Protein AF-0000000075750114 (afdb_homodimer)

InterPro domains:
  IPR001375 Peptidase S9, prolyl oligopeptidase, catalytic domain [PF00326] (479-690)
  IPR011659 WD40-like beta-propeller [PF07676] (279-295)
  IPR029058 Alpha/Beta hydrolase fold [G3DSA:3.40.50.1820] (432-691)
  IPR029058 Alpha/Beta hydrolase fold [SSF53474] (438-688)

Secondary structure (DSSP, 8-state):
-PPPHHHHHHS-EEPPPEE-TTSSEEEEEEEEEETTTTEEEEEEEEEETTT--EEEEE--TTEEEEEE-SSSSSEEEEEES--SSSTT-EEEEEEETTSHHHH-EEEEEESS--EEEEEEE-TTS-EEEEEEEEE-TTSPBP-GGGSPPPSS--EEESSS--EETTEE--S-EEEEEEEEEEEE---TTSPPEEEE-S--EESSTTSTT--SSPTTT--GGGEEE-TTSSEEEEEEE-TTS-TTT---EEEEEEETT--S--EESSSTT-TTPPTT--S-EEEEEE-TTSSEEEEEEES-TT-TTPPEEEEEEETT--SPPEEESTT-S--EEEEEE-TTSSEEEEEEEETTEEEEEEEETT--TT---EE---SSEEEEEEE-TTS-EEEEEEETTEEEEEEEEETTTEEEEEEEEHHHH-GGGTT--GGGEEEEEEE-SSSEEEEEEE--TT--TTS-EEEEEEE--SSSB---S---SSS-HHHHHTTT-EEEEEE-TTBSSS-HHHHHTTTT-TTSHHHHHHHHHHHHHHHH-TTEEEEEEEEEEETHHHHHHHHHHTSGGGGG-SEEEEES----GGGGGG-S-HHHHHHHTTS-TTTSHHHHHTT-TTSHHHHTT--S-EEEE--TT--SS-THHHHHHHHHHHHTT--EEEEE-TT--SS--SHHHHHHHHHHHHHHHHHHHT---TTPPPTT--SSPEE------/-PPPHHHHHHSPEEPPPEE-TTSSEEEEEEEEEETTTTEEEEEEEEEETTT--EEEEE--TTEEEEEE-SSSSSEEEEEES--SSSTT-EEEEEEETTSHHHH-EEEEEESS--EEEEEEE-TTS-EEEEEEEEE-TTSPBP-GGGSPPPSS--EEESSS--EETTEE--S-EEEEEEEEEEEE---TTPPPEEEE-S--EESSTTSTT--SSPTTT--GGGEEE-TTS-EEEEEEE-TTS-TTT---EEEEEEETT--S--EESSSTT-TTPPTT--S-EEEEEE-TTSSEEEEEEES-TT-TTPPEEEEEEETT--SPPEEESTT-S--EEEEEE-TTSSEEEEEEEETTEEEEEEEETT--TT---EE---SSEEEEEEE-TTS-EEEEEEETTEEEEEEEEETTTEEEEEEEEHHHH-GGGTT--GGGEEEEEEE-SSSEEEEEEE--TT--TTS-EEEEEEE--SSSB---S---SSS-HHHHHTTT-EEEEEE-TTBSSS-HHHHHTTTT-TTSHHHHHHHHHHHHHHHH-TTEEEEEEEEEEETHHHHHHHHHHTSGGGGG-SEEEEES----GGGGGG-S-HHHHHHHTTS-TTTSHHHHHTT-TTSHHHHTT--S-EEEE--TT--SS-THHHHHHHHHHHHTT--EEEEE-TT--SS--SHHHHHHHHHHHHHHHHHHHT---TTPPPTT--SSPEE--S---

Sequence (1426 aa):
MPTSSLQLIAAPRRSDAIPNPSGEVALFSTSEYSFETHATSSWWSLLDLETGKVTQLTNDSNVSELTWLGSTDSGLLYINGTNAEIPGGTEIWVSDTSDFANSAYKAASLPAPLSGLKTAITKSGDINFLVYGESWPNGTAYNKELVAAPLSSARIHDSIYVRHWDTWLTTRFNAIFSGTLKKKRAGPGATSAYTSSGSLKNLVAGVKNLESPYPPFGDASDYDISSNGKLVAFKSKAPELPRANHTASYIYVVPHDGSKKAVAINGPDSPGTPKDIKGDSSSPVFSPDGRRIAYLQMEDISYESDRRTVYVYTIDSKDTIRTLAKDWDRSPGAIKWTADGKSLVLNTEDSARSRLFLLPADAGDDFKPKNFTDGGSVAAYYGLPNGEYLVSSSAIHTSRTVYTAKPDEGVTGVIFSANEVDPALKNLDPSGVDEFYYKGNWTDIHSWIIYPSDFDKSKSYPLLFYIHGGPQGSWGDSWSTRWNYKVFADQGYVVIAPNPTGSTGFGDKLTDEIANNWGSYPYDDLVKCWEHVRDNFDFIDTSRGVAAGASYGGFMINWIQGNPLGREFKALASHDGTFVADAKVSTEELWFMQHEFNGTFWDNRENYRRFDPSAPEHIKQFATPQLIIHSDLDYRLPISEGLALFNILQERGVPSRLLSFPDENHWVINKENSLVWHQQVLGWLNKYSGIDTPGSVNLDDTTIPVVDYNPQLMPTSSLQLIAAPRRSDAIPNPSGEVALFSTSEYSFETHATSSWWSLLDLETGKVTQLTNDSNVSELTWLGSTDSGLLYINGTNAEIPGGTEIWVSDTSDFANSAYKAASLPAPLSGLKTAITKSGDINFLVYGESWPNGTAYNKELVAAPLSSARIHDSIYVRHWDTWLTTRFNAIFSGTLKKKRAGPGATSAYTSSGSLKNLVAGVKNLESPYPPFGDASDYDISSNGKLVAFKSKAPELPRANHTASYIYVVPHDGSKKAVAINGPDSPGTPKDIKGDSSSPVFSPDGRRIAYLQMEDISYESDRRTVYVYTIDSKDTIRTLAKDWDRSPGAIKWTADGKSLVLNTEDSARSRLFLLPADAGDDFKPKNFTDGGSVAAYYGLPNGEYLVSSSAIHTSRTVYTAKPDEGVTGVIFSANEVDPALKNLDPSGVDEFYYKGNWTDIHSWIIYPSDFDKSKSYPLLFYIHGGPQGSWGDSWSTRWNYKVFADQGYVVIAPNPTGSTGFGDKLTDEIANNWGSYPYDDLVKCWEHVRDNFDFIDTSRGVAAGASYGGFMINWIQGNPLGREFKALASHDGTFVADAKVSTEELWFMQHEFNGTFWDNRENYRRFDPSAPEHIKQFATPQLIIHSDLDYRLPISEGLALFNILQERGVPSRLLSFPDENHWVINKENSLVWHQQVLGWLNKYSGIDTPGSVNLDDTTIPVVDYNPQL

pLDDT: mean 95.3, std 6.14, range [42.84, 98.94]

Nearest PDB structures (foldseek):
  5yzn-assembly1_A  TM=8.051E-01  e=4.057E-35  Deinococcus radiodurans R1 = ATCC 13939 = DSM 20539
  6ikg-assembly1_C  TM=8.241E-01  e=2.594E-34  Deinococcus radiodurans R1 = ATCC 13939 = DSM 20539
  6ikg-assembly1_A  TM=8.038E-01  e=2.202E-34  Deinococcus radiodurans R1 = ATCC 13939 = DSM 20539
  6ikg-assembly1_B  TM=8.092E-01  e=4.476E-34  Deinococcus radiodurans R1 = ATCC 13939 = DSM 20539
  6ikg-assembly1_D  TM=8.127E-01  e=1.408E-33  Deinococcus radiodurans R1 = ATCC 13939 = DSM 20539

Radius of gyration: 35.62 Å; Cα contacts (8 Å, |Δi|>4): 3815; chains: 2; bounding box: 82×112×93 Å

Structure (mmCIF, N/CA/C/O backbone):
data_AF-0000000075750114-model_v1
#
loop_
_entity.id
_entity.type
_entity.pdbx_description
1 polymer 'Dipeptidyl-peptidase V'
#
loop_
_atom_site.group_PDB
_atom_site.id
_atom_site.type_symbol
_atom_site.label_atom_id
_atom_site.label_alt_id
_atom_site.label_comp_id
_atom_site.label_asym_id
_atom_site.label_entity_id
_atom_site.label_seq_id
_atom_site.pdbx_PDB_ins_code
_atom_site.Cartn_x
_atom_site.Cartn_y
_atom_site.Cartn_z
_atom_site.occupancy
_atom_site.B_iso_or_equiv
_atom_site.auth_seq_id
_atom_site.auth_comp_id
_atom_site.auth_asym_id
_atom_site.auth_atom_id
_atom_site.pdbx_PDB_model_num
ATOM 1 N N . MET A 1 1 ? 31.984 -15.141 -22.25 1 63.19 1 MET A N 1
ATOM 2 C CA . MET A 1 1 ? 31.766 -13.961 -21.406 1 63.19 1 MET A CA 1
ATOM 3 C C . MET A 1 1 ? 30.75 -14.258 -20.312 1 63.19 1 MET A C 1
ATOM 5 O O . MET A 1 1 ? 29.828 -15.047 -20.516 1 63.19 1 MET A O 1
ATOM 9 N N . PRO A 1 2 ? 31 -13.727 -19.125 1 79.69 2 PRO A N 1
ATOM 10 C CA . PRO A 1 2 ? 30.062 -13.938 -18.016 1 79.69 2 PRO A CA 1
ATOM 11 C C . PRO A 1 2 ? 28.656 -13.438 -18.328 1 79.69 2 PRO A C 1
ATOM 13 O O . PRO A 1 2 ? 28.484 -12.445 -19.047 1 79.69 2 PRO A O 1
ATOM 16 N N . THR A 1 3 ? 27.703 -14.281 -17.984 1 83.44 3 THR A N 1
ATOM 17 C CA . THR A 1 3 ? 26.312 -13.891 -18.172 1 83.44 3 THR A CA 1
ATOM 18 C C . THR A 1 3 ? 25.969 -12.664 -17.328 1 83.44 3 THR A C 1
ATOM 20 O O . THR A 1 3 ? 26.25 -12.625 -16.125 1 83.44 3 THR A O 1
ATOM 23 N N . SER A 1 4 ? 25.484 -11.609 -18 1 89.06 4 SER A N 1
ATOM 24 C CA . SER A 1 4 ? 25.078 -10.406 -17.297 1 89.06 4 SER A CA 1
ATOM 25 C C . SER A 1 4 ? 23.562 -10.344 -17.125 1 89.06 4 SER A C 1
ATOM 27 O O . SER A 1 4 ? 22.828 -11.055 -17.812 1 89.06 4 SER A O 1
ATOM 29 N N . SER A 1 5 ? 23.156 -9.5 -16.141 1 91.69 5 SER A N 1
ATOM 30 C CA . SER A 1 5 ? 21.734 -9.312 -15.914 1 91.69 5 SER A CA 1
ATOM 31 C C . SER A 1 5 ? 21.047 -8.734 -17.141 1 91.69 5 SER A C 1
ATOM 33 O O . SER A 1 5 ? 19.906 -9.094 -17.438 1 91.69 5 SER A O 1
ATOM 35 N N . LEU A 1 6 ? 21.688 -7.855 -17.859 1 92.25 6 LEU A N 1
ATOM 36 C CA . LEU A 1 6 ? 21.141 -7.281 -19.078 1 92.25 6 LEU A CA 1
ATOM 37 C C . LEU A 1 6 ? 20.875 -8.367 -20.125 1 92.25 6 LEU A C 1
ATOM 39 O O . LEU A 1 6 ? 19.797 -8.391 -20.734 1 92.25 6 LEU A O 1
ATOM 43 N N . GLN A 1 7 ? 21.844 -9.258 -20.281 1 91.5 7 GLN A N 1
ATOM 44 C CA . GLN A 1 7 ? 21.703 -10.344 -21.25 1 91.5 7 GLN A CA 1
ATOM 45 C C . GLN A 1 7 ? 20.625 -11.328 -20.812 1 91.5 7 GLN A C 1
ATOM 47 O O . GLN A 1 7 ? 19.859 -11.82 -21.656 1 91.5 7 GLN A O 1
ATOM 52 N N . LEU A 1 8 ? 20.594 -11.633 -19.531 1 93 8 LEU A N 1
ATOM 53 C CA . LEU A 1 8 ? 19.578 -12.523 -18.984 1 93 8 LEU A CA 1
ATOM 54 C C . LEU A 1 8 ? 18.188 -12.008 -19.281 1 93 8 LEU A C 1
ATOM 56 O O . LEU A 1 8 ? 17.328 -12.75 -19.766 1 93 8 LEU A O 1
ATOM 60 N N . ILE A 1 9 ? 17.938 -10.703 -19 1 95.12 9 ILE A N 1
ATOM 61 C CA . ILE A 1 9 ? 16.609 -10.094 -19.125 1 95.12 9 ILE A CA 1
ATOM 62 C C . ILE A 1 9 ? 16.234 -9.961 -20.594 1 95.12 9 ILE A C 1
ATOM 64 O O . ILE A 1 9 ? 15.062 -10.133 -20.969 1 95.12 9 ILE A O 1
ATOM 68 N N . ALA A 1 10 ? 17.188 -9.711 -21.453 1 94.5 10 ALA A N 1
ATOM 69 C CA . ALA A 1 10 ? 16.953 -9.445 -22.859 1 94.5 10 ALA A CA 1
ATOM 70 C C . ALA A 1 10 ? 16.859 -10.742 -23.656 1 94.5 10 ALA A C 1
ATOM 72 O O . ALA A 1 10 ? 16.422 -10.742 -24.812 1 94.5 10 ALA A O 1
ATOM 73 N N . ALA A 1 11 ? 17.297 -11.891 -23.031 1 94.06 11 ALA A N 1
ATOM 74 C CA . ALA A 1 11 ? 17.266 -13.156 -23.75 1 94.06 11 ALA A CA 1
ATOM 75 C C . ALA A 1 11 ? 15.844 -13.531 -24.156 1 94.06 11 ALA A C 1
ATOM 77 O O . ALA A 1 11 ? 14.898 -13.266 -23.406 1 94.06 11 ALA A O 1
ATOM 78 N N . PRO A 1 12 ? 15.688 -14.195 -25.359 1 95.62 12 PRO A N 1
ATOM 79 C CA . PRO A 1 12 ? 14.352 -14.633 -25.781 1 95.62 12 PRO A CA 1
ATOM 80 C C . PRO A 1 12 ? 13.695 -15.578 -24.781 1 95.62 12 PRO A C 1
ATOM 82 O O . PRO A 1 12 ? 14.359 -16.438 -24.203 1 95.62 12 PRO A O 1
ATOM 85 N N . ARG A 1 13 ? 12.484 -15.352 -24.531 1 96.12 13 ARG A N 1
ATOM 86 C CA . ARG A 1 13 ? 11.656 -16.266 -23.75 1 96.12 13 ARG A CA 1
ATOM 87 C C . ARG A 1 13 ? 10.711 -17.047 -24.656 1 96.12 13 ARG A C 1
ATOM 89 O O . ARG A 1 13 ? 9.969 -16.469 -25.453 1 96.12 13 ARG A O 1
ATOM 96 N N . ARG A 1 14 ? 10.727 -18.344 -24.5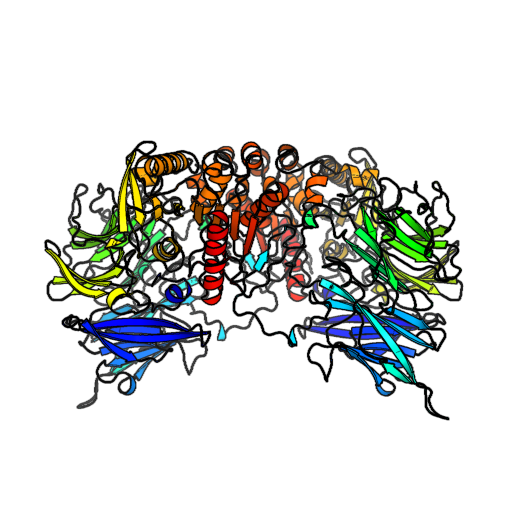62 1 97.62 14 ARG A N 1
ATOM 97 C CA . ARG A 1 14 ? 9.961 -19.203 -25.469 1 97.62 14 ARG A CA 1
ATOM 98 C C . ARG A 1 14 ? 8.914 -20.016 -24.703 1 97.62 14 ARG A C 1
ATOM 100 O O . ARG A 1 14 ? 9.188 -20.5 -23.609 1 97.62 14 ARG A O 1
ATOM 107 N N . SER A 1 15 ? 7.742 -20.094 -25.281 1 97.38 15 SER A N 1
ATOM 108 C CA . SER A 1 15 ? 6.691 -20.938 -24.719 1 97.38 15 SER A CA 1
ATOM 109 C C . SER A 1 15 ? 6.961 -22.406 -25 1 97.38 15 SER A C 1
ATOM 111 O O . SER A 1 15 ? 7.98 -22.75 -25.609 1 97.38 15 SER A O 1
ATOM 113 N N . ASP A 1 16 ? 6.172 -23.328 -24.422 1 97.06 16 ASP A N 1
ATOM 114 C CA . ASP A 1 16 ? 6.297 -24.75 -24.734 1 97.06 16 ASP A CA 1
ATOM 115 C C . ASP A 1 16 ? 6.008 -25.016 -26.203 1 97.06 16 ASP A C 1
ATOM 117 O O . ASP A 1 16 ? 5.297 -24.25 -26.859 1 97.06 16 ASP A O 1
ATOM 121 N N . ALA A 1 17 ? 6.555 -26.094 -26.703 1 98.44 17 ALA A N 1
ATOM 122 C CA . ALA A 1 17 ? 6.34 -26.516 -28.078 1 98.44 17 ALA A CA 1
ATOM 123 C C . ALA A 1 17 ? 5.129 -27.438 -28.188 1 98.44 17 ALA A C 1
ATOM 125 O O . ALA A 1 17 ? 5.082 -28.484 -27.547 1 98.44 17 ALA A O 1
ATOM 126 N N . ILE A 1 18 ? 4.223 -27.109 -29.031 1 97.88 18 ILE A N 1
ATOM 127 C CA . ILE A 1 18 ? 2.998 -27.875 -29.203 1 97.88 18 ILE A CA 1
ATOM 128 C C . ILE A 1 18 ? 3.029 -28.594 -30.547 1 97.88 18 ILE A C 1
ATOM 130 O O . ILE A 1 18 ? 2.938 -27.953 -31.609 1 97.88 18 ILE A O 1
ATOM 134 N N . PRO A 1 19 ? 3.084 -29.875 -30.562 1 97.94 19 PRO A N 1
ATOM 135 C CA . PRO A 1 19 ? 3.205 -30.594 -31.828 1 97.94 19 PRO A CA 1
ATOM 136 C C . PRO A 1 19 ? 1.89 -30.656 -32.594 1 97.94 19 PRO A C 1
ATOM 138 O O . PRO A 1 19 ? 0.813 -30.656 -31.984 1 97.94 19 PRO A O 1
ATOM 141 N N . ASN A 1 20 ? 2.064 -30.703 -33.969 1 97.25 20 ASN A N 1
ATOM 142 C CA . ASN A 1 20 ? 0.887 -31 -34.781 1 97.25 20 ASN A CA 1
ATOM 143 C C . ASN A 1 20 ? 0.5 -32.469 -34.688 1 97.25 20 ASN A C 1
ATOM 145 O O . ASN A 1 20 ? 1.246 -33.281 -34.125 1 97.25 20 ASN A O 1
ATOM 149 N N . PRO A 1 21 ? -0.639 -32.844 -35.219 1 93.94 21 PRO A N 1
ATOM 150 C CA . PRO A 1 21 ? -1.134 -34.219 -35.062 1 93.94 21 PRO A CA 1
ATOM 151 C C . PRO A 1 21 ? -0.162 -35.25 -35.594 1 93.94 21 PRO A C 1
ATOM 153 O O . PRO A 1 21 ? -0.03 -36.344 -35.031 1 93.94 21 PRO A O 1
ATOM 156 N N . SER A 1 22 ? 0.576 -34.938 -36.625 1 95.62 22 SER A N 1
ATOM 157 C CA . SER A 1 22 ? 1.486 -35.906 -37.219 1 95.62 22 SER A CA 1
ATOM 158 C C . SER A 1 22 ? 2.805 -35.969 -36.469 1 95.62 22 SER A C 1
ATOM 160 O O . SER A 1 22 ? 3.594 -36.906 -36.656 1 95.62 22 SER A O 1
ATOM 162 N N . GLY A 1 23 ? 3.08 -35 -35.625 1 96.81 23 GLY A N 1
ATOM 163 C CA . GLY A 1 23 ? 4.328 -34.969 -34.875 1 96.81 23 GLY A CA 1
ATOM 164 C C . GLY A 1 23 ? 5.512 -34.531 -35.719 1 96.81 23 GLY A C 1
ATOM 165 O O . GLY A 1 23 ? 6.66 -34.844 -35.406 1 96.81 23 GLY A O 1
ATOM 166 N N . GLU A 1 24 ? 5.246 -33.781 -36.812 1 96.75 24 GLU A N 1
ATOM 167 C CA . GLU A 1 24 ? 6.32 -33.344 -37.688 1 96.75 24 GLU A CA 1
ATOM 168 C C . GLU A 1 24 ? 6.848 -31.984 -37.312 1 96.75 24 GLU A C 1
ATOM 170 O O . GLU A 1 24 ? 8.039 -31.703 -37.438 1 96.75 24 GLU A O 1
ATOM 175 N N . VAL A 1 25 ? 5.949 -31.125 -36.938 1 97.56 25 VAL A N 1
ATOM 176 C CA . VAL A 1 25 ? 6.32 -29.781 -36.531 1 97.56 25 VAL A CA 1
ATOM 177 C C . VAL A 1 25 ? 5.617 -29.406 -35.219 1 97.56 25 VAL A C 1
ATOM 179 O O . VAL A 1 25 ? 4.625 -30.047 -34.844 1 97.56 25 VAL A O 1
ATOM 182 N N . ALA A 1 26 ? 6.195 -28.453 -34.531 1 98.38 26 ALA A N 1
ATOM 183 C CA . ALA A 1 26 ? 5.594 -27.938 -33.281 1 98.38 26 ALA A CA 1
ATOM 184 C C . ALA A 1 26 ? 5.512 -26.406 -33.312 1 98.38 26 ALA A C 1
ATOM 186 O O . ALA A 1 26 ? 6.387 -25.75 -33.875 1 98.38 26 ALA A O 1
ATOM 187 N N . LEU A 1 27 ? 4.457 -25.906 -32.781 1 97.56 27 LEU A N 1
ATOM 188 C CA . LEU A 1 27 ? 4.227 -24.469 -32.625 1 97.56 27 LEU A CA 1
ATOM 189 C C . LEU A 1 27 ? 4.758 -23.969 -31.281 1 97.56 27 LEU A C 1
ATOM 191 O O . LEU A 1 27 ? 4.59 -24.625 -30.25 1 97.56 27 LEU A O 1
ATOM 195 N N . PHE A 1 28 ? 5.426 -22.781 -31.219 1 98.06 28 PHE A N 1
ATOM 196 C CA . PHE A 1 28 ? 5.77 -22.109 -29.969 1 98.06 28 PHE A CA 1
ATOM 197 C C . PHE A 1 28 ? 5.895 -20.594 -30.188 1 98.06 28 PHE A C 1
ATOM 199 O O . PHE A 1 28 ? 6.094 -20.141 -31.312 1 98.06 28 PHE A O 1
ATOM 206 N N . SER A 1 29 ? 5.68 -19.812 -29.156 1 97.94 29 SER A N 1
ATOM 207 C CA . SER A 1 29 ? 5.848 -18.359 -29.203 1 97.94 29 SER A CA 1
ATOM 208 C C . SER A 1 29 ? 7.18 -17.938 -28.609 1 97.94 29 SER A C 1
ATOM 210 O O . SER A 1 29 ? 7.777 -18.672 -27.812 1 97.94 29 SER A O 1
ATOM 212 N N . THR A 1 30 ? 7.684 -16.812 -29 1 97.31 30 THR A N 1
ATOM 213 C CA . THR A 1 30 ? 8.883 -16.188 -28.469 1 97.31 30 THR A CA 1
ATOM 214 C C . THR A 1 30 ? 8.617 -14.719 -28.125 1 97.31 30 THR A C 1
ATOM 216 O O . THR A 1 30 ? 7.891 -14.031 -28.859 1 97.31 30 THR A O 1
ATOM 219 N N . SER A 1 31 ? 9.062 -14.273 -27.031 1 96.81 31 SER A N 1
ATOM 220 C CA . SER A 1 31 ? 9.07 -12.859 -26.672 1 96.81 31 SER A CA 1
ATOM 221 C C . SER A 1 31 ? 10.484 -12.391 -26.312 1 96.81 31 SER A C 1
ATOM 223 O O . SER A 1 31 ? 11.266 -13.141 -25.75 1 96.81 31 SER A O 1
ATOM 225 N N . GLU A 1 32 ? 10.781 -11.141 -26.688 1 96.19 32 GLU A N 1
ATOM 226 C CA . GLU A 1 32 ? 12.102 -10.562 -26.453 1 96.19 32 GLU A CA 1
ATOM 227 C C . GLU A 1 32 ? 12.008 -9.078 -26.125 1 96.19 32 GLU A C 1
ATOM 229 O O . GLU A 1 32 ? 11.312 -8.328 -26.812 1 96.19 32 GLU A O 1
ATOM 234 N N . TYR A 1 33 ? 12.695 -8.664 -25.078 1 96.94 33 TYR A N 1
ATOM 235 C CA . TYR A 1 33 ? 12.734 -7.262 -24.688 1 96.94 33 TYR A CA 1
ATOM 236 C C . TYR A 1 33 ? 14.008 -6.586 -25.188 1 96.94 33 TYR A C 1
ATOM 238 O O . TYR A 1 33 ? 15.086 -7.18 -25.141 1 96.94 33 TYR A O 1
ATOM 246 N N . SER A 1 34 ? 13.906 -5.348 -25.719 1 97.38 34 SER A N 1
ATOM 247 C CA . SER A 1 34 ? 15.039 -4.547 -26.156 1 97.38 34 SER A CA 1
ATOM 248 C C . SER A 1 34 ? 15.273 -3.359 -25.234 1 97.38 34 SER A C 1
ATOM 250 O O . SER A 1 34 ? 14.414 -2.484 -25.094 1 97.38 34 SER A O 1
ATOM 252 N N . PHE A 1 35 ? 16.453 -3.291 -24.641 1 95.81 35 PHE A N 1
ATOM 253 C CA . PHE A 1 35 ? 16.797 -2.15 -23.797 1 95.81 35 PHE A CA 1
ATOM 254 C C . PHE A 1 35 ? 17.125 -0.932 -24.641 1 95.81 35 PHE A C 1
ATOM 256 O O . PHE A 1 35 ? 17.219 0.186 -24.141 1 95.81 35 PHE A O 1
ATOM 263 N N . GLU A 1 36 ? 17.344 -1.136 -25.875 1 96.56 36 GLU A N 1
ATOM 264 C CA . GLU A 1 36 ? 17.578 -0.025 -26.797 1 96.56 36 GLU A CA 1
ATOM 265 C C . GLU A 1 36 ? 16.266 0.688 -27.125 1 96.56 36 GLU A C 1
ATOM 267 O O . GLU A 1 36 ? 16.188 1.916 -27.047 1 96.56 36 GLU A O 1
ATOM 272 N N . THR A 1 37 ? 15.258 -0.082 -27.422 1 97.25 37 THR A N 1
ATOM 273 C CA . THR A 1 37 ? 13.984 0.503 -27.812 1 97.25 37 THR A CA 1
ATOM 274 C C . THR A 1 37 ? 13.023 0.553 -26.625 1 97.25 37 THR A C 1
ATOM 276 O O . THR A 1 37 ? 11.984 1.218 -26.688 1 97.25 37 THR A O 1
ATOM 279 N N . HIS A 1 38 ? 13.344 -0.154 -25.578 1 97.25 38 HIS A N 1
ATOM 280 C CA . HIS A 1 38 ? 12.539 -0.25 -24.359 1 97.25 38 HIS A CA 1
ATOM 281 C C . HIS A 1 38 ? 11.156 -0.807 -24.656 1 97.25 38 HIS A C 1
ATOM 283 O O . HIS A 1 38 ? 10.148 -0.293 -24.156 1 97.25 38 HIS A O 1
ATOM 289 N N . ALA A 1 39 ? 11.125 -1.839 -25.469 1 97.06 39 ALA A N 1
ATOM 290 C CA . ALA A 1 39 ? 9.867 -2.467 -25.875 1 97.06 39 ALA A CA 1
ATOM 291 C C . ALA A 1 39 ? 10.039 -3.975 -26.047 1 97.06 39 ALA A C 1
ATOM 293 O O . ALA A 1 39 ? 11.141 -4.453 -26.297 1 97.06 39 ALA A O 1
ATOM 294 N N . THR A 1 40 ? 8.977 -4.742 -25.844 1 96.88 40 THR A N 1
ATOM 295 C CA . THR A 1 40 ? 8.953 -6.184 -26.047 1 96.88 40 THR A CA 1
ATOM 296 C C . THR A 1 40 ? 8.383 -6.527 -27.422 1 96.88 40 THR A C 1
ATOM 298 O O . THR A 1 40 ? 7.355 -5.973 -27.828 1 96.88 40 THR A O 1
ATOM 301 N N . SER A 1 41 ? 9.062 -7.371 -28.172 1 96.5 41 SER A N 1
ATOM 302 C CA . SER A 1 41 ? 8.547 -7.973 -29.391 1 96.5 41 SER A CA 1
ATOM 303 C C . SER A 1 41 ? 8.156 -9.43 -29.172 1 96.5 41 SER A C 1
ATOM 305 O O . SER A 1 41 ? 8.758 -10.117 -28.359 1 96.5 41 SER A O 1
ATOM 307 N N . SER A 1 42 ? 7.129 -9.859 -29.844 1 96.81 42 SER A N 1
ATOM 308 C CA . SER A 1 42 ? 6.691 -11.242 -29.734 1 96.81 42 SER A CA 1
ATOM 309 C C . SER A 1 42 ? 6.328 -11.812 -31.109 1 96.81 42 SER A C 1
ATOM 311 O O . SER A 1 42 ? 5.867 -11.078 -31.984 1 96.81 42 SER A O 1
ATOM 313 N N . TRP A 1 43 ? 6.578 -13.047 -31.375 1 97.75 43 TRP A N 1
ATOM 314 C CA . TRP A 1 43 ? 6.207 -13.727 -32.594 1 97.75 43 TRP A CA 1
ATOM 315 C C . TRP A 1 43 ? 5.988 -15.211 -32.375 1 97.75 43 TRP A C 1
ATOM 317 O O . TRP A 1 43 ? 6.305 -15.734 -31.297 1 97.75 43 TRP A O 1
ATOM 327 N N . TRP A 1 44 ? 5.352 -15.906 -33.312 1 98.25 44 TRP A N 1
ATOM 328 C CA . TRP A 1 44 ? 5.133 -17.359 -33.312 1 98.25 44 TRP A CA 1
ATOM 329 C C . TRP A 1 44 ? 5.992 -18.047 -34.344 1 98.25 44 TRP A C 1
ATOM 331 O O . TRP A 1 44 ? 6.219 -17.484 -35.438 1 98.25 44 TRP A O 1
ATOM 341 N N . SER A 1 45 ? 6.453 -19.266 -34.031 1 98.25 45 SER A N 1
ATOM 342 C CA . SER A 1 45 ? 7.316 -20.016 -34.938 1 98.25 45 SER A CA 1
ATOM 343 C C . SER A 1 45 ? 6.914 -21.484 -35 1 98.25 45 SER A C 1
ATOM 345 O O . SER A 1 45 ? 6.145 -21.953 -34.156 1 98.25 45 SER A O 1
ATOM 347 N N . LEU A 1 46 ? 7.418 -22.141 -36.062 1 98.12 46 LEU A N 1
ATOM 348 C CA . LEU A 1 46 ? 7.34 -23.594 -36.219 1 98.12 46 LEU A CA 1
ATOM 349 C C . LEU A 1 46 ? 8.703 -24.234 -35.969 1 98.12 46 LEU A C 1
ATOM 351 O O . LEU A 1 46 ? 9.727 -23.719 -36.438 1 98.12 46 LEU A O 1
ATOM 355 N N . LEU A 1 47 ? 8.734 -25.281 -35.25 1 98.38 47 LEU A N 1
ATOM 356 C CA . LEU A 1 47 ? 9.914 -26.109 -35 1 98.38 47 LEU A CA 1
ATOM 357 C C . LEU A 1 47 ? 9.789 -27.438 -35.719 1 98.38 47 LEU A C 1
ATOM 359 O O . LEU A 1 47 ? 8.883 -28.219 -35.438 1 98.38 47 LEU A O 1
ATOM 363 N N . ASP A 1 48 ? 10.68 -27.672 -36.688 1 98.12 48 ASP A N 1
ATOM 364 C CA . ASP A 1 48 ? 10.734 -28.984 -37.312 1 98.12 48 ASP A CA 1
ATOM 365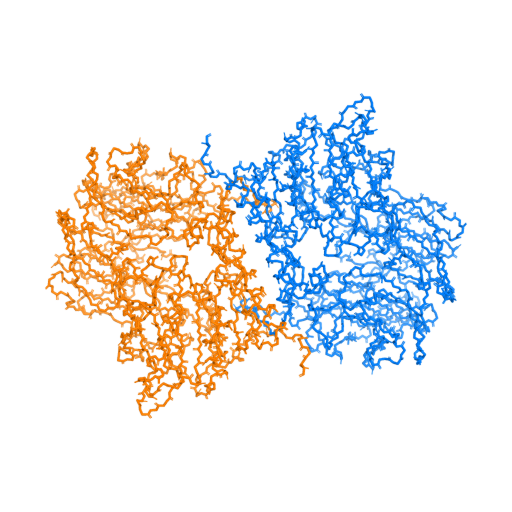 C C . ASP A 1 48 ? 11.281 -30.031 -36.344 1 98.12 48 ASP A C 1
ATOM 367 O O . ASP A 1 48 ? 12.398 -29.891 -35.844 1 98.12 48 ASP A O 1
ATOM 371 N N . LEU A 1 49 ? 10.57 -31.109 -36.094 1 97.88 49 LEU A N 1
ATOM 372 C CA . LEU A 1 49 ? 10.914 -32.031 -35.031 1 97.88 49 LEU A CA 1
ATOM 373 C C . LEU A 1 49 ? 11.945 -33.031 -35.5 1 97.88 49 LEU A C 1
ATOM 375 O O . LEU A 1 49 ? 12.516 -33.781 -34.688 1 97.88 49 LEU A O 1
ATOM 379 N N . GLU A 1 50 ? 12.195 -33.094 -36.688 1 96 50 GLU A N 1
ATOM 380 C CA . GLU A 1 50 ? 13.234 -34 -37.219 1 96 50 GLU A CA 1
ATOM 381 C C . GLU A 1 50 ? 14.578 -33.25 -37.312 1 96 50 GLU A C 1
ATOM 383 O O . GLU A 1 50 ? 15.609 -33.781 -36.906 1 96 50 GLU A O 1
ATOM 388 N N . THR A 1 51 ? 14.586 -31.953 -37.75 1 95.69 51 THR A N 1
ATOM 389 C CA . THR A 1 51 ? 15.828 -31.266 -38.062 1 95.69 51 THR A CA 1
ATOM 390 C C . THR A 1 51 ? 16.172 -30.25 -37 1 95.69 51 THR A C 1
ATOM 392 O O . THR A 1 51 ? 17.312 -29.781 -36.906 1 95.69 51 THR A O 1
ATOM 395 N N . GLY A 1 52 ? 15.18 -29.859 -36.312 1 96.19 52 GLY A N 1
ATOM 396 C CA . GLY A 1 52 ? 15.398 -28.797 -35.344 1 96.19 52 GLY A CA 1
ATOM 397 C C . GLY A 1 52 ? 15.336 -27.406 -35.938 1 96.19 52 GLY A C 1
ATOM 398 O O . GLY A 1 52 ? 15.516 -26.422 -35.219 1 96.19 52 GLY A O 1
ATOM 399 N N . LYS A 1 53 ? 15 -27.266 -37.188 1 96.81 53 LYS A N 1
ATOM 400 C CA . LYS A 1 53 ? 14.93 -25.969 -37.844 1 96.81 53 LYS A CA 1
ATOM 401 C C . LYS A 1 53 ? 13.727 -25.172 -37.375 1 96.81 53 LYS A C 1
ATOM 403 O O . LYS A 1 53 ? 12.633 -25.703 -37.219 1 96.81 53 LYS A O 1
ATOM 408 N N . VAL A 1 54 ? 13.961 -23.922 -37.062 1 97.31 54 VAL A N 1
ATOM 409 C CA . VAL A 1 54 ? 12.914 -23.016 -36.594 1 97.31 54 VAL A CA 1
ATOM 410 C C . VAL A 1 54 ? 12.547 -22.031 -37.719 1 97.31 54 VAL A C 1
ATOM 412 O O . VAL A 1 54 ? 13.43 -21.406 -38.312 1 97.31 54 VAL A O 1
ATOM 415 N N . THR A 1 55 ? 11.312 -21.875 -38.062 1 97.06 55 THR A N 1
ATOM 416 C CA . THR A 1 55 ? 10.812 -20.938 -39.062 1 97.06 55 THR A CA 1
ATOM 417 C C . THR A 1 55 ? 9.734 -20.031 -38.438 1 97.06 55 THR A C 1
ATOM 419 O O . THR A 1 55 ? 8.797 -20.516 -37.812 1 97.06 55 THR A O 1
ATOM 422 N N . GLN A 1 56 ? 9.883 -18.75 -38.625 1 96.81 56 GLN A N 1
ATOM 423 C CA . GLN A 1 56 ? 8.883 -17.812 -38.125 1 96.81 56 GLN A CA 1
ATOM 424 C C . GLN A 1 56 ? 7.562 -17.953 -38.844 1 96.81 56 GLN A C 1
ATOM 426 O O . GLN A 1 56 ? 7.543 -18.016 -40.094 1 96.81 56 GLN A O 1
ATOM 431 N N . LEU A 1 57 ? 6.543 -18.047 -38.125 1 97.81 57 LEU A N 1
ATOM 432 C CA . LEU A 1 57 ? 5.211 -18.188 -38.688 1 97.81 57 LEU A CA 1
ATOM 433 C C . LEU A 1 57 ? 4.527 -16.828 -38.812 1 97.81 57 LEU A C 1
ATOM 435 O O . LEU A 1 57 ? 3.994 -16.484 -39.875 1 97.81 57 LEU A O 1
ATOM 439 N N . THR A 1 58 ? 4.508 -16.016 -37.781 1 97.69 58 THR A N 1
ATOM 440 C CA . THR A 1 58 ? 3.93 -14.672 -37.75 1 97.69 58 THR A CA 1
ATOM 441 C C . THR A 1 58 ? 4.562 -13.82 -36.656 1 97.69 58 THR A C 1
ATOM 443 O O . THR A 1 58 ? 4.996 -14.352 -35.625 1 97.69 58 THR A O 1
ATOM 446 N N . ASN A 1 59 ? 4.641 -12.508 -36.875 1 96.25 59 ASN A N 1
ATOM 447 C CA . ASN A 1 59 ? 5.086 -11.555 -35.875 1 96.25 59 ASN A CA 1
ATOM 448 C C . ASN A 1 59 ? 3.975 -10.578 -35.469 1 96.25 59 ASN A C 1
ATOM 450 O O . ASN A 1 59 ? 4.246 -9.492 -34.969 1 96.25 59 ASN A O 1
ATOM 454 N N . ASP A 1 60 ? 2.738 -10.969 -35.844 1 95.69 60 ASP A N 1
ATOM 455 C CA . ASP A 1 60 ? 1.588 -10.18 -35.438 1 95.69 60 ASP A CA 1
ATOM 456 C C . ASP A 1 60 ? 1.358 -10.289 -33.938 1 95.69 60 ASP A C 1
ATOM 458 O O . ASP A 1 60 ? 0.941 -11.344 -33.438 1 95.69 60 ASP A O 1
ATOM 462 N N . SER A 1 61 ? 1.518 -9.18 -33.219 1 92.94 61 SER A N 1
ATOM 463 C CA . SER A 1 61 ? 1.448 -9.18 -31.766 1 92.94 61 SER A CA 1
ATOM 464 C C . SER A 1 61 ? 0.016 -9.367 -31.281 1 92.94 61 SER A C 1
ATOM 466 O O . SER A 1 61 ? -0.214 -9.633 -30.094 1 92.94 61 SER A O 1
ATOM 468 N N . ASN A 1 62 ? -0.961 -9.297 -32.125 1 95.12 62 ASN A N 1
ATOM 469 C CA . ASN A 1 62 ? -2.354 -9.492 -31.75 1 95.12 62 ASN A CA 1
ATOM 470 C C . ASN A 1 62 ? -2.684 -10.977 -31.578 1 95.12 62 ASN A C 1
ATOM 472 O O . ASN A 1 62 ? -3.715 -11.32 -31 1 95.12 62 ASN A O 1
ATOM 476 N N . VAL A 1 63 ? -1.832 -11.875 -32.156 1 97.56 63 VAL A N 1
ATOM 477 C CA . VAL A 1 63 ? -2.033 -13.305 -31.969 1 97.56 63 VAL A CA 1
ATOM 478 C C . VAL A 1 63 ? -1.634 -13.695 -30.547 1 97.56 63 VAL A C 1
ATOM 480 O O . VAL A 1 63 ? -0.467 -14 -30.281 1 97.56 63 VAL A O 1
ATOM 483 N N . SER A 1 64 ? -2.609 -13.742 -29.75 1 95.62 64 SER A N 1
ATOM 484 C CA . SER A 1 64 ? -2.334 -13.93 -28.328 1 95.62 64 SER A CA 1
ATOM 485 C C . SER A 1 64 ? -2.252 -15.414 -27.969 1 95.62 64 SER A C 1
ATOM 487 O O . SER A 1 64 ? -1.582 -15.789 -27 1 95.62 64 SER A O 1
ATOM 489 N N . GLU A 1 65 ? -2.998 -16.25 -28.578 1 96.44 65 GLU A N 1
ATOM 490 C CA . GLU A 1 65 ? -2.988 -17.703 -28.438 1 96.44 65 GLU A CA 1
ATOM 491 C C . GLU A 1 65 ? -3.084 -18.391 -29.797 1 96.44 65 GLU A C 1
ATOM 493 O O . GLU A 1 65 ? -3.77 -17.891 -30.688 1 96.44 65 GLU A O 1
ATOM 498 N N . LEU A 1 66 ? -2.395 -19.406 -29.938 1 96.75 66 LEU A N 1
ATOM 499 C CA . LEU A 1 66 ? -2.379 -20.156 -31.188 1 96.75 66 LEU A CA 1
ATOM 500 C C . LEU A 1 66 ? -2.273 -21.656 -30.922 1 96.75 66 LEU A C 1
ATOM 502 O O . LEU A 1 66 ? -1.46 -22.078 -30.109 1 96.75 66 LEU A O 1
ATOM 506 N N . THR A 1 67 ? -3.166 -22.453 -31.531 1 95.25 67 THR A N 1
ATOM 507 C CA . THR A 1 67 ? -3.154 -23.891 -31.375 1 95.25 67 THR A CA 1
ATOM 508 C C . THR A 1 67 ? -3.51 -24.578 -32.688 1 95.25 67 THR A C 1
ATOM 510 O O . THR A 1 67 ? -3.834 -23.922 -33.688 1 95.25 67 THR A O 1
ATOM 513 N N . TRP A 1 68 ? -3.398 -25.906 -32.75 1 96 68 TRP A N 1
ATOM 514 C CA . TRP A 1 68 ? -3.732 -26.688 -33.938 1 96 68 TRP A CA 1
ATOM 515 C C . TRP A 1 68 ? -5.23 -26.984 -34 1 96 68 TRP A C 1
ATOM 517 O O . TRP A 1 68 ? -5.844 -27.297 -32.969 1 96 68 TRP A O 1
ATOM 527 N N . LEU A 1 69 ? -5.879 -26.891 -35.094 1 91.19 69 LEU A N 1
ATOM 528 C CA . LEU A 1 69 ? -7.289 -27.188 -35.312 1 91.19 69 LEU A CA 1
ATOM 529 C C . LEU A 1 69 ? -7.535 -28.703 -35.25 1 91.19 69 LEU A C 1
ATOM 531 O O . LEU A 1 69 ? -8.625 -29.141 -34.875 1 91.19 69 LEU A O 1
ATOM 535 N N . GLY A 1 70 ? -6.574 -29.594 -35.438 1 78 70 GLY A N 1
ATOM 536 C CA . GLY A 1 70 ? -6.602 -31.047 -35.219 1 78 70 GLY A CA 1
ATOM 537 C C . GLY A 1 70 ? -7.227 -31.797 -36.375 1 78 70 GLY A C 1
ATOM 538 O O . GLY A 1 70 ? -7.125 -33.031 -36.438 1 78 70 GLY A O 1
ATOM 539 N N . SER A 1 71 ? -7.945 -31.156 -37.312 1 76.88 71 SER A N 1
ATOM 540 C CA . SER A 1 71 ? -8.539 -31.844 -38.469 1 76.88 71 SER A CA 1
ATOM 541 C C . SER A 1 71 ? -7.492 -32.125 -39.531 1 76.88 71 SER A C 1
ATOM 543 O O . SER A 1 71 ? -7.625 -33.062 -40.312 1 76.88 71 SER A O 1
ATOM 545 N N . THR A 1 72 ? -6.562 -31.266 -39.5 1 83.62 72 THR A N 1
ATOM 546 C CA . THR A 1 72 ? -5.445 -31.438 -40.438 1 83.62 72 THR A CA 1
ATOM 547 C C . THR A 1 72 ? -4.117 -31.188 -39.719 1 83.62 72 THR A C 1
ATOM 549 O O . THR A 1 72 ? -4.094 -30.75 -38.562 1 83.62 72 THR A O 1
ATOM 552 N N . ASP A 1 73 ? -3.049 -31.406 -40.469 1 91.88 73 ASP A N 1
ATOM 553 C CA . ASP A 1 73 ? -1.717 -31.203 -39.906 1 91.88 73 ASP A CA 1
ATOM 554 C C . ASP A 1 73 ? -1.266 -29.75 -40.062 1 91.88 73 ASP A C 1
ATOM 556 O O . ASP A 1 73 ? -0.26 -29.344 -39.469 1 91.88 73 ASP A O 1
ATOM 560 N N . SER A 1 74 ? -2.045 -28.953 -40.75 1 94.25 74 SER A N 1
ATOM 561 C CA . SER A 1 74 ? -1.581 -27.594 -41 1 94.25 74 SER A CA 1
ATOM 562 C C . SER A 1 74 ? -2.582 -26.562 -40.5 1 94.25 74 SER A C 1
ATOM 564 O O . SER A 1 74 ? -2.266 -25.375 -40.438 1 94.25 74 SER A O 1
ATOM 566 N N . GLY A 1 75 ? -3.771 -27 -40.219 1 94.56 75 GLY A N 1
ATOM 567 C CA . GLY A 1 75 ? -4.809 -26.078 -39.781 1 94.56 75 GLY A CA 1
ATOM 568 C C . GLY A 1 75 ? -4.539 -25.469 -38.438 1 94.56 75 GLY A C 1
ATOM 569 O O . GLY A 1 75 ? -4.066 -26.172 -37.531 1 94.56 75 GLY A O 1
ATOM 570 N N . LEU A 1 76 ? -4.863 -24.156 -38.312 1 96.38 76 LEU A N 1
ATOM 571 C CA . LEU A 1 76 ? -4.594 -23.422 -37.094 1 96.38 76 LEU A CA 1
ATOM 572 C C . LEU A 1 76 ? -5.852 -22.719 -36.594 1 96.38 76 LEU A C 1
ATOM 574 O O . LEU A 1 76 ? -6.719 -22.344 -37.375 1 96.38 76 LEU A O 1
ATOM 578 N N . LEU A 1 77 ? -5.961 -22.594 -35.312 1 96 77 LEU A N 1
ATOM 579 C CA . LEU A 1 77 ? -6.922 -21.766 -34.594 1 96 77 LEU A CA 1
ATOM 580 C C . LEU A 1 77 ? -6.211 -20.812 -33.656 1 96 77 LEU A C 1
ATOM 582 O O . LEU A 1 77 ? -5.285 -21.203 -32.938 1 96 77 LEU A O 1
ATOM 586 N N . TYR A 1 78 ? -6.586 -19.516 -33.688 1 97.12 78 TYR A N 1
ATOM 587 C CA . TYR A 1 78 ? -5.902 -18.625 -32.781 1 97.12 78 TYR A CA 1
ATOM 588 C C . TYR A 1 78 ? -6.84 -17.531 -32.281 1 97.12 78 TYR A C 1
ATOM 590 O O . TYR A 1 78 ? -7.852 -17.234 -32.906 1 97.12 78 TYR A O 1
ATOM 598 N N . ILE A 1 79 ? -6.531 -17 -31.125 1 97.56 79 ILE A N 1
ATOM 599 C CA . ILE A 1 79 ? -7.207 -15.836 -30.562 1 97.56 79 ILE A CA 1
ATOM 600 C C . ILE A 1 79 ? -6.449 -14.57 -30.953 1 97.56 79 ILE A C 1
ATOM 602 O O . ILE A 1 79 ? -5.246 -14.461 -30.703 1 97.56 79 ILE A O 1
ATOM 606 N N . ASN A 1 80 ? -7.16 -13.68 -31.578 1 97.12 80 ASN A N 1
ATOM 607 C CA . ASN A 1 80 ? -6.711 -12.305 -31.75 1 97.12 80 ASN A CA 1
ATOM 608 C C . ASN A 1 80 ? -7.09 -11.43 -30.562 1 97.12 80 ASN A C 1
ATOM 610 O O . ASN A 1 80 ? -8.273 -11.266 -30.25 1 97.12 80 ASN A O 1
ATOM 614 N N . GLY A 1 81 ? -6.148 -10.82 -29.953 1 96.25 81 GLY A N 1
ATOM 615 C CA . GLY A 1 81 ? -6.34 -10.117 -28.688 1 96.25 81 GLY A CA 1
ATOM 616 C C . GLY A 1 81 ? -7.129 -8.836 -28.844 1 96.25 81 GLY A C 1
ATOM 617 O O . GLY A 1 81 ? -7.383 -8.141 -27.859 1 96.25 81 GLY A O 1
ATOM 618 N N . THR A 1 82 ? -7.539 -8.461 -30.016 1 95 82 THR A N 1
ATOM 619 C CA . THR A 1 82 ? -8.359 -7.281 -30.281 1 95 82 THR A CA 1
ATOM 620 C C . THR A 1 82 ? -9.633 -7.656 -31.016 1 95 82 THR A C 1
ATOM 622 O O . THR A 1 82 ? -9.734 -8.758 -31.578 1 95 82 THR A O 1
ATOM 625 N N . ASN A 1 83 ? -10.531 -6.812 -30.906 1 95.44 83 ASN A N 1
ATOM 626 C CA . ASN A 1 83 ? -11.805 -6.945 -31.609 1 95.44 83 ASN A CA 1
ATOM 627 C C . ASN A 1 83 ? -12.211 -5.637 -32.281 1 95.44 83 ASN A C 1
ATOM 629 O O . ASN A 1 83 ? -12.43 -4.629 -31.609 1 95.44 83 ASN A O 1
ATOM 633 N N . ALA A 1 84 ? -12.297 -5.59 -33.562 1 93.25 84 ALA A N 1
ATOM 634 C CA . ALA A 1 84 ? -12.586 -4.383 -34.344 1 93.25 84 ALA A CA 1
ATOM 635 C C . ALA A 1 84 ? -14.008 -3.895 -34.094 1 93.25 84 ALA A C 1
ATOM 637 O O . ALA A 1 84 ? -14.289 -2.695 -34.156 1 93.25 84 ALA A O 1
ATOM 638 N N . GLU A 1 85 ? -14.859 -4.789 -33.719 1 94.62 85 GLU A N 1
ATOM 639 C CA . GLU A 1 85 ? -16.281 -4.465 -33.594 1 94.62 85 GLU A CA 1
ATOM 640 C C . GLU A 1 85 ? -16.641 -4.18 -32.156 1 94.62 85 GLU A C 1
ATOM 642 O O . GLU A 1 85 ? -17.578 -3.424 -31.875 1 94.62 85 GLU A O 1
ATOM 647 N N . ILE A 1 86 ? -16.031 -4.832 -31.281 1 96.19 86 ILE A N 1
ATOM 648 C CA . ILE A 1 86 ? -16.344 -4.691 -29.859 1 96.19 86 ILE A CA 1
ATOM 649 C C . ILE A 1 86 ? -15.078 -4.285 -29.094 1 96.19 86 ILE A C 1
ATOM 651 O O . ILE A 1 86 ? -14.281 -5.137 -28.703 1 96.19 86 ILE A O 1
ATOM 655 N N . PRO A 1 87 ? -14.977 -3.031 -28.766 1 96.5 87 PRO A N 1
ATOM 656 C CA . PRO A 1 87 ? -13.805 -2.621 -28 1 96.5 87 PRO A CA 1
ATOM 657 C C . PRO A 1 87 ? -13.609 -3.445 -26.734 1 96.5 87 PRO A C 1
ATOM 659 O O . PRO A 1 87 ? -14.562 -3.652 -25.969 1 96.5 87 PRO A O 1
ATOM 662 N N . GLY A 1 88 ? -12.391 -3.893 -26.578 1 97.19 88 GLY A N 1
ATOM 663 C CA . GLY A 1 88 ? -12.078 -4.684 -25.406 1 97.19 88 GLY A CA 1
ATOM 664 C C . GLY A 1 88 ? -12.344 -6.164 -25.594 1 97.19 88 GLY A C 1
ATOM 665 O O . GLY A 1 88 ? -11.953 -6.98 -24.75 1 97.19 88 GLY A O 1
ATOM 666 N N . GLY A 1 89 ? -12.977 -6.535 -26.656 1 97.44 89 GLY A N 1
ATOM 667 C CA . GLY A 1 89 ? -13.227 -7.938 -26.969 1 97.44 89 GLY A CA 1
ATOM 668 C C . GLY A 1 89 ? -12.062 -8.602 -27.672 1 97.44 89 GLY A C 1
ATOM 669 O O . GLY A 1 89 ? -11.031 -7.973 -27.922 1 97.44 89 GLY A O 1
ATOM 670 N N . THR A 1 90 ? -12.227 -9.961 -27.953 1 97.94 90 THR A N 1
ATOM 671 C CA . THR A 1 90 ? -11.266 -10.758 -28.703 1 97.94 90 THR A CA 1
ATOM 672 C C . THR A 1 90 ? -11.961 -11.508 -29.844 1 97.94 90 THR A C 1
ATOM 674 O O . THR A 1 90 ? -13.188 -11.461 -29.969 1 97.94 90 THR A O 1
ATOM 677 N N . GLU A 1 91 ? -11.148 -12.039 -30.766 1 97.81 91 GLU A N 1
ATOM 678 C CA . GLU A 1 91 ? -11.695 -12.781 -31.906 1 97.81 91 GLU A CA 1
ATOM 679 C C . GLU A 1 91 ? -11.016 -14.141 -32.062 1 97.81 91 GLU A C 1
ATOM 681 O O . GLU A 1 91 ? -9.844 -14.297 -31.688 1 97.81 91 GLU A O 1
ATOM 686 N N . ILE A 1 92 ? -11.789 -15.125 -32.5 1 97.69 92 ILE A N 1
ATOM 687 C CA . ILE A 1 92 ? -11.211 -16.406 -32.906 1 97.69 92 ILE A CA 1
ATOM 688 C C . ILE A 1 92 ? -11.039 -16.438 -34.438 1 97.69 92 ILE A C 1
ATOM 690 O O . ILE A 1 92 ? -11.977 -16.156 -35.188 1 97.69 92 ILE A O 1
ATOM 694 N N . TRP A 1 93 ? -9.852 -16.797 -34.844 1 97.31 93 TRP A N 1
ATOM 695 C CA . TRP A 1 93 ? -9.508 -16.859 -36.25 1 97.31 93 TRP A CA 1
ATOM 696 C C . TRP A 1 93 ? -9.031 -18.266 -36.625 1 97.31 93 TRP A C 1
ATOM 698 O O . TRP A 1 93 ? -8.578 -19.016 -35.781 1 97.31 93 TRP A O 1
ATOM 708 N N . VAL A 1 94 ? -9.211 -18.656 -37.906 1 96.31 94 VAL A N 1
ATOM 709 C CA . VAL A 1 94 ? -8.68 -19.875 -38.469 1 96.31 94 VAL A CA 1
ATOM 710 C C . VAL A 1 94 ? -7.648 -19.531 -39.562 1 96.31 94 VAL A C 1
ATOM 712 O O . VAL A 1 94 ? -7.809 -18.547 -40.281 1 96.31 94 VAL A O 1
ATOM 715 N N . SER A 1 95 ? -6.598 -20.25 -39.531 1 96.06 95 SER A N 1
ATOM 716 C CA . SER A 1 95 ? -5.547 -20.047 -40.531 1 96.06 95 SER A CA 1
ATOM 717 C C . SER A 1 95 ? -4.828 -21.359 -40.844 1 96.06 95 SER A C 1
ATOM 719 O O . SER A 1 95 ? -5.309 -22.438 -40.5 1 96.06 95 SER A O 1
ATOM 721 N N . ASP A 1 96 ? -3.764 -21.219 -41.656 1 95.06 96 ASP A N 1
ATOM 722 C CA . ASP A 1 96 ? -2.971 -22.359 -42.094 1 95.06 96 ASP A CA 1
ATOM 723 C C . ASP A 1 96 ? -1.477 -22.047 -42.031 1 95.06 96 ASP A C 1
ATOM 725 O O . ASP A 1 96 ? -1.062 -20.922 -42.312 1 95.06 96 ASP A O 1
ATOM 729 N N . THR A 1 97 ? -0.659 -23.141 -41.812 1 95.75 97 THR A N 1
ATOM 730 C CA . THR A 1 97 ? 0.776 -22.922 -41.656 1 95.75 97 THR A CA 1
ATOM 731 C C . THR A 1 97 ? 1.404 -22.547 -43 1 95.75 97 THR A C 1
ATOM 733 O O . THR A 1 97 ? 2.449 -21.906 -43.062 1 95.75 97 THR A O 1
ATOM 736 N N . SER A 1 98 ? 0.839 -22.938 -44.094 1 91.44 98 SER A N 1
ATOM 737 C CA . SER A 1 98 ? 1.418 -22.719 -45.406 1 91.44 98 SER A CA 1
ATOM 738 C C . SER A 1 98 ? 1.337 -21.25 -45.812 1 91.44 98 SER A C 1
ATOM 740 O O . SER A 1 98 ? 2.211 -20.75 -46.5 1 91.44 98 SER A O 1
ATOM 742 N N . ASP A 1 99 ? 0.317 -20.609 -45.406 1 93.19 99 ASP A N 1
ATOM 743 C CA . ASP A 1 99 ? 0.102 -19.188 -45.688 1 93.19 99 ASP A CA 1
ATOM 744 C C . ASP A 1 99 ? -0.707 -18.531 -44.562 1 93.19 99 ASP A C 1
ATOM 746 O O . ASP A 1 99 ? -1.869 -18.172 -44.781 1 93.19 99 ASP A O 1
ATOM 750 N N . PHE A 1 100 ? -0.042 -18.266 -43.5 1 95.69 100 PHE A N 1
ATOM 751 C CA . PHE A 1 100 ? -0.702 -17.875 -42.25 1 95.69 100 PHE A CA 1
ATOM 752 C C . PHE A 1 100 ? -1.531 -16.625 -42.469 1 95.69 100 PHE A C 1
ATOM 754 O O . PHE A 1 100 ? -2.721 -16.594 -42.125 1 95.69 100 PHE A O 1
ATOM 761 N N . ALA A 1 101 ? -0.91 -15.555 -43.062 1 93.38 101 ALA A N 1
ATOM 762 C CA . ALA A 1 101 ? -1.537 -14.242 -43.156 1 93.38 101 ALA A CA 1
ATOM 763 C C . ALA A 1 101 ? -2.689 -14.25 -44.156 1 93.38 101 ALA A C 1
ATOM 765 O O . ALA A 1 101 ? -3.766 -13.719 -43.875 1 93.38 101 ALA A O 1
ATOM 766 N N . ASN A 1 102 ? -2.523 -14.922 -45.312 1 93.44 102 ASN A N 1
ATOM 767 C CA . ASN A 1 102 ? -3.492 -14.797 -46.406 1 93.44 102 ASN A CA 1
ATOM 768 C C . ASN A 1 102 ? -4.625 -15.812 -46.281 1 93.44 102 ASN A C 1
ATOM 770 O O . ASN A 1 102 ? -5.699 -15.633 -46.844 1 93.44 102 ASN A O 1
ATOM 774 N N . SER A 1 103 ? -4.379 -16.828 -45.531 1 94.19 103 SER A N 1
ATOM 775 C CA . SER A 1 103 ? -5.414 -17.844 -45.375 1 94.19 103 SER A CA 1
ATOM 776 C C . SER A 1 103 ? -6.305 -17.547 -44.156 1 94.19 103 SER A C 1
ATOM 778 O O . SER A 1 103 ? -7.328 -18.219 -43.969 1 94.19 103 SER A O 1
ATOM 780 N N . ALA A 1 104 ? -5.98 -16.594 -43.375 1 95.62 104 ALA A N 1
ATOM 781 C CA . ALA A 1 104 ? -6.66 -16.328 -42.125 1 95.62 104 ALA A CA 1
ATOM 782 C C . ALA A 1 104 ? -8.055 -15.758 -42.344 1 95.62 104 ALA A C 1
ATOM 784 O O . ALA A 1 104 ? -8.242 -14.914 -43.219 1 95.62 104 ALA A O 1
ATOM 785 N N . TYR A 1 105 ? -9.039 -16.188 -41.625 1 95.31 105 TYR A N 1
ATOM 786 C CA . TYR A 1 105 ? -10.367 -15.594 -41.594 1 95.31 105 TYR A CA 1
ATOM 787 C C . TYR A 1 105 ? -10.977 -15.672 -40.188 1 95.31 105 TYR A C 1
ATOM 789 O O . TYR A 1 105 ? -10.656 -16.562 -39.406 1 95.31 105 TYR A O 1
ATOM 797 N N . LYS A 1 106 ? -11.852 -14.727 -39.875 1 95.81 106 LYS A N 1
ATOM 798 C CA . LYS A 1 106 ? -12.508 -14.625 -38.594 1 95.81 106 LYS A CA 1
ATOM 799 C C . LYS A 1 106 ? -13.617 -15.656 -38.438 1 95.81 106 LYS A C 1
ATOM 801 O O . LYS A 1 106 ? -14.523 -15.719 -39.281 1 95.81 106 LYS A O 1
ATOM 806 N N . ALA A 1 107 ? -13.539 -16.484 -37.438 1 96.44 107 ALA A N 1
ATOM 807 C CA . ALA A 1 107 ? -14.539 -17.5 -37.188 1 96.44 107 ALA A CA 1
ATOM 808 C C . ALA A 1 107 ? -15.539 -17.062 -36.125 1 96.44 107 ALA A C 1
ATOM 810 O O . ALA A 1 107 ? -16.703 -17.5 -36.125 1 96.44 107 ALA A O 1
ATOM 811 N N . ALA A 1 108 ? -15.086 -16.203 -35.188 1 96.81 108 ALA A N 1
ATOM 812 C CA . ALA A 1 108 ? -15.984 -15.773 -34.125 1 96.81 108 ALA A CA 1
ATOM 813 C C . ALA A 1 108 ? -15.555 -14.414 -33.594 1 96.81 108 ALA A C 1
ATOM 815 O O . ALA A 1 108 ? -14.367 -14.086 -33.594 1 96.81 108 ALA A O 1
ATOM 816 N N . SER A 1 109 ? -16.516 -13.656 -33.125 1 97 109 SER A N 1
ATOM 817 C CA . SER A 1 109 ? -16.344 -12.406 -32.375 1 97 109 SER A CA 1
ATOM 818 C C . SER A 1 109 ? -16.75 -12.562 -30.922 1 97 109 SER A C 1
ATOM 820 O O . SER A 1 109 ? -17.891 -12.93 -30.625 1 97 109 SER A O 1
ATOM 822 N N . LEU A 1 110 ? -15.836 -12.32 -30.016 1 97.31 110 LEU A N 1
ATOM 823 C CA . LEU A 1 110 ? -16.094 -12.516 -28.594 1 97.31 110 LEU A CA 1
ATOM 824 C C . LEU A 1 110 ? -16.234 -11.172 -27.875 1 97.31 110 LEU A C 1
ATOM 826 O O . LEU A 1 110 ? -15.516 -10.227 -28.188 1 97.31 110 LEU A O 1
ATOM 830 N N . PRO A 1 111 ? -17.109 -11.055 -26.906 1 96.31 111 PRO A N 1
ATOM 831 C CA . PRO A 1 111 ? -17.547 -9.773 -26.344 1 96.31 111 PRO A CA 1
ATOM 832 C C . PRO A 1 111 ? -16.594 -9.234 -25.281 1 96.31 111 PRO A C 1
ATOM 834 O O . PRO A 1 111 ? -16.797 -8.133 -24.766 1 96.31 111 PRO A O 1
ATOM 837 N N . ALA A 1 112 ? -15.586 -9.953 -24.812 1 97.88 112 ALA A N 1
ATOM 838 C CA . ALA A 1 112 ? -14.695 -9.617 -23.719 1 97.88 112 ALA A CA 1
ATOM 839 C C . ALA A 1 112 ? -13.289 -10.141 -23.969 1 97.88 112 ALA A C 1
ATOM 841 O O . ALA A 1 112 ? -13.039 -10.82 -24.969 1 97.88 112 ALA A O 1
ATOM 842 N N . PRO A 1 113 ? -12.32 -9.672 -23.156 1 97.94 113 PRO A N 1
ATOM 843 C CA . PRO A 1 113 ? -10.961 -10.195 -23.312 1 97.94 113 PRO A CA 1
ATOM 844 C C . PRO A 1 113 ? -10.82 -11.625 -22.797 1 97.94 113 PRO A C 1
ATOM 846 O O . PRO A 1 113 ? -10.148 -11.867 -21.797 1 97.94 113 PRO A O 1
ATOM 849 N N . LEU A 1 114 ? -11.32 -12.523 -23.547 1 97.94 114 LEU A N 1
ATOM 850 C CA . LEU A 1 114 ? -11.336 -13.938 -23.188 1 97.94 114 LEU A CA 1
ATOM 851 C C . LEU A 1 114 ? -10.109 -14.648 -23.734 1 97.94 114 LEU A C 1
ATOM 853 O O . LEU A 1 114 ? -9.586 -14.281 -24.797 1 97.94 114 LEU A O 1
ATOM 857 N N . SER A 1 115 ? -9.602 -15.656 -23 1 97.38 115 SER A N 1
ATOM 858 C CA . SER A 1 115 ? -8.422 -16.438 -23.359 1 97.38 115 SER A CA 1
ATOM 859 C C . SER A 1 115 ? -8.523 -17.875 -22.844 1 97.38 115 SER A C 1
ATOM 861 O O . SER A 1 115 ? -9.578 -18.281 -22.359 1 97.38 115 SER A O 1
ATOM 863 N N . GLY A 1 116 ? -7.492 -18.625 -23.016 1 97.62 116 GLY A N 1
ATOM 864 C CA . GLY A 1 116 ? -7.457 -20 -22.531 1 97.62 116 GLY A CA 1
ATOM 865 C C . GLY A 1 116 ? -8.195 -20.969 -23.438 1 97.62 116 GLY A C 1
ATOM 866 O O . GLY A 1 116 ? -9.016 -21.766 -22.969 1 97.62 116 GLY A O 1
ATOM 867 N N . LEU A 1 117 ? -7.93 -20.938 -24.688 1 97.31 117 LEU A N 1
ATOM 868 C CA . LEU A 1 117 ? -8.641 -21.688 -25.703 1 97.31 117 LEU A CA 1
ATOM 869 C C . LEU A 1 117 ? -8.391 -23.188 -25.562 1 97.31 117 LEU A C 1
ATOM 871 O O . LEU A 1 117 ? -7.238 -23.625 -25.547 1 97.31 117 LEU A O 1
ATOM 875 N N . LYS A 1 118 ? -9.438 -24.047 -25.391 1 97.31 118 LYS A N 1
ATOM 876 C CA . LYS A 1 118 ? -9.469 -25.484 -25.531 1 97.31 118 LYS A CA 1
ATOM 877 C C . LYS A 1 118 ? -10.547 -25.922 -26.531 1 97.31 118 LYS A C 1
ATOM 879 O O . LYS A 1 118 ? -11.609 -25.297 -26.594 1 97.31 118 LYS A O 1
ATOM 884 N N . THR A 1 119 ? -10.289 -26.984 -27.266 1 96.56 119 THR A N 1
ATOM 885 C CA . THR A 1 119 ? -11.219 -27.344 -28.328 1 96.56 119 THR A CA 1
ATOM 886 C C . THR A 1 119 ? -11.406 -28.859 -28.375 1 96.56 119 THR A C 1
ATOM 888 O O . THR A 1 119 ? -10.562 -29.609 -27.891 1 96.56 119 THR A O 1
ATOM 891 N N . ALA A 1 120 ? -12.547 -29.266 -28.859 1 96.56 120 ALA A N 1
ATOM 892 C CA . ALA A 1 120 ? -12.867 -30.641 -29.219 1 96.56 120 ALA A CA 1
ATOM 893 C C . ALA A 1 120 ? -13.68 -30.703 -30.5 1 96.56 120 ALA A C 1
ATOM 895 O O . ALA A 1 120 ? -14.641 -29.953 -30.672 1 96.56 120 ALA A O 1
ATOM 896 N N . ILE A 1 121 ? -13.289 -31.531 -31.406 1 94.69 121 ILE A N 1
ATOM 897 C CA . ILE A 1 121 ? -14.047 -31.719 -32.656 1 94.69 121 ILE A CA 1
ATOM 898 C C . ILE A 1 121 ? -15.188 -32.719 -32.406 1 94.69 121 ILE A C 1
ATOM 900 O O . ILE A 1 121 ? -14.945 -33.844 -31.984 1 94.69 121 ILE A O 1
ATOM 904 N N . THR A 1 122 ? -16.312 -32.312 -32.75 1 94.62 122 THR A N 1
ATOM 905 C CA . THR A 1 122 ? -17.484 -33.156 -32.531 1 94.62 122 THR A CA 1
ATOM 906 C C . THR A 1 122 ? -17.641 -34.156 -33.656 1 94.62 122 THR A C 1
ATOM 908 O O . THR A 1 122 ? -16.953 -34.062 -34.688 1 94.62 122 THR A O 1
ATOM 911 N N . LYS A 1 123 ? -18.609 -35.031 -33.5 1 92.81 123 LYS A N 1
ATOM 912 C CA . LYS A 1 123 ? -18.875 -36.062 -34.5 1 92.81 123 LYS A CA 1
ATOM 913 C C . LYS A 1 123 ? -19.344 -35.406 -35.812 1 92.81 123 LYS A C 1
ATOM 915 O O . LYS A 1 123 ? -19.047 -35.906 -36.906 1 92.81 123 LYS A O 1
ATOM 920 N N . SER A 1 124 ? -20.016 -34.312 -35.75 1 91 124 SER A N 1
ATOM 921 C CA . SER A 1 124 ? -20.531 -33.625 -36.938 1 91 124 SER A CA 1
ATOM 922 C C . SER A 1 124 ? -19.422 -32.812 -37.625 1 91 124 SER A C 1
ATOM 924 O O . SER A 1 124 ? -19.625 -32.281 -38.719 1 91 124 SER A O 1
ATOM 926 N N . GLY A 1 125 ? -18.344 -32.688 -36.938 1 91.19 125 GLY A N 1
ATOM 927 C CA . GLY A 1 125 ? -17.234 -31.906 -37.5 1 91.19 125 GLY A CA 1
ATOM 928 C C . GLY A 1 125 ? -17.172 -30.484 -36.969 1 91.19 125 GLY A C 1
ATOM 929 O O . GLY A 1 125 ? -16.234 -29.75 -37.281 1 91.19 125 GLY A O 1
ATOM 930 N N . ASP A 1 126 ? -18.156 -30.141 -36.156 1 94.62 126 ASP A N 1
ATOM 931 C CA . ASP A 1 126 ? -18.109 -28.844 -35.5 1 94.62 126 ASP A CA 1
ATOM 932 C C . ASP A 1 126 ? -17 -28.797 -34.469 1 94.62 126 ASP A C 1
ATOM 934 O O . ASP A 1 126 ? -16.453 -29.828 -34.094 1 94.62 126 ASP A O 1
ATOM 938 N N . ILE A 1 127 ? -16.625 -27.609 -34.125 1 96 127 ILE A N 1
ATOM 939 C CA . ILE A 1 127 ? -15.633 -27.438 -33.062 1 96 127 ILE A CA 1
ATOM 940 C C . ILE A 1 127 ? -16.297 -26.828 -31.828 1 96 127 ILE A C 1
ATOM 942 O O . ILE A 1 127 ? -16.75 -25.688 -31.859 1 96 127 ILE A O 1
ATOM 946 N N . ASN A 1 128 ? -16.406 -27.609 -30.766 1 97.62 128 ASN A N 1
ATOM 947 C CA . ASN A 1 128 ? -16.734 -27.047 -29.453 1 97.62 128 ASN A CA 1
ATOM 948 C C . ASN A 1 128 ? -15.5 -26.484 -28.766 1 97.62 128 ASN A C 1
ATOM 950 O O . ASN A 1 128 ? -14.469 -27.141 -28.672 1 97.62 128 ASN A O 1
ATOM 954 N N . PHE A 1 129 ? -15.602 -25.219 -28.344 1 97.69 129 PHE A N 1
ATOM 955 C CA . PHE A 1 129 ? -14.43 -24.609 -27.734 1 97.69 129 PHE A CA 1
ATOM 956 C C . PHE A 1 129 ? -14.781 -24.031 -26.359 1 97.69 129 PHE A C 1
ATOM 958 O O . PHE A 1 129 ? -15.953 -23.844 -26.047 1 97.69 129 PHE A O 1
ATOM 965 N N . LEU A 1 130 ? -13.75 -23.859 -25.5 1 98.38 130 LEU A N 1
ATOM 966 C CA . LEU A 1 130 ? -13.805 -23.172 -24.219 1 98.38 130 LEU A CA 1
ATOM 967 C C . LEU A 1 130 ? -12.859 -21.984 -24.188 1 98.38 130 LEU A C 1
ATOM 969 O O . LEU A 1 130 ? -11.773 -22.031 -24.781 1 98.38 130 LEU A O 1
ATOM 973 N N . VAL A 1 131 ? -13.25 -20.906 -23.578 1 98.12 131 VAL A N 1
ATOM 974 C CA . VAL A 1 131 ? -12.43 -19.766 -23.188 1 98.12 131 VAL A CA 1
ATOM 975 C C . VAL A 1 131 ? -12.812 -19.312 -21.781 1 98.12 131 VAL A C 1
ATOM 977 O O . VAL A 1 131 ? -13.859 -19.688 -21.266 1 98.12 131 VAL A O 1
ATOM 980 N N . TYR A 1 132 ? -11.945 -18.547 -21.125 1 98.12 132 TYR A N 1
ATOM 981 C CA . TYR A 1 132 ? -12.305 -18.031 -19.797 1 98.12 132 TYR A CA 1
ATOM 982 C C . TYR A 1 132 ? -12.031 -16.547 -19.703 1 98.12 132 TYR A C 1
ATOM 984 O O . TYR A 1 132 ? -11.281 -15.984 -20.516 1 98.12 132 TYR A O 1
ATOM 992 N N . GLY A 1 133 ? -12.641 -15.898 -18.859 1 97.56 133 GLY A N 1
ATOM 993 C CA . GLY A 1 133 ? -12.516 -14.5 -18.484 1 97.56 133 GLY A CA 1
ATOM 994 C C . GLY A 1 133 ? -13.414 -14.102 -17.328 1 97.56 133 GLY A C 1
ATOM 995 O O . GLY A 1 133 ? -14.125 -14.945 -16.781 1 97.56 133 GLY A O 1
ATOM 996 N N . GLU A 1 134 ? -13.398 -12.883 -16.984 1 96.75 134 GLU A N 1
ATOM 997 C CA . GLU A 1 134 ? -14.219 -12.406 -15.875 1 96.75 134 GLU A CA 1
ATOM 998 C C . GLU A 1 134 ? -15.688 -12.273 -16.297 1 96.75 134 GLU A C 1
ATOM 1000 O O . GLU A 1 134 ? -15.977 -11.93 -17.438 1 96.75 134 GLU A O 1
ATOM 1005 N N . SER A 1 135 ? -16.516 -12.508 -15.344 1 96.5 135 SER A N 1
ATOM 1006 C CA . SER A 1 135 ? -17.953 -12.359 -15.555 1 96.5 135 SER A CA 1
ATOM 1007 C C . SER A 1 135 ? -18.594 -11.547 -14.43 1 96.5 135 SER A C 1
ATOM 1009 O O . SER A 1 135 ? -18.094 -11.531 -13.305 1 96.5 135 SER A O 1
ATOM 1011 N N . TRP A 1 136 ? -19.672 -10.914 -14.75 1 92.75 136 TRP A N 1
ATOM 1012 C CA . TRP A 1 136 ? -20.547 -10.328 -13.742 1 92.75 136 TRP A CA 1
ATOM 1013 C C . TRP A 1 136 ? -21.266 -11.414 -12.945 1 92.75 136 TRP A C 1
ATOM 1015 O O . TRP A 1 136 ? -21.312 -12.57 -13.375 1 92.75 136 TRP A O 1
ATOM 1025 N N . PRO A 1 137 ? -21.891 -11 -11.859 1 86.69 137 PRO A N 1
ATOM 1026 C CA . PRO A 1 137 ? -22.641 -11.977 -11.062 1 86.69 137 PRO A CA 1
ATOM 1027 C C . PRO A 1 137 ? -23.781 -12.617 -11.852 1 86.69 137 PRO A C 1
ATOM 1029 O O . PRO A 1 137 ? -24.156 -13.758 -11.586 1 86.69 137 PRO A O 1
ATOM 1032 N N . ASN A 1 138 ? -24.266 -11.922 -12.859 1 88.75 138 ASN A N 1
ATOM 1033 C CA . ASN A 1 138 ? -25.375 -12.453 -13.633 1 88.75 138 ASN A CA 1
ATOM 1034 C C . ASN A 1 138 ? -24.906 -13.414 -14.719 1 88.75 138 ASN A C 1
ATOM 1036 O O . ASN A 1 138 ? -25.703 -13.945 -15.484 1 88.75 138 ASN A O 1
ATOM 1040 N N . GLY A 1 139 ? -23.594 -13.547 -14.844 1 92.88 139 GLY A N 1
ATOM 1041 C CA . GLY A 1 139 ? -23.062 -14.547 -15.75 1 92.88 139 GLY A CA 1
ATOM 1042 C C . GLY A 1 139 ? -22.531 -13.953 -17.047 1 92.88 139 GLY A C 1
ATOM 1043 O O . GLY A 1 139 ? -21.844 -14.625 -17.797 1 92.88 139 GLY A O 1
ATOM 1044 N N . THR A 1 140 ? -22.844 -12.703 -17.234 1 94.69 140 THR A N 1
ATOM 1045 C CA . THR A 1 140 ? -22.375 -12.07 -18.469 1 94.69 140 THR A CA 1
ATOM 1046 C C . THR A 1 140 ? -20.891 -11.766 -18.375 1 94.69 140 THR A C 1
ATOM 1048 O O . THR A 1 140 ? -20.391 -11.367 -17.328 1 94.69 140 THR A O 1
ATOM 1051 N N . ALA A 1 141 ? -20.25 -11.922 -19.547 1 97.19 141 ALA A N 1
ATOM 1052 C CA . ALA A 1 141 ? -18.812 -11.664 -19.609 1 97.19 141 ALA A CA 1
ATOM 1053 C C . ALA A 1 141 ? -18.516 -10.203 -19.297 1 97.19 141 ALA A C 1
ATOM 1055 O O . ALA A 1 141 ? -19.219 -9.297 -19.75 1 97.19 141 ALA A O 1
ATOM 1056 N N . TYR A 1 142 ? -17.562 -9.945 -18.531 1 97.12 142 TYR A N 1
ATOM 1057 C CA . TYR A 1 142 ? -17.141 -8.602 -18.156 1 97.12 142 TYR A CA 1
ATOM 1058 C C . TYR A 1 142 ? -16.156 -8.031 -19.156 1 97.12 142 TYR A C 1
ATOM 1060 O O . TYR A 1 142 ? -15.219 -8.727 -19.578 1 97.12 142 TYR A O 1
ATOM 1068 N N . ASN A 1 143 ? -16.375 -6.828 -19.594 1 97.81 143 ASN A N 1
ATOM 1069 C CA . ASN A 1 143 ? -15.516 -6.043 -20.469 1 97.81 143 ASN A CA 1
ATOM 1070 C C . ASN A 1 143 ? -15.289 -4.633 -19.938 1 97.81 143 ASN A C 1
ATOM 1072 O O . ASN A 1 143 ? -16.172 -3.781 -20.031 1 97.81 143 ASN A O 1
ATOM 1076 N N . LYS A 1 144 ? -14.133 -4.379 -19.422 1 95.88 144 LYS A N 1
ATOM 1077 C CA . LYS A 1 144 ? -13.797 -3.131 -18.734 1 95.88 144 LYS A CA 1
ATOM 1078 C C . LYS A 1 144 ? -14.047 -1.929 -19.641 1 95.88 144 LYS A C 1
ATOM 1080 O O . LYS A 1 144 ? -14.438 -0.859 -19.172 1 95.88 144 LYS A O 1
ATOM 1085 N N . GLU A 1 145 ? -13.828 -2.057 -20.938 1 96.25 145 GLU A N 1
ATOM 1086 C CA . GLU A 1 145 ? -13.938 -0.945 -21.875 1 96.25 145 GLU A CA 1
ATOM 1087 C C . GLU A 1 145 ? -15.391 -0.527 -22.062 1 96.25 145 GLU A C 1
ATOM 1089 O O . GLU A 1 145 ? -15.672 0.553 -22.594 1 96.25 145 GLU A O 1
ATOM 1094 N N . LEU A 1 146 ? -16.266 -1.377 -21.625 1 94.94 146 LEU A N 1
ATOM 1095 C CA . LEU A 1 146 ? -17.672 -1.091 -21.844 1 94.94 146 LEU A CA 1
ATOM 1096 C C . LEU A 1 146 ? -18.359 -0.657 -20.547 1 94.94 146 LEU A C 1
ATOM 1098 O O . LEU A 1 146 ? -19.578 -0.447 -20.516 1 94.94 146 LEU A O 1
ATOM 1102 N N . VAL A 1 147 ? -17.656 -0.562 -19.531 1 93.06 147 VAL A N 1
ATOM 1103 C CA . VAL A 1 147 ? -18.234 -0.224 -18.219 1 93.06 147 VAL A CA 1
ATOM 1104 C C . VAL A 1 147 ? -17.828 1.191 -17.828 1 93.06 147 VAL A C 1
ATOM 1106 O O . VAL A 1 147 ? -16.656 1.578 -18.016 1 93.06 147 VAL A O 1
ATOM 1109 N N . ALA A 1 148 ? -18.797 1.982 -17.328 1 91.44 148 ALA A N 1
ATOM 1110 C CA . ALA A 1 148 ? -18.484 3.309 -16.812 1 91.44 148 ALA A CA 1
ATOM 1111 C C . ALA A 1 148 ? -17.719 3.213 -15.492 1 91.44 148 ALA A C 1
ATOM 1113 O O . ALA A 1 148 ? -18.078 2.412 -14.617 1 91.44 148 ALA A O 1
ATOM 1114 N N . ALA A 1 149 ? -16.703 3.965 -15.336 1 90.62 149 ALA A N 1
ATOM 1115 C CA . ALA A 1 149 ? -15.938 3.996 -14.102 1 90.62 149 ALA A CA 1
ATOM 1116 C C . ALA A 1 149 ? -16.734 4.621 -12.961 1 90.62 149 ALA A C 1
ATOM 1118 O O . ALA A 1 149 ? -17.391 5.656 -13.148 1 90.62 149 ALA A O 1
ATOM 1119 N N . PRO A 1 150 ? -16.766 3.988 -11.742 1 94.25 150 PRO A N 1
ATOM 1120 C CA . PRO A 1 150 ? -17.438 4.629 -10.609 1 94.25 150 PRO A CA 1
ATOM 1121 C C . PRO A 1 150 ? -16.797 5.965 -10.227 1 94.25 150 PRO A C 1
ATOM 1123 O O . PRO A 1 150 ? -15.609 6.176 -10.461 1 94.25 150 PRO A O 1
ATOM 1126 N N . LEU A 1 151 ? -17.609 6.824 -9.633 1 96.44 151 LEU A N 1
ATOM 1127 C CA . LEU A 1 151 ? -17.109 8.133 -9.219 1 96.44 151 LEU A CA 1
ATOM 1128 C C . LEU A 1 151 ? -16.281 8.016 -7.949 1 96.44 151 LEU A C 1
ATOM 1130 O O . LEU A 1 151 ? -15.336 8.789 -7.746 1 96.44 151 LEU A O 1
ATOM 1134 N N . SER A 1 152 ? -16.641 7.078 -7.047 1 97.75 152 SER A N 1
ATOM 1135 C CA . SER A 1 152 ? -15.844 6.781 -5.855 1 97.75 152 SER A CA 1
ATOM 1136 C C . SER A 1 152 ? -14.914 5.594 -6.09 1 97.75 152 SER A C 1
ATOM 1138 O O . SER A 1 152 ? -15.281 4.633 -6.77 1 97.75 152 SER A O 1
ATOM 1140 N N . SER A 1 153 ? -13.734 5.633 -5.523 1 97.75 153 SER A N 1
ATOM 1141 C CA . SER A 1 153 ? -12.781 4.535 -5.609 1 97.75 153 SER A CA 1
ATOM 1142 C C . SER A 1 153 ? -12.984 3.535 -4.473 1 97.75 153 SER A C 1
ATOM 1144 O O . SER A 1 153 ? -12.18 2.621 -4.293 1 97.75 153 SER A O 1
ATOM 1146 N N . ALA A 1 154 ? -14.039 3.633 -3.697 1 98.19 154 ALA A N 1
ATOM 1147 C CA . ALA A 1 154 ? -14.273 2.838 -2.496 1 98.19 154 ALA A CA 1
ATOM 1148 C C . ALA A 1 154 ? -14.25 1.345 -2.812 1 98.19 154 ALA A C 1
ATOM 1150 O O . ALA A 1 154 ? -14.711 0.922 -3.877 1 98.19 154 ALA A O 1
ATOM 1151 N N . ARG A 1 155 ? -13.695 0.582 -1.933 1 97.94 155 ARG A N 1
ATOM 1152 C CA . ARG A 1 155 ? -13.805 -0.872 -1.868 1 97.94 155 ARG A CA 1
ATOM 1153 C C . ARG A 1 155 ? -14.516 -1.312 -0.595 1 97.94 155 ARG A C 1
ATOM 1155 O O . ARG A 1 155 ? -14.102 -0.961 0.511 1 97.94 155 ARG A O 1
ATOM 1162 N N . ILE A 1 156 ? -15.594 -2.057 -0.714 1 97.94 156 ILE A N 1
ATOM 1163 C CA . ILE A 1 156 ? -16.375 -2.49 0.435 1 97.94 156 ILE A CA 1
ATOM 1164 C C . ILE A 1 156 ? -16.422 -4.016 0.489 1 97.94 156 ILE A C 1
ATOM 1166 O O . ILE A 1 156 ? -16.797 -4.668 -0.486 1 97.94 156 ILE A O 1
ATOM 1170 N N . HIS A 1 157 ? -16.016 -4.633 1.633 1 97.19 157 HIS A N 1
ATOM 1171 C CA . HIS A 1 157 ? -15.969 -6.082 1.796 1 97.19 157 HIS A CA 1
ATOM 1172 C C . HIS A 1 157 ? -16.688 -6.52 3.068 1 97.19 157 HIS A C 1
ATOM 1174 O O . HIS A 1 157 ? -16.422 -5.98 4.148 1 97.19 157 HIS A O 1
ATOM 1180 N N . ASP A 1 158 ? -17.547 -7.543 3.004 1 96.25 158 ASP A N 1
ATOM 1181 C CA . ASP A 1 158 ? -18.234 -8.109 4.16 1 96.25 158 ASP A CA 1
ATOM 1182 C C . ASP A 1 158 ? -17.609 -9.445 4.562 1 96.25 158 ASP A C 1
ATOM 1184 O O . ASP A 1 158 ? -17.906 -9.977 5.637 1 96.25 158 ASP A O 1
ATOM 1188 N N . SER A 1 159 ? -16.719 -9.953 3.652 1 93.06 159 SER A N 1
ATOM 1189 C CA . SER A 1 159 ? -16.094 -11.242 3.922 1 93.06 159 SER A CA 1
ATOM 1190 C C . SER A 1 159 ? -14.578 -11.141 3.814 1 93.06 159 SER A C 1
ATOM 1192 O O . SER A 1 159 ? -14.055 -10.359 3.023 1 93.06 159 SER A O 1
ATOM 1194 N N . ILE A 1 160 ? -13.883 -11.969 4.566 1 90.88 160 ILE A N 1
ATOM 1195 C CA . ILE A 1 160 ? -12.43 -12.039 4.523 1 90.88 160 ILE A CA 1
ATOM 1196 C C . ILE A 1 160 ? -11.977 -12.484 3.139 1 90.88 160 ILE A C 1
ATOM 1198 O O . ILE A 1 160 ? -12.797 -12.758 2.266 1 90.88 160 ILE A O 1
ATOM 1202 N N . TYR A 1 161 ? -10.664 -12.555 3 1 92.81 161 TYR A N 1
ATOM 1203 C CA . TYR A 1 161 ? -10.094 -12.781 1.68 1 92.81 161 TYR A CA 1
ATOM 1204 C C . TYR A 1 161 ? -10.328 -11.586 0.765 1 92.81 161 TYR A C 1
ATOM 1206 O O . TYR A 1 161 ? -10.758 -11.75 -0.38 1 92.81 161 TYR A O 1
ATOM 1214 N N . VAL A 1 162 ? -10.133 -10.383 1.357 1 95.44 162 VAL A N 1
ATOM 1215 C CA . VAL A 1 162 ? -10.383 -9.125 0.664 1 95.44 162 VAL A CA 1
ATOM 1216 C C . VAL A 1 162 ? -9.414 -8.984 -0.509 1 95.44 162 VAL A C 1
ATOM 1218 O O . VAL A 1 162 ? -9.734 -8.336 -1.51 1 95.44 162 VAL A O 1
ATOM 1221 N N . ARG A 1 163 ? -8.219 -9.539 -0.324 1 95.19 163 ARG A N 1
ATOM 1222 C CA . ARG A 1 163 ? -7.141 -9.57 -1.312 1 95.19 163 ARG A CA 1
ATOM 1223 C C . ARG A 1 163 ? -6.582 -10.977 -1.477 1 95.19 163 ARG A C 1
ATOM 1225 O O . ARG A 1 163 ? -6.688 -11.805 -0.566 1 95.19 163 ARG A O 1
ATOM 1232 N N . HIS A 1 164 ? -6.016 -11.172 -2.646 1 94.25 164 HIS A N 1
ATOM 1233 C CA . HIS A 1 164 ? -5.293 -12.422 -2.863 1 94.25 164 HIS A CA 1
ATOM 1234 C C . HIS A 1 164 ? -4.035 -12.195 -3.693 1 94.25 164 HIS A C 1
ATOM 1236 O O . HIS A 1 164 ? -4.117 -11.844 -4.875 1 94.25 164 HIS A O 1
ATOM 1242 N N . TRP A 1 165 ? -2.834 -12.344 -3.033 1 94.38 165 TRP A N 1
ATOM 1243 C CA . TRP A 1 165 ? -1.48 -12.172 -3.549 1 94.38 165 TRP A CA 1
ATOM 1244 C C . TRP A 1 165 ? -1.261 -10.742 -4.031 1 94.38 165 TRP A C 1
ATOM 1246 O O . TRP A 1 165 ? -0.572 -9.961 -3.371 1 94.38 165 TRP A O 1
ATOM 1256 N N . ASP A 1 166 ? -1.847 -10.227 -5.129 1 95.12 166 ASP A N 1
ATOM 1257 C CA . ASP A 1 166 ? -1.586 -8.875 -5.625 1 95.12 166 ASP A CA 1
ATOM 1258 C C . ASP A 1 166 ? -2.859 -8.234 -6.172 1 95.12 166 ASP A C 1
ATOM 1260 O O . ASP A 1 166 ? -2.799 -7.273 -6.938 1 95.12 166 ASP A O 1
ATOM 1264 N N . THR A 1 167 ? -3.971 -8.875 -5.801 1 94.44 167 THR A N 1
ATOM 1265 C CA . THR A 1 167 ? -5.223 -8.375 -6.359 1 94.44 167 THR A CA 1
ATOM 1266 C C . THR A 1 167 ? -6.277 -8.211 -5.266 1 94.44 167 THR A C 1
ATOM 1268 O O . THR A 1 167 ? -6.379 -9.047 -4.363 1 94.44 167 THR A O 1
ATOM 1271 N N . TRP A 1 168 ? -7.062 -7.148 -5.336 1 95.44 168 TRP A N 1
ATOM 1272 C CA . TRP A 1 168 ? -8.25 -6.988 -4.504 1 95.44 168 TRP A CA 1
ATOM 1273 C C . TRP A 1 168 ? -9.438 -7.75 -5.09 1 95.44 168 TRP A C 1
ATOM 1275 O O . TRP A 1 168 ? -9.633 -7.758 -6.309 1 95.44 168 TRP A O 1
ATOM 1285 N N . LEU A 1 169 ? -10.188 -8.406 -4.262 1 94.56 169 LEU A N 1
ATOM 1286 C CA . LEU A 1 169 ? -11.359 -9.125 -4.746 1 94.56 169 LEU A CA 1
ATOM 1287 C C . LEU A 1 169 ? -12.492 -8.156 -5.066 1 94.56 169 LEU A C 1
ATOM 1289 O O . LEU A 1 169 ? -12.648 -7.129 -4.402 1 94.56 169 LEU A O 1
ATOM 1293 N N . THR A 1 170 ? -13.273 -8.453 -6.086 1 94.12 170 THR A N 1
ATOM 1294 C CA . THR A 1 170 ? -14.438 -7.719 -6.555 1 94.12 170 THR A CA 1
ATOM 1295 C C . THR A 1 170 ? -15.664 -8.633 -6.621 1 94.12 170 THR A C 1
ATOM 1297 O O . THR A 1 170 ? -15.609 -9.781 -6.176 1 94.12 170 THR A O 1
ATOM 1300 N N . THR A 1 171 ? -16.734 -8.078 -7.113 1 93.44 171 THR A N 1
ATOM 1301 C CA . THR A 1 171 ? -17.938 -8.898 -7.25 1 93.44 171 THR A CA 1
ATOM 1302 C C . THR A 1 171 ? -17.891 -9.719 -8.531 1 93.44 171 THR A C 1
ATOM 1304 O O . THR A 1 171 ? -18.812 -10.477 -8.828 1 93.44 171 THR A O 1
ATOM 1307 N N . ARG A 1 172 ? -16.844 -9.594 -9.281 1 94 172 ARG A N 1
ATOM 1308 C CA . ARG A 1 172 ? -16.672 -10.344 -10.523 1 94 172 ARG A CA 1
ATOM 1309 C C . ARG A 1 172 ? -15.977 -11.672 -10.273 1 94 172 ARG A C 1
ATOM 1311 O O . ARG A 1 172 ? -15.172 -11.797 -9.352 1 94 172 ARG A O 1
ATOM 1318 N N . PHE A 1 173 ? -16.312 -12.656 -11.07 1 93.44 173 PHE A N 1
ATOM 1319 C CA . PHE A 1 173 ? -15.719 -13.977 -10.977 1 93.44 173 PHE A CA 1
ATOM 1320 C C . PHE A 1 173 ? -15.156 -14.414 -12.328 1 93.44 173 PHE A C 1
ATOM 1322 O O . PHE A 1 173 ? -15.742 -14.125 -13.375 1 93.44 173 PHE A O 1
ATOM 1329 N N . ASN A 1 174 ? -14.023 -15.172 -12.281 1 96.12 174 ASN A N 1
ATOM 1330 C CA . ASN A 1 174 ? -13.609 -15.875 -13.492 1 96.12 174 ASN A CA 1
ATOM 1331 C C . ASN A 1 174 ? -14.609 -16.969 -13.875 1 96.12 174 ASN A C 1
ATOM 1333 O O . ASN A 1 174 ? -15.141 -17.656 -13.008 1 96.12 174 ASN A O 1
ATOM 1337 N N . ALA A 1 175 ? -14.844 -17.047 -15.141 1 97.69 175 ALA A N 1
ATOM 1338 C CA . ALA A 1 175 ? -15.766 -18.078 -15.617 1 97.69 175 ALA A CA 1
ATOM 1339 C C . ALA A 1 175 ? -15.25 -18.719 -16.906 1 97.69 175 ALA A C 1
ATOM 1341 O O . ALA A 1 175 ? -14.523 -18.078 -17.672 1 97.69 175 ALA A O 1
ATOM 1342 N N . ILE A 1 176 ? -15.648 -19.953 -17.047 1 98.5 176 ILE A N 1
ATOM 1343 C CA . ILE A 1 176 ? -15.43 -20.656 -18.297 1 98.5 176 ILE A CA 1
ATOM 1344 C C . ILE A 1 176 ? -16.625 -20.469 -19.234 1 98.5 176 ILE A C 1
ATOM 1346 O O . ILE A 1 176 ? -17.766 -20.734 -18.844 1 98.5 176 ILE A O 1
ATOM 1350 N N . PHE A 1 177 ? -16.359 -20 -20.453 1 98.44 177 PHE A N 1
ATOM 1351 C CA . PHE A 1 177 ? -17.375 -19.828 -21.469 1 98.44 177 PHE A CA 1
ATOM 1352 C C . PHE A 1 177 ? -17.234 -20.875 -22.578 1 98.44 177 PHE A C 1
ATOM 1354 O O . PHE A 1 177 ? -16.125 -21.156 -23.031 1 98.44 177 PHE A O 1
ATOM 1361 N N . SER A 1 178 ? -18.391 -21.422 -22.953 1 98.38 178 SER A N 1
ATOM 1362 C CA . SER A 1 178 ? -18.391 -22.406 -24.031 1 98.38 178 SER A CA 1
ATOM 1363 C C . SER A 1 178 ? -19.047 -21.844 -25.281 1 98.38 178 SER A C 1
ATOM 1365 O O . SER A 1 178 ? -19.953 -21.016 -25.188 1 98.38 178 SER A O 1
ATOM 1367 N N . GLY A 1 179 ? -18.516 -22.203 -26.406 1 98 179 GLY A N 1
ATOM 1368 C CA . GLY A 1 179 ? -19.062 -21.875 -27.719 1 98 179 GLY A CA 1
ATOM 1369 C C . GLY A 1 179 ? -18.812 -22.953 -28.75 1 98 179 GLY A C 1
ATOM 1370 O O . GLY A 1 179 ? -18.156 -23.953 -28.469 1 98 179 GLY A O 1
ATOM 1371 N N . THR A 1 180 ? -19.453 -22.766 -29.922 1 97.5 180 THR A N 1
ATOM 1372 C CA . THR A 1 180 ? -19.297 -23.719 -31.016 1 97.5 180 THR A CA 1
ATOM 1373 C C . THR A 1 180 ? -19 -23 -32.344 1 97.5 180 THR A C 1
ATOM 1375 O O . THR A 1 180 ? -19.594 -21.969 -32.625 1 97.5 180 THR A O 1
ATOM 1378 N N . LEU A 1 181 ? -18.031 -23.453 -33.031 1 96.75 181 LEU A N 1
ATOM 1379 C CA . LEU A 1 181 ? -17.797 -23.109 -34.438 1 96.75 181 LEU A CA 1
ATOM 1380 C C . LEU A 1 181 ? -18.406 -24.141 -35.375 1 96.75 181 LEU A C 1
ATOM 1382 O O . LEU A 1 181 ? -17.953 -25.281 -35.406 1 96.75 181 LEU A O 1
ATOM 1386 N N . LYS A 1 182 ? -19.312 -23.734 -36.125 1 95.56 182 LYS A N 1
ATOM 1387 C CA . LYS A 1 182 ? -19.984 -24.641 -37.031 1 95.56 182 LYS A CA 1
ATOM 1388 C C . LYS A 1 182 ? -19.219 -24.734 -38.344 1 95.56 182 LYS A C 1
ATOM 1390 O O . LYS A 1 182 ? -18.781 -23.734 -38.906 1 95.56 182 LYS A O 1
ATOM 1395 N N . LYS A 1 183 ? -19.125 -25.938 -38.781 1 92.12 183 LYS A N 1
ATOM 1396 C CA . LYS A 1 183 ? -18.484 -26.172 -40.062 1 92.12 183 LYS A CA 1
ATOM 1397 C C . LYS A 1 183 ? -19.438 -25.828 -41.219 1 92.12 183 LYS A C 1
ATOM 1399 O O . LYS A 1 183 ? -20.547 -26.359 -41.281 1 92.12 183 LYS A O 1
ATOM 1404 N N . LYS A 1 184 ? -19.047 -24.859 -41.938 1 85.06 184 LYS A N 1
ATOM 1405 C CA . LYS A 1 184 ? -19.844 -24.531 -43.094 1 85.06 184 LYS A CA 1
ATOM 1406 C C . LYS A 1 184 ? -19.453 -25.391 -44.312 1 85.06 184 LYS A C 1
ATOM 1408 O O . LYS A 1 184 ? -18.266 -25.531 -44.625 1 85.06 184 LYS A O 1
ATOM 1413 N N . ARG A 1 185 ? -20.391 -26.188 -44.781 1 69.94 185 ARG A N 1
ATOM 1414 C CA . ARG A 1 185 ? -20.188 -27.047 -45.969 1 69.94 185 ARG A CA 1
ATOM 1415 C C . ARG A 1 185 ? -20.016 -26.203 -47.219 1 69.94 185 ARG A C 1
ATOM 1417 O O . ARG A 1 185 ? -20.797 -25.297 -47.469 1 69.94 185 ARG A O 1
ATOM 1424 N N . ALA A 1 186 ? -18.641 -26.125 -47.688 1 61.88 186 ALA A N 1
ATOM 1425 C CA . ALA A 1 186 ? -18.391 -25.406 -48.938 1 61.88 186 ALA A CA 1
ATOM 1426 C C . ALA A 1 186 ? -19.109 -26.062 -50.094 1 61.88 186 ALA A C 1
ATOM 1428 O O . ALA A 1 186 ? -19.312 -27.281 -50.094 1 61.88 186 ALA A O 1
ATOM 1429 N N . GLY A 1 187 ? -19.969 -25.312 -50.625 1 51.12 187 GLY A N 1
ATOM 1430 C CA . GLY A 1 187 ? -20.359 -25.875 -51.906 1 51.12 187 GLY A CA 1
ATOM 1431 C C . GLY A 1 187 ? -19.203 -26.484 -52.656 1 51.12 187 GLY A C 1
ATOM 1432 O O . GLY A 1 187 ? -18.047 -26.406 -52.219 1 51.12 187 GLY A O 1
ATOM 1433 N N . PRO A 1 188 ? -19.422 -27.125 -53.906 1 53.28 188 PRO A N 1
ATOM 1434 C CA . PRO A 1 188 ? -18.359 -27.688 -54.75 1 53.28 188 PRO A CA 1
ATOM 1435 C C . PRO A 1 188 ? -17.234 -26.688 -55 1 53.28 188 PRO A C 1
ATOM 1437 O O . PRO A 1 188 ? -17.5 -25.562 -55.469 1 53.28 188 PRO A O 1
ATOM 1440 N N . GLY A 1 189 ? -15.852 -26.766 -54.531 1 49.56 189 GLY A N 1
ATOM 1441 C CA . GLY A 1 189 ? -14.648 -26 -54.781 1 49.56 189 GLY A CA 1
ATOM 1442 C C . GLY A 1 189 ? -14.242 -25.109 -53.625 1 49.56 189 GLY A C 1
ATOM 1443 O O . GLY A 1 189 ? -13.188 -24.469 -53.688 1 49.56 189 GLY A O 1
ATOM 1444 N N . ALA A 1 190 ? -15.227 -24.828 -52.812 1 54.47 190 ALA A N 1
ATOM 1445 C CA . ALA A 1 190 ? -14.852 -23.875 -51.75 1 54.47 190 ALA A CA 1
ATOM 1446 C C . ALA A 1 190 ? -14.32 -24.594 -50.531 1 54.47 190 ALA A C 1
ATOM 1448 O O . ALA A 1 190 ? -14.789 -25.672 -50.188 1 54.47 190 ALA A O 1
ATOM 1449 N N . THR A 1 191 ? -13.188 -24.234 -49.969 1 61.69 191 THR A N 1
ATOM 1450 C CA . THR A 1 191 ? -12.594 -24.734 -48.719 1 61.69 191 THR A CA 1
ATOM 1451 C C . THR A 1 191 ? -13.555 -24.562 -47.562 1 61.69 191 THR A C 1
ATOM 1453 O O . THR A 1 191 ? -14.25 -23.547 -47.469 1 61.69 191 THR A O 1
ATOM 1456 N N . SER A 1 192 ? -13.758 -25.609 -46.75 1 70.88 192 SER A N 1
ATOM 1457 C CA . SER A 1 192 ? -14.609 -25.562 -45.562 1 70.88 192 SER A CA 1
ATOM 1458 C C . SER A 1 192 ? -14.164 -24.453 -44.594 1 70.88 192 SER A C 1
ATOM 1460 O O . SER A 1 192 ? -12.969 -24.141 -44.531 1 70.88 192 SER A O 1
ATOM 1462 N N . ALA A 1 193 ? -15.195 -23.703 -44.219 1 88.88 193 ALA A N 1
ATOM 1463 C CA . ALA A 1 193 ? -14.938 -22.625 -43.281 1 88.88 193 ALA A CA 1
ATOM 1464 C C . ALA A 1 193 ? -15.734 -22.812 -42 1 88.88 193 ALA A C 1
ATOM 1466 O O . ALA A 1 193 ? -16.75 -23.516 -42 1 88.88 193 ALA A O 1
ATOM 1467 N N . TYR A 1 194 ? -15.18 -22.422 -40.875 1 94.19 194 TYR A N 1
ATOM 1468 C CA . TYR A 1 194 ? -15.867 -22.422 -39.594 1 94.19 194 TYR A CA 1
ATOM 1469 C C . TYR A 1 194 ? -16.438 -21.047 -39.25 1 94.19 194 TYR A C 1
ATOM 1471 O O . TYR A 1 194 ? -15.828 -20.031 -39.562 1 94.19 194 TYR A O 1
ATOM 1479 N N . THR A 1 195 ? -17.641 -21.031 -38.656 1 94.69 195 THR A N 1
ATOM 1480 C CA . THR A 1 195 ? -18.266 -19.812 -38.188 1 94.69 195 THR A CA 1
ATOM 1481 C C . THR A 1 195 ? -18.922 -20.047 -36.812 1 94.69 195 THR A C 1
ATOM 1483 O O . THR A 1 195 ? -19.266 -21.172 -36.469 1 94.69 195 THR A O 1
ATOM 1486 N N . SER A 1 196 ? -19.062 -19 -36.125 1 93.56 196 SER A N 1
ATOM 1487 C CA . SER A 1 196 ? -19.672 -19.125 -34.812 1 93.56 196 SER A CA 1
ATOM 1488 C C . SER A 1 196 ? -21.141 -19.5 -34.906 1 93.56 196 SER A C 1
ATOM 1490 O O . SER A 1 196 ? -21.875 -18.969 -35.75 1 93.56 196 SER A O 1
ATOM 1492 N N . SER A 1 197 ? -21.547 -20.359 -34.062 1 83 197 SER A N 1
ATOM 1493 C CA . SER A 1 197 ? -22.938 -20.844 -34.031 1 83 197 SER A CA 1
ATOM 1494 C C . SER A 1 197 ? -23.797 -19.984 -33.125 1 83 197 SER A C 1
ATOM 1496 O O . SER A 1 197 ? -25 -20.25 -32.969 1 83 197 SER A O 1
ATOM 1498 N N . GLY A 1 198 ? -23.219 -19.031 -32.469 1 82.69 198 GLY A N 1
ATOM 1499 C CA . GLY A 1 198 ? -24.047 -18.234 -31.594 1 82.69 198 GLY A CA 1
ATOM 1500 C C . GLY A 1 198 ? -23.312 -17.703 -30.375 1 82.69 198 GLY A C 1
ATOM 1501 O O . GLY A 1 198 ? -22.094 -17.547 -30.422 1 82.69 198 GLY A O 1
ATOM 1502 N N . SER A 1 199 ? -24.125 -17.391 -29.344 1 90.44 199 SER A N 1
ATOM 1503 C CA . SER A 1 199 ? -23.609 -16.734 -28.156 1 90.44 199 SER A CA 1
ATOM 1504 C C . SER A 1 199 ? -22.875 -17.719 -27.25 1 90.44 199 SER A C 1
ATOM 1506 O O . SER A 1 199 ? -23.031 -18.938 -27.391 1 90.44 199 SER A O 1
ATOM 1508 N N . LEU A 1 200 ? -22 -17.297 -26.422 1 96.38 200 LEU A N 1
ATOM 1509 C CA . LEU A 1 200 ? -21.25 -18.062 -25.438 1 96.38 200 LEU A CA 1
ATOM 1510 C C . LEU A 1 200 ? -22.125 -18.438 -24.25 1 96.38 200 LEU A C 1
ATOM 1512 O O . LEU A 1 200 ? -23.078 -17.719 -23.922 1 96.38 200 LEU A O 1
ATOM 1516 N N . LYS A 1 201 ? -21.875 -19.547 -23.703 1 96.62 201 LYS A N 1
ATOM 1517 C CA . LYS A 1 201 ? -22.531 -19.984 -22.469 1 96.62 201 LYS A CA 1
ATOM 1518 C C . LYS A 1 201 ? -21.562 -19.953 -21.297 1 96.62 201 LYS A C 1
ATOM 1520 O O . LYS A 1 201 ? -20.453 -20.484 -21.391 1 96.62 201 LYS A O 1
ATOM 1525 N N . ASN A 1 202 ? -21.953 -19.312 -20.203 1 97.94 202 ASN A N 1
ATOM 1526 C CA . ASN A 1 202 ? -21.203 -19.359 -18.953 1 97.94 202 ASN A CA 1
ATOM 1527 C C . ASN A 1 202 ? -21.453 -20.656 -18.188 1 97.94 202 ASN A C 1
ATOM 1529 O O . ASN A 1 202 ? -22.562 -20.875 -17.688 1 97.94 202 ASN A O 1
ATOM 1533 N N . LEU A 1 203 ? -20.438 -21.453 -18.031 1 98 203 LEU A N 1
ATOM 1534 C CA . LEU A 1 203 ? -20.609 -22.797 -17.516 1 98 203 LEU A CA 1
ATOM 1535 C C . LEU A 1 203 ? -20.5 -22.828 -16 1 98 203 LEU A C 1
ATOM 1537 O O . LEU A 1 203 ? -20.797 -23.844 -15.367 1 98 203 LEU A O 1
ATOM 1541 N N . VAL A 1 204 ? -20.109 -21.766 -15.414 1 95.44 204 VAL A N 1
ATOM 1542 C CA . VAL A 1 204 ? -19.766 -21.719 -13.992 1 95.44 204 VAL A CA 1
ATOM 1543 C C . VAL A 1 204 ? -20.844 -20.969 -13.227 1 95.44 204 VAL A C 1
ATOM 1545 O O . VAL A 1 204 ? -21.078 -21.234 -12.039 1 95.44 204 VAL A O 1
ATOM 1548 N N . ALA A 1 205 ? -21.516 -19.984 -13.758 1 89.38 205 ALA A N 1
ATOM 1549 C CA . ALA A 1 205 ? -22.391 -19 -13.102 1 89.38 205 ALA A CA 1
ATOM 1550 C C . ALA A 1 205 ? -23.656 -19.672 -12.562 1 89.38 205 ALA A C 1
ATOM 1552 O O . ALA A 1 205 ? -24.375 -19.078 -11.758 1 89.38 205 ALA A O 1
ATOM 1553 N N . GLY A 1 206 ? -23.938 -20.922 -12.891 1 87.06 206 GLY A N 1
ATOM 1554 C CA . GLY A 1 206 ? -25.172 -21.547 -12.453 1 87.06 206 GLY A CA 1
ATOM 1555 C C . GLY A 1 206 ? -25.141 -21.969 -10.992 1 87.06 206 GLY A C 1
ATOM 1556 O O . GLY A 1 206 ? -26.172 -22.234 -10.391 1 87.06 206 GLY A O 1
ATOM 1557 N N . VAL A 1 207 ? -24.016 -22 -10.438 1 89.38 207 VAL A N 1
ATOM 1558 C CA . VAL A 1 207 ? -23.844 -22.344 -9.023 1 89.38 207 VAL A CA 1
ATOM 1559 C C . VAL A 1 207 ? -23.156 -21.172 -8.297 1 89.38 207 VAL A C 1
ATOM 1561 O O . VAL A 1 207 ? -22.078 -20.734 -8.688 1 89.38 207 VAL A O 1
ATOM 1564 N N . LYS A 1 208 ? -23.781 -20.781 -7.168 1 88.81 208 LYS A N 1
ATOM 1565 C CA . LYS A 1 208 ? -23.328 -19.594 -6.441 1 88.81 208 LYS A CA 1
ATOM 1566 C C . LYS A 1 208 ? -21.891 -19.766 -5.949 1 88.81 208 LYS A C 1
ATOM 1568 O O . LYS A 1 208 ? -21.547 -20.828 -5.422 1 88.81 208 LYS A O 1
ATOM 1573 N N . ASN A 1 209 ? -21 -18.797 -6.172 1 89.75 209 ASN A N 1
ATOM 1574 C CA . ASN A 1 209 ? -19.641 -18.625 -5.648 1 89.75 209 ASN A CA 1
ATOM 1575 C C . ASN A 1 209 ? -18.641 -19.516 -6.371 1 89.75 209 ASN A C 1
ATOM 1577 O O . ASN A 1 209 ? -17.469 -19.578 -5.992 1 89.75 209 ASN A O 1
ATOM 1581 N N . LEU A 1 210 ? -19.125 -20.203 -7.438 1 94.31 210 LEU A N 1
ATOM 1582 C CA . LEU A 1 210 ? -18.156 -20.938 -8.242 1 94.31 210 LEU A CA 1
ATOM 1583 C C . LEU A 1 210 ? -17.328 -19.969 -9.086 1 94.31 210 LEU A C 1
ATOM 1585 O O . LEU A 1 210 ? -17.828 -18.953 -9.555 1 94.31 210 LEU A O 1
ATOM 1589 N N . GLU A 1 211 ? -16.156 -20.344 -9.188 1 94.62 211 GLU A N 1
ATOM 1590 C CA . GLU A 1 211 ? -15.203 -19.547 -9.969 1 94.62 211 GLU A CA 1
ATOM 1591 C C . GLU A 1 211 ? -14.141 -20.438 -10.602 1 94.62 211 GLU A C 1
ATOM 1593 O O . GLU A 1 211 ? -13.555 -21.297 -9.938 1 94.62 211 GLU A O 1
ATOM 1598 N N . SER A 1 212 ? -13.828 -20.266 -11.867 1 97.44 212 SER A N 1
ATOM 1599 C CA . SER A 1 212 ? -12.812 -21.031 -12.578 1 97.44 212 SER A CA 1
ATOM 1600 C C . SER A 1 212 ? -12.391 -20.328 -13.867 1 97.44 212 SER A C 1
ATOM 1602 O O . SER A 1 212 ? -13.242 -19.844 -14.617 1 97.44 212 SER A O 1
ATOM 1604 N N . PRO A 1 213 ? -11.133 -20.297 -14.211 1 97.31 213 PRO A N 1
ATOM 1605 C CA . PRO A 1 213 ? -10.016 -20.672 -13.328 1 97.31 213 PRO A CA 1
ATOM 1606 C C . PRO A 1 213 ? -9.938 -19.797 -12.086 1 97.31 213 PRO A C 1
ATOM 1608 O O . PRO A 1 213 ? -10.375 -18.641 -12.102 1 97.31 213 PRO A O 1
ATOM 1611 N N . TYR A 1 214 ? -9.461 -20.375 -11.07 1 91.81 214 TYR A N 1
ATOM 1612 C CA . TYR A 1 214 ? -9.422 -19.656 -9.805 1 91.81 214 TYR A CA 1
ATOM 1613 C C . TYR A 1 214 ? -8.289 -18.641 -9.789 1 91.81 214 TYR A C 1
ATOM 1615 O O . TYR A 1 214 ? -7.117 -19 -9.891 1 91.81 214 TYR A O 1
ATOM 1623 N N . PRO A 1 215 ? -8.672 -17.359 -9.656 1 90.25 215 PRO A N 1
ATOM 1624 C CA . PRO A 1 215 ? -7.641 -16.328 -9.664 1 90.25 215 PRO A CA 1
ATOM 1625 C C . PRO A 1 215 ? -6.82 -16.297 -8.375 1 90.25 215 PRO A C 1
ATOM 1627 O O . PRO A 1 215 ? -7.266 -16.812 -7.348 1 90.25 215 PRO A O 1
ATOM 1630 N N . PRO A 1 216 ? -5.613 -15.547 -8.414 1 89.44 216 PRO A N 1
ATOM 1631 C CA . PRO A 1 216 ? -5.066 -14.891 -9.602 1 89.44 216 PRO A CA 1
ATOM 1632 C C . PRO A 1 216 ? -4.176 -15.805 -10.438 1 89.44 216 PRO A C 1
ATOM 1634 O O . PRO A 1 216 ? -3.713 -15.422 -11.508 1 89.44 216 PRO A O 1
ATOM 1637 N N . PHE A 1 217 ? -3.953 -17.062 -10 1 88.19 217 PHE A N 1
ATOM 1638 C CA . PHE A 1 217 ? -2.969 -17.891 -10.68 1 88.19 217 PHE A CA 1
ATOM 1639 C C . PHE A 1 217 ? -3.652 -18.953 -11.539 1 88.19 217 PHE A C 1
ATOM 1641 O O . PHE A 1 217 ? -2.99 -19.672 -12.297 1 88.19 217 PHE A O 1
ATOM 1648 N N . GLY A 1 218 ? -4.961 -19.062 -11.43 1 93.06 218 GLY A N 1
ATOM 1649 C CA . GLY A 1 218 ? -5.668 -20.031 -12.242 1 93.06 218 GLY A CA 1
ATOM 1650 C C . GLY A 1 218 ? -5.543 -19.766 -13.734 1 93.06 218 GLY A C 1
ATOM 1651 O O . GLY A 1 218 ? -5.547 -18.625 -14.164 1 93.06 218 GLY A O 1
ATOM 1652 N N . ASP A 1 219 ? -5.43 -20.875 -14.484 1 94.75 219 ASP A N 1
ATOM 1653 C CA . ASP A 1 219 ? -5.367 -20.812 -15.938 1 94.75 219 ASP A CA 1
ATOM 1654 C C . ASP A 1 219 ? -6.082 -22 -16.578 1 94.75 219 ASP A C 1
ATOM 1656 O O . ASP A 1 219 ? -6.941 -22.625 -15.953 1 94.75 219 ASP A O 1
ATOM 1660 N N . ALA A 1 220 ? -5.75 -22.266 -17.797 1 95.75 220 ALA A N 1
ATOM 1661 C CA . ALA A 1 220 ? -6.469 -23.281 -18.578 1 95.75 220 ALA A CA 1
ATOM 1662 C C . ALA A 1 220 ? -6.227 -24.688 -18 1 95.75 220 ALA A C 1
ATOM 1664 O O . ALA A 1 220 ? -6.926 -25.625 -18.359 1 95.75 220 ALA A O 1
ATOM 1665 N N . SER A 1 221 ? -5.289 -24.844 -17.094 1 96.25 221 SER A N 1
ATOM 1666 C CA . SER A 1 221 ? -5.062 -26.141 -16.453 1 96.25 221 SER A CA 1
ATOM 1667 C C . SER A 1 221 ? -6.176 -26.469 -15.469 1 96.25 221 SER A C 1
ATOM 1669 O O . SER A 1 221 ? -6.301 -27.609 -15.016 1 96.25 221 SER A O 1
ATOM 1671 N N . ASP A 1 222 ? -7.055 -25.531 -15.156 1 98 222 ASP A N 1
ATOM 1672 C CA . ASP A 1 222 ? -8.125 -25.703 -14.188 1 98 222 ASP A CA 1
ATOM 1673 C C . ASP A 1 222 ? -9.352 -26.344 -14.836 1 98 222 ASP A C 1
ATOM 1675 O O . ASP A 1 222 ? -10.328 -26.672 -14.156 1 98 222 ASP A O 1
ATOM 1679 N N . TYR A 1 223 ? -9.336 -26.516 -16.156 1 98.5 223 TYR A N 1
ATOM 1680 C CA . TYR A 1 223 ? -10.484 -27.141 -16.812 1 98.5 223 TYR A CA 1
ATOM 1681 C C . TYR A 1 223 ? -10.047 -27.969 -18.016 1 98.5 223 TYR A C 1
ATOM 1683 O O . TYR A 1 223 ? -8.906 -27.859 -18.469 1 98.5 223 TYR A O 1
ATOM 1691 N N . ASP A 1 224 ? -10.938 -28.875 -18.438 1 98.69 224 ASP A N 1
ATOM 1692 C CA . ASP A 1 224 ? -10.727 -29.734 -19.594 1 98.69 224 ASP A CA 1
ATOM 1693 C C . ASP A 1 224 ? -12.047 -30.047 -20.297 1 98.69 224 ASP A C 1
ATOM 1695 O O . ASP A 1 224 ? -13.117 -29.891 -19.703 1 98.69 224 ASP A O 1
ATOM 1699 N N . ILE A 1 225 ? -11.961 -30.375 -21.547 1 98.69 225 ILE A N 1
ATOM 1700 C CA . ILE A 1 225 ? -13.125 -30.734 -22.359 1 98.69 225 ILE A CA 1
ATOM 1701 C C . ILE A 1 225 ? -12.953 -32.156 -22.875 1 98.69 225 ILE A C 1
ATOM 1703 O O . ILE A 1 225 ? -11.859 -32.562 -23.266 1 98.69 225 ILE A O 1
ATOM 1707 N N . SER A 1 226 ? -14.078 -32.938 -22.844 1 98.38 226 SER A N 1
ATOM 1708 C CA . SER A 1 226 ? -14.023 -34.312 -23.312 1 98.38 226 SER A CA 1
ATOM 1709 C C . SER A 1 226 ? -13.734 -34.375 -24.812 1 98.38 226 SER A C 1
ATOM 1711 O O . SER A 1 226 ? -14.031 -33.438 -25.547 1 98.38 226 SER A O 1
ATOM 1713 N N . SER A 1 227 ? -13.25 -35.531 -25.25 1 95.81 227 SER A N 1
ATOM 1714 C CA . SER A 1 227 ? -12.789 -35.688 -26.625 1 95.81 227 SER A CA 1
ATOM 1715 C C . SER A 1 227 ? -13.938 -35.5 -27.609 1 95.81 227 SER A C 1
ATOM 1717 O O . SER A 1 227 ? -13.727 -35.031 -28.734 1 95.81 227 SER A O 1
ATOM 1719 N N . ASN A 1 228 ? -15.125 -35.812 -27.219 1 96.19 228 ASN A N 1
ATOM 1720 C CA . ASN A 1 228 ? -16.266 -35.688 -28.094 1 96.19 228 ASN A CA 1
ATOM 1721 C C . ASN A 1 228 ? -16.906 -34.312 -27.953 1 96.19 228 ASN A C 1
ATOM 1723 O O . ASN A 1 228 ? -17.922 -34 -28.594 1 96.19 228 ASN A O 1
ATOM 1727 N N . GLY A 1 229 ? -16.422 -33.469 -27.047 1 97.69 229 GLY A N 1
ATOM 1728 C CA . GLY A 1 229 ? -16.844 -32.094 -26.906 1 97.69 229 GLY A CA 1
ATOM 1729 C C . GLY A 1 229 ? -18.125 -31.938 -26.109 1 97.69 229 GLY A C 1
ATOM 1730 O O . GLY A 1 229 ? -18.688 -30.859 -26.047 1 97.69 229 GLY A O 1
ATOM 1731 N N . LYS A 1 230 ? -18.531 -32.938 -25.391 1 97.75 230 LYS A N 1
ATOM 1732 C CA . LYS A 1 230 ? -19.859 -32.906 -24.781 1 97.75 230 LYS A CA 1
ATOM 1733 C C . LYS A 1 230 ? -19.797 -32.5 -23.312 1 97.75 230 LYS A C 1
ATOM 1735 O O . LYS A 1 230 ? -20.75 -31.938 -22.781 1 97.75 230 LYS A O 1
ATOM 1740 N N . LEU A 1 231 ? -18.703 -32.844 -22.688 1 98.44 231 LEU A N 1
ATOM 1741 C CA . LEU A 1 231 ? -18.578 -32.594 -21.25 1 98.44 231 LEU A CA 1
ATOM 1742 C C . LEU A 1 231 ? -17.359 -31.703 -20.969 1 98.44 231 LEU A C 1
ATOM 1744 O O . LEU A 1 231 ? -16.359 -31.766 -21.672 1 98.44 231 LEU A O 1
ATOM 1748 N N . VAL A 1 232 ? -17.5 -30.891 -19.953 1 98.69 232 VAL A N 1
ATOM 1749 C CA . VAL A 1 232 ? -16.422 -30.031 -19.438 1 98.69 232 VAL A CA 1
ATOM 1750 C C . VAL A 1 232 ? -16.203 -30.312 -17.953 1 98.69 232 VAL A C 1
ATOM 1752 O O . VAL A 1 232 ? -17.156 -30.469 -17.188 1 98.69 232 VAL A O 1
ATOM 1755 N N . ALA A 1 233 ? -14.977 -30.531 -17.547 1 98.75 233 ALA A N 1
ATOM 1756 C CA . ALA A 1 233 ? -14.578 -30.625 -16.141 1 98.75 233 ALA A CA 1
ATOM 1757 C C . ALA A 1 233 ? -13.797 -29.391 -15.711 1 98.75 233 ALA A C 1
ATOM 1759 O O . ALA A 1 233 ? -13 -28.844 -16.484 1 98.75 233 ALA A O 1
ATOM 1760 N N . PHE A 1 234 ? -14.039 -28.875 -14.516 1 98.5 234 PHE A N 1
ATOM 1761 C CA . PHE A 1 234 ? -13.273 -27.719 -14.055 1 98.5 234 PHE A CA 1
ATOM 1762 C C . PHE A 1 234 ? -13.156 -27.734 -12.531 1 98.5 234 PHE A C 1
ATOM 1764 O O . PHE A 1 234 ? -13.938 -28.391 -11.844 1 98.5 234 PHE A O 1
ATOM 1771 N N . LYS A 1 235 ? -12.156 -27.109 -12.055 1 97.94 235 LYS A N 1
ATOM 1772 C CA . LYS A 1 235 ? -11.898 -26.953 -10.625 1 97.94 235 LYS A CA 1
ATOM 1773 C C . LYS A 1 235 ? -12.461 -25.625 -10.109 1 97.94 235 LYS A C 1
ATOM 1775 O O . LYS A 1 235 ? -12.352 -24.594 -10.781 1 97.94 235 LYS A O 1
ATOM 1780 N N . SER A 1 236 ? -13.008 -25.625 -8.961 1 97.12 236 SER A N 1
ATOM 1781 C CA . SER A 1 236 ? -13.367 -24.422 -8.203 1 97.12 236 SER A CA 1
ATOM 1782 C C . SER A 1 236 ? -13.18 -24.641 -6.707 1 97.12 236 SER A C 1
ATOM 1784 O O . SER A 1 236 ? -13.312 -25.75 -6.211 1 97.12 236 SER A O 1
ATOM 1786 N N . LYS A 1 237 ? -12.852 -23.609 -6.031 1 95.12 237 LYS A N 1
ATOM 1787 C CA . LYS A 1 237 ? -12.852 -23.688 -4.574 1 95.12 237 LYS A CA 1
ATOM 1788 C C . LYS A 1 237 ? -14.227 -24.109 -4.051 1 95.12 237 LYS A C 1
ATOM 1790 O O . LYS A 1 237 ? -15.242 -23.875 -4.703 1 95.12 237 LYS A O 1
ATOM 1795 N N . ALA A 1 238 ? -14.18 -24.688 -2.854 1 95.38 238 ALA A N 1
ATOM 1796 C CA . ALA A 1 238 ? -15.438 -25.047 -2.201 1 95.38 238 ALA A CA 1
ATOM 1797 C C . ALA A 1 238 ? -16.312 -23.812 -1.979 1 95.38 238 ALA A C 1
ATOM 1799 O O . ALA A 1 238 ? -15.914 -22.891 -1.272 1 95.38 238 ALA A O 1
ATOM 1800 N N . PRO A 1 239 ? -17.469 -23.766 -2.547 1 92.19 239 PRO A N 1
ATOM 1801 C CA . PRO A 1 239 ? -18.281 -22.547 -2.5 1 92.19 239 PRO A CA 1
ATOM 1802 C C . PRO A 1 239 ? -18.906 -22.312 -1.128 1 92.19 239 PRO A C 1
ATOM 1804 O O . PRO A 1 239 ? -19.344 -21.188 -0.833 1 92.19 239 PRO A O 1
ATOM 1807 N N . GLU A 1 240 ? -18.969 -23.359 -0.267 1 91.75 240 GLU A N 1
ATOM 1808 C CA . GLU A 1 240 ? -19.672 -23.25 1.007 1 91.75 240 GLU A CA 1
ATOM 1809 C C . GLU A 1 240 ? -18.719 -22.922 2.146 1 91.75 240 GLU A C 1
ATOM 1811 O O . GLU A 1 240 ? -19.125 -22.797 3.299 1 91.75 240 GLU A O 1
ATOM 1816 N N . LEU A 1 241 ? -17.438 -22.828 1.888 1 92.62 241 LEU A N 1
ATOM 1817 C CA . LEU A 1 241 ? -16.438 -22.594 2.924 1 92.62 241 LEU A CA 1
ATOM 1818 C C . LEU A 1 241 ? -15.805 -21.219 2.764 1 92.62 241 LEU A C 1
ATOM 1820 O O . LEU A 1 241 ? -15.703 -20.703 1.647 1 92.62 241 LEU A O 1
ATOM 1824 N N . PRO A 1 242 ? -15.312 -20.625 3.947 1 90.44 242 PRO A N 1
ATOM 1825 C CA . PRO A 1 242 ? -14.547 -19.391 3.822 1 90.44 242 PRO A CA 1
ATOM 1826 C C . PRO A 1 242 ? -13.273 -19.562 3.006 1 90.44 242 PRO A C 1
ATOM 1828 O O . PRO A 1 242 ? -12.453 -20.422 3.312 1 90.44 242 PRO A O 1
ATOM 1831 N N . ARG A 1 243 ? -13.047 -18.719 2.039 1 91.69 243 ARG A N 1
ATOM 1832 C CA . ARG A 1 243 ? -11.961 -18.859 1.069 1 91.69 243 ARG A CA 1
ATOM 1833 C C . ARG A 1 243 ? -10.602 -18.656 1.728 1 91.69 243 ARG A C 1
ATOM 1835 O O . ARG A 1 243 ? -9.617 -19.266 1.336 1 91.69 243 ARG A O 1
ATOM 1842 N N . ALA A 1 244 ? -10.547 -17.828 2.76 1 92.75 244 ALA A N 1
ATOM 1843 C CA . ALA A 1 244 ? -9.266 -17.469 3.369 1 92.75 244 ALA A CA 1
ATOM 1844 C C . ALA A 1 244 ? -8.781 -18.562 4.312 1 92.75 244 ALA A C 1
ATOM 1846 O O . ALA A 1 244 ? -7.59 -18.625 4.629 1 92.75 244 ALA A O 1
ATOM 1847 N N . ASN A 1 245 ? -9.656 -19.422 4.797 1 93.69 245 ASN A N 1
ATOM 1848 C CA . ASN A 1 245 ? -9.344 -20.328 5.895 1 93.69 245 ASN A CA 1
ATOM 1849 C C . ASN A 1 245 ? -9.133 -21.75 5.398 1 93.69 245 ASN A C 1
ATOM 1851 O O . ASN A 1 245 ? -8.633 -22.609 6.137 1 93.69 245 ASN A O 1
ATOM 1855 N N . HIS A 1 246 ? -9.516 -21.984 4.117 1 94.88 246 HIS A N 1
ATOM 1856 C CA . HIS A 1 246 ? -9.461 -23.359 3.629 1 94.88 246 HIS A CA 1
ATOM 1857 C C . HIS A 1 246 ? -8.922 -23.422 2.203 1 94.88 246 HIS A C 1
ATOM 1859 O O . HIS A 1 246 ? -9.195 -22.516 1.397 1 94.88 246 HIS A O 1
ATOM 1865 N N . THR A 1 247 ? -8.219 -24.516 1.897 1 96.5 247 THR A N 1
ATOM 1866 C CA . THR A 1 247 ? -7.727 -24.766 0.549 1 96.5 247 THR A CA 1
ATOM 1867 C C . THR A 1 247 ? -8.734 -25.578 -0.254 1 96.5 247 THR A C 1
ATOM 1869 O O . THR A 1 247 ? -8.602 -25.719 -1.473 1 96.5 247 THR A O 1
ATOM 1872 N N . ALA A 1 248 ? -9.766 -26.047 0.354 1 96.75 248 ALA A N 1
ATOM 1873 C CA . ALA A 1 248 ? -10.719 -27 -0.212 1 96.75 248 ALA A CA 1
ATOM 1874 C C . ALA A 1 248 ? -11.203 -26.547 -1.586 1 96.75 248 ALA A C 1
ATOM 1876 O O . ALA A 1 248 ? -11.562 -25.375 -1.769 1 96.75 248 ALA A O 1
ATOM 1877 N N . SER A 1 249 ? -11.172 -27.469 -2.508 1 97.31 249 SER A N 1
ATOM 1878 C CA . SER A 1 249 ? -11.711 -27.25 -3.848 1 97.31 249 SER A CA 1
ATOM 1879 C C . SER A 1 249 ? -12.242 -28.547 -4.449 1 97.31 249 SER A C 1
ATOM 1881 O O . SER A 1 249 ? -11.898 -29.641 -3.988 1 97.31 249 SER A O 1
ATOM 1883 N N . TYR A 1 250 ? -13.094 -28.422 -5.434 1 97.94 250 TYR A N 1
ATOM 1884 C CA . TYR A 1 250 ? -13.742 -29.562 -6.055 1 97.94 250 TYR A CA 1
ATOM 1885 C C . TYR A 1 250 ? -13.555 -29.547 -7.566 1 97.94 250 TYR A C 1
ATOM 1887 O O . TYR A 1 250 ? -13.234 -28.5 -8.148 1 97.94 250 TYR A O 1
ATOM 1895 N N . ILE A 1 251 ? -13.656 -30.75 -8.109 1 98.31 251 ILE A N 1
ATOM 1896 C CA . ILE A 1 251 ? -13.781 -30.891 -9.555 1 98.31 251 ILE A CA 1
ATOM 1897 C C . ILE A 1 251 ? -15.258 -31.016 -9.938 1 98.31 251 ILE A C 1
ATOM 1899 O O . ILE A 1 251 ? -15.984 -31.844 -9.398 1 98.31 251 ILE A O 1
ATOM 1903 N N . TYR A 1 252 ? -15.656 -30.172 -10.852 1 98.06 252 TYR A N 1
ATOM 1904 C CA . TYR A 1 252 ? -17.031 -30.156 -11.352 1 98.06 252 TYR A CA 1
ATOM 1905 C C . TYR A 1 252 ? -17.109 -30.719 -12.766 1 98.06 252 TYR A C 1
ATOM 1907 O O . TYR A 1 252 ? -16.125 -30.672 -13.516 1 98.06 252 TYR A O 1
ATOM 1915 N N . VAL A 1 253 ? -18.25 -31.266 -13.07 1 98 253 VAL A N 1
ATOM 1916 C CA . VAL A 1 253 ? -18.578 -31.672 -14.438 1 98 253 VAL A CA 1
ATOM 1917 C C . VAL A 1 253 ? -19.844 -30.953 -14.906 1 98 253 VAL A C 1
ATOM 1919 O O . VAL A 1 253 ? -20.797 -30.797 -14.141 1 98 253 VAL A O 1
ATOM 1922 N N . VAL A 1 254 ? -19.844 -30.531 -16.125 1 98.25 254 VAL A N 1
ATOM 1923 C CA . VAL A 1 254 ? -20.953 -29.781 -16.719 1 98.25 254 VAL A CA 1
ATOM 1924 C C . VAL A 1 254 ? -21.031 -30.062 -18.219 1 98.25 254 VAL A C 1
ATOM 1926 O O . VAL A 1 254 ? -20 -30.25 -18.875 1 98.25 254 VAL A O 1
ATOM 1929 N N . PRO A 1 255 ? -22.297 -30.141 -18.766 1 98.19 255 PRO A N 1
ATOM 1930 C CA . PRO A 1 255 ? -22.391 -30.234 -20.219 1 98.19 255 PRO A CA 1
ATOM 1931 C C . PRO A 1 255 ? -21.859 -29 -20.938 1 98.19 255 PRO A C 1
ATOM 1933 O O . PRO A 1 255 ? -22.062 -27.875 -20.469 1 98.19 255 PRO A O 1
ATOM 1936 N N . HIS A 1 256 ? -21.234 -29.219 -22.047 1 98.19 256 HIS A N 1
ATOM 1937 C CA . HIS A 1 256 ? -20.672 -28.141 -22.844 1 98.19 256 HIS A CA 1
ATOM 1938 C C . HIS A 1 256 ? -21.75 -27.141 -23.25 1 98.19 256 HIS A C 1
ATOM 1940 O O . HIS A 1 256 ? -21.5 -25.938 -23.328 1 98.19 256 HIS A O 1
ATOM 1946 N N . ASP A 1 257 ? -22.938 -27.578 -23.453 1 96.44 257 ASP A N 1
ATOM 1947 C CA . ASP A 1 257 ? -24 -26.703 -23.969 1 96.44 257 ASP A CA 1
ATOM 1948 C C . ASP A 1 257 ? -24.719 -25.984 -22.828 1 96.44 257 ASP A C 1
ATOM 1950 O O . ASP A 1 257 ? -25.656 -25.234 -23.062 1 96.44 257 ASP A O 1
ATOM 1954 N N . GLY A 1 258 ? -24.297 -26.281 -21.625 1 95.69 258 GLY A N 1
ATOM 1955 C CA . GLY A 1 258 ? -24.875 -25.594 -20.469 1 95.69 258 GLY A CA 1
ATOM 1956 C C . GLY A 1 258 ? -26.297 -26.031 -20.172 1 95.69 258 GLY A C 1
ATOM 1957 O O . GLY A 1 258 ? -27.047 -25.312 -19.516 1 95.69 258 GLY A O 1
ATOM 1958 N N . SER A 1 259 ? -26.656 -27.109 -20.594 1 96.31 259 SER A N 1
ATOM 1959 C CA . SER A 1 259 ? -28.031 -27.578 -20.469 1 96.31 259 SER A CA 1
ATOM 1960 C C . SER A 1 259 ? -28.359 -27.953 -19.016 1 96.31 259 SER A C 1
ATOM 1962 O O . SER A 1 259 ? -29.516 -28.016 -18.625 1 96.31 259 SER A O 1
ATOM 1964 N N . LYS A 1 260 ? -27.344 -28.297 -18.281 1 96.31 260 LYS A N 1
ATOM 1965 C CA . LYS A 1 260 ? -27.453 -28.594 -16.859 1 96.31 260 LYS A CA 1
ATOM 1966 C C . LYS A 1 260 ? -26.422 -27.812 -16.047 1 96.31 260 LYS A C 1
ATOM 1968 O O . LYS A 1 260 ? -25.422 -27.344 -16.609 1 96.31 260 LYS A O 1
ATOM 1973 N N . LYS A 1 261 ? -26.734 -27.688 -14.766 1 96.06 261 LYS A N 1
ATOM 1974 C CA . LYS A 1 261 ? -25.797 -27.031 -13.875 1 96.06 261 LYS A CA 1
ATOM 1975 C C . LYS A 1 261 ? -24.609 -27.953 -13.57 1 96.06 261 LYS A C 1
ATOM 1977 O O . LYS A 1 261 ? -24.719 -29.172 -13.641 1 96.06 261 LYS A O 1
ATOM 1982 N N . ALA A 1 262 ? -23.484 -27.312 -13.273 1 97.38 262 ALA A N 1
ATOM 1983 C CA . ALA A 1 262 ? -22.281 -28.062 -12.914 1 97.38 262 ALA A CA 1
ATOM 1984 C C . ALA A 1 262 ? -22.5 -28.859 -11.625 1 97.38 262 ALA A C 1
ATOM 1986 O O . ALA A 1 262 ? -23.156 -28.375 -10.695 1 97.38 262 ALA A O 1
ATOM 1987 N N . VAL A 1 263 ? -21.953 -30 -11.578 1 96.62 263 VAL A N 1
ATOM 1988 C CA . VAL A 1 263 ? -22.062 -30.859 -10.398 1 96.62 263 VAL A CA 1
ATOM 1989 C C . VAL A 1 263 ? -20.672 -31.281 -9.938 1 96.62 263 VAL A C 1
ATOM 1991 O O . VAL A 1 263 ? -19.844 -31.688 -10.75 1 96.62 263 VAL A O 1
ATOM 1994 N N . ALA A 1 264 ? -20.438 -31.25 -8.633 1 97.25 264 ALA A N 1
ATOM 1995 C CA . ALA A 1 264 ? -19.156 -31.656 -8.078 1 97.25 264 ALA A CA 1
ATOM 1996 C C . ALA A 1 264 ? -19.031 -33.188 -8.047 1 97.25 264 ALA A C 1
ATOM 1998 O O . ALA A 1 264 ? -19.969 -33.875 -7.652 1 97.25 264 ALA A O 1
ATOM 1999 N N . ILE A 1 265 ? -17.859 -33.656 -8.383 1 97.75 265 ILE A N 1
ATOM 2000 C CA . ILE A 1 265 ? -17.703 -35.125 -8.375 1 97.75 265 ILE A CA 1
ATOM 2001 C C . ILE A 1 265 ? -17.016 -35.562 -7.074 1 97.75 265 ILE A C 1
ATOM 2003 O O . ILE A 1 265 ? -17.094 -36.719 -6.684 1 97.75 265 ILE A O 1
ATOM 2007 N N . ASN A 1 266 ? -16.328 -34.656 -6.441 1 97.69 266 ASN A N 1
ATOM 2008 C CA . ASN A 1 266 ? -15.602 -34.969 -5.219 1 97.69 266 ASN A CA 1
ATOM 2009 C C . ASN A 1 266 ? -15.945 -34 -4.09 1 97.69 266 ASN A C 1
ATOM 2011 O O . ASN A 1 266 ? -15.094 -33.656 -3.264 1 97.69 266 ASN A O 1
ATOM 2015 N N . GLY A 1 267 ? -17.125 -33.406 -4.137 1 96 267 GLY A N 1
ATOM 2016 C CA . GLY A 1 267 ? -17.609 -32.562 -3.064 1 96 267 GLY A CA 1
ATOM 2017 C C . GLY A 1 267 ? -18.125 -33.344 -1.875 1 96 267 GLY A C 1
ATOM 2018 O O . GLY A 1 267 ? -18.203 -34.594 -1.919 1 96 267 GLY A O 1
ATOM 2019 N N . PRO A 1 268 ? -18.484 -32.688 -0.848 1 93.5 268 PRO A N 1
ATOM 2020 C CA . PRO A 1 268 ? -18.922 -33.375 0.376 1 93.5 268 PRO A CA 1
ATOM 2021 C C . PRO A 1 268 ? -20.188 -34.188 0.173 1 93.5 268 PRO A C 1
ATOM 2023 O O . PRO A 1 268 ? -20.391 -35.188 0.868 1 93.5 268 PRO A O 1
ATOM 2026 N N . ASP A 1 269 ? -21.016 -33.781 -0.756 1 91.12 269 ASP A N 1
ATOM 2027 C CA . ASP A 1 269 ? -22.297 -34.469 -0.973 1 91.12 269 ASP A CA 1
ATOM 2028 C C . ASP A 1 269 ? -22.203 -35.438 -2.15 1 91.12 269 ASP A C 1
ATOM 2030 O O . ASP A 1 269 ? -23.188 -36.062 -2.516 1 91.12 269 ASP A O 1
ATOM 2034 N N . SER A 1 270 ? -21.047 -35.5 -2.738 1 94.56 270 SER A N 1
ATOM 2035 C CA . SER A 1 270 ? -20.875 -36.438 -3.859 1 94.56 270 SER A CA 1
ATOM 2036 C C . SER A 1 270 ? -20.703 -37.875 -3.375 1 94.56 270 SER A C 1
ATOM 2038 O O . SER A 1 270 ? -19.891 -38.125 -2.486 1 94.56 270 SER A O 1
ATOM 2040 N N . PRO A 1 271 ? -21.406 -38.75 -3.926 1 91.06 271 PRO A N 1
ATOM 2041 C CA . PRO A 1 271 ? -21.391 -40.125 -3.418 1 91.06 271 PRO A CA 1
ATOM 2042 C C . PRO A 1 271 ? -20.016 -40.781 -3.535 1 91.06 271 PRO A C 1
ATOM 2044 O O . PRO A 1 271 ? -19.656 -41.625 -2.717 1 91.06 271 PRO A O 1
ATOM 2047 N N . GLY A 1 272 ? -19.234 -40.438 -4.395 1 91.75 272 GLY A N 1
ATOM 2048 C CA . GLY A 1 272 ? -17.969 -41.125 -4.637 1 91.75 272 GLY A CA 1
ATOM 2049 C C . GLY A 1 272 ? -16.797 -40.469 -3.947 1 91.75 272 GLY A C 1
ATOM 2050 O O . GLY A 1 272 ? -15.656 -40.938 -4.062 1 91.75 272 GLY A O 1
ATOM 2051 N N . THR A 1 273 ? -17.031 -39.469 -3.152 1 94.88 273 THR A N 1
ATOM 2052 C CA . THR A 1 273 ? -15.938 -38.75 -2.512 1 94.88 273 THR A CA 1
ATOM 2053 C C . THR A 1 273 ? -15.219 -39.625 -1.492 1 94.88 273 THR A C 1
ATOM 2055 O O . THR A 1 273 ? -15.859 -40.188 -0.593 1 94.88 273 THR A O 1
ATOM 2058 N N . PRO A 1 274 ? -13.906 -39.719 -1.662 1 94.62 274 PRO A N 1
ATOM 2059 C CA . PRO A 1 274 ? -13.188 -40.531 -0.668 1 94.62 274 PRO A CA 1
ATOM 2060 C C . PRO A 1 274 ? -13.242 -39.906 0.731 1 94.62 274 PRO A C 1
ATOM 2062 O O . PRO A 1 274 ? -13.188 -38.688 0.879 1 94.62 274 PRO A O 1
ATOM 2065 N N . LYS A 1 275 ? -13.211 -40.781 1.729 1 93.38 275 LYS A N 1
ATOM 2066 C CA . LYS A 1 275 ? -13.297 -40.344 3.119 1 93.38 275 LYS A CA 1
ATOM 2067 C C . LYS A 1 275 ? -12.07 -39.531 3.518 1 93.38 275 LYS A C 1
ATOM 2069 O O . LYS A 1 275 ? -10.938 -39.906 3.172 1 93.38 275 LYS A O 1
ATOM 2074 N N . ASP A 1 276 ? -12.266 -38.438 4.172 1 93.81 276 ASP A N 1
ATOM 2075 C CA . ASP A 1 276 ? -11.273 -37.625 4.852 1 93.81 276 ASP A CA 1
ATOM 2076 C C . ASP A 1 276 ? -10.359 -36.938 3.846 1 93.81 276 ASP A C 1
ATOM 2078 O O . ASP A 1 276 ? -9.273 -36.469 4.195 1 93.81 276 ASP A O 1
ATOM 2082 N N . ILE A 1 277 ? -10.695 -36.969 2.553 1 96.94 277 ILE A N 1
ATOM 2083 C CA . ILE A 1 277 ? -9.977 -36.219 1.534 1 96.94 277 ILE A CA 1
ATOM 2084 C C . ILE A 1 277 ? -10.688 -34.875 1.291 1 96.94 277 ILE A C 1
ATOM 2086 O O . ILE A 1 277 ? -11.766 -34.844 0.686 1 96.94 277 ILE A O 1
ATOM 2090 N N . LYS A 1 278 ? -10.023 -33.75 1.709 1 97.44 278 LYS A N 1
ATOM 2091 C CA . LYS A 1 278 ? -10.781 -32.5 1.774 1 97.44 278 LYS A CA 1
ATOM 2092 C C . LYS A 1 278 ? -9.969 -31.328 1.223 1 97.44 278 LYS A C 1
ATOM 2094 O O . LYS A 1 278 ? -10.422 -30.188 1.241 1 97.44 278 LYS A O 1
ATOM 2099 N N . GLY A 1 279 ? -8.766 -31.578 0.804 1 98 279 GLY A N 1
ATOM 2100 C CA . GLY A 1 279 ? -7.875 -30.484 0.431 1 98 279 GLY A CA 1
ATOM 2101 C C . GLY A 1 279 ? -8.094 -30 -0.986 1 98 279 GLY A C 1
ATOM 2102 O O . GLY A 1 279 ? -9.156 -30.219 -1.568 1 98 279 GLY A O 1
ATOM 2103 N N . ASP A 1 280 ? -7.199 -29.219 -1.475 1 97.81 280 ASP A N 1
ATOM 2104 C CA . ASP A 1 280 ? -7.25 -28.609 -2.803 1 97.81 280 ASP A CA 1
ATOM 2105 C C . ASP A 1 280 ? -7.172 -29.672 -3.895 1 97.81 280 ASP A C 1
ATOM 2107 O O . ASP A 1 280 ? -6.43 -30.656 -3.764 1 97.81 280 ASP A O 1
ATOM 2111 N N . SER A 1 281 ? -7.93 -29.484 -4.973 1 97.88 281 SER A N 1
ATOM 2112 C CA . SER A 1 281 ? -7.883 -30.312 -6.18 1 97.88 281 SER A CA 1
ATOM 2113 C C . SER A 1 281 ? -7.215 -29.562 -7.332 1 97.88 281 SER A C 1
ATOM 2115 O O . SER A 1 281 ? -7.125 -28.344 -7.312 1 97.88 281 SER A O 1
ATOM 2117 N N . SER A 1 282 ? -6.707 -30.375 -8.289 1 97.75 282 SER A N 1
ATOM 2118 C CA . SER A 1 282 ? -6.098 -29.734 -9.453 1 97.75 282 SER A CA 1
ATOM 2119 C C . SER A 1 282 ? -6.004 -30.703 -10.633 1 97.75 282 SER A C 1
ATOM 2121 O O . SER A 1 282 ? -6.23 -31.906 -10.477 1 97.75 282 SER A O 1
ATOM 2123 N N . SER A 1 283 ? -5.766 -30.156 -11.805 1 97.44 283 SER A N 1
ATOM 2124 C CA . SER A 1 283 ? -5.379 -30.844 -13.031 1 97.44 283 SER A CA 1
ATOM 2125 C C . SER A 1 283 ? -6.434 -31.859 -13.453 1 97.44 283 SER A C 1
ATOM 2127 O O . SER A 1 283 ? -6.121 -33.031 -13.672 1 97.44 283 SER A O 1
ATOM 2129 N N . PRO A 1 284 ? -7.691 -31.469 -13.547 1 98.62 284 PRO A N 1
ATOM 2130 C CA . PRO A 1 284 ? -8.672 -32.406 -14.117 1 98.62 284 PRO A CA 1
ATOM 2131 C C . PRO A 1 284 ? -8.43 -32.688 -15.594 1 98.62 284 PRO A C 1
ATOM 2133 O O . PRO A 1 284 ? -8.219 -31.75 -16.375 1 98.62 284 PRO A O 1
ATOM 2136 N N . VAL A 1 285 ? -8.5 -34 -15.984 1 98.69 285 VAL A N 1
ATOM 2137 C CA . VAL A 1 285 ? -8.281 -34.344 -17.391 1 98.69 285 VAL A CA 1
ATOM 2138 C C . VAL A 1 285 ? -9.156 -35.531 -17.75 1 98.69 285 VAL A C 1
ATOM 2140 O O . VAL A 1 285 ? -9.242 -36.5 -17 1 98.69 285 VAL A O 1
ATOM 2143 N N . PHE A 1 286 ? -9.828 -35.469 -18.906 1 98.62 286 PHE A N 1
ATOM 2144 C CA . PHE A 1 286 ? -10.641 -36.562 -19.422 1 98.62 286 PHE A CA 1
ATOM 2145 C C . PHE A 1 286 ? -9.773 -37.656 -20.031 1 98.62 286 PHE A C 1
ATOM 2147 O O . PHE A 1 286 ? -8.773 -37.375 -20.688 1 98.62 286 PHE A O 1
ATOM 2154 N N . SER A 1 287 ? -10.219 -38.906 -19.781 1 98.44 287 SER A N 1
ATOM 2155 C CA . SER A 1 287 ? -9.625 -40 -20.562 1 98.44 287 SER A CA 1
ATOM 2156 C C . SER A 1 287 ? -9.977 -39.844 -22.047 1 98.44 287 SER A C 1
ATOM 2158 O O . SER A 1 287 ? -10.938 -39.188 -22.406 1 98.44 287 SER A O 1
ATOM 2160 N N . PRO A 1 288 ? -9.18 -40.5 -22.891 1 96.94 288 PRO A N 1
ATOM 2161 C CA . PRO A 1 288 ? -9.422 -40.344 -24.328 1 96.94 288 PRO A CA 1
ATOM 2162 C C . PRO A 1 288 ? -10.82 -40.75 -24.734 1 96.94 288 PRO A C 1
ATOM 2164 O O . PRO A 1 288 ? -11.383 -40.219 -25.688 1 96.94 288 PRO A O 1
ATOM 2167 N N . ASP A 1 289 ? -11.43 -41.719 -24.078 1 96.56 289 ASP A N 1
ATOM 2168 C CA . ASP A 1 289 ? -12.766 -42.188 -24.438 1 96.56 289 ASP A CA 1
ATOM 2169 C C . ASP A 1 289 ? -13.844 -41.344 -23.781 1 96.56 289 ASP A C 1
ATOM 2171 O O . ASP A 1 289 ? -15.039 -41.594 -23.984 1 96.56 289 ASP A O 1
ATOM 2175 N N . GLY A 1 290 ? -13.461 -40.406 -22.953 1 96.94 290 GLY A N 1
ATOM 2176 C CA . GLY A 1 290 ? -14.398 -39.5 -22.328 1 96.94 290 GLY A CA 1
ATOM 2177 C C . GLY A 1 290 ? -15.172 -40.094 -21.188 1 96.94 290 GLY A C 1
ATOM 2178 O O . GLY A 1 290 ? -16.094 -39.469 -20.656 1 96.94 290 GLY A O 1
ATOM 2179 N N . ARG A 1 291 ? -14.766 -41.219 -20.703 1 96.5 291 ARG A N 1
ATOM 2180 C CA . ARG A 1 291 ? -15.562 -41.969 -19.719 1 96.5 291 ARG A CA 1
ATOM 2181 C C . ARG A 1 291 ? -15 -41.75 -18.312 1 96.5 291 ARG A C 1
ATOM 2183 O O . ARG A 1 291 ? -15.68 -42.031 -17.328 1 96.5 291 ARG A O 1
ATOM 2190 N N . ARG A 1 292 ? -13.789 -41.375 -18.188 1 98.12 292 ARG A N 1
ATOM 2191 C CA . ARG A 1 292 ? -13.148 -41.188 -16.891 1 98.12 292 ARG A CA 1
ATOM 2192 C C . ARG A 1 292 ? -12.516 -39.781 -16.797 1 98.12 292 ARG A C 1
ATOM 2194 O O . ARG A 1 292 ? -12.18 -39.188 -17.812 1 98.12 292 ARG A O 1
ATOM 2201 N N . ILE A 1 293 ? -12.414 -39.25 -15.57 1 98.44 293 ILE A N 1
ATOM 2202 C CA . ILE A 1 293 ? -11.695 -38.031 -15.242 1 98.44 293 ILE A CA 1
ATOM 2203 C C . ILE A 1 293 ? -10.617 -38.312 -14.203 1 98.44 293 ILE A C 1
ATOM 2205 O O . ILE A 1 293 ? -10.906 -38.844 -13.133 1 98.44 293 ILE A O 1
ATOM 2209 N N . ALA A 1 294 ? -9.352 -38.094 -14.539 1 98.81 294 ALA A N 1
ATOM 2210 C CA . ALA A 1 294 ? -8.273 -38.094 -13.547 1 98.81 294 ALA A CA 1
ATOM 2211 C C . ALA A 1 294 ? -8.031 -36.688 -12.992 1 98.81 294 ALA A C 1
ATOM 2213 O O . ALA A 1 294 ? -8.219 -35.688 -13.695 1 98.81 294 ALA A O 1
ATOM 2214 N N . TYR A 1 295 ? -7.676 -36.562 -11.766 1 98.62 295 TYR A N 1
ATOM 2215 C CA . TYR A 1 295 ? -7.32 -35.312 -11.117 1 98.62 295 TYR A CA 1
ATOM 2216 C C . TYR A 1 295 ? -6.418 -35.562 -9.914 1 98.62 295 TYR A C 1
ATOM 2218 O O . TYR A 1 295 ? -6.18 -36.719 -9.523 1 98.62 295 TYR A O 1
ATOM 2226 N N . LEU A 1 296 ? -5.801 -34.531 -9.422 1 98.62 296 LEU A N 1
ATOM 2227 C CA . LEU A 1 296 ? -4.973 -34.531 -8.219 1 98.62 296 LEU A CA 1
ATOM 2228 C C . LEU A 1 296 ? -5.711 -33.906 -7.047 1 98.62 296 LEU A C 1
ATOM 2230 O O . LEU A 1 296 ? -6.484 -32.969 -7.23 1 98.62 296 LEU A O 1
ATOM 2234 N N . GLN A 1 297 ? -5.414 -34.406 -5.855 1 98.44 297 GLN A N 1
ATOM 2235 C CA . GLN A 1 297 ? -6.074 -33.781 -4.703 1 98.44 297 GLN A CA 1
ATOM 2236 C C . GLN A 1 297 ? -5.262 -34 -3.43 1 98.44 297 GLN A C 1
ATOM 2238 O O . GLN A 1 297 ? -4.684 -35.062 -3.225 1 98.44 297 GLN A O 1
ATOM 2243 N N . MET A 1 298 ? -5.223 -33 -2.631 1 98.19 298 MET A N 1
ATOM 2244 C CA . MET A 1 298 ? -4.617 -33.031 -1.302 1 98.19 298 MET A CA 1
ATOM 2245 C C . MET A 1 298 ? -5.578 -33.656 -0.283 1 98.19 298 MET A C 1
ATOM 2247 O O . MET A 1 298 ? -6.793 -33.656 -0.496 1 98.19 298 MET A O 1
ATOM 2251 N N . GLU A 1 299 ? -5.027 -34.125 0.78 1 97.75 299 GLU A N 1
ATOM 2252 C CA . GLU A 1 299 ? -5.828 -34.688 1.873 1 97.75 299 GLU A CA 1
ATOM 2253 C C . GLU A 1 299 ? -6.285 -33.562 2.822 1 97.75 299 GLU A C 1
ATOM 2255 O O . GLU A 1 299 ? -7.473 -33.469 3.125 1 97.75 299 GLU A O 1
ATOM 2260 N N . ASP A 1 300 ? -5.363 -32.75 3.246 1 97.38 300 ASP A N 1
ATOM 2261 C CA . ASP A 1 300 ? -5.594 -31.781 4.309 1 97.38 300 ASP A CA 1
ATOM 2262 C C . ASP A 1 300 ? -6.367 -30.578 3.785 1 97.38 300 ASP A C 1
ATOM 2264 O O . ASP A 1 300 ? -6.027 -30.016 2.74 1 97.38 300 ASP A O 1
ATOM 2268 N N . ILE A 1 301 ? -7.352 -30.109 4.527 1 97.19 301 ILE A N 1
ATOM 2269 C CA . ILE A 1 301 ? -8.289 -29.062 4.125 1 97.19 301 ILE A CA 1
ATOM 2270 C C . ILE A 1 301 ? -7.617 -27.703 4.25 1 97.19 301 ILE A C 1
ATOM 2272 O O . ILE A 1 301 ? -8.086 -26.719 3.672 1 97.19 301 ILE A O 1
ATOM 2276 N N . SER A 1 302 ? -6.504 -27.594 4.973 1 96.69 302 SER A N 1
ATOM 2277 C CA . SER A 1 302 ? -5.945 -26.281 5.301 1 96.69 302 SER A CA 1
ATOM 2278 C C . SER A 1 302 ? -4.426 -26.281 5.18 1 96.69 302 SER A C 1
ATOM 2280 O O . SER A 1 302 ? -3.732 -25.641 5.961 1 96.69 302 SER A O 1
ATOM 2282 N N . TYR A 1 303 ? -3.883 -27.062 4.25 1 96.69 303 TYR A N 1
ATOM 2283 C CA . TYR A 1 303 ? -2.443 -27.109 4.02 1 96.69 303 TYR A CA 1
ATOM 2284 C C . TYR A 1 303 ? -2.113 -26.797 2.564 1 96.69 303 TYR A C 1
ATOM 2286 O O . TYR A 1 303 ? -2.523 -27.531 1.66 1 96.69 303 TYR A O 1
ATOM 2294 N N . GLU A 1 304 ? -1.361 -25.797 2.346 1 94.38 304 GLU A N 1
ATOM 2295 C CA . GLU A 1 304 ? -1.07 -25.297 1.007 1 94.38 304 GLU A CA 1
ATOM 2296 C C . GLU A 1 304 ? -0.201 -26.281 0.225 1 94.38 304 GLU A C 1
ATOM 2298 O O . GLU A 1 304 ? -0.329 -26.391 -0.996 1 94.38 304 GLU A O 1
ATOM 2303 N N . SER A 1 305 ? 0.721 -26.984 0.944 1 96.88 305 SER A N 1
ATOM 2304 C CA . SER A 1 305 ? 1.733 -27.781 0.274 1 96.88 305 SER A CA 1
ATOM 2305 C C . SER A 1 305 ? 1.565 -29.266 0.602 1 96.88 305 SER A C 1
ATOM 2307 O O . SER A 1 305 ? 2.535 -30.031 0.581 1 96.88 305 SER A O 1
ATOM 2309 N N . ASP A 1 306 ? 0.345 -29.625 0.939 1 97.56 306 ASP A N 1
ATOM 2310 C CA . ASP A 1 306 ? 0.051 -31.031 1.18 1 97.56 306 ASP A CA 1
ATOM 2311 C C . ASP A 1 306 ? 0.333 -31.875 -0.064 1 97.56 306 ASP A C 1
ATOM 2313 O O . ASP A 1 306 ? 0.224 -31.375 -1.188 1 97.56 306 ASP A O 1
ATOM 2317 N N . ARG A 1 307 ? 0.751 -33.125 0.205 1 97.94 307 ARG A N 1
ATOM 2318 C CA . ARG A 1 307 ? 1.019 -34.031 -0.904 1 97.94 307 ARG A CA 1
ATOM 2319 C C . ARG A 1 307 ? -0.241 -34.281 -1.729 1 97.94 307 ARG A C 1
ATOM 2321 O O . ARG A 1 307 ? -1.309 -34.531 -1.175 1 97.94 307 ARG A O 1
ATOM 2328 N N . ARG A 1 308 ? -0.109 -34.188 -3.027 1 98.25 308 ARG A N 1
ATOM 2329 C CA . ARG A 1 308 ? -1.206 -34.5 -3.936 1 98.25 308 ARG A CA 1
ATOM 2330 C C . ARG A 1 308 ? -1.173 -35.969 -4.336 1 98.25 308 ARG A C 1
ATOM 2332 O O . ARG A 1 308 ? -0.101 -36.531 -4.57 1 98.25 308 ARG A O 1
ATOM 2339 N N . THR A 1 309 ? -2.355 -36.531 -4.387 1 98.06 309 THR A N 1
ATOM 2340 C CA . THR A 1 309 ? -2.547 -37.906 -4.812 1 98.06 309 THR A CA 1
ATOM 2341 C C . THR A 1 309 ? -3.408 -37.969 -6.07 1 98.06 309 THR A C 1
ATOM 2343 O O . THR A 1 309 ? -4.219 -37.062 -6.32 1 98.06 309 THR A O 1
ATOM 2346 N N . VAL A 1 310 ? -3.207 -39.062 -6.879 1 98.56 310 VAL A N 1
ATOM 2347 C CA . VAL A 1 310 ? -3.953 -39.219 -8.125 1 98.56 310 VAL A CA 1
ATOM 2348 C C . VAL A 1 310 ? -5.285 -39.906 -7.84 1 98.56 310 VAL A C 1
ATOM 2350 O O . VAL A 1 310 ? -5.324 -40.938 -7.172 1 98.56 310 VAL A O 1
ATOM 2353 N N . TYR A 1 311 ? -6.324 -39.344 -8.344 1 98.38 311 TYR A N 1
ATOM 2354 C CA . TYR A 1 311 ? -7.676 -39.875 -8.266 1 98.38 311 TYR A CA 1
ATOM 2355 C C . TYR A 1 311 ? -8.266 -40.062 -9.656 1 98.38 311 TYR A C 1
ATOM 2357 O O . TYR A 1 311 ? -8.023 -39.281 -10.555 1 98.38 311 TYR A O 1
ATOM 2365 N N . VAL A 1 312 ? -9.078 -41.156 -9.844 1 98.31 312 VAL A N 1
ATOM 2366 C CA . VAL A 1 312 ? -9.742 -41.406 -11.125 1 98.31 312 VAL A CA 1
ATOM 2367 C C . VAL A 1 312 ? -11.234 -41.625 -10.891 1 98.31 312 VAL A C 1
ATOM 2369 O O . VAL A 1 312 ? -11.617 -42.594 -10.203 1 98.31 312 VAL A O 1
ATOM 2372 N N . TYR A 1 313 ? -11.992 -40.812 -11.453 1 98.06 313 TYR A N 1
ATOM 2373 C CA . TYR A 1 313 ? -13.453 -40.875 -11.375 1 98.06 313 TYR A CA 1
ATOM 2374 C C . TYR A 1 313 ? -14.047 -41.406 -12.672 1 98.06 313 TYR A C 1
ATOM 2376 O O . TYR A 1 313 ? -13.656 -41 -13.766 1 98.06 313 TYR A O 1
ATOM 2384 N N . THR A 1 314 ? -14.953 -42.406 -12.562 1 97.31 314 THR A N 1
ATOM 2385 C CA . THR A 1 314 ? -15.75 -42.844 -13.703 1 97.31 314 THR A CA 1
ATOM 2386 C C . THR A 1 314 ? -17.047 -42.062 -13.805 1 97.31 314 THR A C 1
ATOM 2388 O O . THR A 1 314 ? -17.844 -42.031 -12.859 1 97.31 314 THR A O 1
ATOM 2391 N N . ILE A 1 315 ? -17.297 -41.5 -14.922 1 96.31 315 ILE A N 1
ATOM 2392 C CA . ILE A 1 315 ? -18.438 -40.594 -15.133 1 96.31 315 ILE A CA 1
ATOM 2393 C C . ILE A 1 315 ? -19.734 -41.344 -14.797 1 96.31 315 ILE A C 1
ATOM 2395 O O . ILE A 1 315 ? -19.953 -42.469 -15.25 1 96.31 315 ILE A O 1
ATOM 2399 N N . ASP A 1 316 ? -20.547 -40.719 -14 1 91.12 316 ASP A N 1
ATOM 2400 C CA . ASP A 1 316 ? -21.891 -41.156 -13.586 1 91.12 316 ASP A CA 1
ATOM 2401 C C . ASP A 1 316 ? -21.812 -42.344 -12.641 1 91.12 316 ASP A C 1
ATOM 2403 O O . ASP A 1 316 ? -22.812 -43 -12.383 1 91.12 316 ASP A O 1
ATOM 2407 N N . SER A 1 317 ? -20.641 -42.656 -12.242 1 93.81 317 SER A N 1
ATOM 2408 C CA . SER A 1 317 ? -20.484 -43.719 -11.273 1 93.81 317 SER A CA 1
ATOM 2409 C C . SER A 1 317 ? -20.766 -43.219 -9.852 1 93.81 317 SER A C 1
ATOM 2411 O O . SER A 1 317 ? -20.469 -42.094 -9.523 1 93.81 317 SER A O 1
ATOM 2413 N N . LYS A 1 318 ? -21.25 -44.094 -9 1 93.62 318 LYS A N 1
ATOM 2414 C CA . LYS A 1 318 ? -21.469 -43.812 -7.59 1 93.62 318 LYS A CA 1
ATOM 2415 C C . LYS A 1 318 ? -20.438 -44.5 -6.711 1 93.62 318 LYS A C 1
ATOM 2417 O O . LYS A 1 318 ? -20.469 -44.375 -5.484 1 93.62 318 LYS A O 1
ATOM 2422 N N . ASP A 1 319 ? -19.562 -45.188 -7.34 1 93.94 319 ASP A N 1
ATOM 2423 C CA . ASP A 1 319 ? -18.5 -45.844 -6.594 1 93.94 319 ASP A CA 1
ATOM 2424 C C . ASP A 1 319 ? -17.531 -44.844 -5.98 1 93.94 319 ASP A C 1
ATOM 2426 O O . ASP A 1 319 ? -17.391 -43.719 -6.488 1 93.94 319 ASP A O 1
ATOM 2430 N N . THR A 1 320 ? -17 -45.312 -4.875 1 94.5 320 THR A N 1
ATOM 2431 C CA . THR A 1 320 ? -15.938 -44.5 -4.312 1 94.5 320 THR A CA 1
ATOM 2432 C C . THR A 1 320 ? -14.836 -44.25 -5.34 1 94.5 320 THR A C 1
ATOM 2434 O O . THR A 1 320 ? -14.391 -45.188 -6.012 1 94.5 320 THR A O 1
ATOM 2437 N N . ILE A 1 321 ? -14.484 -43 -5.418 1 96.75 321 ILE A N 1
ATOM 2438 C CA . ILE A 1 321 ? -13.445 -42.656 -6.383 1 96.75 321 ILE A CA 1
ATOM 2439 C C . ILE A 1 321 ? -12.125 -43.344 -5.996 1 96.75 321 ILE A C 1
ATOM 2441 O O . ILE A 1 321 ? -11.68 -43.219 -4.855 1 96.75 321 ILE A O 1
ATOM 2445 N N . ARG A 1 322 ? -11.492 -43.875 -6.93 1 95.12 322 ARG A N 1
ATOM 2446 C CA . ARG A 1 322 ? -10.297 -44.688 -6.664 1 95.12 322 ARG A CA 1
ATOM 2447 C C . ARG A 1 322 ? -9.047 -43.812 -6.641 1 95.12 322 ARG A C 1
ATOM 2449 O O . ARG A 1 322 ? -8.93 -42.844 -7.43 1 95.12 322 ARG A O 1
ATOM 2456 N N . THR A 1 323 ? -8.086 -44.219 -5.746 1 96.56 323 THR A N 1
ATOM 2457 C CA . THR A 1 323 ? -6.754 -43.625 -5.703 1 96.56 323 THR A CA 1
ATOM 2458 C C . THR A 1 323 ? -5.754 -44.5 -6.453 1 96.56 323 THR A C 1
ATOM 2460 O O . THR A 1 323 ? -5.875 -45.75 -6.461 1 96.56 323 THR A O 1
ATOM 2463 N N . LEU A 1 324 ? -4.855 -43.812 -7.082 1 97.94 324 LEU A N 1
ATOM 2464 C CA . LEU A 1 324 ? -3.736 -44.5 -7.695 1 97.94 324 LEU A CA 1
ATOM 2465 C C . LEU A 1 324 ? -2.43 -44.188 -6.98 1 97.94 324 LEU A C 1
ATOM 2467 O O . LEU A 1 324 ? -2.166 -43.031 -6.66 1 97.94 324 LEU A O 1
ATOM 2471 N N . ALA A 1 325 ? -1.623 -45.219 -6.711 1 98.06 325 ALA A N 1
ATOM 2472 C CA . ALA A 1 325 ? -0.299 -45.094 -6.109 1 98.06 325 ALA A CA 1
ATOM 2473 C C . ALA A 1 325 ? -0.362 -44.281 -4.824 1 98.06 325 ALA A C 1
ATOM 2475 O O . ALA A 1 325 ? 0.421 -43.344 -4.637 1 98.06 325 ALA A O 1
ATOM 2476 N N . LYS A 1 326 ? -1.286 -44.562 -4.012 1 96.94 326 LYS A N 1
ATOM 2477 C CA . LYS A 1 326 ? -1.56 -43.812 -2.793 1 96.94 326 LYS A CA 1
ATOM 2478 C C . LYS A 1 326 ? -0.323 -43.719 -1.901 1 96.94 326 LYS A C 1
ATOM 2480 O O . LYS A 1 326 ? -0.092 -42.719 -1.231 1 96.94 326 LYS A O 1
ATOM 2485 N N . ASP A 1 327 ? 0.477 -44.719 -1.898 1 97.38 327 ASP A N 1
ATOM 2486 C CA . ASP A 1 327 ? 1.598 -44.812 -0.969 1 97.38 327 ASP A CA 1
ATOM 2487 C C . ASP A 1 327 ? 2.855 -44.188 -1.553 1 97.38 327 ASP A C 1
ATOM 2489 O O . ASP A 1 327 ? 3.887 -44.125 -0.883 1 97.38 327 ASP A O 1
ATOM 2493 N N . TRP A 1 328 ? 2.816 -43.75 -2.826 1 97.94 328 TRP A N 1
ATOM 2494 C CA . TRP A 1 328 ? 3.977 -43.156 -3.471 1 97.94 328 TRP A CA 1
ATOM 2495 C C . TRP A 1 328 ? 4.328 -41.812 -2.82 1 97.94 328 TRP A C 1
ATOM 2497 O O . TRP A 1 328 ? 3.48 -40.906 -2.73 1 97.94 328 TRP A O 1
ATOM 2507 N N . ASP A 1 329 ? 5.562 -41.656 -2.371 1 97.62 329 ASP A N 1
ATOM 2508 C CA . ASP A 1 329 ? 6.004 -40.531 -1.57 1 97.62 329 ASP A CA 1
ATOM 2509 C C . ASP A 1 329 ? 6.496 -39.375 -2.459 1 97.62 329 ASP A C 1
ATOM 2511 O O . ASP A 1 329 ? 7.605 -38.875 -2.281 1 97.62 329 ASP A O 1
ATOM 2515 N N . ARG A 1 330 ? 5.762 -39.031 -3.49 1 97.81 330 ARG A N 1
ATOM 2516 C CA . ARG A 1 330 ? 5.949 -37.875 -4.352 1 97.81 330 ARG A CA 1
ATOM 2517 C C . ARG A 1 330 ? 4.621 -37.188 -4.625 1 97.81 330 ARG A C 1
ATOM 2519 O O . ARG A 1 330 ? 3.559 -37.812 -4.547 1 97.81 330 ARG A O 1
ATOM 2526 N N . SER A 1 331 ? 4.676 -35.938 -4.816 1 98.12 331 SER A N 1
ATOM 2527 C CA . SER A 1 331 ? 3.498 -35.094 -5.07 1 98.12 331 SER A CA 1
ATOM 2528 C C . SER A 1 331 ? 3.447 -34.656 -6.523 1 98.12 331 SER A C 1
ATOM 2530 O O . SER A 1 331 ? 4.082 -33.656 -6.887 1 98.12 331 SER A O 1
ATOM 2532 N N . PRO A 1 332 ? 2.686 -35.344 -7.395 1 98.06 332 PRO A N 1
ATOM 2533 C CA . PRO A 1 332 ? 2.592 -34.875 -8.781 1 98.06 332 PRO A CA 1
ATOM 2534 C C . PRO A 1 332 ? 1.977 -33.5 -8.906 1 98.06 332 PRO A C 1
ATOM 2536 O O . PRO A 1 332 ? 1.058 -33.156 -8.156 1 98.06 332 PRO A O 1
ATOM 2539 N N . GLY A 1 333 ? 2.516 -32.75 -9.867 1 96.94 333 GLY A N 1
ATOM 2540 C CA . GLY A 1 333 ? 2.008 -31.406 -10.109 1 96.94 333 GLY A CA 1
ATOM 2541 C C . GLY A 1 333 ? 1.011 -31.344 -11.25 1 96.94 333 GLY A C 1
ATOM 2542 O O . GLY A 1 333 ? 0.159 -30.453 -11.281 1 96.94 333 GLY A O 1
ATOM 2543 N N . ALA A 1 334 ? 1.102 -32.219 -12.211 1 97.56 334 ALA A N 1
ATOM 2544 C CA . ALA A 1 334 ? 0.213 -32.281 -13.367 1 97.56 334 ALA A CA 1
ATOM 2545 C C . ALA A 1 334 ? 0.111 -33.688 -13.898 1 97.56 334 ALA A C 1
ATOM 2547 O O . ALA A 1 334 ? 1.022 -34.5 -13.711 1 97.56 334 ALA A O 1
ATOM 2548 N N . ILE A 1 335 ? -1.067 -34 -14.547 1 98.06 335 ILE A N 1
ATOM 2549 C CA . ILE A 1 335 ? -1.264 -35.344 -15.102 1 98.06 335 ILE A CA 1
ATOM 2550 C C . ILE A 1 335 ? -1.913 -35.25 -16.484 1 98.06 335 ILE A C 1
ATOM 2552 O O . ILE A 1 335 ? -2.633 -34.281 -16.766 1 98.06 335 ILE A O 1
ATOM 2556 N N . LYS A 1 336 ? -1.629 -36.188 -17.344 1 97.81 336 LYS A N 1
ATOM 2557 C CA . LYS A 1 336 ? -2.285 -36.406 -18.641 1 97.81 336 LYS A CA 1
ATOM 2558 C C . LYS A 1 336 ? -2.465 -37.906 -18.906 1 97.81 336 LYS A C 1
ATOM 2560 O O . LYS A 1 336 ? -1.627 -38.719 -18.516 1 97.81 336 LYS A O 1
ATOM 2565 N N . TRP A 1 337 ? -3.527 -38.25 -19.641 1 98.06 337 TRP A N 1
ATOM 2566 C CA . TRP A 1 337 ? -3.734 -39.625 -20.078 1 98.06 337 TRP A CA 1
ATOM 2567 C C . TRP A 1 337 ? -2.85 -39.969 -21.266 1 98.06 337 TRP A C 1
ATOM 2569 O O . TRP A 1 337 ? -2.58 -39.094 -22.109 1 98.06 337 TRP A O 1
ATOM 2579 N N . THR A 1 338 ? -2.436 -41.219 -21.266 1 97 338 THR A N 1
ATOM 2580 C CA . THR A 1 338 ? -1.894 -41.719 -22.531 1 97 338 THR A CA 1
ATOM 2581 C C . THR A 1 338 ? -2.992 -41.844 -23.578 1 97 338 THR A C 1
ATOM 2583 O O . THR A 1 338 ? -4.18 -41.875 -23.25 1 97 338 THR A O 1
ATOM 2586 N N . ALA A 1 339 ? -2.549 -41.906 -24.828 1 94.31 339 ALA A N 1
ATOM 2587 C CA . ALA A 1 339 ? -3.5 -41.906 -25.938 1 94.31 339 ALA A CA 1
ATOM 2588 C C . ALA A 1 339 ? -4.434 -43.125 -25.859 1 94.31 339 ALA A C 1
ATOM 2590 O O . ALA A 1 339 ? -5.598 -43.031 -26.25 1 94.31 339 ALA A O 1
ATOM 2591 N N . ASP A 1 340 ? -3.936 -44.25 -25.344 1 95.25 340 ASP A N 1
ATOM 2592 C CA . ASP A 1 340 ? -4.73 -45.469 -25.297 1 95.25 340 ASP A CA 1
ATOM 2593 C C . ASP A 1 340 ? -5.586 -45.5 -24.031 1 95.25 340 ASP A C 1
ATOM 2595 O O . ASP A 1 340 ? -6.367 -46.438 -23.828 1 95.25 340 ASP A O 1
ATOM 2599 N N . GLY A 1 341 ? -5.445 -44.562 -23.141 1 96.94 341 GLY A N 1
ATOM 2600 C CA . GLY A 1 341 ? -6.258 -44.469 -21.938 1 96.94 341 GLY A CA 1
ATOM 2601 C C . GLY A 1 341 ? -5.871 -45.469 -20.875 1 96.94 341 GLY A C 1
ATOM 2602 O O . GLY A 1 341 ? -6.586 -45.656 -19.891 1 96.94 341 GLY A O 1
ATOM 2603 N N . LYS A 1 342 ? -4.738 -46.062 -21 1 97.12 342 LYS A N 1
ATOM 2604 C CA . LYS A 1 342 ? -4.375 -47.156 -20.109 1 97.12 342 LYS A CA 1
ATOM 2605 C C . LYS A 1 342 ? -3.463 -46.656 -18.984 1 97.12 342 LYS A C 1
ATOM 2607 O O . LYS A 1 342 ? -3.301 -47.344 -17.969 1 97.12 342 LYS A O 1
ATOM 2612 N N . SER A 1 343 ? -2.848 -45.594 -19.25 1 97.81 343 SER A N 1
ATOM 2613 C CA . SER A 1 343 ? -1.924 -45.031 -18.266 1 97.81 343 SER A CA 1
ATOM 2614 C C . SER A 1 343 ? -2.041 -43.531 -18.188 1 97.81 343 SER A C 1
ATOM 2616 O O . SER A 1 343 ? -2.746 -42.906 -18.984 1 97.81 343 SER A O 1
ATOM 2618 N N . LEU A 1 344 ? -1.439 -43 -17.109 1 98.31 344 LEU A N 1
ATOM 2619 C CA . LEU A 1 344 ? -1.266 -41.562 -16.906 1 98.31 344 LEU A CA 1
ATOM 2620 C C . LEU A 1 344 ? 0.213 -41.188 -16.922 1 98.31 344 LEU A C 1
ATOM 2622 O O . LEU A 1 344 ? 1.049 -41.938 -16.406 1 98.31 344 LEU A O 1
ATOM 2626 N N . VAL A 1 345 ? 0.547 -40.062 -17.516 1 98.44 345 VAL A N 1
ATOM 2627 C CA . VAL A 1 345 ? 1.864 -39.469 -17.391 1 98.44 345 VAL A CA 1
ATOM 2628 C C . VAL A 1 345 ? 1.813 -38.312 -16.359 1 98.44 345 VAL A C 1
ATOM 2630 O O . VAL A 1 345 ? 1 -37.406 -16.469 1 98.44 345 VAL A O 1
ATOM 2633 N N . LEU A 1 346 ? 2.691 -38.469 -15.336 1 98.38 346 LEU A N 1
ATOM 2634 C CA . LEU A 1 346 ? 2.732 -37.5 -14.234 1 98.38 346 LEU A CA 1
ATOM 2635 C C . LEU A 1 346 ? 3.963 -36.625 -14.336 1 98.38 346 LEU A C 1
ATOM 2637 O O . LEU A 1 346 ? 5.074 -37.094 -14.539 1 98.38 346 LEU A O 1
ATOM 2641 N N . ASN A 1 347 ? 3.793 -35.281 -14.328 1 98.25 347 ASN A N 1
ATOM 2642 C CA . ASN A 1 347 ? 4.883 -34.375 -14.062 1 98.25 347 ASN A CA 1
ATOM 2643 C C . ASN A 1 347 ? 5.102 -34.156 -12.562 1 98.25 347 ASN A C 1
ATOM 2645 O O . ASN A 1 347 ? 4.234 -33.656 -11.859 1 98.25 347 ASN A O 1
ATOM 2649 N N . THR A 1 348 ? 6.312 -34.531 -12.047 1 97.94 348 THR A N 1
ATOM 2650 C CA . THR A 1 348 ? 6.516 -34.656 -10.602 1 97.94 348 THR A CA 1
ATOM 2651 C C . THR A 1 348 ? 7.898 -34.125 -10.211 1 97.94 348 THR A C 1
ATOM 2653 O O . THR A 1 348 ? 8.891 -34.438 -10.867 1 97.94 348 THR A O 1
ATOM 2656 N N . GLU A 1 349 ? 7.891 -33.281 -9.141 1 97.5 349 GLU A N 1
ATOM 2657 C CA . GLU A 1 349 ? 9.172 -32.938 -8.539 1 97.5 349 GLU A CA 1
ATOM 2658 C C . GLU A 1 349 ? 9.828 -34.125 -7.887 1 97.5 349 GLU A C 1
ATOM 2660 O O . GLU A 1 349 ? 9.18 -34.875 -7.141 1 97.5 349 GLU A O 1
ATOM 2665 N N . ASP A 1 350 ? 11.102 -34.344 -8.227 1 97.44 350 ASP A N 1
ATOM 2666 C CA . ASP A 1 350 ? 11.875 -35.438 -7.684 1 97.44 350 ASP A CA 1
ATOM 2667 C C . ASP A 1 350 ? 13.359 -35.094 -7.617 1 97.44 350 ASP A C 1
ATOM 2669 O O . ASP A 1 350 ? 14.031 -35.031 -8.648 1 97.44 350 ASP A O 1
ATOM 2673 N N . SER A 1 351 ? 13.859 -34.938 -6.367 1 96.81 351 SER A N 1
ATOM 2674 C CA . SER A 1 351 ? 15.281 -34.719 -6.105 1 96.81 351 SER A CA 1
ATOM 2675 C C . SER A 1 351 ? 15.797 -33.469 -6.848 1 96.81 351 SER A C 1
ATOM 2677 O O . SER A 1 351 ? 16.781 -33.562 -7.578 1 96.81 351 SER A O 1
ATOM 2679 N N . ALA A 1 352 ? 15.109 -32.406 -6.727 1 97.56 352 ALA A N 1
ATOM 2680 C CA . ALA A 1 352 ? 15.469 -31.078 -7.211 1 97.56 352 ALA A CA 1
ATOM 2681 C C . ALA A 1 352 ? 15.305 -30.984 -8.727 1 97.56 352 ALA A C 1
ATOM 2683 O O . ALA A 1 352 ? 15.852 -30.078 -9.359 1 97.56 352 ALA A O 1
ATOM 2684 N N . ARG A 1 353 ? 14.641 -32 -9.32 1 97.94 353 ARG A N 1
ATOM 2685 C CA . ARG A 1 353 ? 14.227 -31.969 -10.719 1 97.94 353 ARG A CA 1
ATOM 2686 C C . ARG A 1 353 ? 12.719 -32.094 -10.852 1 97.94 353 ARG A C 1
ATOM 2688 O O . ARG A 1 353 ? 12.031 -32.469 -9.891 1 97.94 353 ARG A O 1
ATOM 2695 N N . SER A 1 354 ? 12.164 -31.688 -11.953 1 97.62 354 SER A N 1
ATOM 2696 C CA . SER A 1 354 ? 10.805 -32.031 -12.367 1 97.62 354 SER A CA 1
ATOM 2697 C C . SER A 1 354 ? 10.812 -33 -13.523 1 97.62 354 SER A C 1
ATOM 2699 O O . SER A 1 354 ? 11.32 -32.688 -14.609 1 97.62 354 SER A O 1
ATOM 2701 N N . ARG A 1 355 ? 10.172 -34.188 -13.32 1 97.5 355 ARG A N 1
ATOM 2702 C CA . ARG A 1 355 ? 10.32 -35.312 -14.227 1 97.5 355 ARG A CA 1
ATOM 2703 C C . ARG A 1 355 ? 8.969 -35.906 -14.594 1 97.5 355 ARG A C 1
ATOM 2705 O O . ARG A 1 355 ? 7.965 -35.625 -13.93 1 97.5 355 ARG A O 1
ATOM 2712 N N . LEU A 1 356 ? 9.062 -36.719 -15.703 1 98.56 356 LEU A N 1
ATOM 2713 C CA . LEU A 1 356 ? 7.863 -37.406 -16.109 1 98.56 356 LEU A CA 1
ATOM 2714 C C . LEU A 1 356 ? 7.895 -38.875 -15.641 1 98.56 356 LEU A C 1
ATOM 2716 O O . LEU A 1 356 ? 8.922 -39.531 -15.742 1 98.56 356 LEU A O 1
ATOM 2720 N N . PHE A 1 357 ? 6.785 -39.312 -15.086 1 98.25 357 PHE A N 1
ATOM 2721 C CA . PHE A 1 357 ? 6.582 -40.688 -14.617 1 98.25 357 PHE A CA 1
ATOM 2722 C C . PHE A 1 357 ? 5.383 -41.312 -15.297 1 98.25 357 PHE A C 1
ATOM 2724 O O . PHE A 1 357 ? 4.43 -40.625 -15.664 1 98.25 357 PHE A O 1
ATOM 2731 N N . LEU A 1 358 ? 5.445 -42.594 -15.492 1 97.94 358 LEU A N 1
ATOM 2732 C CA . LEU A 1 358 ? 4.324 -43.344 -16.031 1 97.94 358 LEU A CA 1
ATOM 2733 C C . LEU A 1 358 ? 3.592 -44.125 -14.938 1 97.94 358 LEU A C 1
ATOM 2735 O O . LEU A 1 358 ? 4.219 -44.781 -14.117 1 97.94 358 LEU A O 1
ATOM 2739 N N . LEU A 1 359 ? 2.252 -44 -14.914 1 98.38 359 LEU A N 1
ATOM 2740 C CA . LEU A 1 359 ? 1.401 -44.625 -13.906 1 98.38 359 LEU A CA 1
ATOM 2741 C C . LEU A 1 359 ? 0.238 -45.344 -14.562 1 98.38 359 LEU A C 1
ATOM 2743 O O . LEU A 1 359 ? -0.665 -44.719 -15.117 1 98.38 359 LEU A O 1
ATOM 2747 N N . PRO A 1 360 ? 0.194 -46.625 -14.43 1 98.12 360 PRO A N 1
ATOM 2748 C CA . PRO A 1 360 ? -0.968 -47.344 -14.961 1 98.12 360 PRO A CA 1
ATOM 2749 C C . PRO A 1 360 ? -2.277 -46.938 -14.305 1 98.12 360 PRO A C 1
ATOM 2751 O O . PRO A 1 360 ? -2.316 -46.688 -13.094 1 98.12 360 PRO A O 1
ATOM 2754 N N . ALA A 1 361 ? -3.326 -46.844 -15.148 1 97.38 361 ALA A N 1
ATOM 2755 C CA . ALA A 1 361 ? -4.613 -46.344 -14.672 1 97.38 361 ALA A CA 1
ATOM 2756 C C . ALA A 1 361 ? -5.266 -47.312 -13.711 1 97.38 361 ALA A C 1
ATOM 2758 O O . ALA A 1 361 ? -6.223 -47 -13.016 1 97.38 361 ALA A O 1
ATOM 2759 N N . ASP A 1 362 ? -4.766 -48.469 -13.625 1 95.88 362 ASP A N 1
ATOM 2760 C CA . ASP A 1 362 ? -5.277 -49.469 -12.711 1 95.88 362 ASP A CA 1
ATOM 2761 C C . ASP A 1 362 ? -4.266 -49.781 -11.602 1 95.88 362 ASP A C 1
ATOM 2763 O O . ASP A 1 362 ? -4.336 -50.844 -10.961 1 95.88 362 ASP A O 1
ATOM 2767 N N . ALA A 1 363 ? -3.33 -48.938 -11.43 1 98.12 363 ALA A N 1
ATOM 2768 C CA . ALA A 1 363 ? -2.27 -49.125 -10.445 1 98.12 363 ALA A CA 1
ATOM 2769 C C . ALA A 1 363 ? -2.844 -49.25 -9.031 1 98.12 363 ALA A C 1
ATOM 2771 O O . ALA A 1 363 ? -3.795 -48.562 -8.68 1 98.12 363 ALA A O 1
ATOM 2772 N N . GLY A 1 364 ? -2.254 -50.125 -8.18 1 97.38 364 GLY A N 1
ATOM 2773 C CA . GLY A 1 364 ? -2.617 -50.219 -6.773 1 97.38 364 GLY A CA 1
ATOM 2774 C C . GLY A 1 364 ? -1.945 -49.188 -5.902 1 97.38 364 GLY A C 1
ATOM 2775 O O . GLY A 1 364 ? -1.135 -48.406 -6.387 1 97.38 364 GLY A O 1
ATOM 2776 N N . ASP A 1 365 ? -2.26 -49.25 -4.641 1 97.06 365 ASP A N 1
ATOM 2777 C CA . ASP A 1 365 ? -1.799 -48.281 -3.676 1 97.06 365 ASP A CA 1
ATOM 2778 C C . ASP A 1 365 ? -0.277 -48.281 -3.545 1 97.06 365 ASP A C 1
ATOM 2780 O O . ASP A 1 365 ? 0.352 -47.25 -3.352 1 97.06 365 ASP A O 1
ATOM 2784 N N . ASP A 1 366 ? 0.327 -49.406 -3.717 1 97.62 366 ASP A N 1
ATOM 2785 C CA . ASP A 1 366 ? 1.75 -49.562 -3.438 1 97.62 366 ASP A CA 1
ATOM 2786 C C . ASP A 1 366 ? 2.582 -49.406 -4.707 1 97.62 366 ASP A C 1
ATOM 2788 O O . ASP A 1 366 ? 3.809 -49.5 -4.672 1 97.62 366 ASP A O 1
ATOM 2792 N N . PHE A 1 367 ? 1.854 -49.156 -5.793 1 97.88 367 PHE A N 1
ATOM 2793 C CA . PHE A 1 367 ? 2.574 -49 -7.051 1 97.88 367 PHE A CA 1
ATOM 2794 C C . PHE A 1 367 ? 3.525 -47.812 -6.992 1 97.88 367 PHE A C 1
ATOM 2796 O O . PHE A 1 367 ? 3.176 -46.75 -6.457 1 97.88 367 PHE A O 1
ATOM 2803 N N . LYS A 1 368 ? 4.758 -48 -7.562 1 97.06 368 LYS A N 1
ATOM 2804 C CA . LYS A 1 368 ? 5.723 -46.906 -7.68 1 97.06 368 LYS A CA 1
ATOM 2805 C C . LYS A 1 368 ? 5.961 -46.531 -9.141 1 97.06 368 LYS A C 1
ATOM 2807 O O . LYS A 1 368 ? 6.625 -47.281 -9.875 1 97.06 368 LYS A O 1
ATOM 2812 N N . PRO A 1 369 ? 5.422 -45.406 -9.508 1 97.25 369 PRO A N 1
ATOM 2813 C CA . PRO A 1 369 ? 5.637 -44.969 -10.891 1 97.25 369 PRO A CA 1
ATOM 2814 C C . PRO A 1 369 ? 7.113 -44.906 -11.266 1 97.25 369 PRO A C 1
ATOM 2816 O O . PRO A 1 369 ? 7.957 -44.594 -10.414 1 97.25 369 PRO A O 1
ATOM 2819 N N . LYS A 1 370 ? 7.398 -45.094 -12.539 1 95.12 370 LYS A N 1
ATOM 2820 C CA . LYS A 1 370 ? 8.781 -45.062 -13.016 1 95.12 370 LYS A CA 1
ATOM 2821 C C . LYS A 1 370 ? 9.055 -43.812 -13.844 1 95.12 370 LYS A C 1
ATOM 2823 O O . LYS A 1 370 ? 8.258 -43.438 -14.711 1 95.12 370 LYS A O 1
ATOM 2828 N N . ASN A 1 371 ? 10.133 -43.219 -13.523 1 96.69 371 ASN A N 1
ATOM 2829 C CA . ASN A 1 371 ? 10.578 -42.062 -14.258 1 96.69 371 ASN A CA 1
ATOM 2830 C C . ASN A 1 371 ? 11.109 -42.406 -15.641 1 96.69 371 ASN A C 1
ATOM 2832 O O . ASN A 1 371 ? 11.742 -43.469 -15.812 1 96.69 371 ASN A O 1
ATOM 2836 N N . PHE A 1 372 ? 10.867 -41.5 -16.688 1 97.06 372 PHE A N 1
ATOM 2837 C CA . PHE A 1 372 ? 11.43 -41.812 -18 1 97.06 372 PHE A CA 1
ATOM 2838 C C . PHE A 1 372 ? 12.023 -40.562 -18.641 1 97.06 372 PHE A C 1
ATOM 2840 O O . PHE A 1 372 ? 12.195 -40.5 -19.859 1 97.06 372 PHE A O 1
ATOM 2847 N N . THR A 1 373 ? 12.203 -39.562 -17.844 1 95.56 373 THR A N 1
ATOM 2848 C CA . THR A 1 373 ? 13 -38.438 -18.25 1 95.56 373 THR A CA 1
ATOM 2849 C C . THR A 1 373 ? 14.203 -38.25 -17.344 1 95.56 373 THR A C 1
ATOM 2851 O O . THR A 1 373 ? 14.43 -39.062 -16.438 1 95.56 373 THR A O 1
ATOM 2854 N N . ASP A 1 374 ? 15.156 -37.25 -17.5 1 82.25 374 ASP A N 1
ATOM 2855 C CA . ASP A 1 374 ? 16.375 -37.094 -16.703 1 82.25 374 ASP A CA 1
ATOM 2856 C C . ASP A 1 374 ? 16.422 -35.719 -16.031 1 82.25 374 ASP A C 1
ATOM 2858 O O . ASP A 1 374 ? 15.5 -35.344 -15.305 1 82.25 374 ASP A O 1
ATOM 2862 N N . GLY A 1 375 ? 17.391 -34.938 -16.453 1 90.12 375 GLY A N 1
ATOM 2863 C CA . GLY A 1 375 ? 17.688 -33.656 -15.836 1 90.12 375 GLY A CA 1
ATOM 2864 C C . GLY A 1 375 ? 16.719 -32.562 -16.266 1 90.12 375 GLY A C 1
ATOM 2865 O O . GLY A 1 375 ? 15.852 -32.781 -17.109 1 90.12 375 GLY A O 1
ATOM 2866 N N . GLY A 1 376 ? 16.688 -31.516 -15.453 1 96 376 GLY A N 1
ATOM 2867 C CA . GLY A 1 376 ? 15.938 -30.328 -15.797 1 96 376 GLY A CA 1
ATOM 2868 C C . GLY A 1 376 ? 14.562 -30.281 -15.148 1 96 376 GLY A C 1
ATOM 2869 O O . GLY A 1 376 ? 14.305 -31 -14.18 1 96 376 GLY A O 1
ATOM 2870 N N . SER A 1 377 ? 13.797 -29.359 -15.547 1 97.69 377 SER A N 1
ATOM 2871 C CA . SER A 1 377 ? 12.438 -29.141 -15.055 1 97.69 377 SER A CA 1
ATOM 2872 C C . SER A 1 377 ? 11.438 -29.094 -16.203 1 97.69 377 SER A C 1
ATOM 2874 O O . SER A 1 377 ? 11.398 -28.125 -16.969 1 97.69 377 SER A O 1
ATOM 2876 N N . VAL A 1 378 ? 10.602 -30.094 -16.266 1 98.06 378 VAL A N 1
ATOM 2877 C CA . VAL A 1 378 ? 9.617 -30.234 -17.328 1 98.06 378 VAL A CA 1
ATOM 2878 C C . VAL A 1 378 ? 8.539 -29.172 -17.188 1 98.06 378 VAL A C 1
ATOM 2880 O O . VAL A 1 378 ? 7.965 -29 -16.109 1 98.06 378 VAL A O 1
ATOM 2883 N N . ALA A 1 379 ? 8.359 -28.469 -18.297 1 96.44 379 ALA A N 1
ATOM 2884 C CA . ALA A 1 379 ? 7.309 -27.453 -18.312 1 96.44 379 ALA A CA 1
ATOM 2885 C C . ALA A 1 379 ? 6.047 -27.969 -19 1 96.44 379 ALA A C 1
ATOM 2887 O O . ALA A 1 379 ? 4.93 -27.609 -18.609 1 96.44 379 ALA A O 1
ATOM 2888 N N . ALA A 1 380 ? 6.211 -28.719 -20.047 1 97.69 380 ALA A N 1
ATOM 2889 C CA . ALA A 1 380 ? 5.094 -29.266 -20.812 1 97.69 380 ALA A CA 1
ATOM 2890 C C . ALA A 1 380 ? 5.496 -30.547 -21.531 1 97.69 380 ALA A C 1
ATOM 2892 O O . ALA A 1 380 ? 6.68 -30.797 -21.781 1 97.69 380 ALA A O 1
ATOM 2893 N N . TYR A 1 381 ? 4.551 -31.359 -21.859 1 98.12 381 TYR A N 1
ATOM 2894 C CA . TYR A 1 381 ? 4.766 -32.625 -22.562 1 98.12 381 TYR A CA 1
ATOM 2895 C C . TYR A 1 381 ? 3.537 -33.031 -23.375 1 98.12 381 TYR A C 1
ATOM 2897 O O . TYR A 1 381 ? 2.404 -32.781 -22.953 1 98.12 381 TYR A O 1
ATOM 2905 N N . TYR A 1 382 ? 3.764 -33.562 -24.594 1 97.44 382 TYR A N 1
ATOM 2906 C CA . TYR A 1 382 ? 2.715 -33.969 -25.531 1 97.44 382 TYR A CA 1
ATOM 2907 C C . TYR A 1 382 ? 3.035 -35.312 -26.141 1 97.44 382 TYR A C 1
ATOM 2909 O O . TYR A 1 382 ? 4.168 -35.562 -26.562 1 97.44 382 TYR A O 1
ATOM 2917 N N . GLY A 1 383 ? 2.025 -36.188 -26.172 1 96.56 383 GLY A N 1
ATOM 2918 C CA . GLY A 1 383 ? 2.211 -37.469 -26.844 1 96.56 383 GLY A CA 1
ATOM 2919 C C . GLY A 1 383 ? 2.305 -37.344 -28.359 1 96.56 383 GLY A C 1
ATOM 2920 O O . GLY A 1 383 ? 1.569 -36.562 -28.969 1 96.56 383 GLY A O 1
ATOM 2921 N N . LEU A 1 384 ? 3.26 -38.094 -28.922 1 96.44 384 LEU A N 1
ATOM 2922 C CA . LEU A 1 384 ? 3.428 -38.156 -30.375 1 96.44 384 LEU A CA 1
ATOM 2923 C C . LEU A 1 384 ? 2.881 -39.469 -30.938 1 96.44 384 LEU A C 1
ATOM 2925 O O . LEU A 1 384 ? 2.74 -40.438 -30.203 1 96.44 384 LEU A O 1
ATOM 2929 N N . PRO A 1 385 ? 2.598 -39.5 -32.281 1 93.38 385 PRO A N 1
ATOM 2930 C CA . PRO A 1 385 ? 2.025 -40.688 -32.844 1 93.38 385 PRO A CA 1
ATOM 2931 C C . PRO A 1 385 ? 2.955 -41.906 -32.75 1 93.38 385 PRO A C 1
ATOM 2933 O O . PRO A 1 385 ? 2.486 -43.031 -32.656 1 93.38 385 PRO A O 1
ATOM 2936 N N . ASN A 1 386 ? 4.188 -41.75 -32.688 1 92.25 386 ASN A N 1
ATOM 2937 C CA . ASN A 1 386 ? 5.141 -42.844 -32.656 1 92.25 386 ASN A CA 1
ATOM 2938 C C . ASN A 1 386 ? 5.344 -43.375 -31.234 1 92.25 386 ASN A C 1
ATOM 2940 O O . ASN A 1 386 ? 6.207 -44.219 -31 1 92.25 386 ASN A O 1
ATOM 2944 N N . GLY A 1 387 ? 4.652 -42.75 -30.328 1 92.44 387 GLY A N 1
ATOM 2945 C CA . GLY A 1 387 ? 4.73 -43.25 -28.969 1 92.44 387 GLY A CA 1
ATOM 2946 C C . GLY A 1 387 ? 5.664 -42.438 -28.094 1 92.44 387 GLY A C 1
ATOM 2947 O O . GLY A 1 387 ? 5.684 -42.594 -26.875 1 92.44 387 GLY A O 1
ATOM 2948 N N . GLU A 1 388 ? 6.363 -41.562 -28.703 1 96 388 GLU A N 1
ATOM 2949 C CA . GLU A 1 388 ? 7.227 -40.656 -27.938 1 96 388 GLU A CA 1
ATOM 2950 C C . GLU A 1 388 ? 6.438 -39.469 -27.375 1 96 388 GLU A C 1
ATOM 2952 O O . GLU A 1 388 ? 5.281 -39.25 -27.75 1 96 388 GLU A O 1
ATOM 2957 N N . TYR A 1 389 ? 7.066 -38.875 -26.406 1 98 389 TYR A N 1
ATOM 2958 C CA . TYR A 1 389 ? 6.562 -37.594 -25.906 1 98 389 TYR A CA 1
ATOM 2959 C C . TYR A 1 389 ? 7.477 -36.469 -26.312 1 98 389 TYR A C 1
ATOM 2961 O O . TYR A 1 389 ? 8.703 -36.562 -26.25 1 98 389 TYR A O 1
ATOM 2969 N N . LEU A 1 390 ? 6.906 -35.375 -26.891 1 98.44 390 LEU A N 1
ATOM 2970 C CA . LEU A 1 390 ? 7.613 -34.125 -27.031 1 98.44 390 LEU A CA 1
ATOM 2971 C C . LEU A 1 390 ? 7.602 -33.344 -25.719 1 98.44 390 LEU A C 1
ATOM 2973 O O . LEU A 1 390 ? 6.535 -33.031 -25.188 1 98.44 390 LEU A O 1
ATOM 2977 N N . VAL A 1 391 ? 8.789 -33.031 -25.188 1 98.5 391 VAL A N 1
ATOM 2978 C CA . VAL A 1 391 ? 8.914 -32.438 -23.859 1 98.5 391 VAL A CA 1
ATOM 2979 C C . VAL A 1 391 ? 9.578 -31.062 -23.984 1 98.5 391 VAL A C 1
ATOM 2981 O O . VAL A 1 391 ? 10.617 -30.922 -24.609 1 98.5 391 VAL A O 1
ATOM 2984 N N . SER A 1 392 ? 8.906 -30.047 -23.531 1 98.38 392 SER A N 1
ATOM 2985 C CA . SER A 1 392 ? 9.539 -28.75 -23.297 1 98.38 392 SER A CA 1
ATOM 2986 C C . SER A 1 392 ? 10.031 -28.641 -21.844 1 98.38 392 SER A C 1
ATOM 2988 O O . SER A 1 392 ? 9.273 -28.906 -20.906 1 98.38 392 SER A O 1
ATOM 2990 N N . SER A 1 393 ? 11.242 -28.281 -21.672 1 97.94 393 SER A N 1
ATOM 2991 C CA . SER A 1 393 ? 11.883 -28.266 -20.359 1 97.94 393 SER A CA 1
ATOM 2992 C C . SER A 1 393 ? 12.867 -27.094 -20.234 1 97.94 393 SER A C 1
ATOM 2994 O O . SER A 1 393 ? 13.031 -26.328 -21.172 1 97.94 393 SER A O 1
ATOM 2996 N N . SER A 1 394 ? 13.367 -26.891 -19.031 1 97.12 394 SER A N 1
ATOM 2997 C CA . SER A 1 394 ? 14.469 -25.969 -18.75 1 97.12 394 SER A CA 1
ATOM 2998 C C . SER A 1 394 ? 15.461 -26.594 -17.766 1 97.12 394 SER A C 1
ATOM 3000 O O . SER A 1 394 ? 15.242 -27.703 -17.281 1 97.12 394 SER A O 1
ATOM 3002 N N . ALA A 1 395 ? 16.5 -25.969 -17.516 1 96.25 395 ALA A N 1
ATOM 3003 C CA . ALA A 1 395 ? 17.531 -26.328 -16.547 1 96.25 395 ALA A CA 1
ATOM 3004 C C . ALA A 1 395 ? 18.281 -25.094 -16.062 1 96.25 395 ALA A C 1
ATOM 3006 O O . ALA A 1 395 ? 18.047 -23.984 -16.562 1 96.25 395 ALA A O 1
ATOM 3007 N N . ILE A 1 396 ? 19.156 -25.281 -15.102 1 94.94 396 ILE A N 1
ATOM 3008 C CA . ILE A 1 396 ? 19.969 -24.203 -14.578 1 94.94 396 ILE A CA 1
ATOM 3009 C C . ILE A 1 396 ? 20.781 -23.578 -15.703 1 94.94 396 ILE A C 1
ATOM 3011 O O . ILE A 1 396 ? 20.969 -22.359 -15.734 1 94.94 396 ILE A O 1
ATOM 3015 N N . HIS A 1 397 ? 21.188 -24.375 -16.719 1 91.88 397 HIS A N 1
ATOM 3016 C CA . HIS A 1 397 ? 22.141 -23.906 -17.734 1 91.88 397 HIS A CA 1
ATOM 3017 C C . HIS A 1 397 ? 21.422 -23.516 -19.016 1 91.88 397 HIS A C 1
ATOM 3019 O O . HIS A 1 397 ? 22.062 -23.062 -19.984 1 91.88 397 HIS A O 1
ATOM 3025 N N . THR A 1 398 ? 20.078 -23.656 -19.078 1 93.69 398 THR A N 1
ATOM 3026 C CA . THR A 1 398 ? 19.359 -23.328 -20.297 1 93.69 398 THR A CA 1
ATOM 3027 C C . THR A 1 398 ? 17.922 -22.938 -20 1 93.69 398 THR A C 1
ATOM 3029 O O . THR A 1 398 ? 17.281 -23.516 -19.109 1 93.69 398 THR A O 1
ATOM 3032 N N . SER A 1 399 ? 17.453 -21.922 -20.766 1 95.56 399 SER A N 1
ATOM 3033 C CA . SER A 1 399 ? 16.109 -21.406 -20.516 1 95.56 399 SER A CA 1
ATOM 3034 C C . SER A 1 399 ? 15.039 -22.297 -21.141 1 95.56 399 SER A C 1
ATOM 3036 O O . SER A 1 399 ? 13.891 -22.297 -20.703 1 95.56 399 SER A O 1
ATOM 3038 N N . ARG A 1 400 ? 15.375 -23.031 -22.219 1 97 400 ARG A N 1
ATOM 3039 C CA . ARG A 1 400 ? 14.43 -23.906 -22.906 1 97 400 ARG A CA 1
ATOM 3040 C C . ARG A 1 400 ? 15.148 -25.031 -23.625 1 97 400 ARG A C 1
ATOM 3042 O O . ARG A 1 400 ? 16.172 -24.812 -24.266 1 97 400 ARG A O 1
ATOM 3049 N N . THR A 1 401 ? 14.68 -26.156 -23.406 1 96.44 401 THR A N 1
ATOM 3050 C CA . THR A 1 401 ? 15.047 -27.328 -24.203 1 96.44 401 THR A CA 1
ATOM 3051 C C . THR A 1 401 ? 13.805 -28.062 -24.688 1 96.44 401 THR A C 1
ATOM 3053 O O . THR A 1 401 ? 12.805 -28.156 -23.969 1 96.44 401 THR A O 1
ATOM 3056 N N . VAL A 1 402 ? 13.828 -28.469 -25.953 1 98.25 402 VAL A N 1
ATOM 3057 C CA . VAL A 1 402 ? 12.797 -29.344 -26.5 1 98.25 402 VAL A CA 1
ATOM 3058 C C . VAL A 1 402 ? 13.414 -30.688 -26.891 1 98.25 402 VAL A C 1
ATOM 3060 O O . VAL A 1 402 ? 14.375 -30.734 -27.656 1 98.25 402 VAL A O 1
ATOM 3063 N N . TYR A 1 403 ? 12.906 -31.75 -26.328 1 97.75 403 TYR A N 1
ATOM 3064 C CA . TYR A 1 403 ? 13.453 -33.062 -26.609 1 97.75 403 TYR A CA 1
ATOM 3065 C C . TYR A 1 403 ? 12.344 -34.125 -26.641 1 97.75 403 TYR A C 1
ATOM 3067 O O . TYR A 1 403 ? 11.188 -33.812 -26.312 1 97.75 403 TYR A O 1
ATOM 3075 N N . THR A 1 404 ? 12.672 -35.281 -27.109 1 97.75 404 THR A N 1
ATOM 3076 C CA . THR A 1 404 ? 11.75 -36.406 -27.109 1 97.75 404 THR A CA 1
ATOM 3077 C C . THR A 1 404 ? 12.164 -37.469 -26.078 1 97.75 404 THR A C 1
ATOM 3079 O O . THR A 1 404 ? 13.352 -37.594 -25.766 1 97.75 404 THR A O 1
ATOM 3082 N N . ALA A 1 405 ? 11.188 -38.062 -25.531 1 98.12 405 ALA A N 1
ATOM 3083 C CA . ALA A 1 405 ? 11.391 -39.156 -24.562 1 98.12 405 ALA A CA 1
ATOM 3084 C C . ALA A 1 405 ? 10.328 -40.25 -24.703 1 98.12 405 ALA A C 1
ATOM 3086 O O . ALA A 1 405 ? 9.242 -39.969 -25.234 1 98.12 405 ALA A O 1
ATOM 3087 N N . LYS A 1 406 ? 10.633 -41.375 -24.312 1 96.12 406 LYS A N 1
ATOM 3088 C CA . LYS A 1 406 ? 9.727 -42.5 -24.391 1 96.12 406 LYS A CA 1
ATOM 3089 C C . LYS A 1 406 ? 9.797 -43.344 -23.109 1 96.12 406 LYS A C 1
ATOM 3091 O O . LYS A 1 406 ? 10.875 -43.594 -22.594 1 96.12 406 LYS A O 1
ATOM 3096 N N . PRO A 1 407 ? 8.516 -43.75 -22.734 1 93.31 407 PRO A N 1
ATOM 3097 C CA . PRO A 1 407 ? 8.539 -44.688 -21.594 1 93.31 407 PRO A CA 1
ATOM 3098 C C . PRO A 1 407 ? 9.414 -45.906 -21.844 1 93.31 407 PRO A C 1
ATOM 3100 O O . PRO A 1 407 ? 9.398 -46.469 -22.938 1 93.31 407 PRO A O 1
ATOM 3103 N N . ASP A 1 408 ? 10.242 -46.375 -20.922 1 88.81 408 ASP A N 1
ATOM 3104 C CA . ASP A 1 408 ? 11.117 -47.531 -20.922 1 88.81 408 ASP A CA 1
ATOM 3105 C C . ASP A 1 408 ? 12.438 -47.25 -21.625 1 88.81 408 ASP A C 1
ATOM 3107 O O . ASP A 1 408 ? 13.406 -48 -21.5 1 88.81 408 ASP A O 1
ATOM 3111 N N . GLU A 1 409 ? 12.477 -46.062 -22.422 1 93.94 409 GLU A N 1
ATOM 3112 C CA . GLU A 1 409 ? 13.703 -45.75 -23.156 1 93.94 409 GLU A CA 1
ATOM 3113 C C . GLU A 1 409 ? 14.367 -44.5 -22.641 1 93.94 409 GLU A C 1
ATOM 3115 O O . GLU A 1 409 ? 15.562 -44.281 -22.844 1 93.94 409 GLU A O 1
ATOM 3120 N N . GLY A 1 410 ? 13.602 -43.781 -22.062 1 96.38 410 GLY A N 1
ATOM 3121 C CA . GLY A 1 410 ? 14.156 -42.5 -21.609 1 96.38 410 GLY A CA 1
ATOM 3122 C C . GLY A 1 410 ? 14.211 -41.469 -22.703 1 96.38 410 GLY A C 1
ATOM 3123 O O . GLY A 1 410 ? 13.344 -41.406 -23.578 1 96.38 410 GLY A O 1
ATOM 3124 N N . VAL A 1 411 ? 15.102 -40.469 -22.5 1 96.19 411 VAL A N 1
ATOM 3125 C CA . VAL A 1 411 ? 15.273 -39.438 -23.5 1 96.19 411 VAL A CA 1
ATOM 3126 C C . VAL A 1 411 ? 15.812 -40.031 -24.797 1 96.19 411 VAL A C 1
ATOM 3128 O O . VAL A 1 411 ? 16.828 -40.719 -24.781 1 96.19 411 VAL A O 1
ATOM 3131 N N . THR A 1 412 ? 15.18 -39.688 -25.875 1 95.5 412 THR A N 1
ATOM 3132 C CA . THR A 1 412 ? 15.539 -40.312 -27.141 1 95.5 412 THR A CA 1
ATOM 3133 C C . THR A 1 412 ? 16.234 -39.344 -28.062 1 95.5 412 THR A C 1
ATOM 3135 O O . THR A 1 412 ? 16.875 -39.719 -29.031 1 95.5 412 THR A O 1
ATOM 3138 N N . GLY A 1 413 ? 16.031 -38.062 -27.844 1 95.12 413 GLY A N 1
ATOM 3139 C CA . GLY A 1 413 ? 16.703 -37.062 -28.672 1 95.12 413 GLY A CA 1
ATOM 3140 C C . GLY A 1 413 ? 16.438 -35.625 -28.219 1 95.12 413 GLY A C 1
ATOM 3141 O O . GLY A 1 413 ? 15.336 -35.312 -27.75 1 95.12 413 GLY A O 1
ATOM 3142 N N . VAL A 1 414 ? 17.469 -34.781 -28.422 1 95.88 414 VAL A N 1
ATOM 3143 C CA . VAL A 1 414 ? 17.328 -33.375 -28.156 1 95.88 414 VAL A CA 1
ATOM 3144 C C . VAL A 1 414 ? 17.156 -32.594 -29.469 1 95.88 414 VAL A C 1
ATOM 3146 O O . VAL A 1 414 ? 18 -32.719 -30.359 1 95.88 414 VAL A O 1
ATOM 3149 N N . ILE A 1 415 ? 16.109 -31.812 -29.547 1 97.69 415 ILE A N 1
ATOM 3150 C CA . ILE A 1 415 ? 15.75 -31.141 -30.797 1 97.69 415 ILE A CA 1
ATOM 3151 C C . ILE A 1 415 ? 16.219 -29.688 -30.75 1 97.69 415 ILE A C 1
ATOM 3153 O O . ILE A 1 415 ? 16.641 -29.125 -31.781 1 97.69 415 ILE A O 1
ATOM 3157 N N . PHE A 1 416 ? 16.062 -29.078 -29.672 1 96.12 416 PHE A N 1
ATOM 3158 C CA . PHE A 1 416 ? 16.359 -27.656 -29.5 1 96.12 416 PHE A CA 1
ATOM 3159 C C . PHE A 1 416 ? 16.891 -27.391 -28.094 1 96.12 416 PHE A C 1
ATOM 3161 O O . PHE A 1 416 ? 16.406 -27.953 -27.125 1 96.12 416 PHE A O 1
ATOM 3168 N N . SER A 1 417 ? 17.875 -26.594 -27.984 1 94.19 417 SER A N 1
ATOM 3169 C CA . SER A 1 417 ? 18.391 -26.062 -26.734 1 94.19 417 SER A CA 1
ATOM 3170 C C . SER A 1 417 ? 18.719 -24.578 -26.844 1 94.19 417 SER A C 1
ATOM 3172 O O . SER A 1 417 ? 19.547 -24.188 -27.672 1 94.19 417 SER A O 1
ATOM 3174 N N . ALA A 1 418 ? 18.125 -23.812 -26 1 94.12 418 ALA A N 1
ATOM 3175 C CA . ALA A 1 418 ? 18.25 -22.359 -26.094 1 94.12 418 ALA A CA 1
ATOM 3176 C C . ALA A 1 418 ? 19.703 -21.922 -25.984 1 94.12 418 ALA A C 1
ATOM 3178 O O . ALA A 1 418 ? 20.141 -21 -26.672 1 94.12 418 ALA A O 1
ATOM 3179 N N . ASN A 1 419 ? 20.516 -22.531 -25.062 1 90.88 419 ASN A N 1
ATOM 3180 C CA . ASN A 1 419 ? 21.891 -22.109 -24.844 1 90.88 419 ASN A CA 1
ATOM 3181 C C . ASN A 1 419 ? 22.766 -22.359 -26.078 1 90.88 419 ASN A C 1
ATOM 3183 O O . ASN A 1 419 ? 23.859 -21.812 -26.188 1 90.88 419 ASN A O 1
ATOM 3187 N N . GLU A 1 420 ? 22.266 -23.203 -26.953 1 90.62 420 GLU A N 1
ATOM 3188 C CA . GLU A 1 420 ? 23.016 -23.469 -28.188 1 90.62 420 GLU A CA 1
ATOM 3189 C C . GLU A 1 420 ? 22.625 -22.469 -29.281 1 90.62 420 GLU A C 1
ATOM 3191 O O . GLU A 1 420 ? 23.375 -22.297 -30.25 1 90.62 420 GLU A O 1
ATOM 3196 N N . VAL A 1 421 ? 21.516 -21.906 -29.125 1 90.88 421 VAL A N 1
ATOM 3197 C CA . VAL A 1 421 ? 20.984 -21.094 -30.219 1 90.88 421 VAL A CA 1
ATOM 3198 C C . VAL A 1 421 ? 21.109 -19.609 -29.859 1 90.88 421 VAL A C 1
ATOM 3200 O O . VAL A 1 421 ? 21.391 -18.781 -30.719 1 90.88 421 VAL A O 1
ATOM 3203 N N . ASP A 1 422 ? 20.922 -19.281 -28.672 1 90.5 422 ASP A N 1
ATOM 3204 C CA . ASP A 1 422 ? 20.906 -17.875 -28.234 1 90.5 422 ASP A CA 1
ATOM 3205 C C . ASP A 1 422 ? 22.297 -17.391 -27.844 1 90.5 422 ASP A C 1
ATOM 3207 O O . ASP A 1 422 ? 22.906 -17.938 -26.922 1 90.5 422 ASP A O 1
ATOM 3211 N N . PRO A 1 423 ? 22.719 -16.297 -28.391 1 86.31 423 PRO A N 1
ATOM 3212 C CA . PRO A 1 423 ? 24.062 -15.797 -28.062 1 86.31 423 PRO A CA 1
ATOM 3213 C C . PRO A 1 423 ? 24.203 -15.391 -26.609 1 86.31 423 PRO A C 1
ATOM 3215 O O . PRO A 1 423 ? 25.266 -15.594 -26 1 86.31 423 PRO A O 1
ATOM 3218 N N . ALA A 1 424 ? 23.141 -14.938 -26.062 1 82.19 424 ALA A N 1
ATOM 3219 C CA . ALA A 1 424 ? 23.188 -14.438 -24.688 1 82.19 424 ALA A CA 1
ATOM 3220 C C . ALA A 1 424 ? 23.375 -15.578 -23.703 1 82.19 424 ALA A C 1
ATOM 3222 O O . ALA A 1 424 ? 23.75 -15.352 -22.547 1 82.19 424 ALA A O 1
ATOM 3223 N N . LEU A 1 425 ? 23.156 -16.828 -24.172 1 85.62 425 LEU A N 1
ATOM 3224 C CA . LEU A 1 425 ? 23.188 -17.969 -23.266 1 85.62 425 LEU A CA 1
ATOM 3225 C C . LEU A 1 425 ? 24.328 -18.922 -23.625 1 85.62 425 LEU A C 1
ATOM 3227 O O . LEU A 1 425 ? 24.438 -20.016 -23.062 1 85.62 425 LEU A O 1
ATOM 3231 N N . LYS A 1 426 ? 25.156 -18.516 -24.469 1 80.31 426 LYS A N 1
ATOM 3232 C CA . LYS A 1 426 ? 26.156 -19.391 -25.062 1 80.31 426 LYS A CA 1
ATOM 3233 C C . LYS A 1 426 ? 27.141 -19.906 -24.016 1 80.31 426 LYS A C 1
ATOM 3235 O O . LYS A 1 426 ? 27.656 -21.016 -24.141 1 80.31 426 LYS A O 1
ATOM 3240 N N . ASN A 1 427 ? 27.344 -19.203 -22.984 1 76.31 427 ASN A N 1
ATOM 3241 C CA . ASN A 1 427 ? 28.359 -19.578 -22.016 1 76.31 427 ASN A CA 1
ATOM 3242 C C . ASN A 1 427 ? 27.781 -20.438 -20.891 1 76.31 427 ASN A C 1
ATOM 3244 O O . ASN A 1 427 ? 28.5 -20.875 -20 1 76.31 427 ASN A O 1
ATOM 3248 N N . LEU A 1 428 ? 26.531 -20.75 -21.062 1 83 428 LEU A N 1
ATOM 3249 C CA . LEU A 1 428 ? 25.891 -21.531 -20 1 83 428 LEU A CA 1
ATOM 3250 C C . LEU A 1 428 ? 25.938 -23.016 -20.328 1 83 428 LEU A C 1
ATOM 3252 O O . LEU A 1 428 ? 25.328 -23.469 -21.297 1 83 428 LEU A O 1
ATOM 3256 N N . ASP A 1 429 ? 26.984 -23.688 -19.812 1 81.88 429 ASP A N 1
ATOM 3257 C CA . ASP A 1 429 ? 27.125 -25.109 -20.062 1 81.88 429 ASP A CA 1
ATOM 3258 C C . ASP A 1 429 ? 26.844 -25.906 -18.781 1 81.88 429 ASP A C 1
ATOM 3260 O O . ASP A 1 429 ? 27.047 -25.406 -17.672 1 81.88 429 ASP A O 1
ATOM 3264 N N . PRO A 1 430 ? 26.359 -27.125 -18.953 1 86.38 430 PRO A N 1
ATOM 3265 C CA . PRO A 1 430 ? 26.016 -27.969 -17.797 1 86.38 430 PRO A CA 1
ATOM 3266 C C . PRO A 1 430 ? 27.219 -28.266 -16.906 1 86.38 430 PRO A C 1
ATOM 3268 O O . PRO A 1 430 ? 27.047 -28.641 -15.742 1 86.38 430 PRO A O 1
ATOM 3271 N N . SER A 1 431 ? 28.422 -28.078 -17.375 1 86.06 431 SER A N 1
ATOM 3272 C CA . SER A 1 431 ? 29.609 -28.438 -16.594 1 86.06 431 SER A CA 1
ATOM 3273 C C . SER A 1 431 ? 29.797 -27.5 -15.414 1 86.06 431 SER A C 1
ATOM 3275 O O . SER A 1 431 ? 30.5 -27.828 -14.461 1 86.06 431 SER A O 1
ATOM 3277 N N . GLY A 1 432 ? 29.172 -26.391 -15.445 1 89.31 432 GLY A N 1
ATOM 3278 C CA . GLY A 1 432 ? 29.281 -25.438 -14.352 1 89.31 432 GLY A CA 1
ATOM 3279 C C . GLY A 1 432 ? 28.297 -25.703 -13.227 1 89.31 432 GLY A C 1
ATOM 3280 O O . GLY A 1 432 ? 28.172 -24.891 -12.297 1 89.31 432 GLY A O 1
ATOM 3281 N N . VAL A 1 433 ? 27.594 -26.812 -13.289 1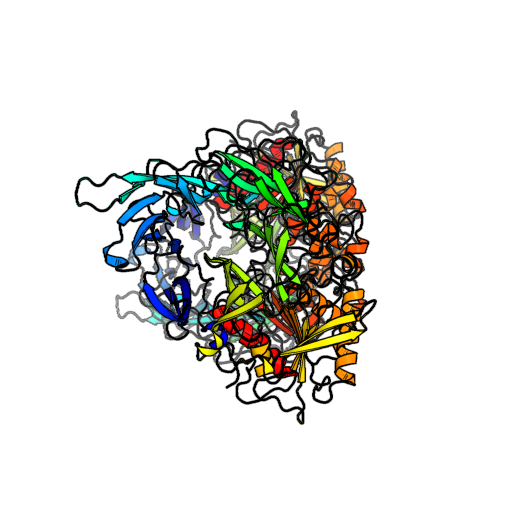 94.75 433 VAL A N 1
ATOM 3282 C CA . VAL A 1 433 ? 26.562 -27.156 -12.305 1 94.75 433 VAL A CA 1
ATOM 3283 C C . VAL A 1 433 ? 26.859 -28.516 -11.688 1 94.75 433 VAL A C 1
ATOM 3285 O O . VAL A 1 433 ? 27.109 -29.484 -12.406 1 94.75 433 VAL A O 1
ATOM 3288 N N . ASP A 1 434 ? 26.891 -28.562 -10.438 1 96.56 434 ASP A N 1
ATOM 3289 C CA . ASP A 1 434 ? 27.062 -29.812 -9.719 1 96.56 434 ASP A CA 1
ATOM 3290 C C . ASP A 1 434 ? 26.188 -29.844 -8.469 1 96.56 434 ASP A C 1
ATOM 3292 O O . ASP A 1 434 ? 25.422 -28.922 -8.219 1 96.56 434 ASP A O 1
ATOM 3296 N N . GLU A 1 435 ? 26.172 -31 -7.762 1 97.88 435 GLU A N 1
ATOM 3297 C CA . GLU A 1 435 ? 25.391 -31.156 -6.543 1 97.88 435 GLU A CA 1
ATOM 3298 C C . GLU A 1 435 ? 26.125 -32 -5.52 1 97.88 435 GLU A C 1
ATOM 3300 O O . GLU A 1 435 ? 27.047 -32.75 -5.867 1 97.88 435 GLU A O 1
ATOM 3305 N N . PHE A 1 436 ? 25.781 -31.875 -4.238 1 98.5 436 PHE A N 1
ATOM 3306 C CA . PHE A 1 436 ? 26.328 -32.688 -3.166 1 98.5 436 PHE A CA 1
ATOM 3307 C C . PHE A 1 436 ? 25.297 -32.875 -2.057 1 98.5 436 PHE A C 1
ATOM 3309 O O . PHE A 1 436 ? 24.281 -32.188 -2.029 1 98.5 436 PHE A O 1
ATOM 3316 N N . TYR A 1 437 ? 25.484 -33.875 -1.267 1 98.56 437 TYR A N 1
ATOM 3317 C CA . TYR A 1 437 ? 24.719 -34.125 -0.053 1 98.56 437 TYR A CA 1
ATOM 3318 C C . TYR A 1 437 ? 25.578 -33.938 1.188 1 98.56 437 TYR A C 1
ATOM 3320 O O . TYR A 1 437 ? 26.797 -34.156 1.138 1 98.56 437 TYR A O 1
ATOM 3328 N N . TYR A 1 438 ? 25.031 -33.531 2.258 1 98.69 438 TYR A N 1
ATOM 3329 C CA . TYR A 1 438 ? 25.672 -33.375 3.559 1 98.69 438 TYR A CA 1
ATOM 3330 C C . TYR A 1 438 ? 24.719 -33.75 4.684 1 98.69 438 TYR A C 1
ATOM 3332 O O . TYR A 1 438 ? 23.516 -33.844 4.477 1 98.69 438 TYR A O 1
ATOM 3340 N N . LYS A 1 439 ? 25.281 -34 5.883 1 98.44 439 LYS A N 1
ATOM 3341 C CA . LYS A 1 439 ? 24.453 -34.375 7.035 1 98.44 439 LYS A CA 1
ATOM 3342 C C . LYS A 1 439 ? 23.766 -33.125 7.609 1 98.44 439 LYS A C 1
ATOM 3344 O O . LYS A 1 439 ? 24.422 -32.188 8.078 1 98.44 439 LYS A O 1
ATOM 3349 N N . GLY A 1 440 ? 22.406 -33.125 7.465 1 98.25 440 GLY A N 1
ATOM 3350 C CA . GLY A 1 440 ? 21.625 -32.062 8.062 1 98.25 440 GLY A CA 1
ATOM 3351 C C . GLY A 1 440 ? 21.281 -32.312 9.516 1 98.25 440 GLY A C 1
ATOM 3352 O O . GLY A 1 440 ? 22.047 -32.969 10.234 1 98.25 440 GLY A O 1
ATOM 3353 N N . ASN A 1 441 ? 20.219 -31.625 9.992 1 98.06 441 ASN A N 1
ATOM 3354 C CA . ASN A 1 441 ? 19.781 -31.766 11.375 1 98.06 441 ASN A CA 1
ATOM 3355 C C . ASN A 1 441 ? 19.344 -33.188 11.68 1 98.06 441 ASN A C 1
ATOM 3357 O O . ASN A 1 441 ? 19.75 -33.781 12.688 1 98.06 441 ASN A O 1
ATOM 3361 N N . TRP A 1 442 ? 18.516 -33.812 10.82 1 98.25 442 TRP A N 1
ATOM 3362 C CA . TRP A 1 442 ? 17.984 -35.125 11.148 1 98.25 442 TRP A CA 1
ATOM 3363 C C . TRP A 1 442 ? 18.047 -36.062 9.945 1 98.25 442 TRP A C 1
ATOM 3365 O O . TRP A 1 442 ? 17.719 -37.25 10.055 1 98.25 442 TRP A O 1
ATOM 3375 N N . THR A 1 443 ? 18.438 -35.562 8.773 1 98.12 443 THR A N 1
ATOM 3376 C CA . THR A 1 443 ? 18.562 -36.344 7.551 1 98.12 443 THR A CA 1
ATOM 3377 C C . THR A 1 443 ? 19.609 -35.719 6.629 1 98.12 443 THR A C 1
ATOM 3379 O O . THR A 1 443 ? 20.141 -34.656 6.914 1 98.12 443 THR A O 1
ATOM 3382 N N . ASP A 1 444 ? 20.016 -36.438 5.586 1 98.31 444 ASP A N 1
ATOM 3383 C CA . ASP A 1 444 ? 20.906 -35.875 4.57 1 98.31 444 ASP A CA 1
ATOM 3384 C C . ASP A 1 444 ? 20.188 -34.812 3.75 1 98.31 444 ASP A C 1
ATOM 3386 O O . ASP A 1 444 ? 19.016 -34.969 3.398 1 98.31 444 ASP A O 1
ATOM 3390 N N . ILE A 1 445 ? 20.891 -33.75 3.506 1 98.81 445 ILE A N 1
ATOM 3391 C CA . ILE A 1 445 ? 20.312 -32.594 2.818 1 98.81 445 ILE A CA 1
ATOM 3392 C C . ILE A 1 445 ? 21.031 -32.375 1.492 1 98.81 445 ILE A C 1
ATOM 3394 O O . ILE A 1 445 ? 22.266 -32.438 1.429 1 98.81 445 ILE A O 1
ATOM 3398 N N . HIS A 1 446 ? 20.266 -32.125 0.461 1 98.75 446 HIS A N 1
ATOM 3399 C CA . HIS A 1 446 ? 20.75 -31.859 -0.888 1 98.75 446 HIS A CA 1
ATOM 3400 C C . HIS A 1 446 ? 21.172 -30.391 -1.044 1 98.75 446 HIS A C 1
ATOM 3402 O O . HIS A 1 446 ? 20.547 -29.5 -0.472 1 98.75 446 HIS A O 1
ATOM 3408 N N . SER A 1 447 ? 22.234 -30.141 -1.845 1 98.81 447 SER A N 1
ATOM 3409 C CA . SER A 1 447 ? 22.547 -28.781 -2.268 1 98.81 447 SER A CA 1
ATOM 3410 C C . SER A 1 447 ? 23.078 -28.766 -3.697 1 98.81 447 SER A C 1
ATOM 3412 O O . SER A 1 447 ? 23.797 -29.672 -4.113 1 98.81 447 SER A O 1
ATOM 3414 N N . TRP A 1 448 ? 22.703 -27.703 -4.379 1 98.5 448 TRP A N 1
ATOM 3415 C CA . TRP A 1 448 ? 23.391 -27.375 -5.625 1 98.5 448 TRP A CA 1
ATOM 3416 C C . TRP A 1 448 ? 24.688 -26.625 -5.355 1 98.5 448 TRP A C 1
ATOM 3418 O O . TRP A 1 448 ? 24.812 -25.938 -4.344 1 98.5 448 TRP A O 1
ATOM 3428 N N . ILE A 1 449 ? 25.656 -26.766 -6.215 1 98.38 449 ILE A N 1
ATOM 3429 C CA . ILE A 1 449 ? 26.875 -25.953 -6.285 1 98.38 449 ILE A CA 1
ATOM 3430 C C . ILE A 1 449 ? 27.094 -25.484 -7.719 1 98.38 449 ILE A C 1
ATOM 3432 O O . ILE A 1 449 ? 27.156 -26.297 -8.641 1 98.38 449 ILE A O 1
ATOM 3436 N N . ILE A 1 450 ? 27.094 -24.203 -7.961 1 97 450 ILE A N 1
ATOM 3437 C CA . ILE A 1 450 ? 27.234 -23.609 -9.289 1 97 450 ILE A CA 1
ATOM 3438 C C . ILE A 1 450 ? 28.531 -22.812 -9.359 1 97 450 ILE A C 1
ATOM 3440 O O . ILE A 1 450 ? 28.812 -21.969 -8.492 1 97 450 ILE A O 1
ATOM 3444 N N . TYR A 1 451 ? 29.297 -23.031 -10.398 1 95.62 451 TYR A N 1
ATOM 3445 C CA . TYR A 1 451 ? 30.609 -22.406 -10.578 1 95.62 451 TYR A CA 1
ATOM 3446 C C . TYR A 1 451 ? 30.516 -21.25 -11.57 1 95.62 451 TYR A C 1
ATOM 3448 O O . TYR A 1 451 ? 29.672 -21.25 -12.453 1 95.62 451 TYR A O 1
ATOM 3456 N N . PRO A 1 452 ? 31.375 -20.281 -11.398 1 92.31 452 PRO A N 1
ATOM 3457 C CA . PRO A 1 452 ? 31.453 -19.266 -12.438 1 92.31 452 PRO A CA 1
ATOM 3458 C C . PRO A 1 452 ? 32 -19.797 -13.758 1 92.31 452 PRO A C 1
ATOM 3460 O O . PRO A 1 452 ? 32.594 -20.875 -13.789 1 92.31 452 PRO A O 1
ATOM 3463 N N . SER A 1 453 ? 31.688 -19.266 -14.961 1 86.31 453 SER A N 1
ATOM 3464 C CA . SER A 1 453 ? 32.062 -19.734 -16.297 1 86.31 453 SER A CA 1
ATOM 3465 C C . SER A 1 453 ? 33.562 -19.953 -16.391 1 86.31 453 SER A C 1
ATOM 3467 O O . SER A 1 453 ? 34.031 -20.891 -17.062 1 86.31 453 SER A O 1
ATOM 3469 N N . ASP A 1 454 ? 34.469 -19.266 -15.727 1 84.69 454 ASP A N 1
ATOM 3470 C CA . ASP A 1 454 ? 35.938 -19.438 -15.789 1 84.69 454 ASP A CA 1
ATOM 3471 C C . ASP A 1 454 ? 36.469 -20.031 -14.5 1 84.69 454 ASP A C 1
ATOM 3473 O O . ASP A 1 454 ? 37.562 -19.703 -14.07 1 84.69 454 ASP A O 1
ATOM 3477 N N . PHE A 1 455 ? 35.719 -21.016 -14.102 1 93 455 PHE A N 1
ATOM 3478 C CA . PHE A 1 455 ? 36.094 -21.609 -12.82 1 93 455 PHE A CA 1
ATOM 3479 C C . PHE A 1 455 ? 37.406 -22.328 -12.914 1 93 455 PHE A C 1
ATOM 3481 O O . PHE A 1 455 ? 37.688 -23.047 -13.883 1 93 455 PHE A O 1
ATOM 3488 N N . ASP A 1 456 ? 38.219 -22.094 -11.969 1 94.88 456 ASP A N 1
ATOM 3489 C CA . ASP A 1 456 ? 39.5 -22.734 -11.742 1 94.88 456 ASP A CA 1
ATOM 3490 C C . ASP A 1 456 ? 39.625 -23.219 -10.297 1 94.88 456 ASP A C 1
ATOM 3492 O O . ASP A 1 456 ? 39.719 -22.406 -9.375 1 94.88 456 ASP A O 1
ATOM 3496 N N . LYS A 1 457 ? 39.719 -24.516 -10.133 1 95.12 457 LYS A N 1
ATOM 3497 C CA . LYS A 1 457 ? 39.719 -25.125 -8.805 1 95.12 457 LYS A CA 1
ATOM 3498 C C . LYS A 1 457 ? 40.906 -24.688 -7.984 1 95.12 457 LYS A C 1
ATOM 3500 O O . LYS A 1 457 ? 40.906 -24.797 -6.758 1 95.12 457 LYS A O 1
ATOM 3505 N N . SER A 1 458 ? 41.906 -24.219 -8.664 1 96.62 458 SER A N 1
ATOM 3506 C CA . SER A 1 458 ? 43.125 -23.797 -7.977 1 96.62 458 SER A CA 1
ATOM 3507 C C . SER A 1 458 ? 42.969 -22.391 -7.406 1 96.62 458 SER A C 1
ATOM 3509 O O . SER A 1 458 ? 43.812 -21.938 -6.605 1 96.62 458 SER A O 1
ATOM 3511 N N . LYS A 1 459 ? 41.906 -21.75 -7.785 1 95.75 459 LYS A N 1
ATOM 3512 C CA . LYS A 1 459 ? 41.625 -20.391 -7.285 1 95.75 459 LYS A CA 1
ATOM 3513 C C . LYS A 1 459 ? 40.625 -20.422 -6.133 1 95.75 459 LYS A C 1
ATOM 3515 O O . LYS A 1 459 ? 40.188 -21.5 -5.734 1 95.75 459 LYS A O 1
ATOM 3520 N N . SER A 1 460 ? 40.5 -19.234 -5.57 1 96.25 460 SER A N 1
ATOM 3521 C CA . SER A 1 460 ? 39.562 -19.078 -4.48 1 96.25 460 SER A CA 1
ATOM 3522 C C . SER A 1 460 ? 38.438 -18.109 -4.859 1 96.25 460 SER A C 1
ATOM 3524 O O . SER A 1 460 ? 38.688 -17.062 -5.469 1 96.25 460 SER A O 1
ATOM 3526 N N . TYR A 1 461 ? 37.219 -18.484 -4.559 1 97.19 461 TYR A N 1
ATOM 3527 C CA . TYR A 1 461 ? 36.031 -17.703 -4.879 1 97.19 461 TYR A CA 1
ATOM 3528 C C . TYR A 1 461 ? 35.188 -17.453 -3.637 1 97.19 461 TYR A C 1
ATOM 3530 O O . TYR A 1 461 ? 35 -18.359 -2.816 1 97.19 461 TYR A O 1
ATOM 3538 N N . PRO A 1 462 ? 34.688 -16.219 -3.49 1 98.06 462 PRO A N 1
ATOM 3539 C CA . PRO A 1 462 ? 33.75 -16.016 -2.377 1 98.06 462 PRO A CA 1
ATOM 3540 C C . PRO A 1 462 ? 32.469 -16.844 -2.508 1 98.06 462 PRO A C 1
ATOM 3542 O O . PRO A 1 462 ? 32.062 -17.172 -3.623 1 98.06 462 PRO A O 1
ATOM 3545 N N . LEU A 1 463 ? 31.859 -17.125 -1.348 1 98.62 463 LEU A N 1
ATOM 3546 C CA . LEU A 1 463 ? 30.625 -17.891 -1.264 1 98.62 463 LEU A CA 1
ATOM 3547 C C . LEU A 1 463 ? 29.406 -16.969 -1.441 1 98.62 463 LEU A C 1
ATOM 3549 O O . LEU A 1 463 ? 29.344 -15.906 -0.821 1 98.62 463 LEU A O 1
ATOM 3553 N N . LEU A 1 464 ? 28.531 -17.297 -2.299 1 98.56 464 LEU A N 1
ATOM 3554 C CA . LEU A 1 464 ? 27.172 -16.797 -2.248 1 98.56 464 LEU A CA 1
ATOM 3555 C C . LEU A 1 464 ? 26.203 -17.891 -1.785 1 98.56 464 LEU A C 1
ATOM 3557 O O . LEU A 1 464 ? 26.047 -18.906 -2.465 1 98.56 464 LEU A O 1
ATOM 3561 N N . PHE A 1 465 ? 25.625 -17.719 -0.638 1 98.81 465 PHE A N 1
ATOM 3562 C CA . PHE A 1 465 ? 24.719 -18.656 0.002 1 98.81 465 PHE A CA 1
ATOM 3563 C C . PHE A 1 465 ? 23.266 -18.328 -0.321 1 98.81 465 PHE A C 1
ATOM 3565 O O . PHE A 1 465 ? 22.734 -17.312 0.165 1 98.81 465 PHE A O 1
ATOM 3572 N N . TYR A 1 466 ? 22.656 -19.219 -1.134 1 97.75 466 TYR A N 1
ATOM 3573 C CA . TYR A 1 466 ? 21.328 -18.984 -1.692 1 97.75 466 TYR A CA 1
ATOM 3574 C C . TYR A 1 466 ? 20.266 -19.766 -0.904 1 97.75 466 TYR A C 1
ATOM 3576 O O . TYR A 1 466 ? 20.297 -20.984 -0.838 1 97.75 466 TYR A O 1
ATOM 3584 N N . ILE A 1 467 ? 19.297 -19.031 -0.314 1 98.56 467 ILE A N 1
ATOM 3585 C CA . ILE A 1 467 ? 18.266 -19.656 0.505 1 98.56 467 ILE A CA 1
ATOM 3586 C C . ILE A 1 467 ? 16.922 -19.547 -0.196 1 98.56 467 ILE A C 1
ATOM 3588 O O . ILE A 1 467 ? 16.469 -18.438 -0.518 1 98.56 467 ILE A O 1
ATOM 3592 N N . HIS A 1 468 ? 16.266 -20.641 -0.455 1 98 468 HIS A N 1
ATOM 3593 C CA . HIS A 1 468 ? 15.055 -20.625 -1.269 1 98 468 HIS A CA 1
ATOM 3594 C C . HIS A 1 468 ? 13.852 -20.188 -0.45 1 98 468 HIS A C 1
ATOM 3596 O O . HIS A 1 468 ? 13.898 -20.188 0.782 1 98 468 HIS A O 1
ATOM 3602 N N . GLY A 1 469 ? 12.773 -19.781 -1.206 1 97 469 GLY A N 1
ATOM 3603 C CA . GLY A 1 469 ? 11.508 -19.422 -0.586 1 97 469 GLY A CA 1
ATOM 3604 C C . GLY A 1 469 ? 10.609 -20.625 -0.341 1 97 469 GLY A C 1
ATOM 3605 O O . GLY A 1 469 ? 11.039 -21.766 -0.483 1 97 469 GLY A O 1
ATOM 3606 N N . GLY A 1 470 ? 9.375 -20.375 0.012 1 93.31 470 GLY A N 1
ATOM 3607 C CA . GLY A 1 470 ? 8.383 -21.375 0.371 1 93.31 470 GLY A CA 1
ATOM 3608 C C . GLY A 1 470 ? 7.586 -21.016 1.608 1 93.31 470 GLY A C 1
ATOM 3609 O O . GLY A 1 470 ? 6.891 -20 1.628 1 93.31 470 GLY A O 1
ATOM 3610 N N . PRO A 1 471 ? 7.609 -21.672 2.682 1 95.19 471 PRO A N 1
ATOM 3611 C CA . PRO A 1 471 ? 8.734 -22.484 3.152 1 95.19 471 PRO A CA 1
ATOM 3612 C C . PRO A 1 471 ? 8.82 -23.844 2.453 1 95.19 471 PRO A C 1
ATOM 3614 O O . PRO A 1 471 ? 9.883 -24.469 2.445 1 95.19 471 PRO A O 1
ATOM 3617 N N . GLN A 1 472 ? 7.641 -24.281 2.082 1 97.94 472 GLN A N 1
ATOM 3618 C CA . GLN A 1 472 ? 7.676 -25.5 1.299 1 97.94 472 GLN A CA 1
ATOM 3619 C C . GLN A 1 472 ? 7.957 -25.219 -0.172 1 97.94 472 GLN A C 1
ATOM 3621 O O . GLN A 1 472 ? 7.078 -24.734 -0.896 1 97.94 472 GLN A O 1
ATOM 3626 N N . GLY A 1 473 ? 9.102 -25.375 -0.636 1 96.38 473 GLY A N 1
ATOM 3627 C CA . GLY A 1 473 ? 9.648 -25.156 -1.97 1 96.38 473 GLY A CA 1
ATOM 3628 C C . GLY A 1 473 ? 11.047 -25.734 -2.141 1 96.38 473 GLY A C 1
ATOM 3629 O O . GLY A 1 473 ? 11.547 -26.438 -1.264 1 96.38 473 GLY A O 1
ATOM 3630 N N . SER A 1 474 ? 11.68 -25.547 -3.268 1 97.5 474 SER A N 1
ATOM 3631 C CA . SER A 1 474 ? 13.031 -26.062 -3.453 1 97.5 474 SER A CA 1
ATOM 3632 C C . SER A 1 474 ? 13.766 -25.297 -4.555 1 97.5 474 SER A C 1
ATOM 3634 O O . SER A 1 474 ? 13.133 -24.656 -5.395 1 97.5 474 SER A O 1
ATOM 3636 N N . TRP A 1 475 ? 15.062 -25.25 -4.398 1 97.81 475 TRP A N 1
ATOM 3637 C CA . TRP A 1 475 ? 15.906 -24.953 -5.547 1 97.81 475 TRP A CA 1
ATOM 3638 C C . TRP A 1 475 ? 15.961 -26.125 -6.508 1 97.81 475 TRP A C 1
ATOM 3640 O O . TRP A 1 475 ? 16.453 -27.203 -6.156 1 97.81 475 TRP A O 1
ATOM 3650 N N . GLY A 1 476 ? 15.375 -25.922 -7.668 1 97.44 476 GLY A N 1
ATOM 3651 C CA . GLY A 1 476 ? 15.352 -26.969 -8.664 1 97.44 476 GLY A CA 1
ATOM 3652 C C . GLY A 1 476 ? 16.328 -26.75 -9.805 1 97.44 476 GLY A C 1
ATOM 3653 O O . GLY A 1 476 ? 16.938 -25.688 -9.898 1 97.44 476 GLY A O 1
ATOM 3654 N N . ASP A 1 477 ? 16.594 -27.844 -10.578 1 97.31 477 ASP A N 1
ATOM 3655 C CA . ASP A 1 477 ? 17.281 -27.719 -11.859 1 97.31 477 ASP A CA 1
ATOM 3656 C C . ASP A 1 477 ? 16.406 -27 -12.883 1 97.31 477 ASP A C 1
ATOM 3658 O O . ASP A 1 477 ? 15.93 -27.609 -13.836 1 97.31 477 ASP A O 1
ATOM 3662 N N . SER A 1 478 ? 16.266 -25.75 -12.672 1 96.38 478 SER A N 1
ATOM 3663 C CA . SER A 1 478 ? 15.359 -24.953 -13.469 1 96.38 478 SER A CA 1
ATOM 3664 C C . SER A 1 478 ? 15.953 -23.578 -13.781 1 96.38 478 SER A C 1
ATOM 3666 O O . SER A 1 478 ? 16.938 -23.172 -13.156 1 96.38 478 SER A O 1
ATOM 3668 N N . TRP A 1 479 ? 15.352 -22.953 -14.742 1 95.06 479 TRP A N 1
ATOM 3669 C CA . TRP A 1 479 ? 15.758 -21.625 -15.18 1 95.06 479 TRP A CA 1
ATOM 3670 C C . TRP A 1 479 ? 14.953 -20.547 -14.469 1 95.06 479 TRP A C 1
ATOM 3672 O O . TRP A 1 479 ? 13.75 -20.703 -14.266 1 95.06 479 TRP A O 1
ATOM 3682 N N . SER A 1 480 ? 15.609 -19.5 -14 1 94.25 480 SER A N 1
ATOM 3683 C CA . SER A 1 480 ? 14.961 -18.328 -13.43 1 94.25 480 SER A CA 1
ATOM 3684 C C . SER A 1 480 ? 15.461 -17.047 -14.086 1 94.25 480 SER A C 1
ATOM 3686 O O . SER A 1 480 ? 16.656 -16.906 -14.359 1 94.25 480 SER A O 1
ATOM 3688 N N . THR A 1 481 ? 14.562 -16.156 -14.352 1 93.5 481 THR A N 1
ATOM 3689 C CA . THR A 1 481 ? 14.961 -14.844 -14.867 1 93.5 481 THR A CA 1
ATOM 3690 C C . THR A 1 481 ? 15.141 -13.852 -13.719 1 93.5 481 THR A C 1
ATOM 3692 O O . THR A 1 481 ? 15.438 -12.68 -13.953 1 93.5 481 THR A O 1
ATOM 3695 N N . ARG A 1 482 ? 14.922 -14.211 -12.539 1 91.81 482 ARG A N 1
ATOM 3696 C CA . ARG A 1 482 ? 15.062 -13.375 -11.352 1 91.81 482 ARG A CA 1
ATOM 3697 C C . ARG A 1 482 ? 16.219 -13.844 -10.484 1 91.81 482 ARG A C 1
ATOM 3699 O O . ARG A 1 482 ? 17.281 -13.219 -10.461 1 91.81 482 ARG A O 1
ATOM 3706 N N . TRP A 1 483 ? 16.125 -15.008 -9.938 1 91.75 483 TRP A N 1
ATOM 3707 C CA . TRP A 1 483 ? 17.125 -15.625 -9.078 1 91.75 483 TRP A CA 1
ATOM 3708 C C . TRP A 1 483 ? 17.938 -16.656 -9.852 1 91.75 483 TRP A C 1
ATOM 3710 O O . TRP A 1 483 ? 17.953 -17.828 -9.492 1 91.75 483 TRP A O 1
ATOM 3720 N N . ASN A 1 484 ? 18.594 -16.125 -10.875 1 94.25 484 ASN A N 1
ATOM 3721 C CA . ASN A 1 484 ? 19.359 -16.984 -11.766 1 94.25 484 ASN A CA 1
ATOM 3722 C C . ASN A 1 484 ? 20.719 -17.344 -11.164 1 94.25 484 ASN A C 1
ATOM 3724 O O . ASN A 1 484 ? 21.547 -16.469 -10.93 1 94.25 484 ASN A O 1
ATOM 3728 N N . TYR A 1 485 ? 21.031 -18.594 -11.008 1 93.88 485 TYR A N 1
ATOM 3729 C CA . TYR A 1 485 ? 22.266 -19.078 -10.375 1 93.88 485 TYR A CA 1
ATOM 3730 C C . TYR A 1 485 ? 23.484 -18.547 -11.102 1 93.88 485 TYR A C 1
ATOM 3732 O O . TYR A 1 485 ? 24.453 -18.109 -10.469 1 93.88 485 TYR A O 1
ATOM 3740 N N . LYS A 1 486 ? 23.391 -18.578 -12.32 1 91.69 486 LYS A N 1
ATOM 3741 C CA . LYS A 1 486 ? 24.578 -18.328 -13.133 1 91.69 486 LYS A CA 1
ATOM 3742 C C . LYS A 1 486 ? 24.938 -16.844 -13.164 1 91.69 486 LYS A C 1
ATOM 3744 O O . LYS A 1 486 ? 26.109 -16.484 -13.219 1 91.69 486 LYS A O 1
ATOM 3749 N N . VAL A 1 487 ? 23.906 -16 -13.195 1 92.12 487 VAL A N 1
ATOM 3750 C CA . VAL A 1 487 ? 24.156 -14.562 -13.164 1 92.12 487 VAL A CA 1
ATOM 3751 C C . VAL A 1 487 ? 24.875 -14.195 -11.867 1 92.12 487 VAL A C 1
ATOM 3753 O O . VAL A 1 487 ? 25.781 -13.352 -11.867 1 92.12 487 VAL A O 1
ATOM 3756 N N . PHE A 1 488 ? 24.562 -14.82 -10.828 1 93.06 488 PHE A N 1
ATOM 3757 C CA . PHE A 1 488 ? 25.203 -14.578 -9.547 1 93.06 488 PHE A CA 1
ATOM 3758 C C . PHE A 1 488 ? 26.609 -15.18 -9.516 1 93.06 488 PHE A C 1
ATOM 3760 O O . PHE A 1 488 ? 27.562 -14.531 -9.078 1 93.06 488 PHE A O 1
ATOM 3767 N N . ALA A 1 489 ? 26.703 -16.406 -9.992 1 94.5 489 ALA A N 1
ATOM 3768 C CA . ALA A 1 489 ? 28 -17.062 -10.031 1 94.5 489 ALA A CA 1
ATOM 3769 C C . ALA A 1 489 ? 28.984 -16.281 -10.883 1 94.5 489 ALA A C 1
ATOM 3771 O O . ALA A 1 489 ? 30.156 -16.156 -10.523 1 94.5 489 ALA A O 1
ATOM 3772 N N . ASP A 1 490 ? 28.531 -15.711 -11.945 1 92.94 490 ASP A N 1
ATOM 3773 C CA . ASP A 1 490 ? 29.391 -15.078 -12.93 1 92.94 490 ASP A CA 1
ATOM 3774 C C . ASP A 1 490 ? 29.844 -13.695 -12.453 1 92.94 490 ASP A C 1
ATOM 3776 O O . ASP A 1 490 ? 30.625 -13.023 -13.133 1 92.94 490 ASP A O 1
ATOM 3780 N N . GLN A 1 491 ? 29.297 -13.258 -11.32 1 94.19 491 GLN A N 1
ATOM 3781 C CA . GLN A 1 491 ? 29.922 -12.102 -10.664 1 94.19 491 GLN A CA 1
ATOM 3782 C C . GLN A 1 491 ? 31.297 -12.461 -10.102 1 94.19 491 GLN A C 1
ATOM 3784 O O . GLN A 1 491 ? 32.094 -11.578 -9.82 1 94.19 491 GLN A O 1
ATOM 3789 N N . GLY A 1 492 ? 31.547 -13.711 -9.836 1 94.75 492 GLY A N 1
ATOM 3790 C CA . GLY A 1 492 ? 32.781 -14.211 -9.234 1 94.75 492 GLY A CA 1
ATOM 3791 C C . GLY A 1 492 ? 32.531 -15.023 -7.977 1 94.75 492 GLY A C 1
ATOM 3792 O O . GLY A 1 492 ? 33.438 -15.18 -7.145 1 94.75 492 GLY A O 1
ATOM 3793 N N . TYR A 1 493 ? 31.328 -15.547 -7.836 1 96.81 493 TYR A N 1
ATOM 3794 C CA . TYR A 1 493 ? 30.984 -16.359 -6.672 1 96.81 493 TYR A CA 1
ATOM 3795 C C . TYR A 1 493 ? 30.922 -17.844 -7.039 1 96.81 493 TYR A C 1
ATOM 3797 O O . TYR A 1 493 ? 30.703 -18.188 -8.203 1 96.81 493 TYR A O 1
ATOM 3805 N N . VAL A 1 494 ? 31.172 -18.688 -6.062 1 97.81 494 VAL A N 1
ATOM 3806 C CA . VAL A 1 494 ? 30.547 -20 -6.086 1 97.81 494 VAL A CA 1
ATOM 3807 C C . VAL A 1 494 ? 29.219 -19.953 -5.352 1 97.81 494 VAL A C 1
ATOM 3809 O O . VAL A 1 494 ? 29.141 -19.531 -4.199 1 97.81 494 VAL A O 1
ATOM 3812 N N . VAL A 1 495 ? 28.188 -20.391 -6.027 1 98.25 495 VAL A N 1
ATOM 3813 C CA . VAL A 1 495 ? 26.859 -20.344 -5.461 1 98.25 495 VAL A CA 1
ATOM 3814 C C . VAL A 1 495 ? 26.516 -21.688 -4.816 1 98.25 495 VAL A C 1
ATOM 3816 O O . VAL A 1 495 ? 26.641 -22.734 -5.453 1 98.25 495 VAL A O 1
ATOM 3819 N N . ILE A 1 496 ? 26.172 -21.656 -3.561 1 98.81 496 ILE A N 1
ATOM 3820 C CA . ILE A 1 496 ? 25.656 -22.812 -2.828 1 98.81 496 ILE A CA 1
ATOM 3821 C C . ILE A 1 496 ? 24.156 -22.609 -2.547 1 98.81 496 ILE A C 1
ATOM 3823 O O . ILE A 1 496 ? 23.766 -21.625 -1.927 1 98.81 496 ILE A O 1
ATOM 3827 N N . ALA A 1 497 ? 23.328 -23.562 -3.049 1 98.75 497 ALA A N 1
ATOM 3828 C CA . ALA A 1 497 ? 21.875 -23.484 -2.914 1 98.75 497 ALA A CA 1
ATOM 3829 C C . ALA A 1 497 ? 21.297 -24.75 -2.275 1 98.75 497 ALA A C 1
ATOM 3831 O O . ALA A 1 497 ? 20.844 -25.656 -2.977 1 98.75 497 ALA A O 1
ATOM 3832 N N . PRO A 1 498 ? 21.219 -24.781 -0.922 1 98.81 498 PRO A N 1
ATOM 3833 C CA . PRO A 1 498 ? 20.75 -25.969 -0.225 1 98.81 498 PRO A CA 1
ATOM 3834 C C . PRO A 1 498 ? 19.219 -26.109 -0.269 1 98.81 498 PRO A C 1
ATOM 3836 O O . PRO A 1 498 ? 18.516 -25.125 -0.404 1 98.81 498 PRO A O 1
ATOM 3839 N N . ASN A 1 499 ? 18.75 -27.344 -0.17 1 98.88 499 ASN A N 1
ATOM 3840 C CA . ASN A 1 499 ? 17.344 -27.688 0.023 1 98.88 499 ASN A CA 1
ATOM 3841 C C . ASN A 1 499 ? 17.094 -28.25 1.417 1 98.88 499 ASN A C 1
ATOM 3843 O O . ASN A 1 499 ? 16.891 -29.453 1.572 1 98.88 499 ASN A O 1
ATOM 3847 N N . PRO A 1 500 ? 17.016 -27.359 2.396 1 98.81 500 PRO A N 1
ATOM 3848 C CA . PRO A 1 500 ? 16.906 -27.766 3.797 1 98.81 500 PRO A CA 1
ATOM 3849 C C . PRO A 1 500 ? 15.523 -28.344 4.133 1 98.81 500 PRO A C 1
ATOM 3851 O O . PRO A 1 500 ? 14.703 -28.547 3.234 1 98.81 500 PRO A O 1
ATOM 3854 N N . THR A 1 501 ? 15.328 -28.688 5.438 1 98.75 501 THR A N 1
ATOM 3855 C CA . THR A 1 501 ? 14.008 -29.094 5.91 1 98.75 501 THR A CA 1
ATOM 3856 C C . THR A 1 501 ? 12.938 -28.109 5.418 1 98.75 501 THR A C 1
ATOM 3858 O O . THR A 1 501 ? 13.102 -26.906 5.523 1 98.75 501 THR A O 1
ATOM 3861 N N . GLY A 1 502 ? 11.828 -28.672 4.91 1 98.44 502 GLY A N 1
ATOM 3862 C CA . GLY A 1 502 ? 10.789 -27.875 4.27 1 98.44 502 GLY A CA 1
ATOM 3863 C C . GLY A 1 502 ? 10.812 -27.969 2.758 1 98.44 502 GLY A C 1
ATOM 3864 O O . GLY A 1 502 ? 9.812 -27.672 2.098 1 98.44 502 GLY A O 1
ATOM 3865 N N . SER A 1 503 ? 11.945 -28.453 2.162 1 98.75 503 SER A N 1
ATOM 3866 C CA . SER A 1 503 ? 12.086 -28.5 0.71 1 98.75 503 SER A CA 1
ATOM 3867 C C . SER A 1 503 ? 11.195 -29.562 0.097 1 98.75 503 SER A C 1
ATOM 3869 O O . SER A 1 503 ? 11.023 -30.641 0.669 1 98.75 503 SER A O 1
ATOM 3871 N N . THR A 1 504 ? 10.641 -29.266 -1.014 1 98.38 504 THR A N 1
ATOM 3872 C CA . THR A 1 504 ? 9.797 -30.203 -1.751 1 98.38 504 THR A CA 1
ATOM 3873 C C . THR A 1 504 ? 10.633 -31.062 -2.695 1 98.38 504 THR A C 1
ATOM 3875 O O . THR A 1 504 ? 11.766 -30.703 -3.025 1 98.38 504 THR A O 1
ATOM 3878 N N . GLY A 1 505 ? 10.094 -32.219 -3.127 1 97.69 505 GLY A N 1
ATOM 3879 C CA . GLY A 1 505 ? 10.734 -33.062 -4.105 1 97.69 505 GLY A CA 1
ATOM 3880 C C . GLY A 1 505 ? 11.672 -34.094 -3.482 1 97.69 505 GLY A C 1
ATOM 3881 O O . GLY A 1 505 ? 12.352 -34.812 -4.195 1 97.69 505 GLY A O 1
ATOM 3882 N N . PHE A 1 506 ? 11.758 -34.156 -2.141 1 98 506 PHE A N 1
ATOM 3883 C CA . PHE A 1 506 ? 12.656 -35.062 -1.447 1 98 506 PHE A CA 1
ATOM 3884 C C . PHE A 1 506 ? 11.875 -35.969 -0.485 1 98 506 PHE A C 1
ATOM 3886 O O . PHE A 1 506 ? 12.461 -36.562 0.407 1 98 506 PHE A O 1
ATOM 3893 N N . GLY A 1 507 ? 10.539 -35.969 -0.637 1 96.94 507 GLY A N 1
ATOM 3894 C CA . GLY A 1 507 ? 9.672 -36.719 0.238 1 96.94 507 GLY A CA 1
ATOM 3895 C C . GLY A 1 507 ? 8.82 -35.875 1.151 1 96.94 507 GLY A C 1
ATOM 3896 O O . GLY A 1 507 ? 9.195 -34.75 1.471 1 96.94 507 GLY A O 1
ATOM 3897 N N . ASP A 1 508 ? 7.691 -36.531 1.618 1 96.56 508 ASP A N 1
ATOM 3898 C CA . ASP A 1 508 ? 6.688 -35.812 2.412 1 96.56 508 ASP A CA 1
ATOM 3899 C C . ASP A 1 508 ? 7.258 -35.375 3.758 1 96.56 508 ASP A C 1
ATOM 3901 O O . ASP A 1 508 ? 6.945 -34.281 4.246 1 96.56 508 ASP A O 1
ATOM 3905 N N . LYS A 1 509 ? 7.996 -36.188 4.316 1 97.75 509 LYS A N 1
ATOM 3906 C CA . LYS A 1 509 ? 8.484 -35.938 5.664 1 97.75 509 LYS A CA 1
ATOM 3907 C C . LYS A 1 509 ? 9.367 -34.688 5.68 1 97.75 509 LYS A C 1
ATOM 3909 O O . LYS A 1 509 ? 9.219 -33.812 6.551 1 97.75 509 LYS A O 1
ATOM 3914 N N . LEU A 1 510 ? 10.359 -34.594 4.754 1 98.31 510 LEU A N 1
ATOM 3915 C CA . LEU A 1 510 ? 11.219 -33.438 4.703 1 98.31 510 LEU A CA 1
ATOM 3916 C C . LEU A 1 510 ? 10.391 -32.156 4.512 1 98.31 510 LEU A C 1
ATOM 3918 O O . LEU A 1 510 ? 10.688 -31.125 5.102 1 98.31 510 LEU A O 1
ATOM 3922 N N . THR A 1 511 ? 9.352 -32.219 3.691 1 98.31 511 THR A N 1
ATOM 3923 C CA . THR A 1 511 ? 8.484 -31.094 3.398 1 98.31 511 THR A CA 1
ATOM 3924 C C . THR A 1 511 ? 7.676 -30.703 4.629 1 98.31 511 THR A C 1
ATOM 3926 O O . THR A 1 511 ? 7.625 -29.516 4.996 1 98.31 511 THR A O 1
ATOM 3929 N N . ASP A 1 512 ? 7.125 -31.609 5.375 1 97.81 512 ASP A N 1
ATOM 3930 C CA . ASP A 1 512 ? 6.125 -31.359 6.406 1 97.81 512 ASP A CA 1
ATOM 3931 C C . ASP A 1 512 ? 6.781 -30.953 7.723 1 97.81 512 ASP A C 1
ATOM 3933 O O . ASP A 1 512 ? 6.164 -30.281 8.547 1 97.81 512 ASP A O 1
ATOM 3937 N N . GLU A 1 513 ? 8.039 -31.281 7.887 1 98 513 GLU A N 1
ATOM 3938 C CA . GLU A 1 513 ? 8.688 -31.109 9.18 1 98 513 GLU A CA 1
ATOM 3939 C C . GLU A 1 513 ? 8.984 -29.625 9.445 1 98 513 GLU A C 1
ATOM 3941 O O . GLU A 1 513 ? 9.359 -29.266 10.562 1 98 513 GLU A O 1
ATOM 3946 N N . ILE A 1 514 ? 8.789 -28.828 8.508 1 98.12 514 ILE A N 1
ATOM 3947 C CA . ILE A 1 514 ? 9.094 -27.422 8.711 1 98.12 514 ILE A CA 1
ATOM 3948 C C . ILE A 1 514 ? 7.953 -26.75 9.477 1 98.12 514 ILE A C 1
ATOM 3950 O O . ILE A 1 514 ? 8.141 -25.688 10.078 1 98.12 514 ILE A O 1
ATOM 3954 N N . ALA A 1 515 ? 6.695 -27.281 9.453 1 97.12 515 ALA A N 1
ATOM 3955 C CA . ALA A 1 515 ? 5.562 -26.719 10.18 1 97.12 515 ALA A CA 1
ATOM 3956 C C . ALA A 1 515 ? 5.895 -26.516 11.648 1 97.12 515 ALA A C 1
ATOM 3958 O O . ALA A 1 515 ? 6.383 -27.438 12.312 1 97.12 515 ALA A O 1
ATOM 3959 N N . ASN A 1 516 ? 5.711 -25.266 12.102 1 96.75 516 ASN A N 1
ATOM 3960 C CA . ASN A 1 516 ? 5.984 -24.828 13.469 1 96.75 516 ASN A CA 1
ATOM 3961 C C . ASN A 1 516 ? 7.477 -24.891 13.789 1 96.75 516 ASN A C 1
ATOM 3963 O O . ASN A 1 516 ? 7.863 -24.891 14.961 1 96.75 516 ASN A O 1
ATOM 3967 N N . ASN A 1 517 ? 8.344 -24.984 12.711 1 97.75 517 ASN A N 1
ATOM 3968 C CA . ASN A 1 517 ? 9.789 -25.125 12.875 1 97.75 517 ASN A CA 1
ATOM 3969 C C . ASN A 1 517 ? 10.547 -24.203 11.922 1 97.75 517 ASN A C 1
ATOM 3971 O O . ASN A 1 517 ? 11.617 -24.562 11.438 1 97.75 517 ASN A O 1
ATOM 3975 N N . TRP A 1 518 ? 10 -23.062 11.648 1 97.88 518 TRP A N 1
ATOM 3976 C CA . TRP A 1 518 ? 10.539 -22.156 10.633 1 97.88 518 TRP A CA 1
ATOM 3977 C C . TRP A 1 518 ? 12.008 -21.844 10.914 1 97.88 518 TRP A C 1
ATOM 3979 O O . TRP A 1 518 ? 12.812 -21.734 9.984 1 97.88 518 TRP A O 1
ATOM 3989 N N . GLY A 1 519 ? 12.398 -21.688 12.211 1 98 519 GLY A N 1
ATOM 3990 C CA . GLY A 1 519 ? 13.727 -21.203 12.547 1 98 519 GLY A CA 1
ATOM 3991 C C . GLY A 1 519 ? 14.594 -22.25 13.219 1 98 519 GLY A C 1
ATOM 3992 O O . GLY A 1 519 ? 15.695 -21.938 13.695 1 98 519 GLY A O 1
ATOM 3993 N N . SER A 1 520 ? 14.18 -23.516 13.258 1 98.06 520 SER A N 1
ATOM 3994 C CA . SER A 1 520 ? 14.945 -24.547 13.93 1 98.06 520 SER A CA 1
ATOM 3995 C C . SER A 1 520 ? 15.625 -25.469 12.922 1 98.06 520 SER A C 1
ATOM 3997 O O . SER A 1 520 ? 16.719 -25.188 12.453 1 98.06 520 SER A O 1
ATOM 3999 N N . TYR A 1 521 ? 14.844 -26.484 12.383 1 98.44 521 TYR A N 1
ATOM 4000 C CA . TYR A 1 521 ? 15.438 -27.5 11.531 1 98.44 521 TYR A CA 1
ATOM 4001 C C . TYR A 1 521 ? 16.062 -26.875 10.289 1 98.44 521 TYR A C 1
ATOM 4003 O O . TYR A 1 521 ? 17.203 -27.172 9.945 1 98.44 521 TYR A O 1
ATOM 4011 N N . PRO A 1 522 ? 15.336 -26.031 9.625 1 98.69 522 PRO A N 1
ATOM 4012 C CA . PRO A 1 522 ? 15.969 -25.438 8.438 1 98.69 522 PRO A CA 1
ATOM 4013 C C . PRO A 1 522 ? 17.203 -24.625 8.773 1 98.69 522 PRO A C 1
ATOM 4015 O O . PRO A 1 522 ? 18.188 -24.656 8.023 1 98.69 522 PRO A O 1
ATOM 4018 N N . TYR A 1 523 ? 17.188 -23.828 9.867 1 98.81 523 TYR A N 1
ATOM 4019 C CA . TYR A 1 523 ? 18.359 -23.062 10.273 1 98.81 523 TYR A CA 1
ATOM 4020 C C . TYR A 1 523 ? 19.531 -23.984 10.57 1 98.81 523 TYR A C 1
ATOM 4022 O O . TYR A 1 523 ? 20.656 -23.734 10.125 1 98.81 523 TYR A O 1
ATOM 4030 N N . ASP A 1 524 ? 19.281 -25.047 11.297 1 98.81 524 ASP A N 1
ATOM 4031 C CA . ASP A 1 524 ? 20.328 -26.016 11.602 1 98.81 524 ASP A CA 1
ATOM 4032 C C . ASP A 1 524 ? 20.922 -26.609 10.32 1 98.81 524 ASP A C 1
ATOM 4034 O O . ASP A 1 524 ? 22.125 -26.781 10.203 1 98.81 524 ASP A O 1
ATOM 4038 N N . ASP A 1 525 ? 20.047 -26.953 9.43 1 98.94 525 ASP A N 1
ATOM 4039 C CA . ASP A 1 525 ? 20.484 -27.5 8.148 1 98.94 525 ASP A CA 1
ATOM 4040 C C . ASP A 1 525 ? 21.375 -26.5 7.41 1 98.94 525 ASP A C 1
ATOM 4042 O O . ASP A 1 525 ? 22.375 -26.891 6.789 1 98.94 525 ASP A O 1
ATOM 4046 N N . LEU A 1 526 ? 21.078 -25.25 7.449 1 98.94 526 LEU A N 1
ATOM 4047 C CA . LEU A 1 526 ? 21.859 -24.219 6.77 1 98.94 526 LEU A CA 1
ATOM 4048 C C . LEU A 1 526 ? 23.203 -24.031 7.445 1 98.94 526 LEU A C 1
ATOM 4050 O O . LEU A 1 526 ? 24.219 -23.859 6.766 1 98.94 526 LEU A O 1
ATOM 4054 N N . VAL A 1 527 ? 23.219 -24 8.773 1 98.88 527 VAL A N 1
ATOM 4055 C CA . VAL A 1 527 ? 24.484 -23.922 9.508 1 98.88 527 VAL A CA 1
ATOM 4056 C C . VAL A 1 527 ? 25.375 -25.094 9.117 1 98.88 527 VAL A C 1
ATOM 4058 O O . VAL A 1 527 ? 26.562 -24.906 8.812 1 98.88 527 VAL A O 1
ATOM 4061 N N . LYS A 1 528 ? 24.812 -26.266 9.07 1 98.81 528 LYS A N 1
ATOM 4062 C CA . LYS A 1 528 ? 25.562 -27.453 8.727 1 98.81 528 LYS A CA 1
ATOM 4063 C C . LYS A 1 528 ? 26.062 -27.406 7.285 1 98.81 528 LYS A C 1
ATOM 4065 O O . LYS A 1 528 ? 27.141 -27.906 6.973 1 98.81 528 LYS A O 1
ATOM 4070 N N . CYS A 1 529 ? 25.234 -26.891 6.434 1 98.88 529 CYS A N 1
ATOM 4071 C CA . CYS A 1 529 ? 25.672 -26.703 5.055 1 98.88 529 CYS A CA 1
ATOM 4072 C C . CYS A 1 529 ? 26.891 -25.781 4.992 1 98.88 529 CYS A C 1
ATOM 4074 O O . CYS A 1 529 ? 27.875 -26.094 4.324 1 98.88 529 CYS A O 1
ATOM 4076 N N . TRP A 1 530 ? 26.797 -24.641 5.637 1 98.81 530 TRP A N 1
ATOM 4077 C CA . TRP A 1 530 ? 27.891 -23.672 5.672 1 98.81 530 TRP A CA 1
ATOM 4078 C C . TRP A 1 530 ? 29.156 -24.312 6.215 1 98.81 530 TRP A C 1
ATOM 4080 O O . TRP A 1 530 ? 30.234 -24.141 5.641 1 98.81 530 TRP A O 1
ATOM 4090 N N . GLU A 1 531 ? 29.078 -25.094 7.293 1 98.75 531 GLU A N 1
ATOM 4091 C CA . GLU A 1 531 ? 30.219 -25.797 7.875 1 98.75 531 GLU A CA 1
ATOM 4092 C C . GLU A 1 531 ? 30.797 -26.797 6.895 1 98.75 531 GLU A C 1
ATOM 4094 O O . GLU A 1 531 ? 32.031 -26.906 6.754 1 98.75 531 GLU A O 1
ATOM 4099 N N . HIS A 1 532 ? 29.938 -27.547 6.273 1 98.75 532 HIS A N 1
ATOM 4100 C CA . HIS A 1 532 ? 30.391 -28.531 5.301 1 98.75 532 HIS A CA 1
ATOM 4101 C C . HIS A 1 532 ? 31.172 -27.875 4.172 1 98.75 532 HIS A C 1
ATOM 4103 O O . HIS A 1 532 ? 32.219 -28.375 3.771 1 98.75 532 HIS A O 1
ATOM 4109 N N . VAL A 1 533 ? 30.641 -26.828 3.672 1 98.69 533 VAL A N 1
ATOM 4110 C CA . VAL A 1 533 ? 31.266 -26.078 2.582 1 98.69 533 VAL A CA 1
ATOM 4111 C C . VAL A 1 533 ? 32.625 -25.547 3.033 1 98.69 533 VAL A C 1
ATOM 4113 O O . VAL A 1 533 ? 33.625 -25.703 2.332 1 98.69 533 VAL A O 1
ATOM 4116 N N . ARG A 1 534 ? 32.656 -24.891 4.16 1 98.44 534 ARG A N 1
ATOM 4117 C CA . ARG A 1 534 ? 33.875 -24.344 4.738 1 98.44 534 ARG A CA 1
ATOM 4118 C C . ARG A 1 534 ? 34.938 -25.422 4.875 1 98.44 534 ARG A C 1
ATOM 4120 O O . ARG A 1 534 ? 36.125 -25.203 4.566 1 98.44 534 ARG A O 1
ATOM 4127 N N . ASP A 1 535 ? 34.562 -26.594 5.234 1 98.38 535 ASP A N 1
ATOM 4128 C CA . ASP A 1 535 ? 35.531 -27.609 5.652 1 98.38 535 ASP A CA 1
ATOM 4129 C C . ASP A 1 535 ? 35.938 -28.5 4.477 1 98.38 535 ASP A C 1
ATOM 4131 O O . ASP A 1 535 ? 36.969 -29.172 4.527 1 98.38 535 ASP A O 1
ATOM 4135 N N . ASN A 1 536 ? 35.156 -28.531 3.379 1 98.06 536 ASN A N 1
ATOM 4136 C CA . ASN A 1 536 ? 35.406 -29.578 2.389 1 98.06 536 ASN A CA 1
ATOM 4137 C C . ASN A 1 536 ? 35.719 -28.984 1.017 1 98.06 536 ASN A C 1
ATOM 4139 O O . ASN A 1 536 ? 36.219 -29.688 0.13 1 98.06 536 ASN A O 1
ATOM 4143 N N . PHE A 1 537 ? 35.438 -27.75 0.806 1 98.25 537 PHE A N 1
ATOM 4144 C CA . PHE A 1 537 ? 35.719 -27.125 -0.487 1 98.25 537 PHE A CA 1
ATOM 4145 C C . PHE A 1 537 ? 36.781 -26.031 -0.347 1 98.25 537 PHE A C 1
ATOM 4147 O O . PHE A 1 537 ? 36.438 -24.859 -0.122 1 98.25 537 PHE A O 1
ATOM 4154 N N . ASP A 1 538 ? 38 -26.312 -0.711 1 97.31 538 ASP A N 1
ATOM 4155 C CA . ASP A 1 538 ? 39.125 -25.406 -0.488 1 97.31 538 ASP A CA 1
ATOM 4156 C C . ASP A 1 538 ? 39.031 -24.172 -1.394 1 97.31 538 ASP A C 1
ATOM 4158 O O . ASP A 1 538 ? 39.531 -23.109 -1.048 1 97.31 538 ASP A O 1
ATOM 4162 N N . PHE A 1 539 ? 38.375 -24.328 -2.48 1 97.94 539 PHE A N 1
ATOM 4163 C CA . PHE A 1 539 ? 38.312 -23.234 -3.445 1 97.94 539 PHE A CA 1
ATOM 4164 C C . PHE A 1 539 ? 37.188 -22.25 -3.066 1 97.94 539 PHE A C 1
ATOM 4166 O O . PHE A 1 539 ? 37.031 -21.234 -3.734 1 97.94 539 PHE A O 1
ATOM 4173 N N . ILE A 1 540 ? 36.438 -22.484 -1.998 1 98.56 540 ILE A N 1
ATOM 4174 C CA . ILE A 1 540 ? 35.406 -21.547 -1.55 1 98.56 540 ILE A CA 1
ATOM 4175 C C . ILE A 1 540 ? 35.906 -20.781 -0.33 1 98.56 540 ILE A C 1
ATOM 4177 O O . ILE A 1 540 ? 36.25 -21.375 0.702 1 98.56 540 ILE A O 1
ATOM 4181 N N . ASP A 1 541 ? 35.969 -19.469 -0.441 1 98.31 541 ASP A N 1
ATOM 4182 C CA . ASP A 1 541 ? 36.344 -18.562 0.646 1 98.31 541 ASP A CA 1
ATOM 4183 C C . ASP A 1 541 ? 35.125 -18.109 1.439 1 98.31 541 ASP A C 1
ATOM 4185 O O . ASP A 1 541 ? 34.5 -17.109 1.11 1 98.31 541 ASP A O 1
ATOM 4189 N N . THR A 1 542 ? 34.844 -18.719 2.527 1 98.12 542 THR A N 1
ATOM 4190 C CA . THR A 1 542 ? 33.656 -18.406 3.328 1 98.12 542 THR A CA 1
ATOM 4191 C C . THR A 1 542 ? 33.875 -17.109 4.113 1 98.12 542 THR A C 1
ATOM 4193 O O . THR A 1 542 ? 32.906 -16.5 4.578 1 98.12 542 THR A O 1
ATOM 4196 N N . SER A 1 543 ? 35.031 -16.594 4.266 1 98.06 543 SER A N 1
ATOM 4197 C CA . SER A 1 543 ? 35.281 -15.359 4.996 1 98.06 543 SER A CA 1
ATOM 4198 C C . SER A 1 543 ? 34.812 -14.148 4.207 1 98.06 543 SER A C 1
ATOM 4200 O O . SER A 1 543 ? 34.656 -13.062 4.766 1 98.06 543 SER A O 1
ATOM 4202 N N . ARG A 1 544 ? 34.656 -14.352 2.949 1 98.06 544 ARG A N 1
ATOM 4203 C CA . ARG A 1 544 ? 34.062 -13.32 2.088 1 98.06 544 ARG A CA 1
ATOM 4204 C C . ARG A 1 544 ? 32.688 -13.719 1.619 1 98.06 544 ARG A C 1
ATOM 4206 O O . ARG A 1 544 ? 32.219 -13.281 0.557 1 98.06 544 ARG A O 1
ATOM 4213 N N . GLY A 1 545 ? 31.984 -14.562 2.369 1 98.69 545 GLY A N 1
ATOM 4214 C CA . GLY A 1 545 ? 30.672 -15.078 2.006 1 98.69 545 GLY A CA 1
ATOM 4215 C C . GLY A 1 545 ? 29.562 -14.047 2.158 1 98.69 545 GLY A C 1
ATOM 4216 O O . GLY A 1 545 ? 29.641 -13.172 3.023 1 98.69 545 GLY A O 1
ATOM 4217 N N . VAL A 1 546 ? 28.562 -14.133 1.309 1 98.88 546 VAL A N 1
ATOM 4218 C CA . VAL A 1 546 ? 27.328 -13.359 1.383 1 98.88 546 VAL A CA 1
ATOM 4219 C C . VAL A 1 546 ? 26.125 -14.297 1.266 1 98.88 546 VAL A C 1
ATOM 4221 O O . VAL A 1 546 ? 26.266 -15.445 0.833 1 98.88 546 VAL A O 1
ATOM 4224 N N . ALA A 1 547 ? 24.938 -13.844 1.739 1 98.88 547 ALA A N 1
ATOM 4225 C CA . ALA A 1 547 ? 23.719 -14.664 1.684 1 98.88 547 ALA A CA 1
ATOM 4226 C C . ALA A 1 547 ? 22.531 -13.852 1.185 1 98.88 547 ALA A C 1
ATOM 4228 O O . ALA A 1 547 ? 22.453 -12.641 1.411 1 98.88 547 ALA A O 1
ATOM 4229 N N . ALA A 1 548 ? 21.672 -14.508 0.49 1 98.75 548 ALA A N 1
ATOM 4230 C CA . ALA A 1 548 ? 20.469 -13.867 -0.057 1 98.75 548 ALA A CA 1
ATOM 4231 C C . ALA A 1 548 ? 19.297 -14.844 -0.096 1 98.75 548 ALA A C 1
ATOM 4233 O O . ALA A 1 548 ? 19.5 -16.047 -0.224 1 98.75 548 ALA A O 1
ATOM 4234 N N . GLY A 1 549 ? 18.141 -14.367 0.04 1 98.31 549 GLY A N 1
ATOM 4235 C CA . GLY A 1 549 ? 16.938 -15.164 -0.048 1 98.31 549 GLY A CA 1
ATOM 4236 C C . GLY A 1 549 ? 15.672 -14.32 -0.178 1 98.31 549 GLY A C 1
ATOM 4237 O O . GLY A 1 549 ? 15.656 -13.156 0.225 1 98.31 549 GLY A O 1
ATOM 4238 N N . ALA A 1 550 ? 14.609 -14.914 -0.736 1 97.88 550 ALA A N 1
ATOM 4239 C CA . ALA A 1 550 ? 13.336 -14.242 -0.94 1 97.88 550 ALA A CA 1
ATOM 4240 C C . ALA A 1 550 ? 12.211 -14.969 -0.209 1 97.88 550 ALA A C 1
ATOM 4242 O O . ALA A 1 550 ? 12.289 -16.172 0.021 1 97.88 550 ALA A O 1
ATOM 4243 N N . SER A 1 551 ? 11.086 -14.227 0.119 1 97.81 551 SER A N 1
ATOM 4244 C CA . SER A 1 551 ? 9.922 -14.812 0.775 1 97.81 551 SER A CA 1
ATOM 4245 C C . SER A 1 551 ? 10.312 -15.516 2.068 1 97.81 551 SER A C 1
ATOM 4247 O O . SER A 1 551 ? 10.93 -14.914 2.949 1 97.81 551 SER A O 1
ATOM 4249 N N . TYR A 1 552 ? 10.117 -16.844 2.207 1 97.75 552 TYR A N 1
ATOM 4250 C CA . TYR A 1 552 ? 10.633 -17.578 3.363 1 97.75 552 TYR A CA 1
ATOM 4251 C C . TYR A 1 552 ? 12.156 -17.453 3.449 1 97.75 552 TYR A C 1
ATOM 4253 O O . TYR A 1 552 ? 12.711 -17.328 4.543 1 97.75 552 TYR A O 1
ATOM 4261 N N . GLY A 1 553 ? 12.844 -17.531 2.289 1 98.62 553 GLY A N 1
ATOM 4262 C CA . GLY A 1 553 ? 14.266 -17.25 2.291 1 98.62 553 GLY A CA 1
ATOM 4263 C C . GLY A 1 553 ? 14.609 -15.891 2.863 1 98.62 553 GLY A C 1
ATOM 4264 O O . GLY A 1 553 ? 15.648 -15.727 3.512 1 98.62 553 GLY A O 1
ATOM 4265 N N . GLY A 1 554 ? 13.711 -14.891 2.545 1 98.62 554 GLY A N 1
ATOM 4266 C CA . GLY A 1 554 ? 13.867 -13.586 3.158 1 98.62 554 GLY A CA 1
ATOM 4267 C C . GLY A 1 554 ? 13.68 -13.602 4.664 1 98.62 554 GLY A C 1
ATOM 4268 O O . GLY A 1 554 ? 14.43 -12.961 5.398 1 98.62 554 GLY A O 1
ATOM 4269 N N . PHE A 1 555 ? 12.68 -14.344 5.195 1 98.5 555 PHE A N 1
ATOM 4270 C CA . PHE A 1 555 ? 12.531 -14.578 6.625 1 98.5 555 PHE A CA 1
ATOM 4271 C C . PHE A 1 555 ? 13.812 -15.164 7.215 1 98.5 555 PHE A C 1
ATOM 4273 O O . PHE A 1 555 ? 14.289 -14.703 8.25 1 98.5 555 PHE A O 1
ATOM 4280 N N . MET A 1 556 ? 14.312 -16.141 6.551 1 98.88 556 MET A N 1
ATOM 4281 C CA . MET A 1 556 ? 15.5 -16.828 7.062 1 98.88 556 MET A CA 1
ATOM 4282 C C . MET A 1 556 ? 16.703 -15.891 7.098 1 98.88 556 MET A C 1
ATOM 4284 O O . MET A 1 556 ? 17.516 -15.961 8.016 1 98.88 556 MET A O 1
ATOM 4288 N N . ILE A 1 557 ? 16.844 -15.039 6.105 1 98.94 557 ILE A N 1
ATOM 4289 C CA . ILE A 1 557 ? 17.891 -14.031 6.129 1 98.94 557 ILE A CA 1
ATOM 4290 C C . ILE A 1 557 ? 17.75 -13.156 7.367 1 98.94 557 ILE A C 1
ATOM 4292 O O . ILE A 1 557 ? 18.719 -12.875 8.062 1 98.94 557 ILE A O 1
ATOM 4296 N N . ASN A 1 558 ? 16.469 -12.727 7.645 1 98.88 558 ASN A N 1
ATOM 4297 C CA . ASN A 1 558 ? 16.219 -11.906 8.828 1 98.88 558 ASN A CA 1
ATOM 4298 C C . ASN A 1 558 ? 16.516 -12.672 10.109 1 98.88 558 ASN A C 1
ATOM 4300 O O . ASN A 1 558 ? 17 -12.086 11.086 1 98.88 558 ASN A O 1
ATOM 4304 N N . TRP A 1 559 ? 16.219 -13.953 10.102 1 98.88 559 TRP A N 1
ATOM 4305 C CA . TRP A 1 559 ? 16.5 -14.828 11.234 1 98.88 559 TRP A CA 1
ATOM 4306 C C . TRP A 1 559 ? 18.016 -15.008 11.414 1 98.88 559 TRP A C 1
ATOM 4308 O O . TRP A 1 559 ? 18.531 -14.891 12.531 1 98.88 559 TRP A O 1
ATOM 4318 N N . ILE A 1 560 ? 18.703 -15.219 10.32 1 98.88 560 ILE A N 1
ATOM 4319 C CA . ILE A 1 560 ? 20.156 -15.359 10.312 1 98.88 560 ILE A CA 1
ATOM 4320 C C . ILE A 1 560 ? 20.797 -14.086 10.852 1 98.88 560 ILE A C 1
ATOM 4322 O O . ILE A 1 560 ? 21.75 -14.148 11.633 1 98.88 560 ILE A O 1
ATOM 4326 N N . GLN A 1 561 ? 20.328 -12.914 10.508 1 98.88 561 GLN A N 1
ATOM 4327 C CA . GLN A 1 561 ? 20.828 -11.625 10.969 1 98.88 561 GLN A CA 1
ATOM 4328 C C . GLN A 1 561 ? 20.922 -11.578 12.492 1 98.88 561 GLN A C 1
ATOM 4330 O O . GLN A 1 561 ? 21.844 -10.984 13.039 1 98.88 561 GLN A O 1
ATOM 4335 N N . GLY A 1 562 ? 19.938 -12.188 13.148 1 98.75 562 GLY A N 1
ATOM 4336 C CA . GLY A 1 562 ? 19.875 -12.125 14.594 1 98.75 562 GLY A CA 1
ATOM 4337 C C . GLY A 1 562 ? 20.5 -13.328 15.273 1 98.75 562 GLY A C 1
ATOM 4338 O O . GLY A 1 562 ? 20.406 -13.477 16.5 1 98.75 562 GLY A O 1
ATOM 4339 N N . ASN A 1 563 ? 21.125 -14.227 14.562 1 98.75 563 ASN A N 1
ATOM 4340 C CA . ASN A 1 563 ? 21.719 -15.453 15.078 1 98.75 563 ASN A CA 1
ATOM 4341 C C . ASN A 1 563 ? 23.172 -15.594 14.648 1 98.75 563 ASN A C 1
ATOM 4343 O O . ASN A 1 563 ? 23.641 -14.852 13.781 1 98.75 563 ASN A O 1
ATOM 4347 N N . PRO A 1 564 ? 23.953 -16.516 15.141 1 98.5 564 PRO A N 1
ATOM 4348 C CA . PRO A 1 564 ? 25.406 -16.594 14.945 1 98.5 564 PRO A CA 1
ATOM 4349 C C . PRO A 1 564 ? 25.797 -16.703 13.469 1 98.5 564 PRO A C 1
ATOM 4351 O O . PRO A 1 564 ? 26.797 -16.125 13.055 1 98.5 564 PRO A O 1
ATOM 4354 N N . LEU A 1 565 ? 25.031 -17.391 12.672 1 98.75 565 LEU A N 1
ATOM 4355 C CA . LEU A 1 565 ? 25.375 -17.562 11.266 1 98.75 565 LEU A CA 1
ATOM 4356 C C . LEU A 1 565 ? 25.453 -16.219 10.562 1 98.75 565 LEU A C 1
ATOM 4358 O O . LEU A 1 565 ? 26.203 -16.062 9.586 1 98.75 565 LEU A O 1
ATOM 4362 N N . GLY A 1 566 ? 24.734 -15.305 11.07 1 98.62 566 GLY A N 1
ATOM 4363 C CA . GLY A 1 566 ? 24.734 -13.984 10.477 1 98.62 566 GLY A CA 1
ATOM 4364 C C . GLY A 1 566 ? 26.094 -13.297 10.523 1 98.62 566 GLY A C 1
ATOM 4365 O O . GLY A 1 566 ? 26.391 -12.453 9.68 1 98.62 566 GLY A O 1
ATOM 4366 N N . ARG A 1 567 ? 26.875 -13.617 11.5 1 98.44 567 ARG A N 1
ATOM 4367 C CA . ARG A 1 567 ? 28.188 -12.992 11.672 1 98.44 567 ARG A CA 1
ATOM 4368 C C . ARG A 1 567 ? 29.219 -13.633 10.75 1 98.44 567 ARG A C 1
ATOM 4370 O O . ARG A 1 567 ? 30.328 -13.117 10.602 1 98.44 567 ARG A O 1
ATOM 4377 N N . GLU A 1 568 ? 28.828 -14.703 10.055 1 98.62 568 GLU A N 1
ATOM 4378 C CA . GLU A 1 568 ? 29.75 -15.391 9.148 1 98.62 568 GLU A CA 1
ATOM 4379 C C . GLU A 1 568 ? 29.703 -14.781 7.746 1 98.62 568 GLU A C 1
ATOM 4381 O O . GLU A 1 568 ? 30.547 -15.094 6.898 1 98.62 568 GLU A O 1
ATOM 4386 N N . PHE A 1 569 ? 28.781 -13.875 7.508 1 98.88 569 PHE A N 1
ATOM 4387 C CA . PHE A 1 569 ? 28.625 -13.297 6.18 1 98.88 569 PHE A CA 1
ATOM 4388 C C . PHE A 1 569 ? 29.031 -11.828 6.176 1 98.88 569 PHE A C 1
ATOM 4390 O O . PHE A 1 569 ? 28.875 -11.133 7.18 1 98.88 569 PHE A O 1
ATOM 4397 N N . LYS A 1 570 ? 29.453 -11.344 5.008 1 98.81 570 LYS A N 1
ATOM 4398 C CA . LYS A 1 570 ? 29.844 -9.953 4.832 1 98.81 570 LYS A CA 1
ATOM 4399 C C . LYS A 1 570 ? 28.641 -9.078 4.492 1 98.81 570 LYS A C 1
ATOM 4401 O O . LYS A 1 570 ? 28.656 -7.871 4.723 1 98.81 570 LYS A O 1
ATOM 4406 N N . ALA A 1 571 ? 27.609 -9.711 3.945 1 98.88 571 ALA A N 1
ATOM 4407 C CA . ALA A 1 571 ? 26.391 -8.992 3.584 1 98.88 571 ALA A CA 1
ATOM 4408 C C . ALA A 1 571 ? 25.203 -9.953 3.445 1 98.88 571 ALA A C 1
ATOM 4410 O O . ALA A 1 571 ? 25.406 -11.148 3.201 1 98.88 571 ALA A O 1
ATOM 4411 N N . LEU A 1 572 ? 24.047 -9.391 3.625 1 98.94 572 LEU A N 1
ATOM 4412 C CA . LEU A 1 572 ? 22.781 -10.102 3.496 1 98.94 572 LEU A CA 1
ATOM 4413 C C . LEU A 1 572 ? 21.828 -9.367 2.562 1 98.94 572 LEU A C 1
ATOM 4415 O O . LEU A 1 572 ? 21.859 -8.133 2.486 1 98.94 572 LEU A O 1
ATOM 4419 N N . ALA A 1 573 ? 21.016 -10.062 1.833 1 98.88 573 ALA A N 1
ATOM 4420 C CA . ALA A 1 573 ? 19.922 -9.5 1.046 1 98.88 573 ALA A CA 1
ATOM 4421 C C . ALA A 1 573 ? 18.609 -10.242 1.323 1 98.88 573 ALA A C 1
ATOM 4423 O O . ALA A 1 573 ? 18.516 -11.453 1.094 1 98.88 573 ALA A O 1
ATOM 4424 N N . SER A 1 574 ? 17.672 -9.531 1.873 1 98.75 574 SER A N 1
ATOM 4425 C CA . SER A 1 574 ? 16.344 -10.062 2.164 1 98.75 574 SER A CA 1
ATOM 4426 C C . SER A 1 574 ? 15.289 -9.477 1.22 1 98.75 574 SER A C 1
ATOM 4428 O O . SER A 1 574 ? 15.047 -8.266 1.229 1 98.75 574 SER A O 1
ATOM 4430 N N . HIS A 1 575 ? 14.68 -10.32 0.358 1 98.5 575 HIS A N 1
ATOM 4431 C CA . HIS A 1 575 ? 13.633 -9.914 -0.575 1 98.5 575 HIS A CA 1
ATOM 4432 C C . HIS A 1 575 ? 12.273 -10.445 -0.137 1 98.5 575 HIS A C 1
ATOM 4434 O O . HIS A 1 575 ? 12.016 -11.648 -0.218 1 98.5 575 HIS A O 1
ATOM 4440 N N . ASP A 1 576 ? 11.352 -9.547 0.379 1 97.81 576 ASP A N 1
ATOM 4441 C CA . ASP A 1 576 ? 9.984 -9.883 0.764 1 97.81 576 ASP A CA 1
ATOM 4442 C C . ASP A 1 576 ? 9.961 -10.883 1.915 1 97.81 576 ASP A C 1
ATOM 4444 O O . ASP A 1 576 ? 9.266 -11.898 1.849 1 97.81 576 ASP A O 1
ATOM 4448 N N . GLY A 1 577 ? 10.734 -10.68 2.939 1 97.12 577 GLY A N 1
ATOM 4449 C CA . GLY A 1 577 ? 10.75 -11.508 4.133 1 97.12 577 GLY A CA 1
ATOM 4450 C C . GLY A 1 577 ? 9.898 -10.953 5.258 1 97.12 577 GLY A C 1
ATOM 4451 O O . GLY A 1 577 ? 9.773 -9.734 5.406 1 97.12 577 GLY A O 1
ATOM 4452 N N . THR A 1 578 ? 9.352 -11.844 6.094 1 97.12 578 THR A N 1
ATOM 4453 C CA . THR A 1 578 ? 8.656 -11.391 7.297 1 97.12 578 THR A CA 1
ATOM 4454 C C . THR A 1 578 ? 9.648 -10.977 8.375 1 97.12 578 THR A C 1
ATOM 4456 O O . THR A 1 578 ? 10.789 -11.453 8.391 1 97.12 578 THR A O 1
ATOM 4459 N N . PHE A 1 579 ? 9.203 -10.078 9.273 1 98.25 579 PHE A N 1
ATOM 4460 C CA . PHE A 1 579 ? 10.078 -9.586 10.336 1 98.25 579 PHE A CA 1
ATOM 4461 C C . PHE A 1 579 ? 9.359 -9.617 11.68 1 98.25 579 PHE A C 1
ATOM 4463 O O . PHE A 1 579 ? 9.75 -10.359 12.578 1 98.25 579 PHE A O 1
ATOM 4470 N N . VAL A 1 580 ? 8.25 -8.906 11.828 1 98 580 VAL A N 1
ATOM 4471 C CA . VAL A 1 580 ? 7.488 -8.898 13.078 1 98 580 VAL A CA 1
ATOM 4472 C C . VAL A 1 580 ? 6.547 -10.102 13.117 1 98 580 VAL A C 1
ATOM 4474 O O . VAL A 1 580 ? 5.625 -10.203 12.305 1 98 580 VAL A O 1
ATOM 4477 N N . ALA A 1 581 ? 6.734 -10.938 14.141 1 97.5 581 ALA A N 1
ATOM 4478 C CA . ALA A 1 581 ? 6.047 -12.227 14.195 1 97.5 581 ALA A CA 1
ATOM 4479 C C . ALA A 1 581 ? 4.531 -12.047 14.211 1 97.5 581 ALA A C 1
ATOM 4481 O O . ALA A 1 581 ? 3.818 -12.648 13.406 1 97.5 581 ALA A O 1
ATOM 4482 N N . ASP A 1 582 ? 4.051 -11.125 15.031 1 96.88 582 ASP A N 1
ATOM 4483 C CA . ASP A 1 582 ? 2.615 -10.969 15.227 1 96.88 582 ASP A CA 1
ATOM 4484 C C . ASP A 1 582 ? 1.96 -10.328 14.008 1 96.88 582 ASP A C 1
ATOM 4486 O O . ASP A 1 582 ? 0.75 -10.453 13.805 1 96.88 582 ASP A O 1
ATOM 4490 N N . ALA A 1 583 ? 2.703 -9.664 13.195 1 96 583 ALA A N 1
ATOM 4491 C CA . ALA A 1 583 ? 2.158 -8.922 12.062 1 96 583 ALA A CA 1
ATOM 4492 C C . ALA A 1 583 ? 1.724 -9.867 10.945 1 96 583 ALA A C 1
ATOM 4494 O O . ALA A 1 583 ? 1 -9.469 10.031 1 96 583 ALA A O 1
ATOM 4495 N N . LYS A 1 584 ? 2.016 -11.203 11.008 1 95 584 LYS A N 1
ATOM 4496 C CA . LYS A 1 584 ? 1.725 -12.195 9.977 1 95 584 LYS A CA 1
ATOM 4497 C C . LYS A 1 584 ? 0.22 -12.383 9.805 1 95 584 LYS A C 1
ATOM 4499 O O . LYS A 1 584 ? -0.233 -12.898 8.781 1 95 584 LYS A O 1
ATOM 4504 N N . VAL A 1 585 ? -0.562 -11.945 10.758 1 95.81 585 VAL A N 1
ATOM 4505 C CA . VAL A 1 585 ? -2 -12.195 10.75 1 95.81 585 VAL A CA 1
ATOM 4506 C C . VAL A 1 585 ? -2.67 -11.312 9.695 1 95.81 585 VAL A C 1
ATOM 4508 O O . VAL A 1 585 ? -3.828 -11.531 9.336 1 95.81 585 VAL A O 1
ATOM 4511 N N . SER A 1 586 ? -1.973 -10.336 9.109 1 94.88 586 SER A N 1
ATOM 4512 C CA . SER A 1 586 ? -2.529 -9.461 8.078 1 94.88 586 SER A CA 1
ATOM 4513 C C . SER A 1 586 ? -2.482 -10.133 6.707 1 94.88 586 SER A C 1
ATOM 4515 O O . SER A 1 586 ? -2.926 -9.555 5.715 1 94.88 586 SER A O 1
ATOM 4517 N N . THR A 1 587 ? -2.008 -11.375 6.586 1 94.06 587 THR A N 1
ATOM 4518 C CA . THR A 1 587 ? -1.862 -12.086 5.32 1 94.06 587 THR A CA 1
ATOM 4519 C C . THR A 1 587 ? -3.229 -12.391 4.711 1 94.06 587 THR A C 1
ATOM 4521 O O . THR A 1 587 ? -4.242 -12.398 5.414 1 94.06 587 THR A O 1
ATOM 4524 N N . GLU A 1 588 ? -3.268 -12.633 3.441 1 93.44 588 GLU A N 1
ATOM 4525 C CA . GLU A 1 588 ? -4.508 -12.906 2.719 1 93.44 588 GLU A CA 1
ATOM 4526 C C . GLU A 1 588 ? -4.883 -14.383 2.816 1 93.44 588 GLU A C 1
ATOM 4528 O O . GLU A 1 588 ? -6.051 -14.742 2.664 1 93.44 588 GLU A O 1
ATOM 4533 N N . GLU A 1 589 ? -3.975 -15.305 3.066 1 94.62 589 GLU A N 1
ATOM 4534 C CA . GLU A 1 589 ? -4.215 -16.734 3.246 1 94.62 589 GLU A CA 1
ATOM 4535 C C . GLU A 1 589 ? -4.008 -17.156 4.699 1 94.62 589 GLU A C 1
ATOM 4537 O O . GLU A 1 589 ? -2.91 -17.562 5.082 1 94.62 589 GLU A O 1
ATOM 4542 N N . LEU A 1 590 ? -5.074 -17.25 5.449 1 95.69 590 LEU A N 1
ATOM 4543 C CA . LEU A 1 590 ? -4.988 -17.562 6.871 1 95.69 590 LEU A CA 1
ATOM 4544 C C . LEU A 1 590 ? -4.688 -19.047 7.09 1 95.69 590 LEU A C 1
ATOM 4546 O O . LEU A 1 590 ? -4.016 -19.406 8.055 1 95.69 590 LEU A O 1
ATOM 4550 N N . TRP A 1 591 ? -5.188 -19.906 6.152 1 96 591 TRP A N 1
ATOM 4551 C CA . TRP A 1 591 ? -4.891 -21.328 6.273 1 96 591 TRP A CA 1
ATOM 4552 C C . TRP A 1 591 ? -3.385 -21.562 6.293 1 96 591 TRP A C 1
ATOM 4554 O O . TRP A 1 591 ? -2.904 -22.484 6.973 1 96 591 TRP A O 1
ATOM 4564 N N . PHE A 1 592 ? -2.639 -20.781 5.566 1 96.19 592 PHE A N 1
ATOM 4565 C CA . PHE A 1 592 ? -1.188 -20.906 5.496 1 96.19 592 PHE A CA 1
ATOM 4566 C C . PHE A 1 592 ? -0.555 -20.656 6.859 1 96.19 592 PHE A C 1
ATOM 4568 O O . PHE A 1 592 ? 0.145 -21.516 7.395 1 96.19 592 PHE A O 1
ATOM 4575 N N . MET A 1 593 ? -0.848 -19.562 7.469 1 96.31 593 MET A N 1
ATOM 4576 C CA . MET A 1 593 ? -0.259 -19.203 8.758 1 96.31 593 MET A CA 1
ATOM 4577 C C . MET A 1 593 ? -0.739 -20.141 9.859 1 96.31 593 MET A C 1
ATOM 4579 O O . MET A 1 593 ? 0.051 -20.578 10.695 1 96.31 593 MET A O 1
ATOM 4583 N N . GLN A 1 594 ? -1.986 -20.469 9.812 1 96.88 594 GLN A N 1
ATOM 4584 C CA . GLN A 1 594 ? -2.539 -21.312 10.859 1 96.88 594 GLN A CA 1
ATOM 4585 C C . GLN A 1 594 ? -1.956 -22.719 10.789 1 96.88 594 GLN A C 1
ATOM 4587 O O . GLN A 1 594 ? -1.735 -23.359 11.812 1 96.88 594 GLN A O 1
ATOM 4592 N N . HIS A 1 595 ? -1.688 -23.188 9.57 1 97.31 595 HIS A N 1
ATOM 4593 C CA . HIS A 1 595 ? -1.009 -24.469 9.422 1 97.31 595 HIS A CA 1
ATOM 4594 C C . HIS A 1 595 ? 0.434 -24.391 9.906 1 97.31 595 HIS A C 1
ATOM 4596 O O . HIS A 1 595 ? 0.871 -25.219 10.703 1 97.31 595 HIS A O 1
ATOM 4602 N N . GLU A 1 596 ? 1.138 -23.406 9.477 1 97.25 596 GLU A N 1
ATOM 4603 C CA . GLU A 1 596 ? 2.566 -23.281 9.75 1 97.25 596 GLU A CA 1
ATOM 4604 C C . GLU A 1 596 ? 2.824 -23.062 11.234 1 97.25 596 GLU A C 1
ATOM 4606 O O . GLU A 1 596 ? 3.863 -23.469 11.758 1 97.25 596 GLU A O 1
ATOM 4611 N N . PHE A 1 597 ? 1.848 -22.438 11.914 1 97.5 597 PHE A N 1
ATOM 4612 C CA . PHE A 1 597 ? 2.086 -22.094 13.312 1 97.5 597 PHE A CA 1
ATOM 4613 C C . PHE A 1 597 ? 1.106 -22.844 14.219 1 97.5 597 PHE A C 1
ATOM 4615 O O . PHE A 1 597 ? 0.896 -22.438 15.367 1 97.5 597 PHE A O 1
ATOM 4622 N N . ASN A 1 598 ? 0.509 -23.844 13.766 1 96.38 598 ASN A N 1
ATOM 4623 C CA . ASN A 1 598 ? -0.253 -24.859 14.484 1 96.38 598 ASN A CA 1
ATOM 4624 C C . ASN A 1 598 ? -1.404 -24.234 15.273 1 96.38 598 ASN A C 1
ATOM 4626 O O . ASN A 1 598 ? -1.548 -24.484 16.469 1 96.38 598 ASN A O 1
ATOM 4630 N N . GLY A 1 599 ? -2.234 -23.438 14.664 1 96.12 599 GLY A N 1
ATOM 4631 C CA . GLY A 1 599 ? -3.432 -22.938 15.312 1 96.12 599 GLY A CA 1
ATOM 4632 C C . GLY A 1 599 ? -3.76 -21.5 14.938 1 96.12 599 GLY A C 1
ATOM 4633 O O . GLY A 1 599 ? -3.045 -20.891 14.141 1 96.12 599 GLY A O 1
ATOM 4634 N N . THR A 1 600 ? -4.887 -21.016 15.5 1 96.56 600 THR A N 1
ATOM 4635 C CA . THR A 1 600 ? -5.309 -19.641 15.25 1 96.56 600 THR A CA 1
ATOM 4636 C C . THR A 1 600 ? -4.426 -18.656 16.016 1 96.56 600 THR A C 1
ATOM 4638 O O . THR A 1 600 ? -3.73 -19.047 16.953 1 96.56 600 THR A O 1
ATOM 4641 N N . PHE A 1 601 ? -4.48 -17.453 15.641 1 96.75 601 PHE A N 1
ATOM 4642 C CA . PHE A 1 601 ? -3.664 -16.375 16.188 1 96.75 601 PHE A CA 1
ATOM 4643 C C . PHE A 1 601 ? -3.932 -16.203 17.688 1 96.75 601 PHE A C 1
ATOM 4645 O O . PHE A 1 601 ? -3.008 -15.961 18.469 1 96.75 601 PHE A O 1
ATOM 4652 N N . TRP A 1 602 ? -5.156 -16.359 18.156 1 96.94 602 TRP A N 1
ATOM 4653 C CA . TRP A 1 602 ? -5.504 -16.078 19.547 1 96.94 602 TRP A CA 1
ATOM 4654 C C . TRP A 1 602 ? -5.406 -17.344 20.406 1 96.94 602 TRP A C 1
ATOM 4656 O O . TRP A 1 602 ? -5.281 -17.266 21.625 1 96.94 602 TRP A O 1
ATOM 4666 N N . ASP A 1 603 ? -5.438 -18.484 19.781 1 96.88 603 ASP A N 1
ATOM 4667 C CA . ASP A 1 603 ? -5.375 -19.703 20.578 1 96.88 603 ASP A CA 1
ATOM 4668 C C . ASP A 1 603 ? -3.932 -20.172 20.75 1 96.88 603 ASP A C 1
ATOM 4670 O O . ASP A 1 603 ? -3.598 -20.812 21.734 1 96.88 603 ASP A O 1
ATOM 4674 N N . ASN A 1 604 ? -3.055 -19.906 19.75 1 96.88 604 ASN A N 1
ATOM 4675 C CA . ASN A 1 604 ? -1.674 -20.375 19.781 1 96.88 604 ASN A CA 1
ATOM 4676 C C . ASN A 1 604 ? -0.692 -19.234 19.484 1 96.88 604 ASN A C 1
ATOM 4678 O O . ASN A 1 604 ? 0.193 -19.391 18.641 1 96.88 604 ASN A O 1
ATOM 4682 N N . ARG A 1 605 ? -0.867 -18.125 20.156 1 95.81 605 ARG A N 1
ATOM 4683 C CA . ARG A 1 605 ? -0.063 -16.938 19.922 1 95.81 605 ARG A CA 1
ATOM 4684 C C . ARG A 1 605 ? 1.423 -17.234 20.094 1 95.81 605 ARG A C 1
ATOM 4686 O O . ARG A 1 605 ? 2.256 -16.703 19.344 1 95.81 605 ARG A O 1
ATOM 4693 N N . GLU A 1 606 ? 1.773 -18.016 20.969 1 96.56 606 GLU A N 1
ATOM 4694 C CA . GLU A 1 606 ? 3.168 -18.312 21.266 1 96.56 606 GLU A CA 1
ATOM 4695 C C . GLU A 1 606 ? 3.85 -19.031 20.109 1 96.56 606 GLU A C 1
ATOM 4697 O O . GLU A 1 606 ? 5.047 -18.844 19.875 1 96.56 606 GLU A O 1
ATOM 4702 N N . ASN A 1 607 ? 3.129 -19.812 19.359 1 97.5 607 ASN A N 1
ATOM 4703 C CA . ASN A 1 607 ? 3.689 -20.484 18.188 1 97.5 607 ASN A CA 1
ATOM 4704 C C . ASN A 1 607 ? 4.109 -19.484 17.109 1 97.5 607 ASN A C 1
ATOM 4706 O O . ASN A 1 607 ? 5.109 -19.672 16.422 1 97.5 607 ASN A O 1
ATOM 4710 N N . TYR A 1 608 ? 3.344 -18.406 17.016 1 96.56 608 TYR A N 1
ATOM 4711 C CA . TYR A 1 608 ? 3.682 -17.359 16.062 1 96.56 608 TYR A CA 1
ATOM 4712 C C . TYR A 1 608 ? 4.988 -16.672 16.438 1 96.56 608 TYR A C 1
ATOM 4714 O O . TYR A 1 608 ? 5.75 -16.234 15.57 1 96.56 608 TYR A O 1
ATOM 4722 N N . ARG A 1 609 ? 5.262 -16.609 17.703 1 96.81 609 ARG A N 1
ATOM 4723 C CA . ARG A 1 609 ? 6.387 -15.836 18.219 1 96.81 609 ARG A CA 1
ATOM 4724 C C . ARG A 1 609 ? 7.609 -16.719 18.422 1 96.81 609 ARG A C 1
ATOM 4726 O O . ARG A 1 609 ? 8.695 -16.234 18.719 1 96.81 609 ARG A O 1
ATOM 4733 N N . ARG A 1 610 ? 7.48 -18 18.234 1 96.81 610 ARG A N 1
ATOM 4734 C CA . ARG A 1 610 ? 8.523 -18.953 18.547 1 96.81 610 ARG A CA 1
ATOM 4735 C C . ARG A 1 610 ? 9.82 -18.641 17.812 1 96.81 610 ARG A C 1
ATOM 4737 O O . ARG A 1 610 ? 10.906 -18.75 18.375 1 96.81 610 ARG A O 1
ATOM 4744 N N . PHE A 1 611 ? 9.742 -18.234 16.609 1 97.5 611 PHE A N 1
ATOM 4745 C CA . PHE A 1 611 ? 10.883 -17.844 15.789 1 97.5 611 PHE A CA 1
ATOM 4746 C C . PHE A 1 611 ? 10.711 -16.438 15.25 1 97.5 611 PHE A C 1
ATOM 4748 O O . PHE A 1 611 ? 10.664 -16.219 14.039 1 97.5 611 PHE A O 1
ATOM 4755 N N . ASP A 1 612 ? 10.742 -15.516 16.172 1 98.12 612 ASP A N 1
ATOM 4756 C CA . ASP A 1 612 ? 10.516 -14.102 15.891 1 98.12 612 ASP A CA 1
ATOM 4757 C C . ASP A 1 612 ? 11.836 -13.375 15.641 1 98.12 612 ASP A C 1
ATOM 4759 O O . ASP A 1 612 ? 12.578 -13.094 16.578 1 98.12 612 ASP A O 1
ATOM 4763 N N . PRO A 1 613 ? 12.156 -12.969 14.359 1 98.44 613 PRO A N 1
ATOM 4764 C CA . PRO A 1 613 ? 13.375 -12.203 14.109 1 98.44 613 PRO A CA 1
ATOM 4765 C C . PRO A 1 613 ? 13.398 -10.867 14.844 1 98.44 613 PRO A C 1
ATOM 4767 O O . PRO A 1 613 ? 14.477 -10.305 15.078 1 98.44 613 PRO A O 1
ATOM 4770 N N . SER A 1 614 ? 12.242 -10.367 15.219 1 98.44 614 SER A N 1
ATOM 4771 C CA . SER A 1 614 ? 12.148 -9.039 15.812 1 98.44 614 SER A CA 1
ATOM 4772 C C . SER A 1 614 ? 12.25 -9.102 17.328 1 98.44 614 SER A C 1
ATOM 4774 O O . SER A 1 614 ? 12.047 -8.102 18.016 1 98.44 614 SER A O 1
ATOM 4776 N N . ALA A 1 615 ? 12.477 -10.25 17.906 1 98.06 615 ALA A N 1
ATOM 4777 C CA . ALA A 1 615 ? 12.68 -10.352 19.344 1 98.06 615 ALA A CA 1
ATOM 4778 C C . ALA A 1 615 ? 13.906 -9.555 19.781 1 98.06 615 ALA A C 1
ATOM 4780 O O . ALA A 1 615 ? 14.906 -9.492 19.062 1 98.06 615 ALA A O 1
ATOM 4781 N N . PRO A 1 616 ? 13.82 -8.953 21.031 1 98 616 PRO A N 1
ATOM 4782 C CA . PRO A 1 616 ? 14.906 -8.086 21.5 1 98 616 PRO A CA 1
ATOM 4783 C C . PRO A 1 616 ? 16.266 -8.781 21.469 1 98 616 PRO A C 1
ATOM 4785 O O . PRO A 1 616 ? 17.266 -8.18 21.062 1 98 616 PRO A O 1
ATOM 4788 N N . GLU A 1 617 ? 16.328 -10.031 21.844 1 97.94 617 GLU A N 1
ATOM 4789 C CA . GLU A 1 617 ? 17.594 -10.758 21.906 1 97.94 617 GLU A CA 1
ATOM 4790 C C . GLU A 1 617 ? 18.219 -10.906 20.516 1 97.94 617 GLU A C 1
ATOM 4792 O O . GLU A 1 617 ? 19.453 -10.969 20.391 1 97.94 617 GLU A O 1
ATOM 4797 N N . HIS A 1 618 ? 17.422 -11 19.5 1 98.5 618 HIS A N 1
ATOM 4798 C CA . HIS A 1 618 ? 17.922 -11.094 18.141 1 98.5 618 HIS A CA 1
ATOM 4799 C C . HIS A 1 618 ? 18.328 -9.727 17.609 1 98.5 618 HIS A C 1
ATOM 4801 O O . HIS A 1 618 ? 19.406 -9.57 17.047 1 98.5 618 HIS A O 1
ATOM 4807 N N . ILE A 1 619 ? 17.453 -8.695 17.812 1 98.56 619 ILE A N 1
ATOM 4808 C CA . ILE A 1 619 ? 17.719 -7.348 17.344 1 98.56 619 ILE A CA 1
ATOM 4809 C C . ILE A 1 619 ? 19.062 -6.871 17.891 1 98.56 619 ILE A C 1
ATOM 4811 O O . ILE A 1 619 ? 19.859 -6.258 17.156 1 98.56 619 ILE A O 1
ATOM 4815 N N . LYS A 1 620 ? 19.359 -7.137 19.109 1 98.12 620 LYS A N 1
ATOM 4816 C CA . LYS A 1 620 ? 20.578 -6.668 19.766 1 98.12 620 LYS A CA 1
ATOM 4817 C C . LYS A 1 620 ? 21.812 -7.301 19.156 1 98.12 620 LYS A C 1
ATOM 4819 O O . LYS A 1 620 ? 22.938 -6.832 19.375 1 98.12 620 LYS A O 1
ATOM 4824 N N . GLN A 1 621 ? 21.625 -8.344 18.297 1 98.25 621 GLN A N 1
ATOM 4825 C CA . GLN A 1 621 ? 22.75 -9.016 17.656 1 98.25 621 GLN A CA 1
ATOM 4826 C C . GLN A 1 621 ? 22.953 -8.5 16.234 1 98.25 621 GLN A C 1
ATOM 4828 O O . GLN A 1 621 ? 23.938 -8.859 15.57 1 98.25 621 GLN A O 1
ATOM 4833 N N . PHE A 1 622 ? 22.094 -7.688 15.75 1 98.69 622 PHE A N 1
ATOM 4834 C CA . PHE A 1 622 ? 22.203 -7.203 14.375 1 98.69 622 PHE A CA 1
ATOM 4835 C C . PHE A 1 622 ? 23.547 -6.523 14.141 1 98.69 622 PHE A C 1
ATOM 4837 O O . PHE A 1 622 ? 23.922 -5.625 14.898 1 98.69 622 PHE A O 1
ATOM 4844 N N . ALA A 1 623 ? 24.219 -6.941 13.078 1 98.62 623 ALA A N 1
ATOM 4845 C CA . ALA A 1 623 ? 25.531 -6.324 12.852 1 98.62 623 ALA A CA 1
ATOM 4846 C C . ALA A 1 623 ? 25.938 -6.434 11.383 1 98.62 623 ALA A C 1
ATOM 4848 O O . ALA A 1 623 ? 26.812 -5.707 10.922 1 98.62 623 ALA A O 1
ATOM 4849 N N . THR A 1 624 ? 25.359 -7.316 10.602 1 98.81 624 THR A N 1
ATOM 4850 C CA . THR A 1 624 ? 25.781 -7.566 9.219 1 98.81 624 THR A CA 1
ATOM 4851 C C . THR A 1 624 ? 25.031 -6.645 8.258 1 98.81 624 THR A C 1
ATOM 4853 O O . THR A 1 624 ? 23.812 -6.562 8.281 1 98.81 624 THR A O 1
ATOM 4856 N N . PRO A 1 625 ? 25.781 -5.934 7.336 1 98.75 625 PRO A N 1
ATOM 4857 C CA . PRO A 1 625 ? 25.109 -5.094 6.344 1 98.75 625 PRO A CA 1
ATOM 4858 C C . PRO A 1 625 ? 24 -5.84 5.605 1 98.75 625 PRO A C 1
ATOM 4860 O O . PRO A 1 625 ? 24.156 -7.012 5.25 1 98.75 625 PRO A O 1
ATOM 4863 N N . GLN A 1 626 ? 22.875 -5.121 5.344 1 98.88 626 GLN A N 1
ATOM 4864 C CA . GLN A 1 626 ? 21.734 -5.848 4.793 1 98.88 626 GLN A CA 1
ATOM 4865 C C . GLN A 1 626 ? 20.938 -4.977 3.822 1 98.88 626 GLN A C 1
ATOM 4867 O O . GLN A 1 626 ? 20.609 -3.834 4.137 1 98.88 626 GLN A O 1
ATOM 4872 N N . LEU A 1 627 ? 20.688 -5.5 2.615 1 98.88 627 LEU A N 1
ATOM 4873 C CA . LEU A 1 627 ? 19.766 -4.93 1.642 1 98.88 627 LEU A CA 1
ATOM 4874 C C . LEU A 1 627 ? 18.359 -5.496 1.827 1 98.88 627 LEU A C 1
ATOM 4876 O O . LEU A 1 627 ? 18.188 -6.711 1.939 1 98.88 627 LEU A O 1
ATOM 4880 N N . ILE A 1 628 ? 17.375 -4.629 1.932 1 98.88 628 ILE A N 1
ATOM 4881 C CA . ILE A 1 628 ? 15.984 -5.039 2.025 1 98.88 628 ILE A CA 1
ATOM 4882 C C . ILE A 1 628 ? 15.25 -4.672 0.736 1 98.88 628 ILE A C 1
ATOM 4884 O O . ILE A 1 628 ? 15.32 -3.533 0.273 1 98.88 628 ILE A O 1
ATOM 4888 N N . ILE A 1 629 ? 14.57 -5.602 0.111 1 98.81 629 ILE A N 1
ATOM 4889 C CA . ILE A 1 629 ? 13.711 -5.363 -1.04 1 98.81 629 ILE A CA 1
ATOM 4890 C C . ILE A 1 629 ? 12.266 -5.699 -0.682 1 98.81 629 ILE A C 1
ATOM 4892 O O . ILE A 1 629 ? 11.977 -6.789 -0.18 1 98.81 629 ILE A O 1
ATOM 4896 N N . HIS A 1 630 ? 11.336 -4.824 -0.845 1 98.5 630 HIS A N 1
ATOM 4897 C CA . HIS A 1 630 ? 9.922 -5.059 -0.565 1 98.5 630 HIS A CA 1
ATOM 4898 C C . HIS A 1 630 ? 9.031 -4.148 -1.405 1 98.5 630 HIS A C 1
ATOM 4900 O O . HIS A 1 630 ? 9.195 -2.926 -1.382 1 98.5 630 HIS A O 1
ATOM 4906 N N . SER A 1 631 ? 7.992 -4.656 -2.164 1 97.81 631 SER A N 1
ATOM 4907 C CA . SER A 1 631 ? 7.199 -3.879 -3.107 1 97.81 631 SER A CA 1
ATOM 4908 C C . SER A 1 631 ? 5.781 -3.656 -2.588 1 97.81 631 SER A C 1
ATOM 4910 O O . SER A 1 631 ? 5.324 -4.371 -1.694 1 97.81 631 SER A O 1
ATOM 4912 N N . ASP A 1 632 ? 5.043 -2.732 -3.201 1 96.81 632 ASP A N 1
ATOM 4913 C CA . ASP A 1 632 ? 3.779 -2.24 -2.664 1 96.81 632 ASP A CA 1
ATOM 4914 C C . ASP A 1 632 ? 2.643 -3.217 -2.951 1 96.81 632 ASP A C 1
ATOM 4916 O O . ASP A 1 632 ? 1.666 -3.279 -2.201 1 96.81 632 ASP A O 1
ATOM 4920 N N . LEU A 1 633 ? 2.723 -4.016 -3.959 1 97.31 633 LEU A N 1
ATOM 4921 C CA . LEU A 1 633 ? 1.592 -4.852 -4.348 1 97.31 633 LEU A CA 1
ATOM 4922 C C . LEU A 1 633 ? 1.752 -6.27 -3.811 1 97.31 633 LEU A C 1
ATOM 4924 O O . LEU A 1 633 ? 1.034 -7.18 -4.227 1 97.31 633 LEU A O 1
ATOM 4928 N N . ASP A 1 634 ? 2.699 -6.48 -2.926 1 97.06 634 ASP A N 1
ATOM 4929 C CA . ASP A 1 634 ? 2.801 -7.746 -2.207 1 97.06 634 ASP A CA 1
ATOM 4930 C C . ASP A 1 634 ? 1.777 -7.82 -1.076 1 97.06 634 ASP A C 1
ATOM 4932 O O . ASP A 1 634 ? 2.004 -7.277 0.007 1 97.06 634 ASP A O 1
ATOM 4936 N N . TYR A 1 635 ? 0.666 -8.602 -1.321 1 95.38 635 TYR A N 1
ATOM 4937 C CA . TYR A 1 635 ? -0.377 -8.656 -0.304 1 95.38 635 TYR A CA 1
ATOM 4938 C C . TYR A 1 635 ? -0.236 -9.914 0.548 1 95.38 635 TYR A C 1
ATOM 4940 O O . TYR A 1 635 ? -0.891 -10.047 1.584 1 95.38 635 TYR A O 1
ATOM 4948 N N . ARG A 1 636 ? 0.653 -10.82 0.13 1 95.06 636 ARG A N 1
ATOM 4949 C CA . ARG A 1 636 ? 0.991 -11.969 0.967 1 95.06 636 ARG A CA 1
ATOM 4950 C C . ARG A 1 636 ? 1.815 -11.539 2.176 1 95.06 636 ARG A C 1
ATOM 4952 O O . ARG A 1 636 ? 1.572 -11.992 3.295 1 95.06 636 ARG A O 1
ATOM 4959 N N . LEU A 1 637 ? 2.791 -10.773 1.952 1 95.75 637 LEU A N 1
ATOM 4960 C CA . LEU A 1 637 ? 3.611 -10.109 2.959 1 95.75 637 LEU A CA 1
ATOM 4961 C C . LEU A 1 637 ? 3.643 -8.602 2.727 1 95.75 637 LEU A C 1
ATOM 4963 O O . LEU A 1 637 ? 4.434 -8.109 1.918 1 95.75 637 LEU A O 1
ATOM 4967 N N . PRO A 1 638 ? 2.84 -7.871 3.477 1 95.5 638 PRO A N 1
ATOM 4968 C CA . PRO A 1 638 ? 2.711 -6.438 3.191 1 95.5 638 PRO A CA 1
ATOM 4969 C C . PRO A 1 638 ? 4.023 -5.68 3.369 1 95.5 638 PRO A C 1
ATOM 4971 O O . PRO A 1 638 ? 4.875 -6.09 4.164 1 95.5 638 PRO A O 1
ATOM 4974 N N . ILE A 1 639 ? 4.219 -4.574 2.672 1 96.56 639 ILE A N 1
ATOM 4975 C CA . ILE A 1 639 ? 5.434 -3.775 2.602 1 96.56 639 ILE A CA 1
ATOM 4976 C C . ILE A 1 639 ? 5.848 -3.336 4.004 1 96.56 639 ILE A C 1
ATOM 4978 O O . ILE A 1 639 ? 7.023 -3.074 4.258 1 96.56 639 ILE A O 1
ATOM 4982 N N . SER A 1 640 ? 4.91 -3.316 4.977 1 96.75 640 SER A N 1
ATOM 4983 C CA . SER A 1 640 ? 5.207 -2.916 6.348 1 96.75 640 SER A CA 1
ATOM 4984 C C . SER A 1 640 ? 6.277 -3.807 6.965 1 96.75 640 SER A C 1
ATOM 4986 O O . SER A 1 640 ? 7.043 -3.363 7.824 1 96.75 640 SER A O 1
ATOM 4988 N N . GLU A 1 641 ? 6.398 -5.078 6.535 1 97.12 641 GLU A N 1
ATOM 4989 C CA . GLU A 1 641 ? 7.43 -5.992 7.016 1 97.12 641 GLU A CA 1
ATOM 4990 C C . GLU A 1 641 ? 8.828 -5.465 6.691 1 97.12 641 GLU A C 1
ATOM 4992 O O . GLU A 1 641 ? 9.695 -5.43 7.562 1 97.12 641 GLU A O 1
ATOM 4997 N N . GLY A 1 642 ? 8.992 -5.055 5.43 1 97.88 642 GLY A N 1
ATOM 4998 C CA . GLY A 1 642 ? 10.281 -4.516 5.016 1 97.88 642 GLY A CA 1
ATOM 4999 C C . GLY A 1 642 ? 10.617 -3.195 5.68 1 97.88 642 GLY A C 1
ATOM 5000 O O . GLY A 1 642 ? 11.766 -2.957 6.055 1 97.88 642 GLY A O 1
ATOM 5001 N N . LEU A 1 643 ? 9.609 -2.33 5.906 1 97.56 643 LEU A N 1
ATOM 5002 C CA . LEU A 1 643 ? 9.805 -1.027 6.531 1 97.56 643 LEU A CA 1
ATOM 5003 C C . LEU A 1 643 ? 10.211 -1.183 7.992 1 97.56 643 LEU A C 1
ATOM 5005 O O . LEU A 1 643 ? 11.125 -0.497 8.461 1 97.56 643 LEU A O 1
ATOM 5009 N N . ALA A 1 644 ? 9.555 -2.078 8.703 1 97.81 644 ALA A N 1
ATOM 50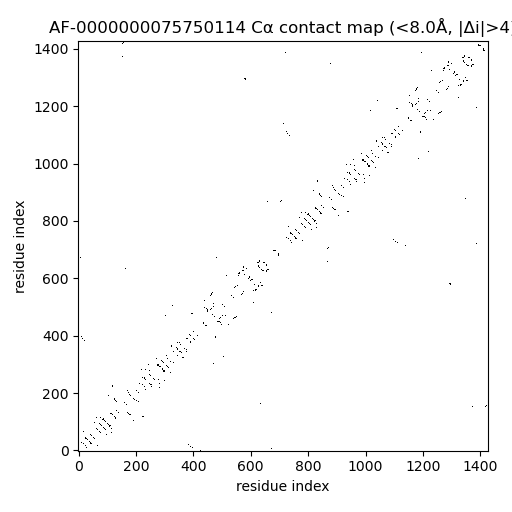10 C CA . ALA A 1 644 ? 9.891 -2.332 10.102 1 97.81 644 ALA A CA 1
ATOM 5011 C C . ALA A 1 644 ? 11.344 -2.791 10.242 1 97.81 644 ALA A C 1
ATOM 5013 O O . ALA A 1 644 ? 12.078 -2.291 11.102 1 97.81 644 ALA A O 1
ATOM 5014 N N . LEU A 1 645 ? 11.727 -3.711 9.398 1 98.62 645 LEU A N 1
ATOM 5015 C CA . LEU A 1 645 ? 13.094 -4.219 9.43 1 98.62 645 LEU A CA 1
ATOM 5016 C C . LEU A 1 645 ? 14.094 -3.107 9.141 1 98.62 645 LEU A C 1
ATOM 5018 O O . LEU A 1 645 ? 15.094 -2.961 9.852 1 98.62 645 LEU A O 1
ATOM 5022 N N . PHE A 1 646 ? 13.859 -2.311 8.133 1 98.19 646 PHE A N 1
ATOM 5023 C CA . PHE A 1 646 ? 14.758 -1.223 7.758 1 98.19 646 PHE A CA 1
ATOM 5024 C C . PHE A 1 646 ? 14.898 -0.217 8.891 1 98.19 646 PHE A C 1
ATOM 5026 O O . PHE A 1 646 ? 16 0.224 9.211 1 98.19 646 PHE A O 1
ATOM 5033 N N . ASN A 1 647 ? 13.773 0.121 9.5 1 97.19 647 ASN A N 1
ATOM 5034 C CA . ASN A 1 647 ? 13.789 1.029 10.641 1 97.19 647 ASN A CA 1
ATOM 5035 C C . ASN A 1 647 ? 14.719 0.527 11.742 1 97.19 647 ASN A C 1
ATOM 5037 O O . ASN A 1 647 ? 15.555 1.278 12.242 1 97.19 647 ASN A O 1
ATOM 5041 N N . ILE A 1 648 ? 14.602 -0.72 12.094 1 97.69 648 ILE A N 1
ATOM 5042 C CA . ILE A 1 648 ? 15.352 -1.292 13.211 1 97.69 648 ILE A CA 1
ATOM 5043 C C . ILE A 1 648 ? 16.828 -1.382 12.844 1 97.69 648 ILE A C 1
ATOM 5045 O O . ILE A 1 648 ? 17.703 -1.048 13.656 1 97.69 648 ILE A O 1
ATOM 5049 N N . LEU A 1 649 ? 17.141 -1.837 11.609 1 98.12 649 LEU A N 1
ATOM 5050 C CA . LEU A 1 649 ? 18.531 -1.891 11.172 1 98.12 649 LEU A CA 1
ATOM 5051 C C . LEU A 1 649 ? 19.188 -0.517 11.266 1 98.12 649 LEU A C 1
ATOM 5053 O O . LEU A 1 649 ? 20.297 -0.389 11.789 1 98.12 649 LEU A O 1
ATOM 5057 N N . GLN A 1 650 ? 18.5 0.499 10.828 1 96.62 650 GLN A N 1
ATOM 5058 C CA . GLN A 1 650 ? 19.016 1.864 10.852 1 96.62 650 GLN A CA 1
ATOM 5059 C C . GLN A 1 650 ? 19.219 2.344 12.289 1 96.62 650 GLN A C 1
ATOM 5061 O O . GLN A 1 650 ? 20.266 2.924 12.617 1 96.62 650 GLN A O 1
ATOM 5066 N N . GLU A 1 651 ? 18.297 2.102 13.133 1 95.44 651 GLU A N 1
ATOM 5067 C CA . GLU A 1 651 ? 18.406 2.539 14.523 1 95.44 651 GLU A CA 1
ATOM 5068 C C . GLU A 1 651 ? 19.547 1.822 15.242 1 95.44 651 GLU A C 1
ATOM 5070 O O . GLU A 1 651 ? 20.156 2.381 16.156 1 95.44 651 GLU A O 1
ATOM 5075 N N . ARG A 1 652 ? 19.828 0.583 14.82 1 96.75 652 ARG A N 1
ATOM 5076 C CA . ARG A 1 652 ? 20.922 -0.203 15.406 1 96.75 652 ARG A CA 1
ATOM 5077 C C . ARG A 1 652 ? 22.266 0.188 14.805 1 96.75 652 ARG A C 1
ATOM 5079 O O . ARG A 1 652 ? 23.297 -0.331 15.219 1 96.75 652 ARG A O 1
ATOM 5086 N N . GLY A 1 653 ? 22.312 1.071 13.844 1 95.44 653 GLY A N 1
ATOM 5087 C CA . GLY A 1 653 ? 23.531 1.532 13.211 1 95.44 653 GLY A CA 1
ATOM 5088 C C . GLY A 1 653 ? 24.125 0.525 12.234 1 95.44 653 GLY A C 1
ATOM 5089 O O . GLY A 1 653 ? 25.312 0.562 11.945 1 95.44 653 GLY A O 1
ATOM 5090 N N . VAL A 1 654 ? 23.312 -0.426 11.75 1 97.81 654 VAL A N 1
ATOM 5091 C CA . VAL A 1 654 ? 23.75 -1.418 10.781 1 97.81 654 VAL A CA 1
ATOM 5092 C C . VAL A 1 654 ? 23.641 -0.847 9.367 1 97.81 654 VAL A C 1
ATOM 5094 O O . VAL A 1 654 ? 22.578 -0.368 8.969 1 97.81 654 VAL A O 1
ATOM 5097 N N . PRO A 1 655 ? 24.75 -0.848 8.578 1 97.38 655 PRO A N 1
ATOM 5098 C CA . PRO A 1 655 ? 24.594 -0.404 7.188 1 97.38 655 PRO A CA 1
ATOM 5099 C C . PRO A 1 655 ? 23.484 -1.134 6.449 1 97.38 655 PRO A C 1
ATOM 5101 O O . PRO A 1 655 ? 23.438 -2.367 6.449 1 97.38 655 PRO A O 1
ATOM 5104 N N . SER A 1 656 ? 22.562 -0.393 5.926 1 98.06 656 SER A N 1
ATOM 5105 C CA . SER A 1 656 ? 21.422 -0.998 5.266 1 98.06 656 SER A CA 1
ATOM 5106 C C . SER A 1 656 ? 20.875 -0.091 4.164 1 98.06 656 SER A C 1
ATOM 5108 O O . SER A 1 656 ? 21.156 1.107 4.145 1 98.06 656 SER A O 1
ATOM 5110 N N . ARG A 1 657 ? 20.219 -0.632 3.195 1 98.19 657 ARG A N 1
ATOM 5111 C CA . ARG A 1 657 ? 19.547 0.017 2.076 1 98.19 657 ARG A CA 1
ATOM 5112 C C . ARG A 1 657 ? 18.172 -0.608 1.825 1 98.19 657 ARG A C 1
ATOM 5114 O O . ARG A 1 657 ? 18.016 -1.824 1.94 1 98.19 657 ARG A O 1
ATOM 5121 N N . LEU A 1 658 ? 17.078 0.191 1.51 1 98.56 658 LEU A N 1
ATOM 5122 C CA . LEU A 1 658 ? 15.75 -0.27 1.126 1 98.56 658 LEU A CA 1
ATOM 5123 C C . LEU A 1 658 ? 15.5 -0.034 -0.36 1 98.56 658 LEU A C 1
ATOM 5125 O O . LEU A 1 658 ? 15.703 1.077 -0.858 1 98.56 658 LEU A O 1
ATOM 5129 N N . LEU A 1 659 ? 15.188 -1.028 -1.095 1 98.69 659 LEU A N 1
ATOM 5130 C CA . LEU A 1 659 ? 14.711 -0.979 -2.475 1 98.69 659 LEU A CA 1
ATOM 5131 C C . LEU A 1 659 ? 13.234 -1.354 -2.557 1 98.69 659 LEU A C 1
ATOM 5133 O O . LEU A 1 659 ? 12.836 -2.414 -2.074 1 98.69 659 LEU A O 1
ATOM 5137 N N . SER A 1 660 ? 12.414 -0.515 -3.127 1 98.38 660 SER A N 1
ATOM 5138 C CA . SER A 1 660 ? 10.992 -0.807 -3.26 1 98.38 660 SER A CA 1
ATOM 5139 C C . SER A 1 660 ? 10.469 -0.392 -4.629 1 98.38 660 SER A C 1
ATOM 5141 O O . SER A 1 660 ? 11.102 0.409 -5.324 1 98.38 660 SER A O 1
ATOM 5143 N N . PHE A 1 661 ? 9.352 -0.942 -5.055 1 98.56 661 PHE A N 1
ATOM 5144 C CA . PHE A 1 661 ? 8.656 -0.633 -6.301 1 98.56 661 PHE A CA 1
ATOM 5145 C C . PHE A 1 661 ? 7.16 -0.454 -6.059 1 98.56 661 PHE A C 1
ATOM 5147 O O . PHE A 1 661 ? 6.52 -1.313 -5.453 1 98.56 661 PHE A O 1
ATOM 5154 N N . PRO A 1 662 ? 6.57 0.66 -6.539 1 97.44 662 PRO A N 1
ATOM 5155 C CA . PRO A 1 662 ? 5.141 0.88 -6.328 1 97.44 662 PRO A CA 1
ATOM 5156 C C . PRO A 1 662 ? 4.27 -0.043 -7.176 1 97.44 662 PRO A C 1
ATOM 5158 O O . PRO A 1 662 ? 3.088 -0.237 -6.871 1 97.44 662 PRO A O 1
ATOM 5161 N N . ASP A 1 663 ? 4.883 -0.587 -8.227 1 97.88 663 ASP A N 1
ATOM 5162 C CA . ASP A 1 663 ? 4.051 -1.272 -9.211 1 97.88 663 ASP A CA 1
ATOM 5163 C C . ASP A 1 663 ? 4.473 -2.732 -9.367 1 97.88 663 ASP A C 1
ATOM 5165 O O . ASP A 1 663 ? 4.203 -3.354 -10.398 1 97.88 663 ASP A O 1
ATOM 5169 N N . GLU A 1 664 ? 5.25 -3.217 -8.414 1 98.31 664 GLU A N 1
ATOM 5170 C CA . GLU A 1 664 ? 5.621 -4.629 -8.398 1 98.31 664 GLU A CA 1
ATOM 5171 C C . GLU A 1 664 ? 4.973 -5.359 -7.227 1 98.31 664 GLU A C 1
ATOM 5173 O O . GLU A 1 664 ? 4.566 -4.73 -6.246 1 98.31 664 GLU A O 1
ATOM 5178 N N . ASN A 1 665 ? 4.723 -6.598 -7.34 1 97.38 665 ASN A N 1
ATOM 5179 C CA . ASN A 1 665 ? 4.133 -7.457 -6.316 1 97.38 665 ASN A CA 1
ATOM 5180 C C . ASN A 1 665 ? 5.195 -8.289 -5.602 1 97.38 665 ASN A C 1
ATOM 5182 O O . ASN A 1 665 ? 6.277 -7.785 -5.301 1 97.38 665 ASN A O 1
ATOM 5186 N N . HIS A 1 666 ? 4.887 -9.57 -5.156 1 96.81 666 HIS A N 1
ATOM 5187 C CA . HIS A 1 666 ? 5.805 -10.453 -4.449 1 96.81 666 HIS A CA 1
ATOM 5188 C C . HIS A 1 666 ? 7.051 -10.734 -5.285 1 96.81 666 HIS A C 1
ATOM 5190 O O . HIS A 1 666 ? 8.062 -11.203 -4.754 1 96.81 666 HIS A O 1
ATOM 5196 N N . TRP A 1 667 ? 6.988 -10.406 -6.578 1 96.62 667 TRP A N 1
ATOM 5197 C CA . TRP A 1 667 ? 8.078 -10.555 -7.539 1 96.62 667 TRP A CA 1
ATOM 5198 C C . TRP A 1 667 ? 8.328 -9.242 -8.273 1 96.62 667 TRP A C 1
ATOM 5200 O O . TRP A 1 667 ? 7.434 -8.398 -8.391 1 96.62 667 TRP A O 1
ATOM 5210 N N . VAL A 1 668 ? 9.516 -9.031 -8.68 1 98 668 VAL A N 1
ATOM 5211 C CA . VAL A 1 668 ? 9.875 -7.926 -9.555 1 98 668 VAL A CA 1
ATOM 5212 C C . VAL A 1 668 ? 10.008 -8.43 -10.992 1 98 668 VAL A C 1
ATOM 5214 O O . VAL A 1 668 ? 10.992 -9.086 -11.336 1 98 668 VAL A O 1
ATOM 5217 N N . ILE A 1 669 ? 9.039 -8.047 -11.828 1 95.94 669 ILE A N 1
ATOM 5218 C CA . ILE A 1 669 ? 8.953 -8.758 -13.102 1 95.94 669 ILE A CA 1
ATOM 5219 C C . ILE A 1 669 ? 9.07 -7.766 -14.25 1 95.94 669 ILE A C 1
ATOM 5221 O O . ILE A 1 669 ? 9.453 -8.141 -15.367 1 95.94 669 ILE A O 1
ATOM 5225 N N . ASN A 1 670 ? 8.742 -6.438 -14.078 1 97.69 670 ASN A N 1
ATOM 5226 C CA . ASN A 1 670 ? 8.984 -5.445 -15.125 1 97.69 670 ASN A CA 1
ATOM 5227 C C . ASN A 1 670 ? 10.453 -5.402 -15.523 1 97.69 670 ASN A C 1
ATOM 5229 O O . ASN A 1 670 ? 11.336 -5.352 -14.672 1 97.69 670 ASN A O 1
ATOM 5233 N N . LYS A 1 671 ? 10.734 -5.371 -16.828 1 98 671 LYS A N 1
ATOM 5234 C CA . LYS A 1 671 ? 12.102 -5.551 -17.328 1 98 671 LYS A CA 1
ATOM 5235 C C . LYS A 1 671 ? 13.016 -4.441 -16.828 1 98 671 LYS A C 1
ATOM 5237 O O . LYS A 1 671 ? 14.141 -4.707 -16.391 1 98 671 LYS A O 1
ATOM 5242 N N . GLU A 1 672 ? 12.547 -3.234 -16.875 1 98.19 672 GLU A N 1
ATOM 5243 C CA . GLU A 1 672 ? 13.367 -2.127 -16.391 1 98.19 672 GLU A CA 1
ATOM 5244 C C . GLU A 1 672 ? 13.562 -2.201 -14.875 1 98.19 672 GLU A C 1
ATOM 5246 O O . GLU A 1 672 ? 14.641 -1.886 -14.367 1 98.19 672 GLU A O 1
ATOM 5251 N N . ASN A 1 673 ? 12.523 -2.529 -14.125 1 98.5 673 ASN A N 1
ATOM 5252 C CA . ASN A 1 673 ? 12.633 -2.738 -12.688 1 98.5 673 ASN A CA 1
ATOM 5253 C C . ASN A 1 673 ? 13.57 -3.893 -12.359 1 98.5 673 ASN A C 1
ATOM 5255 O O . ASN A 1 673 ? 14.359 -3.807 -11.414 1 98.5 673 ASN A O 1
ATOM 5259 N N . SER A 1 674 ? 13.422 -4.977 -13.125 1 98.06 674 SER A N 1
ATOM 5260 C CA . SER A 1 674 ? 14.281 -6.137 -12.93 1 98.06 674 SER A CA 1
ATOM 5261 C C . SER A 1 674 ? 15.75 -5.766 -13.07 1 98.06 674 SER A C 1
ATOM 5263 O O . SER A 1 674 ? 16.594 -6.27 -12.328 1 98.06 674 SER A O 1
ATOM 5265 N N . LEU A 1 675 ? 16.062 -4.969 -14.047 1 97.56 675 LEU A N 1
ATOM 5266 C CA . LEU A 1 675 ? 17.453 -4.527 -14.219 1 97.56 675 LEU A CA 1
ATOM 5267 C C . LEU A 1 675 ? 17.953 -3.807 -12.969 1 97.56 675 LEU A C 1
ATOM 5269 O O . LEU A 1 675 ? 19.031 -4.102 -12.469 1 97.56 675 LEU A O 1
ATOM 5273 N N . VAL A 1 676 ? 17.141 -2.898 -12.453 1 97.94 676 VAL A N 1
ATOM 5274 C CA . VAL A 1 676 ? 17.531 -2.164 -11.258 1 97.94 676 VAL A CA 1
ATOM 5275 C C . VAL A 1 676 ? 17.641 -3.123 -10.078 1 97.94 676 VAL A C 1
ATOM 5277 O O . VAL A 1 676 ? 18.547 -3.004 -9.258 1 97.94 676 VAL A O 1
ATOM 5280 N N . TRP A 1 677 ? 16.719 -4.031 -9.984 1 98.31 677 TRP A N 1
ATOM 5281 C CA . TRP A 1 677 ? 16.797 -5.047 -8.938 1 98.31 677 TRP A CA 1
ATOM 5282 C C . TRP A 1 677 ? 18.141 -5.766 -8.961 1 98.31 677 TRP A C 1
ATOM 5284 O O . TRP A 1 677 ? 18.812 -5.852 -7.934 1 98.31 677 TRP A O 1
ATOM 5294 N N . HIS A 1 678 ? 18.594 -6.215 -10.109 1 97.56 678 HIS A N 1
ATOM 5295 C CA . HIS A 1 678 ? 19.859 -6.922 -10.242 1 97.56 678 HIS A CA 1
ATOM 5296 C C . HIS A 1 678 ? 21.047 -6.012 -9.891 1 97.56 678 HIS A C 1
ATOM 5298 O O . HIS A 1 678 ? 21.969 -6.43 -9.211 1 97.56 678 HIS A O 1
ATOM 5304 N N . GLN A 1 679 ? 20.953 -4.809 -10.367 1 97.31 679 GLN A N 1
ATOM 5305 C CA . GLN A 1 679 ? 22.016 -3.857 -10.094 1 97.31 679 GLN A CA 1
ATOM 5306 C C . GLN A 1 679 ? 22.188 -3.639 -8.594 1 97.31 679 GLN A C 1
ATOM 5308 O O . GLN A 1 679 ? 23.312 -3.617 -8.094 1 97.31 679 GLN A O 1
ATOM 5313 N N . GLN A 1 680 ? 21.109 -3.543 -7.906 1 98.19 680 GLN A N 1
ATOM 5314 C CA . GLN A 1 680 ? 21.172 -3.244 -6.48 1 98.19 680 GLN A CA 1
ATOM 5315 C C . GLN A 1 680 ? 21.547 -4.484 -5.676 1 98.19 680 GLN A C 1
ATOM 5317 O O . GLN A 1 680 ? 22.359 -4.41 -4.75 1 98.19 680 GLN A O 1
ATOM 5322 N N . VAL A 1 681 ? 20.984 -5.645 -5.965 1 98.31 681 VAL A N 1
ATOM 5323 C CA . VAL A 1 681 ? 21.281 -6.875 -5.23 1 98.31 681 VAL A CA 1
ATOM 5324 C C . VAL A 1 681 ? 22.734 -7.281 -5.457 1 98.31 681 VAL A C 1
ATOM 5326 O O . VAL A 1 681 ? 23.484 -7.465 -4.496 1 98.31 681 VAL A O 1
ATOM 5329 N N . LEU A 1 682 ? 23.156 -7.391 -6.715 1 97.5 682 LEU A N 1
ATOM 5330 C CA . LEU A 1 682 ? 24.531 -7.777 -7.016 1 97.5 682 LEU A CA 1
ATOM 5331 C C . LEU A 1 682 ? 25.516 -6.711 -6.543 1 97.5 682 LEU A C 1
ATOM 5333 O O . LEU A 1 682 ? 26.562 -7.035 -5.969 1 97.5 682 LEU A O 1
ATOM 5337 N N . GLY A 1 683 ? 25.141 -5.434 -6.82 1 97.88 683 GLY A N 1
ATOM 5338 C CA . GLY A 1 683 ? 26.016 -4.363 -6.379 1 97.88 683 GLY A CA 1
ATOM 5339 C C . GLY A 1 683 ? 26.25 -4.367 -4.883 1 97.88 683 GLY A C 1
ATOM 5340 O O . GLY A 1 683 ? 27.375 -4.148 -4.43 1 97.88 683 GLY A O 1
ATOM 5341 N N . TRP A 1 684 ? 25.219 -4.578 -4.082 1 98.38 684 TRP A N 1
ATOM 5342 C CA . TRP A 1 684 ? 25.328 -4.621 -2.629 1 98.38 684 TRP A CA 1
ATOM 5343 C C . TRP A 1 684 ? 26.234 -5.77 -2.186 1 98.38 684 TRP A C 1
ATOM 5345 O O . TRP A 1 684 ? 27.156 -5.574 -1.39 1 98.38 684 TRP A O 1
ATOM 5355 N N . LEU A 1 685 ? 25.938 -6.949 -2.688 1 98.38 685 LEU A N 1
ATOM 5356 C CA . LEU A 1 685 ? 26.703 -8.133 -2.314 1 98.38 685 LEU A CA 1
ATOM 5357 C C . LEU A 1 685 ? 28.156 -7.996 -2.75 1 98.38 685 LEU A C 1
ATOM 5359 O O . LEU A 1 685 ? 29.078 -8.305 -1.984 1 98.38 685 LEU A O 1
ATOM 5363 N N . ASN A 1 686 ? 28.406 -7.523 -3.959 1 98.19 686 ASN A N 1
ATOM 5364 C CA . ASN A 1 686 ? 29.766 -7.336 -4.477 1 98.19 686 ASN A CA 1
ATOM 5365 C C . ASN A 1 686 ? 30.562 -6.348 -3.625 1 98.19 686 ASN A C 1
ATOM 5367 O O . ASN A 1 686 ? 31.719 -6.586 -3.312 1 98.19 686 ASN A O 1
ATOM 5371 N N . LYS A 1 687 ? 29.906 -5.27 -3.27 1 97.75 687 LYS A N 1
ATOM 5372 C CA . LYS A 1 687 ? 30.562 -4.246 -2.465 1 97.75 687 LYS A CA 1
ATOM 5373 C C . LYS A 1 687 ? 31.125 -4.836 -1.179 1 97.75 687 LYS A C 1
ATOM 5375 O O . LYS A 1 687 ? 32.312 -4.625 -0.858 1 97.75 687 LYS A O 1
ATOM 5380 N N . TYR A 1 688 ? 30.422 -5.664 -0.497 1 98.19 688 TYR A N 1
ATOM 5381 C CA . TYR A 1 688 ? 30.812 -6.09 0.844 1 98.19 688 TYR A CA 1
ATOM 5382 C C . TYR A 1 688 ? 31.641 -7.363 0.792 1 98.19 688 TYR A C 1
ATOM 5384 O O . TYR A 1 688 ? 32.438 -7.625 1.694 1 98.19 688 TYR A O 1
ATOM 5392 N N . SER A 1 689 ? 31.453 -8.164 -0.259 1 98 689 SER A N 1
ATOM 5393 C CA . SER A 1 689 ? 32.281 -9.359 -0.397 1 98 689 SER A CA 1
ATOM 5394 C C . SER A 1 689 ? 33.656 -9.031 -0.976 1 98 689 SER A C 1
ATOM 5396 O O . SER A 1 689 ? 34.531 -9.867 -0.96 1 98 689 SER A O 1
ATOM 5398 N N . GLY A 1 690 ? 33.781 -7.867 -1.548 1 96.56 690 GLY A N 1
ATOM 5399 C CA . GLY A 1 690 ? 35.062 -7.426 -2.105 1 96.56 690 GLY A CA 1
ATOM 5400 C C . GLY A 1 690 ? 35.25 -7.844 -3.549 1 96.56 690 GLY A C 1
ATOM 5401 O O . GLY A 1 690 ? 36.375 -7.902 -4.035 1 96.56 690 GLY A O 1
ATOM 5402 N N . ILE A 1 691 ? 34.188 -8.195 -4.199 1 94.75 691 ILE A N 1
ATOM 5403 C CA . ILE A 1 691 ? 34.25 -8.523 -5.617 1 94.75 691 ILE A CA 1
ATOM 5404 C C . ILE A 1 691 ? 34.344 -7.238 -6.438 1 94.75 691 ILE A C 1
ATOM 5406 O O . ILE A 1 691 ? 33.5 -6.34 -6.305 1 94.75 691 ILE A O 1
ATOM 5410 N N . ASP A 1 692 ? 35.312 -7.129 -7.254 1 88.75 692 ASP A N 1
ATOM 5411 C CA . ASP A 1 692 ? 35.5 -5.992 -8.148 1 88.75 692 ASP A CA 1
ATOM 5412 C C . ASP A 1 692 ? 36.188 -6.426 -9.445 1 88.75 692 ASP A C 1
ATOM 5414 O O . ASP A 1 692 ? 37.125 -5.781 -9.906 1 88.75 692 ASP A O 1
ATOM 5418 N N . THR A 1 693 ? 35.781 -7.48 -9.953 1 85.25 693 THR A N 1
ATOM 5419 C CA . THR A 1 693 ? 36.344 -7.957 -11.219 1 85.25 693 THR A CA 1
ATOM 5420 C C . THR A 1 693 ? 35.688 -7.273 -12.398 1 85.25 693 THR A C 1
ATOM 5422 O O . THR A 1 693 ? 34.594 -6.723 -12.266 1 85.25 693 THR A O 1
ATOM 5425 N N . PRO A 1 694 ? 36.375 -7.184 -13.523 1 83.12 694 PRO A N 1
ATOM 5426 C CA . PRO A 1 694 ? 35.719 -6.586 -14.695 1 83.12 694 PRO A CA 1
ATOM 5427 C C . PRO A 1 694 ? 34.375 -7.227 -15.023 1 83.12 694 PRO A C 1
ATOM 5429 O O . PRO A 1 694 ? 34.281 -8.453 -15.062 1 83.12 694 PRO A O 1
ATOM 5432 N N . GLY A 1 695 ? 33.406 -6.406 -15.109 1 84.94 695 GLY A N 1
ATOM 5433 C CA . GLY A 1 695 ? 32.062 -6.91 -15.461 1 84.94 695 GLY A CA 1
ATOM 5434 C C . GLY A 1 695 ? 31.156 -7.07 -14.266 1 84.94 695 GLY A C 1
ATOM 5435 O O . GLY A 1 695 ? 29.953 -7.254 -14.414 1 84.94 695 GLY A O 1
ATOM 5436 N N . SER A 1 696 ? 31.812 -7.043 -13.102 1 92.56 696 SER A N 1
ATOM 5437 C CA . SER A 1 696 ? 30.984 -7.133 -11.906 1 92.56 696 SER A CA 1
ATOM 5438 C C . SER A 1 696 ? 30.125 -5.875 -11.727 1 92.56 696 SER A C 1
ATOM 5440 O O . SER A 1 696 ? 30.516 -4.793 -12.172 1 92.56 696 SER A O 1
ATOM 5442 N N . VAL A 1 697 ? 28.984 -6.031 -11.164 1 95.44 697 VAL A N 1
ATOM 5443 C CA . VAL A 1 697 ? 28.016 -4.957 -11 1 95.44 697 VAL A CA 1
ATOM 5444 C C . VAL A 1 697 ? 28.406 -4.086 -9.805 1 95.44 697 VAL A C 1
ATOM 5446 O O . VAL A 1 697 ? 28.812 -4.602 -8.766 1 95.44 697 VAL A O 1
ATOM 5449 N N . ASN A 1 698 ? 28.312 -2.822 -10.039 1 94.56 698 ASN A N 1
ATOM 5450 C CA . ASN A 1 698 ? 28.484 -1.859 -8.961 1 94.56 698 ASN A CA 1
ATOM 5451 C C . ASN A 1 698 ? 27.156 -1.286 -8.5 1 94.56 698 ASN A C 1
ATOM 5453 O O . ASN A 1 698 ? 26.234 -1.104 -9.305 1 94.56 698 ASN A O 1
ATOM 5457 N N . LEU A 1 699 ? 27.125 -1.025 -7.262 1 93.06 699 LEU A N 1
ATOM 5458 C CA . LEU A 1 699 ? 25.891 -0.515 -6.664 1 93.06 699 LEU A CA 1
ATOM 5459 C C . LEU A 1 699 ? 25.453 0.777 -7.344 1 93.06 699 LEU A C 1
ATOM 5461 O O . LEU A 1 699 ? 24.266 1.089 -7.383 1 93.06 699 LEU A O 1
ATOM 5465 N N . ASP A 1 700 ? 26.344 1.484 -7.949 1 90.56 700 ASP A N 1
ATOM 5466 C CA . ASP A 1 700 ? 26.047 2.777 -8.562 1 90.56 700 ASP A CA 1
ATOM 5467 C C . ASP A 1 700 ? 25.703 2.615 -10.039 1 90.56 700 ASP A C 1
ATOM 5469 O O . ASP A 1 700 ? 25.484 3.604 -10.742 1 90.56 700 ASP A O 1
ATOM 5473 N N . ASP A 1 701 ? 25.609 1.361 -10.484 1 90.31 701 ASP A N 1
ATOM 5474 C CA . ASP A 1 701 ? 25.219 1.105 -11.867 1 90.31 701 ASP A CA 1
ATOM 5475 C C . ASP A 1 701 ? 23.719 1.347 -12.07 1 90.31 701 ASP A C 1
ATOM 5477 O O . ASP A 1 701 ? 22.969 0.41 -12.344 1 90.31 701 ASP A O 1
ATOM 5481 N N . THR A 1 702 ? 23.125 2.285 -11.578 1 91.75 702 THR A N 1
ATOM 5482 C CA . THR A 1 702 ? 21.734 2.676 -11.758 1 91.75 702 THR A CA 1
ATOM 5483 C C . THR A 1 702 ? 21.609 4.188 -11.922 1 91.75 702 THR A C 1
ATOM 5485 O O . THR A 1 702 ? 22.438 4.941 -11.414 1 91.75 702 THR A O 1
ATOM 5488 N N . THR A 1 703 ? 20.625 4.52 -12.703 1 90.94 703 THR A N 1
ATOM 5489 C CA . THR A 1 703 ? 20.359 5.945 -12.883 1 90.94 703 THR A CA 1
ATOM 5490 C C . THR A 1 703 ? 19.328 6.445 -11.875 1 90.94 703 THR A C 1
ATOM 5492 O O . THR A 1 703 ? 19.016 7.637 -11.844 1 90.94 703 THR A O 1
ATOM 5495 N N . ILE A 1 704 ? 18.781 5.512 -11.094 1 95.25 704 ILE A N 1
ATOM 5496 C CA . ILE A 1 704 ? 17.797 5.883 -10.086 1 95.25 704 ILE A CA 1
ATOM 5497 C C . ILE A 1 704 ? 18.5 6.555 -8.906 1 95.25 704 ILE A C 1
ATOM 5499 O O . ILE A 1 704 ? 19.422 5.984 -8.32 1 95.25 704 ILE A O 1
ATOM 5503 N N . PRO A 1 705 ? 18.062 7.762 -8.547 1 93.5 705 PRO A N 1
ATOM 5504 C CA . PRO A 1 705 ? 18.719 8.445 -7.426 1 93.5 705 PRO A CA 1
ATOM 5505 C C . PRO A 1 705 ? 18.484 7.738 -6.094 1 93.5 705 PRO A C 1
ATOM 5507 O O . PRO A 1 705 ? 17.375 7.242 -5.836 1 93.5 705 PRO A O 1
ATOM 5510 N N . VAL A 1 706 ? 19.484 7.676 -5.273 1 95.44 706 VAL A N 1
ATOM 5511 C CA . VAL A 1 706 ? 19.422 7.109 -3.928 1 95.44 706 VAL A CA 1
ATOM 5512 C C . VAL A 1 706 ? 19.141 8.219 -2.914 1 95.44 706 VAL A C 1
ATOM 5514 O O . VAL A 1 706 ? 19.844 9.234 -2.889 1 95.44 706 VAL A O 1
ATOM 5517 N N . VAL A 1 707 ? 18.141 8.086 -2.119 1 94.94 707 VAL A N 1
ATOM 5518 C CA . VAL A 1 707 ? 17.781 9.055 -1.089 1 94.94 707 VAL A CA 1
ATOM 5519 C C . VAL A 1 707 ? 18.578 8.773 0.184 1 94.94 707 VAL A C 1
ATOM 5521 O O . VAL A 1 707 ? 18.469 7.695 0.768 1 94.94 707 VAL A O 1
ATOM 5524 N N . ASP A 1 708 ? 19.297 9.695 0.647 1 92.44 708 ASP A N 1
ATOM 5525 C CA . ASP A 1 708 ? 20.109 9.586 1.855 1 92.44 708 ASP A CA 1
ATOM 5526 C C . ASP A 1 708 ? 20.156 10.914 2.6 1 92.44 708 ASP A C 1
ATOM 5528 O O . ASP A 1 708 ? 20.922 11.812 2.223 1 92.44 708 ASP A O 1
ATOM 5532 N N . TYR A 1 709 ? 19.391 11.047 3.715 1 83.12 709 TYR A N 1
ATOM 5533 C CA . TYR A 1 709 ? 19.344 12.289 4.477 1 83.12 709 TYR A CA 1
ATOM 5534 C C . TYR A 1 709 ? 20.172 12.172 5.758 1 83.12 709 TYR A C 1
ATOM 5536 O O . TYR A 1 709 ? 20.141 13.062 6.605 1 83.12 709 TYR A O 1
ATOM 5544 N N . ASN A 1 710 ? 20.734 10.914 5.984 1 73.88 710 ASN A N 1
ATOM 5545 C CA . ASN A 1 710 ? 21.5 10.727 7.207 1 73.88 710 ASN A CA 1
ATOM 5546 C C . ASN A 1 710 ? 22.75 11.617 7.23 1 73.88 710 ASN A C 1
ATOM 5548 O O . ASN A 1 710 ? 23.453 11.719 6.227 1 73.88 710 ASN A O 1
ATOM 5552 N N . PRO A 1 711 ? 22.828 12.438 8.406 1 61.38 711 PRO A N 1
ATOM 5553 C CA . PRO A 1 711 ? 24.031 13.25 8.57 1 61.38 711 PRO A CA 1
ATOM 5554 C C . PRO A 1 711 ? 25.312 12.406 8.578 1 61.38 711 PRO A C 1
ATOM 5556 O O . PRO A 1 711 ? 25.281 11.242 8.977 1 61.38 711 PRO A O 1
ATOM 5559 N N . GLN A 1 712 ? 26.188 12.477 7.574 1 49.97 712 GLN A N 1
ATOM 5560 C CA . GLN A 1 712 ? 27.453 11.766 7.652 1 49.97 712 GLN A CA 1
ATOM 5561 C C . GLN A 1 712 ? 28.062 11.867 9.047 1 49.97 712 GLN A C 1
ATOM 5563 O O . GLN A 1 712 ? 28.172 12.961 9.609 1 49.97 712 GLN A O 1
ATOM 5568 N N . LEU A 1 713 ? 27.812 10.75 9.938 1 42.84 713 LEU A N 1
ATOM 5569 C CA . LEU A 1 713 ? 28.641 10.734 11.141 1 42.84 713 LEU A CA 1
ATOM 5570 C C . LEU A 1 713 ? 30.094 11.055 10.812 1 42.84 713 LEU A C 1
ATOM 5572 O O . LEU A 1 713 ? 30.625 10.594 9.797 1 42.84 713 LEU A O 1
ATOM 5576 N N . MET B 1 1 ? -34.5 21.344 8.375 1 62.94 1 MET B N 1
ATOM 5577 C CA . MET B 1 1 ? -34.219 19.984 7.906 1 62.94 1 MET B CA 1
ATOM 5578 C C . MET B 1 1 ? -32.844 19.5 8.438 1 62.94 1 MET B C 1
ATOM 5580 O O . MET B 1 1 ? -31.938 20.297 8.609 1 62.94 1 MET B O 1
ATOM 5584 N N . PRO B 1 2 ? -32.812 18.25 8.805 1 79.75 2 PRO B N 1
ATOM 5585 C CA . PRO B 1 2 ? -31.547 17.703 9.305 1 79.75 2 PRO B CA 1
ATOM 5586 C C . PRO B 1 2 ? -30.406 17.828 8.297 1 79.75 2 PRO B C 1
ATOM 5588 O O . PRO B 1 2 ? -30.625 17.75 7.09 1 79.75 2 PRO B O 1
ATOM 5591 N N . THR B 1 3 ? -29.266 18.25 8.82 1 83.62 3 THR B N 1
ATOM 5592 C CA . THR B 1 3 ? -28.078 18.344 7.977 1 83.62 3 THR B CA 1
ATOM 5593 C C . THR B 1 3 ? -27.688 16.969 7.441 1 83.62 3 THR B C 1
ATOM 5595 O O . THR B 1 3 ? -27.562 16 8.203 1 83.62 3 THR B O 1
ATOM 5598 N N . SER B 1 4 ? -27.594 16.859 6.113 1 89.12 4 SER B N 1
ATOM 5599 C CA . SER B 1 4 ? -27.172 15.609 5.496 1 89.12 4 SER B CA 1
ATOM 5600 C C . SER B 1 4 ? -25.719 15.672 5.07 1 89.12 4 SER B C 1
ATOM 5602 O O . SER B 1 4 ? -25.141 16.75 4.969 1 89.12 4 SER B O 1
ATOM 5604 N N . SER B 1 5 ? -25.141 14.445 4.879 1 91.69 5 SER B N 1
ATOM 5605 C CA . SER B 1 5 ? -23.75 14.375 4.426 1 91.69 5 SER B CA 1
ATOM 5606 C C . SER B 1 5 ? -23.578 15.023 3.059 1 91.69 5 SER B C 1
ATOM 5608 O O . SER B 1 5 ? -22.562 15.648 2.787 1 91.69 5 SER B O 1
ATOM 5610 N N . LEU B 1 6 ? -24.547 14.898 2.18 1 92.31 6 LEU B N 1
ATOM 5611 C CA . LEU B 1 6 ? -24.516 15.523 0.861 1 92.31 6 LEU B CA 1
ATOM 5612 C C . LEU B 1 6 ? -24.422 17.031 0.981 1 92.31 6 LEU B C 1
ATOM 5614 O O . LEU B 1 6 ? -23.609 17.672 0.298 1 92.31 6 LEU B O 1
ATOM 5618 N N . GLN B 1 7 ? -25.25 17.594 1.869 1 91.56 7 GLN B N 1
ATOM 5619 C CA . GLN B 1 7 ? -25.266 19.031 2.07 1 91.56 7 GLN B CA 1
ATOM 5620 C C . GLN B 1 7 ? -23.969 19.5 2.719 1 91.56 7 GLN B C 1
ATOM 5622 O O . GLN B 1 7 ? -23.438 20.562 2.365 1 91.56 7 GLN B O 1
ATOM 5627 N N . LEU B 1 8 ? -23.484 18.75 3.68 1 93.06 8 LEU B N 1
ATOM 5628 C CA . LEU B 1 8 ? -22.234 19.062 4.348 1 93.06 8 LEU B CA 1
ATOM 5629 C C . LEU B 1 8 ? -21.094 19.156 3.342 1 93.06 8 LEU B C 1
ATOM 5631 O O . LEU B 1 8 ? -20.328 20.125 3.354 1 93.06 8 LEU B O 1
ATOM 5635 N N . ILE B 1 9 ? -20.969 18.156 2.441 1 95.12 9 ILE B N 1
ATOM 5636 C CA . ILE B 1 9 ? -19.859 18.047 1.5 1 95.12 9 ILE B CA 1
ATOM 5637 C C . ILE B 1 9 ? -19.984 19.125 0.423 1 95.12 9 ILE B C 1
ATOM 5639 O O . ILE B 1 9 ? -18.984 19.672 -0.034 1 95.12 9 ILE B O 1
ATOM 5643 N N . ALA B 1 10 ? -21.188 19.453 0.049 1 94.62 10 ALA B N 1
ATOM 5644 C CA . ALA B 1 10 ? -21.453 20.375 -1.052 1 94.62 10 ALA B CA 1
ATOM 5645 C C . ALA B 1 10 ? -21.422 21.828 -0.572 1 94.62 10 ALA B C 1
ATOM 5647 O O . ALA B 1 10 ? -21.375 22.75 -1.383 1 94.62 10 ALA B O 1
ATOM 5648 N N . ALA B 1 11 ? -21.484 22.031 0.788 1 94.12 11 ALA B N 1
ATOM 5649 C CA . ALA B 1 11 ? -21.484 23.391 1.312 1 94.12 11 ALA B CA 1
ATOM 5650 C C . ALA B 1 11 ? -20.219 24.141 0.909 1 94.12 11 ALA B C 1
ATOM 5652 O O . ALA B 1 11 ? -19.141 23.562 0.848 1 94.12 11 ALA B O 1
ATOM 5653 N N . PRO B 1 12 ? -20.359 25.5 0.66 1 95.75 12 PRO B N 1
ATOM 5654 C CA . PRO B 1 12 ? -19.172 26.297 0.316 1 95.75 12 PRO B CA 1
ATOM 5655 C C . PRO B 1 12 ? -18.094 26.266 1.397 1 95.75 12 PRO B C 1
ATOM 5657 O O . PRO B 1 12 ? -18.422 26.297 2.59 1 95.75 12 PRO B O 1
ATOM 5660 N N . ARG B 1 13 ? -16.922 26.109 0.991 1 96.12 13 ARG B N 1
ATOM 5661 C CA . ARG B 1 13 ? -15.766 26.25 1.866 1 96.12 13 ARG B CA 1
ATOM 5662 C C . ARG B 1 13 ? -15.047 27.562 1.631 1 96.12 13 ARG B C 1
ATOM 5664 O O . ARG B 1 13 ? -14.688 27.891 0.497 1 96.12 13 ARG B O 1
ATOM 5671 N N . ARG B 1 14 ? -14.836 28.344 2.658 1 97.69 14 ARG B N 1
ATOM 5672 C CA . ARG B 1 14 ? -14.281 29.672 2.529 1 97.69 14 ARG B CA 1
ATOM 5673 C C . ARG B 1 14 ? -12.938 29.781 3.246 1 97.69 14 ARG B C 1
ATOM 5675 O O . ARG B 1 14 ? -12.766 29.234 4.34 1 97.69 14 ARG B O 1
ATOM 5682 N N . SER B 1 15 ? -12.008 30.422 2.604 1 97.44 15 SER B N 1
ATOM 5683 C CA . SER B 1 15 ? -10.719 30.703 3.229 1 97.44 15 SER B CA 1
ATOM 5684 C C . SER B 1 15 ? -10.836 31.828 4.254 1 97.44 15 SER B C 1
ATOM 5686 O O . SER B 1 15 ? -11.93 32.344 4.488 1 97.44 15 SER B O 1
ATOM 5688 N N . ASP B 1 16 ? -9.773 32.125 5.012 1 97.06 16 ASP B N 1
ATOM 5689 C CA . ASP B 1 16 ? -9.773 33.25 5.938 1 97.06 16 ASP B CA 1
ATOM 5690 C C . ASP B 1 16 ? -9.938 34.562 5.188 1 97.06 16 ASP B C 1
ATOM 5692 O O . ASP B 1 16 ? -9.594 34.688 4.008 1 97.06 16 ASP B O 1
ATOM 5696 N N . ALA B 1 17 ? -10.445 35.562 5.883 1 98.44 17 ALA B N 1
ATOM 5697 C CA . ALA B 1 17 ? -10.617 36.906 5.336 1 98.44 17 ALA B CA 1
ATOM 5698 C C . ALA B 1 17 ? -9.383 37.75 5.578 1 98.44 17 ALA B C 1
ATOM 5700 O O . ALA B 1 17 ? -8.961 37.938 6.723 1 98.44 17 ALA B O 1
ATOM 5701 N N . ILE B 1 18 ? -8.859 38.312 4.555 1 97.88 18 ILE B N 1
ATOM 5702 C CA . ILE B 1 18 ? -7.652 39.125 4.641 1 97.88 18 ILE B CA 1
ATOM 5703 C C . ILE B 1 18 ? -8 40.594 4.406 1 97.88 18 ILE B C 1
ATOM 5705 O O . ILE B 1 18 ? -8.344 40.969 3.285 1 97.88 18 ILE B O 1
ATOM 5709 N N . PRO B 1 19 ? -7.859 41.406 5.387 1 97.94 19 PRO B N 1
ATOM 5710 C CA . PRO B 1 19 ? -8.266 42.812 5.23 1 97.94 19 PRO B CA 1
ATOM 5711 C C . PRO B 1 19 ? -7.266 43.625 4.414 1 97.94 19 PRO B C 1
ATOM 5713 O O . PRO B 1 19 ? -6.066 43.312 4.418 1 97.94 19 PRO B O 1
ATOM 5716 N N . ASN B 1 20 ? -7.867 44.656 3.697 1 97.25 20 ASN B N 1
ATOM 5717 C CA . ASN B 1 20 ? -6.973 45.625 3.074 1 97.25 20 ASN B CA 1
ATOM 5718 C C . ASN B 1 20 ? -6.363 46.562 4.109 1 97.25 20 ASN B C 1
ATOM 5720 O O . ASN B 1 20 ? -6.762 46.562 5.273 1 97.25 20 ASN B O 1
ATOM 5724 N N . PRO B 1 21 ? -5.414 47.375 3.719 1 94.06 21 PRO B N 1
ATOM 5725 C CA . PRO B 1 21 ? -4.695 48.219 4.68 1 94.06 21 PRO B CA 1
ATOM 5726 C C . PRO B 1 21 ? -5.621 49.156 5.453 1 94.06 21 PRO B C 1
ATOM 5728 O O . PRO B 1 21 ? -5.398 49.406 6.641 1 94.06 21 PRO B O 1
ATOM 5731 N N . SER B 1 22 ? -6.68 49.594 4.863 1 95.69 22 SER B N 1
ATOM 5732 C CA . SER B 1 22 ? -7.582 50.531 5.527 1 95.69 22 SER B CA 1
ATOM 5733 C C . SER B 1 22 ? -8.555 49.812 6.441 1 95.69 22 SER B C 1
ATOM 5735 O O . SER B 1 22 ? -9.219 50.438 7.277 1 95.69 22 SER B O 1
ATOM 5737 N N . GLY B 1 23 ? -8.711 48.5 6.27 1 96.81 23 GLY B N 1
ATOM 5738 C CA . GLY B 1 23 ? -9.648 47.75 7.074 1 96.81 23 GLY B CA 1
ATOM 5739 C C . GLY B 1 23 ? -11.086 47.906 6.629 1 96.81 23 GLY B C 1
ATOM 5740 O O . GLY B 1 23 ? -12.016 47.688 7.414 1 96.81 23 GLY B O 1
ATOM 5741 N N . GLU B 1 24 ? -11.281 48.281 5.379 1 96.81 24 GLU B N 1
ATOM 5742 C CA . GLU B 1 24 ? -12.641 48.5 4.879 1 96.81 24 GLU B CA 1
ATOM 5743 C C . GLU B 1 24 ? -13.211 47.25 4.246 1 96.81 24 GLU B C 1
ATOM 5745 O O . GLU B 1 24 ? -14.414 47 4.336 1 96.81 24 GLU B O 1
ATOM 5750 N N . VAL B 1 25 ? -12.391 46.562 3.539 1 97.56 25 VAL B N 1
ATOM 5751 C CA . VAL B 1 25 ? -12.812 45.344 2.877 1 97.56 25 VAL B CA 1
ATOM 5752 C C . VAL B 1 25 ? -11.797 44.219 3.141 1 97.56 25 VAL B C 1
ATOM 5754 O O . VAL B 1 25 ? -10.648 44.5 3.506 1 97.56 25 VAL B O 1
ATOM 5757 N N . ALA B 1 26 ? -12.25 43 3.018 1 98.38 26 ALA B N 1
ATOM 5758 C CA . ALA B 1 26 ? -11.367 41.812 3.15 1 98.38 26 ALA B CA 1
ATOM 5759 C C . ALA B 1 26 ? -11.531 40.875 1.967 1 98.38 26 ALA B C 1
ATOM 5761 O O . ALA B 1 26 ? -12.633 40.719 1.424 1 98.38 26 ALA B O 1
ATOM 5762 N N . LEU B 1 27 ? -10.453 40.281 1.562 1 97.56 27 LEU B N 1
ATOM 5763 C CA . LEU B 1 27 ? -10.398 39.281 0.503 1 97.56 27 LEU B CA 1
ATOM 5764 C C . LEU B 1 27 ? -10.547 37.875 1.077 1 97.56 27 LEU B C 1
ATOM 5766 O O . LEU B 1 27 ? -9.961 37.562 2.117 1 97.56 27 LEU B O 1
ATOM 5770 N N . PHE B 1 28 ? -11.336 36.969 0.422 1 98.06 28 PHE B N 1
ATOM 5771 C CA . PHE B 1 28 ? -11.359 35.562 0.752 1 98.06 28 PHE B CA 1
ATOM 5772 C C . PHE B 1 28 ? -11.766 34.719 -0.46 1 98.06 28 PHE B C 1
ATOM 5774 O O . PHE B 1 28 ? -12.375 35.25 -1.396 1 98.06 28 PHE B O 1
ATOM 5781 N N . SER B 1 29 ? -11.352 33.469 -0.51 1 97.94 29 SER B N 1
ATOM 5782 C CA . SER B 1 29 ? -11.742 32.562 -1.573 1 97.94 29 SER B CA 1
ATOM 5783 C C . SER B 1 29 ? -12.859 31.625 -1.119 1 97.94 29 SER B C 1
ATOM 5785 O O . SER B 1 29 ? -13.062 31.422 0.08 1 97.94 29 SER B O 1
ATOM 5787 N N . THR B 1 30 ? -13.625 31.109 -2.033 1 97.38 30 THR B N 1
ATOM 5788 C CA . THR B 1 30 ? -14.68 30.125 -1.821 1 97.38 30 THR B CA 1
ATOM 5789 C C . THR B 1 30 ? -14.539 28.969 -2.809 1 97.38 30 THR B C 1
ATOM 5791 O O . THR B 1 30 ? -14.188 29.188 -3.973 1 97.38 30 THR B O 1
ATOM 5794 N N . SER B 1 31 ? -14.672 27.781 -2.359 1 96.88 31 SER B N 1
ATOM 5795 C CA . SER B 1 31 ? -14.781 26.594 -3.203 1 96.88 31 SER B CA 1
ATOM 5796 C C . SER B 1 31 ? -16.062 25.828 -2.906 1 96.88 31 SER B C 1
ATOM 5798 O O . SER B 1 31 ? -16.5 25.766 -1.756 1 96.88 31 SER B O 1
ATOM 5800 N N . GLU B 1 32 ? -16.641 25.25 -3.959 1 96.25 32 GLU B N 1
ATOM 5801 C CA . GLU B 1 32 ? -17.891 24.516 -3.836 1 96.25 32 GLU B CA 1
ATOM 5802 C C . GLU B 1 32 ? -17.922 23.312 -4.785 1 96.25 32 GLU B C 1
ATOM 5804 O O . GLU B 1 32 ? -17.625 23.453 -5.973 1 96.25 32 GLU B O 1
ATOM 5809 N N . TYR B 1 33 ? -18.297 22.172 -4.27 1 97 33 TYR B N 1
ATOM 5810 C CA . TYR B 1 33 ? -18.422 20.953 -5.078 1 97 33 TYR B CA 1
ATOM 5811 C C . TYR B 1 33 ? -19.875 20.703 -5.469 1 97 33 TYR B C 1
ATOM 5813 O O . TYR B 1 33 ? -20.781 20.906 -4.66 1 97 33 TYR B O 1
ATOM 5821 N N . SER B 1 34 ? -20.125 20.312 -6.738 1 97.38 34 SER B N 1
ATOM 5822 C CA . SER B 1 34 ? -21.453 19.953 -7.23 1 97.38 34 SER B CA 1
ATOM 5823 C C . SER B 1 34 ? -21.562 18.453 -7.508 1 97.38 34 SER B C 1
ATOM 5825 O O . SER B 1 34 ? -20.844 17.922 -8.359 1 97.38 34 SER B O 1
ATOM 5827 N N . PHE B 1 35 ? -22.484 17.797 -6.84 1 95.88 35 PHE B N 1
ATOM 5828 C CA . PHE B 1 35 ? -22.703 16.375 -7.098 1 95.88 35 PHE B CA 1
ATOM 5829 C C . PHE B 1 35 ? -23.469 16.172 -8.398 1 95.88 35 PHE B C 1
ATOM 5831 O O . PHE B 1 35 ? -23.562 15.055 -8.914 1 95.88 35 PHE B O 1
ATOM 5838 N N . GLU B 1 36 ? -24.031 17.188 -8.891 1 96.56 36 GLU B N 1
ATOM 5839 C CA . GLU B 1 36 ? -24.703 17.125 -10.188 1 96.56 36 GLU B CA 1
ATOM 5840 C C . GLU B 1 36 ? -23.688 17.109 -11.328 1 96.56 36 GLU B C 1
ATOM 5842 O O . GLU B 1 36 ? -23.766 16.281 -12.227 1 96.56 36 GLU B O 1
ATOM 5847 N N . THR B 1 37 ? -22.734 17.984 -11.242 1 97.25 37 THR B N 1
ATOM 5848 C CA . THR B 1 37 ? -21.75 18.094 -12.312 1 97.25 37 THR B CA 1
ATOM 5849 C C . THR B 1 37 ? -20.484 17.328 -11.969 1 97.25 37 THR B C 1
ATOM 5851 O O . THR B 1 37 ? -19.641 17.094 -12.828 1 97.25 37 THR B O 1
ATOM 5854 N N . HIS B 1 38 ? -20.344 16.938 -10.719 1 97.19 38 HIS B N 1
ATOM 5855 C CA . HIS B 1 38 ? -19.188 16.219 -10.203 1 97.19 38 HIS B CA 1
ATOM 5856 C C . HIS B 1 38 ? -17.906 17.016 -10.406 1 97.19 38 HIS B C 1
ATOM 5858 O O . HIS B 1 38 ? -16.891 16.453 -10.812 1 97.19 38 HIS B O 1
ATOM 5864 N N . ALA B 1 39 ? -17.984 18.297 -10.109 1 97.06 39 ALA B N 1
ATOM 5865 C CA . ALA B 1 39 ? -16.844 19.188 -10.273 1 97.06 39 ALA B CA 1
ATOM 5866 C C . ALA B 1 39 ? -16.828 20.266 -9.188 1 97.06 39 ALA B C 1
ATOM 5868 O O . ALA B 1 39 ? -17.875 20.594 -8.625 1 97.06 39 ALA B O 1
ATOM 5869 N N . THR B 1 40 ? -15.656 20.766 -8.836 1 96.88 40 THR B N 1
ATOM 5870 C CA . THR B 1 40 ? -15.477 21.859 -7.883 1 96.88 40 THR B CA 1
ATOM 5871 C C . THR B 1 40 ? -15.328 23.188 -8.609 1 96.88 40 THR B C 1
ATOM 5873 O O . THR B 1 40 ? -14.578 23.297 -9.578 1 96.88 40 THR B O 1
ATOM 5876 N N . SER B 1 41 ? -16.078 24.203 -8.195 1 96.5 41 SER B N 1
ATOM 5877 C CA . SER B 1 41 ? -15.883 25.578 -8.625 1 96.5 41 SER B CA 1
ATOM 5878 C C . SER B 1 41 ? -15.234 26.422 -7.527 1 96.5 41 SER B C 1
ATOM 5880 O O . SER B 1 41 ? -15.438 26.156 -6.336 1 96.5 41 SER B O 1
ATOM 5882 N N . SER B 1 42 ? -14.43 27.344 -7.914 1 96.81 42 SER B N 1
ATOM 5883 C CA . SER B 1 42 ? -13.773 28.234 -6.957 1 96.81 42 SER B CA 1
ATOM 5884 C C . SER B 1 42 ? -13.789 29.688 -7.441 1 96.81 42 SER B C 1
ATOM 5886 O O . SER B 1 42 ? -13.75 29.938 -8.648 1 96.81 42 SER B O 1
ATOM 5888 N N . TRP B 1 43 ? -13.914 30.641 -6.59 1 97.75 43 TRP B N 1
ATOM 5889 C CA . TRP B 1 43 ? -13.859 32.062 -6.922 1 97.75 43 TRP B CA 1
ATOM 5890 C C . TRP B 1 43 ? -13.352 32.875 -5.738 1 97.75 43 TRP B C 1
ATOM 5892 O O . TRP B 1 43 ? -13.227 32.344 -4.625 1 97.75 43 TRP B O 1
ATOM 5902 N N . TRP B 1 44 ? -12.961 34.094 -5.965 1 98.25 44 TRP B N 1
ATOM 5903 C CA . TRP B 1 44 ? -12.539 35.062 -4.949 1 98.25 44 TRP B CA 1
ATOM 5904 C C . TRP B 1 44 ? -13.57 36.156 -4.777 1 98.25 44 TRP B C 1
ATOM 5906 O O . TRP B 1 44 ? -14.211 36.594 -5.746 1 98.25 44 TRP B O 1
ATOM 5916 N N . SER B 1 45 ? -13.711 36.656 -3.525 1 98.25 45 SER B N 1
ATOM 5917 C CA . SER B 1 45 ? -14.695 37.688 -3.217 1 98.25 45 SER B CA 1
ATOM 5918 C C . SER B 1 45 ? -14.117 38.75 -2.273 1 98.25 45 SER B C 1
ATOM 5920 O O . SER B 1 45 ? -13.055 38.531 -1.684 1 98.25 45 SER B O 1
ATOM 5922 N N . LEU B 1 46 ? -14.836 39.906 -2.24 1 98.12 46 LEU B N 1
ATOM 5923 C CA . LEU B 1 46 ? -14.594 40.969 -1.262 1 98.12 46 LEU B CA 1
ATOM 5924 C C . LEU B 1 46 ? -15.695 40.969 -0.211 1 98.12 46 LEU B C 1
ATOM 5926 O O . LEU B 1 46 ? -16.875 40.812 -0.537 1 98.12 46 LEU B O 1
ATOM 5930 N N . LEU B 1 47 ? -15.336 41.094 1.015 1 98.38 47 LEU B N 1
ATOM 5931 C CA . LEU B 1 47 ? -16.25 41.281 2.139 1 98.38 47 LEU B CA 1
ATOM 5932 C C . LEU B 1 47 ? -16.156 42.688 2.68 1 98.38 47 LEU B C 1
ATOM 5934 O O . LEU B 1 47 ? -15.102 43.125 3.141 1 98.38 47 LEU B O 1
ATOM 5938 N N . ASP B 1 48 ? -17.25 43.406 2.588 1 98.12 48 ASP B N 1
ATOM 5939 C CA . ASP B 1 48 ? -17.312 44.719 3.225 1 98.12 48 ASP B CA 1
ATOM 5940 C C . ASP B 1 48 ? -17.359 44.594 4.746 1 98.12 48 ASP B C 1
ATOM 5942 O O . ASP B 1 48 ? -18.266 43.969 5.293 1 98.12 48 ASP B O 1
ATOM 5946 N N . LEU B 1 49 ? -16.453 45.219 5.457 1 97.88 49 LEU B N 1
ATOM 5947 C CA . LEU B 1 49 ? -16.297 44.938 6.887 1 97.88 49 LEU B CA 1
ATOM 5948 C C . LEU B 1 49 ? -17.266 45.812 7.703 1 97.88 49 LEU B C 1
ATOM 5950 O O . LEU B 1 49 ? -17.438 45.562 8.898 1 97.88 49 LEU B O 1
ATOM 5954 N N . GLU B 1 50 ? -17.875 46.719 7.125 1 96 50 GLU B N 1
ATOM 5955 C CA . GLU B 1 50 ? -18.875 47.5 7.816 1 96 50 GLU B CA 1
ATOM 5956 C C . GLU B 1 50 ? -20.266 46.906 7.641 1 96 50 GLU B C 1
ATOM 5958 O O . GLU B 1 50 ? -21.031 46.812 8.609 1 96 50 GLU B O 1
ATOM 5963 N N . THR B 1 51 ? -20.609 46.406 6.414 1 95.75 51 THR B N 1
ATOM 5964 C CA . THR B 1 51 ? -21.969 46 6.109 1 95.75 51 THR B CA 1
ATOM 5965 C C . THR B 1 51 ? -22.109 44.469 6.082 1 95.75 51 THR B C 1
ATOM 5967 O O . THR B 1 51 ? -23.203 43.938 6.16 1 95.75 51 THR B O 1
ATOM 5970 N N . GLY B 1 52 ? -21.031 43.875 5.859 1 96.12 52 GLY B N 1
ATOM 5971 C CA . GLY B 1 52 ? -21.078 42.438 5.711 1 96.12 52 GLY B CA 1
ATOM 5972 C C . GLY B 1 52 ? -21.406 41.969 4.301 1 96.12 52 GLY B C 1
ATOM 5973 O O . GLY B 1 52 ? -21.5 40.781 4.023 1 96.12 52 GLY B O 1
ATOM 5974 N N . LYS B 1 53 ? -21.516 42.875 3.363 1 96.81 53 LYS B N 1
ATOM 5975 C CA . LYS B 1 53 ? -21.859 42.562 1.984 1 96.81 53 LYS B CA 1
ATOM 5976 C C . LYS B 1 53 ? -20.703 41.844 1.287 1 96.81 53 LYS B C 1
ATOM 5978 O O . LYS B 1 53 ? -19.547 42.25 1.424 1 96.81 53 LYS B O 1
ATOM 5983 N N . VAL B 1 54 ? -21.016 40.781 0.597 1 97.31 54 VAL B N 1
ATOM 5984 C CA . VAL B 1 54 ? -20.016 40 -0.15 1 97.31 54 VAL B CA 1
ATOM 5985 C C . VAL B 1 54 ? -20.188 40.281 -1.646 1 97.31 54 VAL B C 1
ATOM 5987 O O . VAL B 1 54 ? -21.281 40.188 -2.184 1 97.31 54 VAL B O 1
ATOM 5990 N N . THR B 1 55 ? -19.156 40.625 -2.346 1 97.06 55 THR B N 1
ATOM 5991 C CA . THR B 1 55 ? -19.141 40.844 -3.789 1 97.06 55 THR B CA 1
ATOM 5992 C C . THR B 1 55 ? -18.078 39.969 -4.457 1 97.06 55 THR B C 1
ATOM 5994 O O . THR B 1 55 ? -16.922 39.938 -4.027 1 97.06 55 THR B O 1
ATOM 5997 N N . GLN B 1 56 ? -18.469 39.25 -5.48 1 96.88 56 GLN B N 1
ATOM 5998 C CA . GLN B 1 56 ? -17.5 38.406 -6.203 1 96.88 56 GLN B CA 1
ATOM 5999 C C . GLN B 1 56 ? -16.484 39.25 -6.949 1 96.88 56 GLN B C 1
ATOM 6001 O O . GLN B 1 56 ? -16.844 40.219 -7.625 1 96.88 56 GLN B O 1
ATOM 6006 N N . LEU B 1 57 ? -15.281 38.906 -6.773 1 97.81 57 LEU B N 1
ATOM 6007 C CA . LEU B 1 57 ? -14.195 39.625 -7.434 1 97.81 57 LEU B CA 1
ATOM 6008 C C . LEU B 1 57 ? -13.805 38.938 -8.734 1 97.81 57 LEU B C 1
ATOM 6010 O O . LEU B 1 57 ? -13.68 39.594 -9.773 1 97.81 57 LEU B O 1
ATOM 6014 N N . THR B 1 58 ? -13.578 37.656 -8.734 1 97.69 58 THR B N 1
ATOM 6015 C CA . THR B 1 58 ? -13.234 36.875 -9.914 1 97.69 58 THR B CA 1
ATOM 6016 C C . THR B 1 58 ? -13.602 35.406 -9.711 1 97.69 58 THR B C 1
ATOM 6018 O O . THR B 1 58 ? -13.609 34.906 -8.586 1 97.69 58 THR B O 1
ATOM 6021 N N . ASN B 1 59 ? -13.938 34.688 -10.805 1 96.25 59 ASN B N 1
ATOM 6022 C CA . ASN B 1 59 ? -14.172 33.25 -10.789 1 96.25 59 ASN B CA 1
ATOM 6023 C C . ASN B 1 59 ? -13.156 32.5 -11.656 1 96.25 59 ASN B C 1
ATOM 6025 O O . ASN B 1 59 ? -13.414 31.391 -12.086 1 96.25 59 ASN B O 1
ATOM 6029 N N . ASP B 1 60 ? -12.07 33.219 -11.984 1 95.69 60 ASP B N 1
ATOM 6030 C CA . ASP B 1 60 ? -10.977 32.594 -12.703 1 95.69 60 ASP B CA 1
ATOM 6031 C C . ASP B 1 60 ? -10.266 31.562 -11.812 1 95.69 60 ASP B C 1
ATOM 6033 O O . ASP B 1 60 ? -9.555 31.938 -10.875 1 95.69 60 ASP B O 1
ATOM 6037 N N . SER B 1 61 ? -10.352 30.281 -12.18 1 92.88 61 SER B N 1
ATOM 6038 C CA . SER B 1 61 ? -9.82 29.203 -11.352 1 92.88 61 SER B CA 1
ATOM 6039 C C . SER B 1 61 ? -8.297 29.172 -11.383 1 92.88 61 SER B C 1
ATOM 6041 O O . SER B 1 61 ? -7.664 28.5 -10.57 1 92.88 61 SER B O 1
ATOM 6043 N N . ASN B 1 62 ? -7.668 29.938 -12.242 1 95.12 62 ASN B N 1
ATOM 6044 C CA . ASN B 1 62 ? -6.211 29.984 -12.312 1 95.12 62 ASN B CA 1
ATOM 6045 C C . ASN B 1 62 ? -5.625 30.844 -11.203 1 95.12 62 ASN B C 1
ATOM 6047 O O . ASN B 1 62 ? -4.426 30.797 -10.93 1 95.12 62 ASN B O 1
ATOM 6051 N N . VAL B 1 63 ? -6.473 31.734 -10.602 1 97.56 63 VAL B N 1
ATOM 6052 C CA . VAL B 1 63 ? -6.008 32.531 -9.484 1 97.56 63 VAL B CA 1
ATOM 6053 C C . VAL B 1 63 ? -5.875 31.672 -8.234 1 97.56 63 VAL B C 1
ATOM 6055 O O . VAL B 1 63 ? -6.836 31.5 -7.48 1 97.56 63 VAL B O 1
ATOM 6058 N N . SER B 1 64 ? -4.695 31.234 -8.047 1 95.5 64 SER B N 1
ATOM 6059 C CA . SER B 1 64 ? -4.477 30.25 -6.996 1 95.5 64 SER B CA 1
ATOM 6060 C C . SER B 1 64 ? -4.219 30.922 -5.652 1 95.5 64 SER B C 1
ATOM 6062 O O . SER B 1 64 ? -4.477 30.344 -4.598 1 95.5 64 SER B O 1
ATOM 6064 N N . GLU B 1 65 ? -3.596 32.031 -5.617 1 96.38 65 GLU B N 1
ATOM 6065 C CA . GLU B 1 65 ? -3.336 32.875 -4.441 1 96.38 65 GLU B CA 1
ATOM 6066 C C . GLU B 1 65 ? -3.57 34.344 -4.75 1 96.38 65 GLU B C 1
ATOM 6068 O O . GLU B 1 65 ? -3.285 34.812 -5.855 1 96.38 65 GLU B O 1
ATOM 6073 N N . LEU B 1 66 ? -4.109 35 -3.852 1 96.69 66 LEU B N 1
ATOM 6074 C CA . LEU B 1 66 ? -4.406 36.438 -4.016 1 96.69 66 LEU B CA 1
ATOM 6075 C C . LEU B 1 66 ? -4.199 37.188 -2.703 1 96.69 66 LEU B C 1
ATOM 6077 O O . LEU B 1 66 ? -4.641 36.719 -1.646 1 96.69 66 LEU B O 1
ATOM 6081 N N . THR B 1 67 ? -3.443 38.281 -2.738 1 95.25 67 THR B N 1
ATOM 6082 C CA . THR B 1 67 ? -3.193 39.094 -1.554 1 95.25 67 THR B CA 1
ATOM 6083 C C . THR B 1 67 ? -3.168 40.562 -1.913 1 95.25 67 THR B C 1
ATOM 6085 O O . THR B 1 67 ? -3.27 40.938 -3.088 1 95.25 67 THR B O 1
ATOM 6088 N N . TRP B 1 68 ? -3.098 41.469 -0.924 1 96 68 TRP B N 1
ATOM 6089 C CA . TRP B 1 68 ? -3.037 42.906 -1.126 1 96 68 TRP B CA 1
ATOM 6090 C C . TRP B 1 68 ? -1.608 43.344 -1.413 1 96 68 TRP B C 1
ATOM 6092 O O . TRP B 1 68 ? -0.661 42.875 -0.789 1 96 68 TRP B O 1
ATOM 6102 N N . LEU B 1 69 ? -1.358 44.219 -2.326 1 91.25 69 LEU B N 1
ATOM 6103 C CA . LEU B 1 69 ? -0.055 44.781 -2.662 1 91.25 69 LEU B CA 1
ATOM 6104 C C . LEU B 1 69 ? 0.42 45.75 -1.577 1 91.25 69 LEU B C 1
ATOM 6106 O O . LEU B 1 69 ? 1.625 45.938 -1.381 1 91.25 69 LEU B O 1
ATOM 6110 N N . GLY B 1 70 ? -0.4 46.312 -0.681 1 77.81 70 GLY B N 1
ATOM 6111 C CA . GLY B 1 70 ? -0.087 47.062 0.517 1 77.81 70 GLY B CA 1
ATOM 6112 C C . GLY B 1 70 ? 0.237 48.531 0.23 1 77.81 70 GLY B C 1
ATOM 6113 O O . GLY B 1 70 ? 0.296 49.344 1.148 1 77.81 70 GLY B O 1
ATOM 6114 N N . SER B 1 71 ? 0.525 48.938 -1.009 1 77.12 71 SER B N 1
ATOM 6115 C CA . SER B 1 71 ? 0.817 50.344 -1.328 1 77.12 71 SER B CA 1
ATOM 6116 C C . SER B 1 71 ? -0.462 51.156 -1.437 1 77.12 71 SER B C 1
ATOM 6118 O O . SER B 1 71 ? -0.445 52.375 -1.229 1 77.12 71 SER B O 1
ATOM 6120 N N . THR B 1 72 ? -1.448 50.438 -1.771 1 83.94 72 THR B N 1
ATOM 6121 C CA . THR B 1 72 ? -2.76 51.062 -1.85 1 83.94 72 THR B CA 1
ATOM 6122 C C . THR B 1 72 ? -3.826 50.188 -1.205 1 83.94 72 THR B C 1
ATOM 6124 O O . THR B 1 72 ? -3.553 49.031 -0.842 1 83.94 72 THR B O 1
ATOM 6127 N N . ASP B 1 73 ? -5.023 50.719 -1.162 1 91.88 73 ASP B N 1
ATOM 6128 C CA . ASP B 1 73 ? -6.129 50 -0.562 1 91.88 73 ASP B CA 1
ATOM 6129 C C . ASP B 1 73 ? -6.82 49.094 -1.596 1 91.88 73 ASP B C 1
ATOM 6131 O O . ASP B 1 73 ? -7.637 48.25 -1.242 1 91.88 73 ASP B O 1
ATOM 6135 N N . SER B 1 74 ? -6.426 49.219 -2.838 1 94.25 74 SER B N 1
ATOM 6136 C CA . SER B 1 74 ? -7.152 48.469 -3.867 1 94.25 74 SER B CA 1
ATOM 6137 C C . SER B 1 74 ? -6.215 47.562 -4.676 1 94.25 74 SER B C 1
ATOM 6139 O O . SER B 1 74 ? -6.672 46.719 -5.418 1 94.25 74 SER B O 1
ATOM 6141 N N . GLY B 1 75 ? -4.945 47.812 -4.547 1 94.5 75 GLY B N 1
ATOM 6142 C CA . GLY B 1 75 ? -3.979 47.062 -5.32 1 94.5 75 GLY B CA 1
ATOM 6143 C C . GLY B 1 75 ? -3.891 45.594 -4.891 1 94.5 75 GLY B C 1
ATOM 6144 O O . GLY B 1 75 ? -3.955 45.312 -3.699 1 94.5 75 GLY B O 1
ATOM 6145 N N . LEU B 1 76 ? -3.742 44.719 -5.918 1 96.38 76 LEU B N 1
ATOM 6146 C CA . LEU B 1 76 ? -3.713 43.281 -5.668 1 96.38 76 LEU B CA 1
ATOM 6147 C C . LEU B 1 76 ? -2.479 42.656 -6.297 1 96.38 76 LEU B C 1
ATOM 6149 O O . LEU B 1 76 ? -1.98 43.125 -7.32 1 96.38 76 LEU B O 1
ATOM 6153 N N . LEU B 1 77 ? -1.992 41.656 -5.691 1 96 77 LEU B N 1
ATOM 6154 C CA . LEU B 1 77 ? -0.996 40.719 -6.215 1 96 77 LEU B CA 1
ATOM 6155 C C . LEU B 1 77 ? -1.508 39.281 -6.152 1 96 77 LEU B C 1
ATOM 6157 O O . LEU B 1 77 ? -2.096 38.875 -5.152 1 96 77 LEU B O 1
ATOM 6161 N N . TYR B 1 78 ? -1.356 38.531 -7.266 1 97.12 78 TYR B N 1
ATOM 6162 C CA . TYR B 1 78 ? -1.838 37.156 -7.184 1 97.12 78 TYR B CA 1
ATOM 6163 C C . TYR B 1 78 ? -0.961 36.219 -8.008 1 97.12 78 TYR B C 1
ATOM 6165 O O . TYR B 1 78 ? -0.264 36.656 -8.922 1 97.12 78 TYR B O 1
ATOM 6173 N N . ILE B 1 79 ? -0.959 34.969 -7.633 1 97.62 79 ILE B N 1
ATOM 6174 C CA . ILE B 1 79 ? -0.326 33.906 -8.398 1 97.62 79 ILE B CA 1
ATOM 6175 C C . ILE B 1 79 ? -1.347 33.281 -9.336 1 97.62 79 ILE B C 1
ATOM 6177 O O . ILE B 1 79 ? -2.41 32.812 -8.898 1 97.62 79 ILE B O 1
ATOM 6181 N N . ASN B 1 80 ? -1.018 33.281 -10.594 1 97.12 80 ASN B N 1
ATOM 6182 C CA . ASN B 1 80 ? -1.702 32.469 -11.594 1 97.12 80 ASN B CA 1
ATOM 6183 C C . ASN B 1 80 ? -1.101 31.062 -11.672 1 97.12 80 ASN B C 1
ATOM 6185 O O . ASN B 1 80 ? 0.079 30.906 -12 1 97.12 80 ASN B O 1
ATOM 6189 N N . GLY B 1 81 ? -1.879 30.062 -11.477 1 96.38 81 GLY B N 1
ATOM 6190 C CA . GLY B 1 81 ? -1.411 28.688 -11.336 1 96.38 81 GLY B CA 1
ATOM 6191 C C . GLY B 1 81 ? -0.914 28.094 -12.633 1 96.38 81 GLY B C 1
ATOM 6192 O O . GLY B 1 81 ? -0.471 26.938 -12.664 1 96.38 81 GLY B O 1
ATOM 6193 N N . THR B 1 82 ? -0.949 28.812 -13.727 1 95.25 82 THR B N 1
ATOM 6194 C CA . THR B 1 82 ? -0.442 28.359 -15.016 1 95.25 82 THR B CA 1
ATOM 6195 C C . THR B 1 82 ? 0.58 29.359 -15.57 1 95.25 82 THR B C 1
ATOM 6197 O O . THR B 1 82 ? 0.672 30.484 -15.094 1 95.25 82 THR B O 1
ATOM 6200 N N . ASN B 1 83 ? 1.327 28.844 -16.406 1 95.62 83 ASN B N 1
ATOM 6201 C CA . ASN B 1 83 ? 2.316 29.656 -17.125 1 95.62 83 ASN B CA 1
ATOM 6202 C C . ASN B 1 83 ? 2.293 29.375 -18.625 1 95.62 83 ASN B C 1
ATOM 6204 O O . ASN B 1 83 ? 2.576 28.25 -19.047 1 95.62 83 ASN B O 1
ATOM 6208 N N . ALA B 1 84 ? 1.966 30.328 -19.453 1 93.56 84 ALA B N 1
ATOM 6209 C CA . ALA B 1 84 ? 1.814 30.172 -20.891 1 93.56 84 ALA B CA 1
ATOM 6210 C C . ALA B 1 84 ? 3.156 29.875 -21.562 1 93.56 84 ALA B C 1
ATOM 6212 O O . ALA B 1 84 ? 3.211 29.203 -22.594 1 93.56 84 ALA B O 1
ATOM 6213 N N . GLU B 1 85 ? 4.203 30.297 -20.953 1 94.69 85 GLU B N 1
ATOM 6214 C CA . GLU B 1 85 ? 5.523 30.203 -21.562 1 94.69 85 GLU B CA 1
ATOM 6215 C C . GLU B 1 85 ? 6.285 28.984 -21.031 1 94.69 85 GLU B C 1
ATOM 6217 O O . GLU B 1 85 ? 7.168 28.469 -21.719 1 94.69 85 GLU B O 1
ATOM 6222 N N . ILE B 1 86 ? 6.07 28.656 -19.859 1 96.25 86 ILE B N 1
ATOM 6223 C CA . ILE B 1 86 ? 6.781 27.547 -19.234 1 96.25 86 ILE B CA 1
ATOM 6224 C C . ILE B 1 86 ? 5.781 26.531 -18.688 1 96.25 86 ILE B C 1
ATOM 6226 O O . ILE B 1 86 ? 5.301 26.656 -17.562 1 96.25 86 ILE B O 1
ATOM 6230 N N . PRO B 1 87 ? 5.59 25.469 -19.406 1 96.5 87 PRO B N 1
ATOM 6231 C CA . PRO B 1 87 ? 4.668 24.453 -18.891 1 96.5 87 PRO B CA 1
ATOM 6232 C C . PRO B 1 87 ? 5.012 24.016 -17.469 1 96.5 87 PRO B C 1
ATOM 6234 O O . PRO B 1 87 ? 6.176 23.719 -17.172 1 96.5 87 PRO B O 1
ATOM 6237 N N . GLY B 1 88 ? 3.99 24 -16.656 1 97.19 88 GLY B N 1
ATOM 6238 C CA . GLY B 1 88 ? 4.188 23.578 -15.281 1 97.19 88 GLY B CA 1
ATOM 6239 C C . GLY B 1 88 ? 4.602 24.719 -14.367 1 97.19 88 GLY B C 1
ATOM 6240 O O . GLY B 1 88 ? 4.633 24.562 -13.148 1 97.19 88 GLY B O 1
ATOM 6241 N N . GLY B 1 89 ? 4.914 25.844 -14.914 1 97.44 89 GLY B N 1
ATOM 6242 C CA . GLY B 1 89 ? 5.258 27.031 -14.133 1 97.44 89 GLY B CA 1
ATOM 6243 C C . GLY B 1 89 ? 4.043 27.812 -13.68 1 97.44 89 GLY B C 1
ATOM 6244 O O . GLY B 1 89 ? 2.906 27.422 -13.945 1 97.44 89 GLY B O 1
ATOM 6245 N N . THR B 1 90 ? 4.312 28.922 -12.883 1 97.94 90 THR B N 1
ATOM 6246 C CA . THR B 1 90 ? 3.289 29.859 -12.43 1 97.94 90 THR B CA 1
ATOM 6247 C C . THR B 1 90 ? 3.695 31.297 -12.742 1 97.94 90 THR B C 1
ATOM 6249 O O . THR B 1 90 ? 4.793 31.531 -13.242 1 97.94 90 THR B O 1
ATOM 6252 N N . GLU B 1 91 ? 2.725 32.219 -12.609 1 97.81 91 GLU B N 1
ATOM 6253 C CA . GLU B 1 91 ? 2.99 33.625 -12.883 1 97.81 91 GLU B CA 1
ATOM 6254 C C . GLU B 1 91 ? 2.514 34.5 -11.734 1 97.81 91 GLU B C 1
ATOM 6256 O O . GLU B 1 91 ? 1.556 34.156 -11.039 1 97.81 91 GLU B O 1
ATOM 6261 N N . ILE B 1 92 ? 3.234 35.594 -11.508 1 97.69 92 ILE B N 1
ATOM 6262 C CA . ILE B 1 92 ? 2.758 36.625 -10.602 1 97.69 92 ILE B CA 1
ATOM 6263 C C . ILE B 1 92 ? 2.119 37.781 -11.398 1 97.69 92 ILE B C 1
ATOM 6265 O O . ILE B 1 92 ? 2.725 38.281 -12.336 1 97.69 92 ILE B O 1
ATOM 6269 N N . TRP B 1 93 ? 0.939 38.125 -11 1 97.31 93 TRP B N 1
ATOM 6270 C CA . TRP B 1 93 ? 0.182 39.188 -11.664 1 97.31 93 TRP B CA 1
ATOM 6271 C C . TRP B 1 93 ? -0.177 40.281 -10.68 1 97.31 93 TRP B C 1
ATOM 6273 O O . TRP B 1 93 ? -0.221 40.062 -9.469 1 97.31 93 TRP B O 1
ATOM 6283 N N . VAL B 1 94 ? -0.366 41.5 -11.172 1 96.31 94 VAL B N 1
ATOM 6284 C CA . VAL B 1 94 ? -0.868 42.656 -10.438 1 96.31 94 VAL B CA 1
ATOM 6285 C C . VAL B 1 94 ? -2.229 43.094 -10.992 1 96.31 94 VAL B C 1
ATOM 6287 O O . VAL B 1 94 ? -2.457 43.031 -12.195 1 96.31 94 VAL B O 1
ATOM 6290 N N . SER B 1 95 ? -3.094 43.375 -10.094 1 96 95 SER B N 1
ATOM 6291 C CA . SER B 1 95 ? -4.426 43.844 -10.492 1 96 95 SER B CA 1
ATOM 6292 C C . SER B 1 95 ? -5.004 44.812 -9.469 1 96 95 SER B C 1
ATOM 6294 O O . SER B 1 95 ? -4.277 45.312 -8.609 1 96 95 SER B O 1
ATOM 6296 N N . ASP B 1 96 ? -6.285 45.188 -9.711 1 95 96 ASP B N 1
ATOM 6297 C CA . ASP B 1 96 ? -6.992 46.125 -8.852 1 95 96 ASP B CA 1
ATOM 6298 C C . ASP B 1 96 ? -8.422 45.656 -8.578 1 95 96 ASP B C 1
ATOM 6300 O O . ASP B 1 96 ? -9.062 45.062 -9.453 1 95 96 ASP B O 1
ATOM 6304 N N . THR B 1 97 ? -8.961 46.031 -7.371 1 95.75 97 THR B N 1
ATOM 6305 C CA . THR B 1 97 ? -10.289 45.594 -7 1 95.75 97 THR B CA 1
ATOM 6306 C C . THR B 1 97 ? -11.359 46.25 -7.855 1 95.75 97 THR B C 1
ATOM 6308 O O . THR B 1 97 ? -12.453 45.719 -8.039 1 95.75 97 THR B O 1
ATOM 6311 N N . SER B 1 98 ? -11.109 47.406 -8.359 1 91.44 98 SER B N 1
ATOM 6312 C CA . SER B 1 98 ? -12.102 48.156 -9.109 1 91.44 98 SER B CA 1
ATOM 6313 C C . SER B 1 98 ? -12.375 47.531 -10.477 1 91.44 98 SER B C 1
ATOM 6315 O O . SER B 1 98 ? -13.492 47.594 -10.984 1 91.44 98 SER B O 1
ATOM 6317 N N . ASP B 1 99 ? -11.391 46.969 -11.055 1 93.12 99 ASP B N 1
ATOM 6318 C CA . ASP B 1 99 ? -11.492 46.312 -12.344 1 93.12 99 ASP B CA 1
ATOM 6319 C C . ASP B 1 99 ? -10.477 45.156 -12.453 1 93.12 99 ASP B C 1
ATOM 6321 O O . ASP B 1 99 ? -9.508 45.25 -13.211 1 93.12 99 ASP B O 1
ATOM 6325 N N . PHE B 1 100 ? -10.781 44.094 -11.805 1 95.69 100 PHE B N 1
ATOM 6326 C CA . PHE B 1 100 ? -9.828 43.031 -11.594 1 95.69 100 PHE B CA 1
ATOM 6327 C C . PHE B 1 100 ? -9.312 42.469 -12.914 1 95.69 100 PHE B C 1
ATOM 6329 O O . PHE B 1 100 ? -8.102 42.375 -13.125 1 95.69 100 PHE B O 1
ATOM 6336 N N . ALA B 1 101 ? -10.258 42.156 -13.867 1 93.31 101 ALA B N 1
ATOM 6337 C CA . ALA B 1 101 ? -9.906 41.469 -15.109 1 93.31 101 ALA B CA 1
ATOM 6338 C C . ALA B 1 101 ? -9.141 42.375 -16.047 1 93.31 101 ALA B C 1
ATOM 6340 O O . ALA B 1 101 ? -8.133 41.969 -16.641 1 93.31 101 ALA B O 1
ATOM 6341 N N . ASN B 1 102 ? -9.547 43.656 -16.172 1 93.38 102 ASN B N 1
ATOM 6342 C CA . ASN B 1 102 ? -9 44.531 -17.203 1 93.38 102 ASN B CA 1
ATOM 6343 C C . ASN B 1 102 ? -7.746 45.25 -16.719 1 93.38 102 ASN B C 1
ATOM 6345 O O . ASN B 1 102 ? -6.953 45.75 -17.531 1 93.38 102 ASN B O 1
ATOM 6349 N N . SER B 1 103 ? -7.59 45.312 -15.445 1 94.12 103 SER B N 1
ATOM 6350 C CA . SER B 1 103 ? -6.422 46.031 -14.922 1 94.12 103 SER B CA 1
ATOM 6351 C C . SER B 1 103 ? -5.25 45.062 -14.719 1 94.12 103 SER B C 1
ATOM 6353 O O . SER B 1 103 ? -4.133 45.5 -14.422 1 94.12 103 SER B O 1
ATOM 6355 N N . ALA B 1 104 ? -5.43 43.812 -14.883 1 95.62 104 ALA B N 1
ATOM 6356 C CA . ALA B 1 104 ? -4.43 42.812 -14.555 1 95.62 104 ALA B CA 1
ATOM 6357 C C . ALA B 1 104 ? -3.285 42.812 -15.562 1 95.62 104 ALA B C 1
ATOM 6359 O O . ALA B 1 104 ? -3.512 42.969 -16.766 1 95.62 104 ALA B O 1
ATOM 6360 N N . TYR B 1 105 ? -2.062 42.688 -15.133 1 95.25 105 TYR B N 1
ATOM 6361 C CA . TYR B 1 105 ? -0.896 42.5 -15.984 1 95.25 105 TYR B CA 1
ATOM 6362 C C . TYR B 1 105 ? 0.125 41.594 -15.312 1 95.25 105 TYR B C 1
ATOM 6364 O O . TYR B 1 105 ? 0.199 41.531 -14.078 1 95.25 105 TYR B O 1
ATOM 6372 N N . LYS B 1 106 ? 0.91 40.875 -16.109 1 95.75 106 LYS B N 1
ATOM 6373 C CA . LYS B 1 106 ? 1.917 39.938 -15.633 1 95.75 106 LYS B CA 1
ATOM 6374 C C . LYS B 1 106 ? 3.16 40.656 -15.133 1 95.75 106 LYS B C 1
ATOM 6376 O O . LYS B 1 106 ? 3.748 41.469 -15.859 1 95.75 106 LYS B O 1
ATOM 6381 N N . ALA B 1 107 ? 3.52 40.406 -13.906 1 96.38 107 ALA B N 1
ATOM 6382 C CA . ALA B 1 107 ? 4.691 41.062 -13.312 1 96.38 107 ALA B CA 1
ATOM 6383 C C . ALA B 1 107 ? 5.898 40.125 -13.336 1 96.38 107 ALA B C 1
ATOM 6385 O O . ALA B 1 107 ? 7.043 40.562 -13.383 1 96.38 107 ALA B O 1
ATOM 6386 N N . ALA B 1 108 ? 5.645 38.812 -13.289 1 96.81 108 ALA B N 1
ATOM 6387 C CA . ALA B 1 108 ? 6.754 37.844 -13.273 1 96.81 108 ALA B CA 1
ATOM 6388 C C . ALA B 1 108 ? 6.328 36.5 -13.844 1 96.81 108 ALA B C 1
ATOM 6390 O O . ALA B 1 108 ? 5.168 36.094 -13.711 1 96.81 108 ALA B O 1
ATOM 6391 N N . SER B 1 109 ? 7.258 35.812 -14.461 1 97 109 SER B N 1
ATOM 6392 C CA . SER B 1 109 ? 7.152 34.406 -14.914 1 97 109 SER B CA 1
ATOM 6393 C C . SER B 1 109 ? 8.008 33.5 -14.07 1 97 109 SER B C 1
ATOM 6395 O O . SER B 1 109 ? 9.227 33.656 -13.977 1 97 109 SER B O 1
ATOM 6397 N N . LEU B 1 110 ? 7.402 32.531 -13.445 1 97.38 110 LEU B N 1
ATOM 6398 C CA . LEU B 1 110 ? 8.117 31.625 -12.547 1 97.38 110 LEU B CA 1
ATOM 6399 C C . LEU B 1 110 ? 8.273 30.234 -13.18 1 97.38 110 LEU B C 1
ATOM 6401 O O . LEU B 1 110 ? 7.363 29.75 -13.852 1 97.38 110 LEU B O 1
ATOM 6405 N N . PRO B 1 111 ? 9.383 29.562 -12.977 1 96.25 111 PRO B N 1
ATOM 6406 C CA . PRO B 1 111 ? 9.781 28.375 -13.75 1 96.25 111 PRO B CA 1
ATOM 6407 C C . PRO B 1 111 ? 9.148 27.094 -13.234 1 96.25 111 PRO B C 1
ATOM 6409 O O . PRO B 1 111 ? 9.328 26.031 -13.828 1 96.25 111 PRO B O 1
ATOM 6412 N N . ALA B 1 112 ? 8.453 27.062 -12.117 1 97.75 112 ALA B N 1
ATOM 6413 C CA . ALA B 1 112 ? 7.918 25.875 -11.438 1 97.75 112 ALA B CA 1
ATOM 6414 C C . ALA B 1 112 ? 6.594 26.203 -10.75 1 97.75 112 ALA B C 1
ATOM 6416 O O . ALA B 1 112 ? 6.152 27.344 -10.734 1 97.75 112 ALA B O 1
ATOM 6417 N N . PRO B 1 113 ? 5.871 25.156 -10.312 1 97.94 113 PRO B N 1
ATOM 6418 C CA . PRO B 1 113 ? 4.629 25.391 -9.586 1 97.94 113 PRO B CA 1
ATOM 6419 C C . PRO B 1 113 ? 4.871 25.922 -8.164 1 97.94 113 PRO B C 1
ATOM 6421 O O . PRO B 1 113 ? 4.594 25.219 -7.191 1 97.94 113 PRO B O 1
ATOM 6424 N N . LEU B 1 114 ? 5.238 27.125 -8.086 1 97.94 114 LEU B N 1
ATOM 6425 C CA . LEU B 1 114 ? 5.586 27.766 -6.82 1 97.94 114 LEU B CA 1
ATOM 6426 C C . LEU B 1 114 ? 4.371 28.453 -6.211 1 97.94 114 LEU B C 1
ATOM 6428 O O . LEU B 1 114 ? 3.49 28.938 -6.934 1 97.94 114 LEU B O 1
ATOM 6432 N N . SER B 1 115 ? 4.281 28.484 -4.867 1 97.31 115 SER B N 1
ATOM 6433 C CA . SER B 1 115 ? 3.182 29.094 -4.117 1 97.31 115 SER B CA 1
ATOM 6434 C C . SER B 1 115 ? 3.658 29.625 -2.775 1 97.31 115 SER B C 1
ATOM 6436 O O . SER B 1 115 ? 4.863 29.688 -2.514 1 97.31 115 SER B O 1
ATOM 6438 N N . GLY B 1 116 ? 2.75 30.109 -1.984 1 97.62 116 GLY B N 1
ATOM 6439 C CA . GLY B 1 116 ? 3.076 30.625 -0.664 1 97.62 116 GLY B CA 1
ATOM 6440 C C . GLY B 1 116 ? 3.627 32.031 -0.695 1 97.62 116 GLY B C 1
ATOM 6441 O O . GLY B 1 116 ? 4.66 32.312 -0.086 1 97.62 116 GLY B O 1
ATOM 6442 N N . LEU B 1 117 ? 2.982 32.906 -1.364 1 97.31 117 LEU B N 1
ATOM 6443 C CA . LEU B 1 117 ? 3.434 34.281 -1.63 1 97.31 117 LEU B CA 1
ATOM 6444 C C . LEU B 1 117 ? 3.469 35.094 -0.347 1 97.31 117 LEU B C 1
ATOM 6446 O O . LEU B 1 117 ? 2.463 35.188 0.363 1 97.31 117 LEU B O 1
ATOM 6450 N N . LYS B 1 118 ? 4.633 35.656 0.064 1 97.38 118 LYS B N 1
ATOM 6451 C CA . LYS B 1 118 ? 4.832 36.719 1.05 1 97.38 118 LYS B CA 1
ATOM 6452 C C . LYS B 1 118 ? 5.59 37.906 0.447 1 97.38 118 LYS B C 1
ATOM 6454 O O . LYS B 1 118 ? 6.469 37.719 -0.4 1 97.38 118 LYS B O 1
ATOM 6459 N N . THR B 1 119 ? 5.266 39.094 0.886 1 96.62 119 THR B N 1
ATOM 6460 C CA . THR B 1 119 ? 5.859 40.281 0.248 1 96.62 119 THR B CA 1
ATOM 6461 C C . THR B 1 119 ? 6.242 41.312 1.29 1 96.62 119 THR B C 1
ATOM 6463 O O . THR B 1 119 ? 5.723 41.312 2.408 1 96.62 119 THR B O 1
ATOM 6466 N N . ALA B 1 120 ? 7.215 42.125 0.95 1 96.62 120 ALA B N 1
ATOM 6467 C CA . ALA B 1 120 ? 7.605 43.312 1.672 1 96.62 120 ALA B CA 1
ATOM 6468 C C . ALA B 1 120 ? 7.961 44.438 0.705 1 96.62 120 ALA B C 1
ATOM 6470 O O . ALA B 1 120 ? 8.688 44.219 -0.268 1 96.62 120 ALA B O 1
ATOM 6471 N N . ILE B 1 121 ? 7.43 45.594 0.92 1 94.88 121 ILE B N 1
ATOM 6472 C CA . ILE B 1 121 ? 7.77 46.75 0.103 1 94.88 121 ILE B CA 1
ATOM 6473 C C . ILE B 1 121 ? 9.055 47.406 0.622 1 94.88 121 ILE B C 1
ATOM 6475 O O . ILE B 1 121 ? 9.141 47.781 1.792 1 94.88 121 ILE B O 1
ATOM 6479 N N . THR B 1 122 ? 9.945 47.562 -0.234 1 94.81 122 THR B N 1
ATOM 6480 C CA . THR B 1 122 ? 11.234 48.125 0.15 1 94.81 122 THR B CA 1
ATOM 6481 C C . THR B 1 122 ? 11.172 49.656 0.183 1 94.81 122 THR B C 1
ATOM 6483 O O . THR B 1 122 ? 10.188 50.25 -0.257 1 94.81 122 THR B O 1
ATOM 6486 N N . LYS B 1 123 ? 12.258 50.25 0.66 1 92.88 123 LYS B N 1
ATOM 6487 C CA . LYS B 1 123 ? 12.344 51.688 0.738 1 92.88 123 LYS B CA 1
ATOM 6488 C C . LYS B 1 123 ? 12.266 52.344 -0.65 1 92.88 123 LYS B C 1
ATOM 6490 O O . LYS B 1 123 ? 11.719 53.406 -0.811 1 92.88 123 LYS B O 1
ATOM 6495 N N . SER B 1 124 ? 12.727 51.688 -1.646 1 91.19 124 SER B N 1
ATOM 6496 C CA . SER B 1 124 ? 12.734 52.188 -3.012 1 91.19 124 SER B CA 1
ATOM 6497 C C . SER B 1 124 ? 11.367 52 -3.67 1 91.19 124 SER B C 1
ATOM 6499 O O . SER B 1 124 ? 11.133 52.531 -4.766 1 91.19 124 SER B O 1
ATOM 6501 N N . GLY B 1 125 ? 10.547 51.25 -3.035 1 91.31 125 GLY B N 1
ATOM 6502 C CA . GLY B 1 125 ? 9.219 51 -3.582 1 91.31 125 GLY B CA 1
ATOM 6503 C C . GLY B 1 125 ? 9.117 49.688 -4.32 1 91.31 125 GLY B C 1
ATOM 6504 O O . GLY B 1 125 ? 8.031 49.312 -4.766 1 91.31 125 GLY B O 1
ATOM 6505 N N . ASP B 1 126 ? 10.258 49 -4.41 1 94.69 126 ASP B N 1
ATOM 6506 C CA . ASP B 1 126 ? 10.227 47.656 -4.992 1 94.69 126 ASP B CA 1
ATOM 6507 C C . ASP B 1 126 ? 9.508 46.656 -4.07 1 94.69 126 ASP B C 1
ATOM 6509 O O . ASP B 1 126 ? 9.266 46.969 -2.9 1 94.69 126 ASP B O 1
ATOM 6513 N N . ILE B 1 127 ? 9.109 45.594 -4.656 1 95.94 127 ILE B N 1
ATOM 6514 C CA . ILE B 1 127 ? 8.492 44.531 -3.863 1 95.94 127 ILE B CA 1
ATOM 6515 C C . ILE B 1 127 ? 9.422 43.312 -3.793 1 95.94 127 ILE B C 1
ATOM 6517 O O . ILE B 1 127 ? 9.672 42.656 -4.809 1 95.94 127 ILE B O 1
ATOM 6521 N N . ASN B 1 128 ? 9.977 43.031 -2.631 1 97.56 128 ASN B N 1
ATOM 6522 C CA . ASN B 1 128 ? 10.617 41.75 -2.385 1 97.56 128 ASN B CA 1
ATOM 6523 C C . ASN B 1 128 ? 9.594 40.688 -2.02 1 97.56 128 ASN B C 1
ATOM 6525 O O . ASN B 1 128 ? 8.758 40.875 -1.144 1 97.56 128 ASN B O 1
ATOM 6529 N N . PHE B 1 129 ? 9.641 39.562 -2.746 1 97.69 129 PHE B N 1
ATOM 6530 C CA . PHE B 1 129 ? 8.648 38.531 -2.477 1 97.69 129 PHE B CA 1
ATOM 6531 C C . PHE B 1 129 ? 9.32 37.188 -2.23 1 97.69 129 PHE B C 1
ATOM 6533 O O . PHE B 1 129 ? 10.5 37 -2.551 1 97.69 129 PHE B O 1
ATOM 6540 N N . LEU B 1 130 ? 8.609 36.281 -1.521 1 98.38 130 LEU B N 1
ATOM 6541 C CA . LEU B 1 130 ? 8.969 34.875 -1.306 1 98.38 130 LEU B CA 1
ATOM 6542 C C . LEU B 1 130 ? 7.906 33.969 -1.887 1 98.38 130 LEU B C 1
ATOM 6544 O O . LEU B 1 130 ? 6.711 34.25 -1.839 1 98.38 130 LEU B O 1
ATOM 6548 N N . VAL B 1 131 ? 8.312 32.875 -2.451 1 98.12 131 VAL B N 1
ATOM 6549 C CA . VAL B 1 131 ? 7.488 31.703 -2.816 1 98.12 131 VAL B CA 1
ATOM 6550 C C . VAL B 1 131 ? 8.219 30.422 -2.465 1 98.12 131 VAL B C 1
ATOM 6552 O O . VAL B 1 131 ? 9.43 30.438 -2.223 1 98.12 131 VAL B O 1
ATOM 6555 N N . TYR B 1 132 ? 7.512 29.297 -2.365 1 98.19 132 TYR B N 1
ATOM 6556 C CA . TYR B 1 132 ? 8.188 28.047 -2.098 1 98.19 132 TYR B CA 1
ATOM 6557 C C . TYR B 1 132 ? 7.738 26.969 -3.074 1 98.19 132 TYR B C 1
ATOM 6559 O O . TYR B 1 132 ? 6.695 27.094 -3.717 1 98.19 132 TYR B O 1
ATOM 6567 N N . GLY B 1 133 ? 8.477 26 -3.258 1 97.62 133 GLY B N 1
ATOM 6568 C CA . GLY B 1 133 ? 8.258 24.797 -4.047 1 97.62 133 GLY B CA 1
ATOM 6569 C C . GLY B 1 133 ? 9.414 23.812 -3.961 1 97.62 133 GLY B C 1
ATOM 6570 O O . GLY B 1 133 ? 10.375 24.047 -3.229 1 97.62 133 GLY B O 1
ATOM 6571 N N . GLU B 1 134 ? 9.32 22.766 -4.672 1 96.75 134 GLU B N 1
ATOM 6572 C CA . GLU B 1 134 ? 10.367 21.75 -4.648 1 96.75 134 GLU B CA 1
ATOM 6573 C C . GLU B 1 134 ? 11.586 22.188 -5.457 1 96.75 134 GLU B C 1
ATOM 6575 O O . GLU B 1 134 ? 11.445 22.891 -6.469 1 96.75 134 GLU B O 1
ATOM 6580 N N . SER B 1 135 ? 12.695 21.766 -4.984 1 96.5 135 SER B N 1
ATOM 6581 C CA . SER B 1 135 ? 13.953 22.047 -5.672 1 96.5 135 SER B CA 1
ATOM 6582 C C . SER B 1 135 ? 14.781 20.781 -5.84 1 96.5 135 SER B C 1
ATOM 6584 O O . SER B 1 135 ? 14.672 19.844 -5.039 1 96.5 135 SER B O 1
ATOM 6586 N N . TRP B 1 136 ? 15.602 20.766 -6.852 1 92.75 136 TRP B N 1
ATOM 6587 C CA . TRP B 1 136 ? 16.656 19.766 -6.984 1 92.75 136 TRP B CA 1
ATOM 6588 C C . TRP B 1 136 ? 17.734 19.969 -5.934 1 92.75 136 TRP B C 1
ATOM 6590 O O . TRP B 1 136 ? 17.828 21.047 -5.336 1 92.75 136 TRP B O 1
ATOM 6600 N N . PRO B 1 137 ? 18.609 18.984 -5.82 1 86.94 137 PRO B N 1
ATOM 6601 C CA . PRO B 1 137 ? 19.719 19.125 -4.871 1 86.94 137 PRO B CA 1
ATOM 6602 C C . PRO B 1 137 ? 20.625 20.297 -5.211 1 86.94 137 PRO B C 1
ATOM 6604 O O . PRO B 1 137 ? 21.234 20.891 -4.316 1 86.94 137 PRO B O 1
ATOM 6607 N N . ASN B 1 138 ? 20.641 20.688 -6.461 1 88.75 138 ASN B N 1
ATOM 6608 C CA . ASN B 1 138 ? 21.531 21.781 -6.867 1 88.75 138 ASN B CA 1
ATOM 6609 C C . ASN B 1 138 ? 20.891 23.141 -6.621 1 88.75 138 ASN B C 1
ATOM 6611 O O . ASN B 1 138 ? 21.484 24.172 -6.918 1 88.75 138 ASN B O 1
ATOM 6615 N N . GLY B 1 139 ? 19.641 23.125 -6.168 1 92.81 139 GLY B N 1
ATOM 6616 C CA . GLY B 1 139 ? 19 24.375 -5.777 1 92.81 139 GLY B CA 1
ATOM 6617 C C . GLY B 1 139 ? 18.016 24.875 -6.801 1 92.81 139 GLY B C 1
ATOM 6618 O O . GLY B 1 139 ? 17.219 25.781 -6.508 1 92.81 139 GLY B O 1
ATOM 6619 N N . THR B 1 140 ? 18.062 24.266 -7.953 1 94.62 140 THR B N 1
ATOM 6620 C CA . THR B 1 140 ? 17.125 24.703 -8.992 1 94.62 140 THR B CA 1
ATOM 6621 C C . THR B 1 140 ? 15.719 24.219 -8.688 1 94.62 140 THR B C 1
ATOM 6623 O O . THR B 1 140 ? 15.523 23.094 -8.219 1 94.62 140 THR B O 1
ATOM 6626 N N . ALA B 1 141 ? 14.766 25.109 -9.039 1 97.12 141 ALA B N 1
ATOM 6627 C CA . ALA B 1 141 ? 13.367 24.766 -8.805 1 97.12 141 ALA B CA 1
ATOM 6628 C C . ALA B 1 141 ? 12.961 23.547 -9.625 1 97.12 141 ALA B C 1
ATOM 6630 O O . ALA B 1 141 ? 13.344 23.406 -10.789 1 97.12 141 ALA B O 1
ATOM 6631 N N . TYR B 1 142 ? 12.281 22.656 -9.07 1 97.12 142 TYR B N 1
ATOM 6632 C CA . TYR B 1 142 ? 11.812 21.438 -9.734 1 97.12 142 TYR B CA 1
ATOM 6633 C C . TYR B 1 142 ? 10.484 21.688 -10.43 1 97.12 142 TYR B C 1
ATOM 6635 O O . TYR B 1 142 ? 9.578 22.297 -9.867 1 97.12 142 TYR B O 1
ATOM 6643 N N . ASN B 1 143 ? 10.367 21.25 -11.664 1 97.75 143 ASN B N 1
ATOM 6644 C CA . ASN B 1 143 ? 9.172 21.281 -12.492 1 97.75 143 ASN B CA 1
ATOM 6645 C C . ASN B 1 143 ? 8.922 19.938 -13.164 1 97.75 143 ASN B C 1
ATOM 6647 O O . ASN B 1 143 ? 9.586 19.578 -14.133 1 97.75 143 ASN B O 1
ATOM 6651 N N . LYS B 1 144 ? 7.957 19.219 -12.688 1 95.94 144 LYS B N 1
ATOM 6652 C CA . LYS B 1 144 ? 7.676 17.844 -13.125 1 95.94 144 LYS B CA 1
ATOM 6653 C C . LYS B 1 144 ? 7.438 17.797 -14.625 1 95.94 144 LYS B C 1
ATOM 6655 O O . LYS B 1 144 ? 7.793 16.812 -15.281 1 95.94 144 LYS B O 1
ATOM 6660 N N . GLU B 1 145 ? 6.844 18.812 -15.203 1 96.25 145 GLU B N 1
ATOM 6661 C CA . GLU B 1 145 ? 6.477 18.812 -16.609 1 96.25 145 GLU B CA 1
ATOM 6662 C C . GLU B 1 145 ? 7.711 18.891 -17.5 1 96.25 145 GLU B C 1
ATOM 6664 O O . GLU B 1 145 ? 7.641 18.625 -18.703 1 96.25 145 GLU B O 1
ATOM 6669 N N . LEU B 1 146 ? 8.797 19.219 -16.891 1 94.94 146 LEU B N 1
ATOM 6670 C CA . LEU B 1 146 ? 10 19.422 -17.688 1 94.94 146 LEU B CA 1
ATOM 6671 C C . LEU B 1 146 ? 10.977 18.266 -17.484 1 94.94 146 LEU B C 1
ATOM 6673 O O . LEU B 1 146 ? 12.086 18.281 -18.016 1 94.94 146 LEU B O 1
ATOM 6677 N N . VAL B 1 147 ? 10.641 17.328 -16.734 1 93.25 147 VAL B N 1
ATOM 6678 C CA . VAL B 1 147 ? 11.539 16.219 -16.406 1 93.25 147 VAL B CA 1
ATOM 6679 C C . VAL B 1 147 ? 11.055 14.953 -17.109 1 93.25 147 VAL B C 1
ATOM 6681 O O . VAL B 1 147 ? 9.859 14.656 -17.125 1 93.25 147 VAL B O 1
ATOM 6684 N N . ALA B 1 148 ? 12.016 14.234 -17.734 1 91.62 148 ALA B N 1
ATOM 6685 C CA . ALA B 1 148 ? 11.688 12.938 -18.312 1 91.62 148 ALA B CA 1
ATOM 6686 C C . ALA B 1 148 ? 11.438 11.898 -17.219 1 91.62 148 ALA B C 1
ATOM 6688 O O . ALA B 1 148 ? 12.188 11.828 -16.25 1 91.62 148 ALA B O 1
ATOM 6689 N N . ALA B 1 149 ? 10.43 11.117 -17.375 1 90.81 149 ALA B N 1
ATOM 6690 C CA . ALA B 1 149 ? 10.125 10.055 -16.422 1 90.81 149 ALA B CA 1
ATOM 6691 C C . ALA B 1 149 ? 11.141 8.922 -16.516 1 90.81 149 ALA B C 1
ATOM 6693 O O . ALA B 1 149 ? 11.5 8.492 -17.609 1 90.81 149 ALA B O 1
ATOM 6694 N N . PRO B 1 150 ? 11.68 8.438 -15.32 1 94.38 150 PRO B N 1
ATOM 6695 C CA . PRO B 1 150 ? 12.562 7.27 -15.383 1 94.38 150 PRO B CA 1
ATOM 6696 C C . PRO B 1 150 ? 11.867 6.031 -15.945 1 94.38 150 PRO B C 1
ATOM 6698 O O . PRO B 1 150 ? 10.648 5.895 -15.828 1 94.38 150 PRO B O 1
ATOM 6701 N N . LEU B 1 151 ? 12.672 5.152 -16.516 1 96.5 151 LEU B N 1
ATOM 6702 C CA . LEU B 1 151 ? 12.117 3.93 -17.094 1 96.5 151 LEU B CA 1
ATOM 6703 C C . LEU B 1 151 ? 11.75 2.936 -15.992 1 96.5 151 LEU B C 1
ATOM 6705 O O . LEU B 1 151 ? 10.82 2.146 -16.141 1 96.5 151 LEU B O 1
ATOM 6709 N N . SER B 1 152 ? 12.531 2.918 -14.883 1 97.88 152 SER B N 1
ATOM 6710 C CA . SER B 1 152 ? 12.211 2.1 -13.719 1 97.88 152 SER B CA 1
ATOM 6711 C C . SER B 1 152 ? 11.453 2.904 -12.672 1 97.88 152 SER B C 1
ATOM 6713 O O . SER B 1 152 ? 11.734 4.082 -12.453 1 97.88 152 SER B O 1
ATOM 6715 N N . SER B 1 153 ? 10.516 2.285 -12 1 97.81 153 SER B N 1
ATOM 6716 C CA . SER B 1 153 ? 9.758 2.91 -10.922 1 97.81 153 SER B CA 1
ATOM 6717 C C . SER B 1 153 ? 10.461 2.736 -9.578 1 97.81 153 SER B C 1
ATOM 6719 O O . SER B 1 153 ? 9.906 3.07 -8.531 1 97.81 153 SER B O 1
ATOM 6721 N N . ALA B 1 154 ? 11.688 2.248 -9.531 1 98.31 154 ALA B N 1
ATOM 6722 C CA . ALA B 1 154 ? 12.414 1.896 -8.312 1 98.31 154 ALA B CA 1
ATOM 6723 C C . ALA B 1 154 ? 12.516 3.092 -7.371 1 98.31 154 ALA B C 1
ATOM 6725 O O . ALA B 1 154 ? 12.68 4.23 -7.816 1 98.31 154 ALA B O 1
ATOM 6726 N N . ARG B 1 155 ? 12.383 2.84 -6.109 1 98 155 ARG B N 1
ATOM 6727 C CA . ARG B 1 155 ? 12.719 3.748 -5.016 1 98 155 ARG B CA 1
ATOM 6728 C C . ARG B 1 155 ? 13.859 3.186 -4.172 1 98 155 ARG B C 1
ATOM 6730 O O . ARG B 1 155 ? 13.766 2.066 -3.662 1 98 155 ARG B O 1
ATOM 6737 N N . ILE B 1 156 ? 14.938 3.922 -4.02 1 98.06 156 ILE B N 1
ATOM 6738 C CA . ILE B 1 156 ? 16.094 3.459 -3.275 1 98.06 156 ILE B CA 1
ATOM 6739 C C . ILE B 1 156 ? 16.391 4.414 -2.119 1 98.06 156 ILE B C 1
ATOM 6741 O O . ILE B 1 156 ? 16.531 5.621 -2.324 1 98.06 156 ILE B O 1
ATOM 6745 N N . HIS B 1 157 ? 16.484 3.904 -0.855 1 97.31 157 HIS B N 1
ATOM 6746 C CA . HIS B 1 157 ? 16.703 4.715 0.339 1 97.31 157 HIS B CA 1
ATOM 6747 C C . HIS B 1 157 ? 17.844 4.152 1.183 1 97.31 157 HIS B C 1
ATOM 6749 O O . HIS B 1 157 ? 17.844 2.961 1.505 1 97.31 157 HIS B O 1
ATOM 6755 N N . ASP B 1 158 ? 18.766 4.984 1.63 1 96.38 158 ASP B N 1
ATOM 6756 C CA . ASP B 1 158 ? 19.859 4.59 2.508 1 96.38 158 ASP B CA 1
ATOM 6757 C C . ASP B 1 158 ? 19.625 5.062 3.939 1 96.38 158 ASP B C 1
ATOM 6759 O O . ASP B 1 158 ? 20.328 4.652 4.863 1 96.38 158 ASP B O 1
ATOM 6763 N N . SER B 1 159 ? 18.578 5.949 4.074 1 93.06 159 SER B N 1
ATOM 6764 C CA . SER B 1 159 ? 18.281 6.484 5.398 1 93.06 159 SER B CA 1
ATOM 6765 C C . SER B 1 159 ? 16.812 6.273 5.75 1 93.06 159 SER B C 1
ATOM 6767 O O . SER B 1 159 ? 15.945 6.27 4.871 1 93.06 159 SER B O 1
ATOM 6769 N N . ILE B 1 160 ? 16.531 6.16 7.035 1 90.69 160 ILE B N 1
ATOM 6770 C CA . ILE B 1 160 ? 15.164 6.02 7.531 1 90.69 160 ILE B CA 1
ATOM 6771 C C . ILE B 1 160 ? 14.359 7.27 7.191 1 90.69 160 ILE B C 1
ATOM 6773 O O . ILE B 1 160 ? 14.891 8.227 6.625 1 90.69 160 ILE B O 1
ATOM 6777 N N . TYR B 1 161 ? 13.102 7.203 7.559 1 92.62 161 TYR B N 1
ATOM 6778 C CA . TYR B 1 161 ? 12.164 8.25 7.148 1 92.62 161 TYR B CA 1
ATOM 6779 C C . TYR B 1 161 ? 11.914 8.195 5.645 1 92.62 161 TYR B C 1
ATOM 6781 O O . TYR B 1 161 ? 11.969 9.219 4.961 1 92.62 161 TYR B O 1
ATOM 6789 N N . VAL B 1 162 ? 11.758 6.938 5.148 1 95.44 162 VAL B N 1
ATOM 6790 C CA . VAL B 1 162 ? 11.57 6.68 3.725 1 95.44 162 VAL B CA 1
ATOM 6791 C C . VAL B 1 162 ? 10.266 7.312 3.246 1 95.44 162 VAL B C 1
ATOM 6793 O O . VAL B 1 162 ? 10.141 7.676 2.074 1 95.44 162 VAL B O 1
ATOM 6796 N N . ARG B 1 163 ? 9.289 7.352 4.164 1 95.31 163 ARG B N 1
ATOM 6797 C CA . ARG B 1 163 ? 7.973 7.945 3.953 1 95.31 163 ARG B CA 1
ATOM 6798 C C . ARG B 1 163 ? 7.613 8.898 5.086 1 95.31 163 ARG B C 1
ATOM 6800 O O . ARG B 1 163 ? 8.133 8.773 6.199 1 95.31 163 ARG B O 1
ATOM 6807 N N . HIS B 1 164 ? 6.734 9.812 4.734 1 94.31 164 HIS B N 1
ATOM 6808 C CA . HIS B 1 164 ? 6.176 10.68 5.77 1 94.31 164 HIS B CA 1
ATOM 6809 C C . HIS B 1 164 ? 4.699 10.961 5.52 1 94.31 164 HIS B C 1
ATOM 6811 O O . HIS B 1 164 ? 4.352 11.633 4.543 1 94.31 164 HIS B O 1
ATOM 6817 N N . TRP B 1 165 ? 3.812 10.391 6.402 1 94.5 165 TRP B N 1
ATOM 6818 C CA . TRP B 1 165 ? 2.355 10.461 6.398 1 94.5 165 TRP B CA 1
ATOM 6819 C C . TRP B 1 165 ? 1.784 9.859 5.121 1 94.5 165 TRP B C 1
ATOM 6821 O O . TRP B 1 165 ? 1.248 8.742 5.133 1 94.5 165 TRP B O 1
ATOM 6831 N N . ASP B 1 166 ? 1.906 10.438 3.906 1 95.25 166 ASP B N 1
ATOM 6832 C CA . ASP B 1 166 ? 1.297 9.898 2.691 1 95.25 166 ASP B CA 1
ATOM 6833 C C . ASP B 1 166 ? 2.221 10.078 1.489 1 95.25 166 ASP B C 1
ATOM 6835 O O . ASP B 1 166 ? 1.772 10.016 0.342 1 95.25 166 ASP B O 1
ATOM 6839 N N . THR B 1 167 ? 3.475 10.383 1.82 1 94.5 167 THR B N 1
ATOM 6840 C CA . THR B 1 167 ? 4.391 10.664 0.722 1 94.5 167 THR B CA 1
ATOM 6841 C C . THR B 1 167 ? 5.699 9.906 0.9 1 94.5 167 THR B C 1
ATOM 6843 O O . THR B 1 167 ? 6.207 9.781 2.018 1 94.5 167 THR B O 1
ATOM 6846 N N . TRP B 1 168 ? 6.258 9.383 -0.182 1 95.44 168 TRP B N 1
ATOM 6847 C CA . TRP B 1 168 ? 7.609 8.836 -0.193 1 95.44 168 TRP B CA 1
ATOM 6848 C C . TRP B 1 168 ? 8.641 9.945 -0.337 1 95.44 168 TRP B C 1
ATOM 6850 O O . TRP B 1 168 ? 8.438 10.898 -1.099 1 95.44 168 TRP B O 1
ATOM 6860 N N . LEU B 1 169 ? 9.703 9.867 0.4 1 94.5 169 LEU B N 1
ATOM 6861 C CA . LEU B 1 169 ? 10.758 10.875 0.286 1 94.5 169 LEU B CA 1
ATOM 6862 C C . LEU B 1 169 ? 11.578 10.656 -0.985 1 94.5 169 LEU B C 1
ATOM 6864 O O . LEU B 1 169 ? 11.781 9.523 -1.413 1 94.5 169 LEU B O 1
ATOM 6868 N N . THR B 1 170 ? 12.023 11.734 -1.604 1 94.19 170 THR B N 1
ATOM 6869 C CA . THR B 1 170 ? 12.852 11.781 -2.803 1 94.19 170 THR B CA 1
ATOM 6870 C C . THR B 1 170 ? 14.109 12.602 -2.555 1 94.19 170 THR B C 1
ATOM 6872 O O . THR B 1 170 ? 14.383 13.008 -1.421 1 94.19 170 THR B O 1
ATOM 6875 N N . THR B 1 171 ? 14.883 12.781 -3.604 1 93.5 171 THR B N 1
ATOM 6876 C CA . THR B 1 171 ? 16.094 13.594 -3.463 1 93.5 171 THR B CA 1
ATOM 6877 C C . THR B 1 171 ? 15.758 15.078 -3.561 1 93.5 171 THR B C 1
ATOM 6879 O O . THR B 1 171 ? 16.641 15.922 -3.457 1 93.5 171 THR B O 1
ATOM 6882 N N . ARG B 1 172 ? 14.516 15.391 -3.746 1 94 172 ARG B N 1
ATOM 6883 C CA . ARG B 1 172 ? 14.07 16.781 -3.852 1 94 172 ARG B CA 1
ATOM 6884 C C . ARG B 1 172 ? 13.695 17.344 -2.484 1 94 172 ARG B C 1
ATOM 6886 O O . ARG B 1 172 ? 13.273 16.594 -1.599 1 94 172 ARG B O 1
ATOM 6893 N N . PHE B 1 173 ? 13.906 18.625 -2.33 1 93.44 173 PHE B N 1
ATOM 6894 C CA . PHE B 1 173 ? 13.57 19.312 -1.091 1 93.44 173 PHE B CA 1
ATOM 6895 C C . PHE B 1 173 ? 12.68 20.531 -1.37 1 93.44 173 PHE B C 1
ATOM 6897 O O . PHE B 1 173 ? 12.844 21.203 -2.391 1 93.44 173 PHE B O 1
ATOM 6904 N N . ASN B 1 174 ? 11.758 20.828 -0.412 1 96.12 174 ASN B N 1
ATOM 6905 C CA . ASN B 1 174 ? 11.094 22.125 -0.468 1 96.12 174 ASN B CA 1
ATOM 6906 C C . ASN B 1 174 ? 12.062 23.266 -0.185 1 96.12 174 ASN B C 1
ATOM 6908 O O . ASN B 1 174 ? 12.938 23.141 0.674 1 96.12 174 ASN B O 1
ATOM 6912 N N . ALA B 1 175 ? 11.898 24.281 -0.931 1 97.69 175 ALA B N 1
ATOM 6913 C CA . ALA B 1 175 ? 12.758 25.453 -0.734 1 97.69 175 ALA B CA 1
ATOM 6914 C C . ALA B 1 175 ? 11.961 26.75 -0.834 1 97.69 175 ALA B C 1
ATOM 6916 O O . ALA B 1 175 ? 10.945 26.812 -1.522 1 97.69 175 ALA B O 1
ATOM 6917 N N . ILE B 1 176 ? 12.484 27.719 -0.131 1 98.5 176 ILE B N 1
ATOM 6918 C CA . ILE B 1 176 ? 11.984 29.078 -0.257 1 98.5 176 ILE B CA 1
ATOM 6919 C C . ILE B 1 176 ? 12.781 29.828 -1.325 1 98.5 176 ILE B C 1
ATOM 6921 O O . ILE B 1 176 ? 14.008 29.891 -1.26 1 98.5 176 ILE B O 1
ATOM 6925 N N . PHE B 1 177 ? 12.07 30.406 -2.289 1 98.44 177 PHE B N 1
ATOM 6926 C CA . PHE B 1 177 ? 12.68 31.203 -3.344 1 98.44 177 PHE B CA 1
ATOM 6927 C C . PHE B 1 177 ? 12.352 32.688 -3.158 1 98.44 177 PHE B C 1
ATOM 6929 O O . PHE B 1 177 ? 11.211 33.031 -2.854 1 98.44 177 PHE B O 1
ATOM 6936 N N . SER B 1 178 ? 13.398 33.5 -3.334 1 98.31 178 SER B N 1
ATOM 6937 C CA . SER B 1 178 ? 13.195 34.938 -3.234 1 98.31 178 SER B CA 1
ATOM 6938 C C . SER B 1 178 ? 13.336 35.625 -4.594 1 98.31 178 SER B C 1
ATOM 6940 O O . SER B 1 178 ? 14.086 35.125 -5.453 1 98.31 178 SER B O 1
ATOM 6942 N N . GLY B 1 179 ? 12.531 36.625 -4.797 1 97.94 179 GLY B N 1
ATOM 6943 C CA . GLY B 1 179 ? 12.586 37.469 -5.977 1 97.94 179 GLY B CA 1
ATOM 6944 C C . GLY B 1 179 ? 12.18 38.906 -5.699 1 97.94 179 GLY B C 1
ATOM 6945 O O . GLY B 1 179 ? 11.805 39.25 -4.574 1 97.94 179 GLY B O 1
ATOM 6946 N N . THR B 1 180 ? 12.383 39.75 -6.738 1 97.5 180 THR B N 1
ATOM 6947 C CA . THR B 1 180 ? 12.047 41.156 -6.613 1 97.5 180 THR B CA 1
ATOM 6948 C C . THR B 1 180 ? 11.242 41.625 -7.82 1 97.5 180 THR B C 1
ATOM 6950 O O . THR B 1 180 ? 11.57 41.312 -8.961 1 97.5 180 THR B O 1
ATOM 6953 N N . LEU B 1 181 ? 10.172 42.312 -7.582 1 96.69 181 LEU B N 1
ATOM 6954 C CA . LEU B 1 181 ? 9.461 43.094 -8.586 1 96.69 181 LEU B CA 1
ATOM 6955 C C . LEU B 1 181 ? 9.883 44.562 -8.539 1 96.69 181 LEU B C 1
ATOM 6957 O O . LEU B 1 181 ? 9.625 45.25 -7.555 1 96.69 181 LEU B O 1
ATOM 6961 N N . LYS B 1 182 ? 10.445 45 -9.555 1 95.5 182 LYS B N 1
ATOM 6962 C CA . LYS B 1 182 ? 10.906 46.375 -9.625 1 95.5 182 LYS B CA 1
ATOM 6963 C C . LYS B 1 182 ? 9.781 47.312 -10.07 1 95.5 182 LYS B C 1
ATOM 6965 O O . LYS B 1 182 ? 9.047 47 -11 1 95.5 182 LYS B O 1
ATOM 6970 N N . LYS B 1 183 ? 9.727 48.406 -9.383 1 92.12 183 LYS B N 1
ATOM 6971 C CA . LYS B 1 183 ? 8.75 49.406 -9.766 1 92.12 183 LYS B CA 1
ATOM 6972 C C . LYS B 1 183 ? 9.219 50.188 -10.984 1 92.12 183 LYS B C 1
ATOM 6974 O O . LYS B 1 183 ? 10.312 50.75 -10.977 1 92.12 183 LYS B O 1
ATOM 6979 N N . LYS B 1 184 ? 8.492 50.031 -12 1 84.81 184 LYS B N 1
ATOM 6980 C CA . LYS B 1 184 ? 8.82 50.812 -13.18 1 84.81 184 LYS B CA 1
ATOM 6981 C C . LYS B 1 184 ? 8.188 52.188 -13.102 1 84.81 184 LYS B C 1
ATOM 6983 O O . LYS B 1 184 ? 6.996 52.344 -12.82 1 84.81 184 LYS B O 1
ATOM 6988 N N . ARG B 1 185 ? 9.023 53.25 -13.117 1 70.25 185 ARG B N 1
ATOM 6989 C CA . ARG B 1 185 ? 8.57 54.625 -13.094 1 70.25 185 ARG B CA 1
ATOM 6990 C C . ARG B 1 185 ? 7.871 55 -14.398 1 70.25 185 ARG B C 1
ATOM 6992 O O . ARG B 1 185 ? 8.383 54.719 -15.484 1 70.25 185 ARG B O 1
ATOM 6999 N N . ALA B 1 186 ? 6.441 55.062 -14.25 1 61.72 186 ALA B N 1
ATOM 7000 C CA . ALA B 1 186 ? 5.691 55.5 -15.43 1 61.72 186 ALA B CA 1
ATOM 7001 C C . ALA B 1 186 ? 6.094 56.906 -15.852 1 61.72 186 ALA B C 1
ATOM 7003 O O . ALA B 1 186 ? 6.465 57.75 -15.008 1 61.72 186 ALA B O 1
ATOM 7004 N N . GLY B 1 187 ? 6.625 56.969 -17 1 50.91 187 GLY B N 1
ATOM 7005 C CA . GLY B 1 187 ? 6.664 58.344 -17.453 1 50.91 187 GLY B CA 1
ATOM 7006 C C . GLY B 1 187 ? 5.426 59.156 -17.078 1 50.91 187 GLY B C 1
ATOM 7007 O O . GLY B 1 187 ? 4.488 58.594 -16.484 1 50.91 187 GLY B O 1
ATOM 7008 N N . PRO B 1 188 ? 5.332 60.531 -17.406 1 52.84 188 PRO B N 1
ATOM 7009 C CA . PRO B 1 188 ? 4.145 61.344 -17.125 1 52.84 188 PRO B CA 1
ATOM 7010 C C . PRO B 1 188 ? 2.863 60.719 -17.672 1 52.84 188 PRO B C 1
ATOM 7012 O O . PRO B 1 188 ? 2.797 60.375 -18.859 1 52.84 188 PRO B O 1
ATOM 7015 N N . GLY B 1 189 ? 1.729 60.188 -16.875 1 49.09 189 GLY B N 1
ATOM 7016 C CA . GLY B 1 189 ? 0.406 59.719 -17.234 1 49.09 189 GLY B CA 1
ATOM 7017 C C . GLY B 1 189 ? 0.268 58.219 -17.078 1 49.09 189 GLY B C 1
ATOM 7018 O O . GLY B 1 189 ? -0.821 57.656 -17.266 1 49.09 189 GLY B O 1
ATOM 7019 N N . ALA B 1 190 ? 1.423 57.562 -17.109 1 53.84 190 ALA B N 1
ATOM 7020 C CA . ALA B 1 190 ? 1.274 56.094 -17.094 1 53.84 190 ALA B CA 1
ATOM 7021 C C . ALA B 1 190 ? 1.272 55.562 -15.672 1 53.84 190 ALA B C 1
ATOM 7023 O O . ALA B 1 190 ? 1.949 56.094 -14.797 1 53.84 190 ALA B O 1
ATOM 7024 N N . THR B 1 191 ? 0.364 54.719 -15.273 1 61.56 191 THR B N 1
ATOM 7025 C CA . THR B 1 191 ? 0.274 54.031 -13.992 1 61.56 191 THR B CA 1
ATOM 7026 C C . THR B 1 191 ? 1.522 53.188 -13.75 1 61.56 191 THR B C 1
ATOM 7028 O O . THR B 1 191 ? 2.062 52.562 -14.68 1 61.56 191 THR B O 1
ATOM 7031 N N . SER B 1 192 ? 2.133 53.281 -12.555 1 71 192 SER B N 1
ATOM 7032 C CA . SER B 1 192 ? 3.299 52.5 -12.18 1 71 192 SER B CA 1
ATOM 7033 C C . SER B 1 192 ? 3.02 51 -12.312 1 71 192 SER B C 1
ATOM 7035 O O . SER B 1 192 ? 1.888 50.562 -12.117 1 71 192 SER B O 1
ATOM 7037 N N . ALA B 1 193 ? 4.012 50.406 -12.977 1 88.81 193 ALA B N 1
ATOM 7038 C CA . ALA B 1 193 ? 3.9 48.969 -13.156 1 88.81 193 ALA B CA 1
ATOM 7039 C C . ALA B 1 193 ? 5.086 48.25 -12.523 1 88.81 193 ALA B C 1
ATOM 7041 O O . ALA B 1 193 ? 6.148 48.844 -12.32 1 88.81 193 ALA B O 1
ATOM 7042 N N . TYR B 1 194 ? 4.875 47.062 -12 1 94.12 194 TYR B N 1
ATOM 7043 C CA . TYR B 1 194 ? 5.926 46.219 -11.461 1 94.12 194 TYR B CA 1
ATOM 7044 C C . TYR B 1 194 ? 6.371 45.156 -12.484 1 94.12 194 TYR B C 1
ATOM 7046 O O . TYR B 1 194 ? 5.551 44.625 -13.227 1 94.12 194 TYR B O 1
ATOM 7054 N N . THR B 1 195 ? 7.691 44.875 -12.516 1 94.5 195 THR B N 1
ATOM 7055 C CA . THR B 1 195 ? 8.25 43.844 -13.359 1 94.5 195 THR B CA 1
ATOM 7056 C C . THR B 1 195 ? 9.352 43.062 -12.625 1 94.5 195 THR B C 1
ATOM 7058 O O . THR B 1 195 ? 10.023 43.625 -11.758 1 94.5 195 THR B O 1
ATOM 7061 N N . SER B 1 196 ? 9.477 41.875 -12.984 1 92.81 196 SER B N 1
ATOM 7062 C CA . SER B 1 196 ? 10.492 41.062 -12.328 1 92.81 196 SER B CA 1
ATOM 7063 C C . SER B 1 196 ? 11.898 41.562 -12.641 1 92.81 196 SER B C 1
ATOM 7065 O O . SER B 1 196 ? 12.188 41.906 -13.781 1 92.81 196 SER B O 1
ATOM 7067 N N . SER B 1 197 ? 12.758 41.5 -11.688 1 81.5 197 SER B N 1
ATOM 7068 C CA . SER B 1 197 ? 14.117 42.031 -11.828 1 81.5 197 SER B CA 1
ATOM 7069 C C . SER B 1 197 ? 15.094 40.906 -12.18 1 81.5 197 SER B C 1
ATOM 7071 O O . SER B 1 197 ? 16.297 41.125 -12.289 1 81.5 197 SER B O 1
ATOM 7073 N N . GLY B 1 198 ? 14.633 39.688 -12.273 1 81.31 198 GLY B N 1
ATOM 7074 C CA . GLY B 1 198 ? 15.586 38.625 -12.578 1 81.31 198 GLY B CA 1
ATOM 7075 C C . GLY B 1 198 ? 15.164 37.281 -12.047 1 81.31 198 GLY B C 1
ATOM 7076 O O . GLY B 1 198 ? 13.977 37.031 -11.805 1 81.31 198 GLY B O 1
ATOM 7077 N N . SER B 1 199 ? 16.234 36.438 -11.891 1 89.62 199 SER B N 1
ATOM 7078 C CA . SER B 1 199 ? 16 35.031 -11.516 1 89.62 199 SER B CA 1
ATOM 7079 C C . SER B 1 199 ? 15.734 34.906 -10.016 1 89.62 199 SER B C 1
ATOM 7081 O O . SER B 1 199 ? 16.094 35.812 -9.242 1 89.62 199 SER B O 1
ATOM 7083 N N . LEU B 1 200 ? 15.055 33.938 -9.594 1 96.25 200 LEU B N 1
ATOM 7084 C CA . LEU B 1 200 ? 14.773 33.594 -8.203 1 96.25 200 LEU B CA 1
ATOM 7085 C C . LEU B 1 200 ? 16.031 33.094 -7.504 1 96.25 200 LEU B C 1
ATOM 7087 O O . LEU B 1 200 ? 16.906 32.5 -8.148 1 96.25 200 LEU B O 1
ATOM 7091 N N . LYS B 1 201 ? 16.125 33.375 -6.285 1 96.56 201 LYS B N 1
ATOM 7092 C CA . LYS B 1 201 ? 17.203 32.844 -5.445 1 96.56 201 LYS B CA 1
ATOM 7093 C C . LYS B 1 201 ? 16.672 31.781 -4.473 1 96.56 201 LYS B C 1
ATOM 7095 O O . LYS B 1 201 ? 15.672 32.031 -3.779 1 96.56 201 LYS B O 1
ATOM 7100 N N . ASN B 1 202 ? 17.281 30.609 -4.441 1 97.81 202 ASN B N 1
ATOM 7101 C CA . ASN B 1 202 ? 16.969 29.594 -3.439 1 97.81 202 ASN B CA 1
ATOM 7102 C C . ASN B 1 202 ? 17.656 29.891 -2.105 1 97.81 202 ASN B C 1
ATOM 7104 O O . ASN B 1 202 ? 18.875 29.812 -1.993 1 97.81 202 ASN B O 1
ATOM 7108 N N . LEU B 1 203 ? 16.875 30.141 -1.099 1 98 203 LEU B N 1
ATOM 7109 C CA . LEU B 1 203 ? 17.391 30.656 0.159 1 98 203 LEU B CA 1
ATOM 7110 C C . LEU B 1 203 ? 17.781 29.516 1.101 1 98 203 LEU B C 1
ATOM 7112 O O . LEU B 1 203 ? 18.406 29.75 2.135 1 98 203 LEU B O 1
ATOM 7116 N N . VAL B 1 204 ? 17.438 28.328 0.766 1 95.44 204 VAL B N 1
ATOM 7117 C CA . VAL B 1 204 ? 17.578 27.188 1.667 1 95.44 204 VAL B CA 1
ATOM 7118 C C . VAL B 1 204 ? 18.734 26.297 1.206 1 95.44 204 VAL B C 1
ATOM 7120 O O . VAL B 1 204 ? 19.359 25.609 2.018 1 95.44 204 VAL B O 1
ATOM 7123 N N . ALA B 1 205 ? 19.062 26.156 -0.054 1 89.38 205 ALA B N 1
ATOM 7124 C CA . ALA B 1 205 ? 19.938 25.188 -0.69 1 89.38 205 ALA B CA 1
ATOM 7125 C C . ALA B 1 205 ? 21.391 25.391 -0.261 1 89.38 205 ALA B C 1
ATOM 7127 O O . ALA B 1 205 ? 22.234 24.531 -0.462 1 89.38 205 ALA B O 1
ATOM 7128 N N . GLY B 1 206 ? 21.75 26.484 0.398 1 86.81 206 GLY B N 1
ATOM 7129 C CA . GLY B 1 206 ? 23.125 26.75 0.75 1 86.81 206 GLY B CA 1
ATOM 7130 C C . GLY B 1 206 ? 23.625 25.906 1.916 1 86.81 206 GLY B C 1
ATOM 7131 O O . GLY B 1 206 ? 24.828 25.797 2.148 1 86.81 206 GLY B O 1
ATOM 7132 N N . VAL B 1 207 ? 22.734 25.328 2.617 1 89.06 207 VAL B N 1
ATOM 7133 C CA . VAL B 1 207 ? 23.062 24.469 3.742 1 89.06 207 VAL B CA 1
ATOM 7134 C C . VAL B 1 207 ? 22.484 23.062 3.508 1 89.06 207 VAL B C 1
ATOM 7136 O O . VAL B 1 207 ? 21.281 22.922 3.303 1 89.06 207 VAL B O 1
ATOM 7139 N N . LYS B 1 208 ? 23.359 22.062 3.672 1 88.69 208 LYS B N 1
ATOM 7140 C CA . LYS B 1 208 ? 22.984 20.688 3.352 1 88.69 208 LYS B CA 1
ATOM 7141 C C . LYS B 1 208 ? 21.828 20.219 4.227 1 88.69 208 LYS B C 1
ATOM 7143 O O . LYS B 1 208 ? 21.828 20.453 5.438 1 88.69 208 LYS B O 1
ATOM 7148 N N . ASN B 1 209 ? 20.781 19.625 3.658 1 89.69 209 ASN B N 1
ATOM 7149 C CA . ASN B 1 209 ? 19.656 18.922 4.266 1 89.69 209 ASN B CA 1
ATOM 7150 C C . ASN B 1 209 ? 18.609 19.891 4.828 1 89.69 209 ASN B C 1
ATOM 7152 O O . ASN B 1 209 ? 17.641 19.469 5.465 1 89.69 209 ASN B O 1
ATOM 7156 N N . LEU B 1 210 ? 18.844 21.203 4.562 1 94.31 210 LEU B N 1
ATOM 7157 C CA . LEU B 1 210 ? 17.781 22.141 4.945 1 94.31 210 LEU B CA 1
ATOM 7158 C C . LEU B 1 210 ? 16.594 22.016 4 1 94.31 210 LEU B C 1
ATOM 7160 O O . LEU B 1 210 ? 16.766 21.781 2.803 1 94.31 210 LEU B O 1
ATOM 7164 N N . GLU B 1 211 ? 15.508 22.156 4.582 1 94.62 211 GLU B N 1
ATOM 7165 C CA . GLU B 1 211 ? 14.258 22.094 3.84 1 94.62 211 GLU B CA 1
ATOM 7166 C C . GLU B 1 211 ? 13.188 22.984 4.473 1 94.62 211 GLU B C 1
ATOM 7168 O O . GLU B 1 211 ? 12.992 22.953 5.688 1 94.62 211 GLU B O 1
ATOM 7173 N N . SER B 1 212 ? 12.477 23.766 3.713 1 97.5 212 SER B N 1
ATOM 7174 C CA . SER B 1 212 ? 11.414 24.641 4.191 1 97.5 212 SER B CA 1
ATOM 7175 C C . SER B 1 212 ? 10.508 25.078 3.047 1 97.5 212 SER B C 1
ATOM 7177 O O . SER B 1 212 ? 10.992 25.453 1.974 1 97.5 212 SER B O 1
ATOM 7179 N N . PRO B 1 213 ? 9.203 25.141 3.223 1 97.31 213 PRO B N 1
ATOM 7180 C CA . PRO B 1 213 ? 8.5 24.547 4.359 1 97.31 213 PRO B CA 1
ATOM 7181 C C . PRO B 1 213 ? 8.688 23.031 4.441 1 97.31 213 PRO B C 1
ATOM 7183 O O . PRO B 1 213 ? 8.906 22.375 3.416 1 97.31 213 PRO B O 1
ATOM 7186 N N . TYR B 1 214 ? 8.664 22.562 5.617 1 91.81 214 TYR B N 1
ATOM 7187 C CA . TYR B 1 214 ? 8.922 21.141 5.805 1 91.81 214 TYR B CA 1
ATOM 7188 C C . TYR B 1 214 ? 7.707 20.312 5.406 1 91.81 214 TYR B C 1
ATOM 7190 O O . TYR B 1 214 ? 6.629 20.453 5.992 1 91.81 214 TYR B O 1
ATOM 7198 N N . PRO B 1 215 ? 7.91 19.422 4.398 1 90.06 215 PRO B N 1
ATOM 7199 C CA . PRO B 1 215 ? 6.773 18.625 3.951 1 90.06 215 PRO B CA 1
ATOM 7200 C C . PRO B 1 215 ? 6.414 17.516 4.938 1 90.06 215 PRO B C 1
ATOM 7202 O O . PRO B 1 215 ? 7.238 17.125 5.77 1 90.06 215 PRO B O 1
ATOM 7205 N N . PRO B 1 216 ? 5.133 16.891 4.754 1 89.5 216 PRO B N 1
ATOM 7206 C CA . PRO B 1 216 ? 4.129 17.281 3.762 1 89.5 216 PRO B CA 1
ATOM 7207 C C . PRO B 1 216 ? 3.184 18.375 4.273 1 89.5 216 PRO B C 1
ATOM 7209 O O . PRO B 1 216 ? 2.35 18.875 3.52 1 89.5 216 PRO B O 1
ATOM 7212 N N . PHE B 1 217 ? 3.33 18.812 5.539 1 88.56 217 PHE B N 1
ATOM 7213 C CA . PHE B 1 217 ? 2.33 19.719 6.098 1 88.56 217 PHE B CA 1
ATOM 7214 C C . PHE B 1 217 ? 2.863 21.141 6.164 1 88.56 217 PHE B C 1
ATOM 7216 O O . PHE B 1 217 ? 2.119 22.062 6.48 1 88.56 217 PHE B O 1
ATOM 7223 N N . GLY B 1 218 ? 4.141 21.312 5.871 1 93.06 218 GLY B N 1
ATOM 7224 C CA . GLY B 1 218 ? 4.695 22.656 5.895 1 93.06 218 GLY B CA 1
ATOM 7225 C C . GLY B 1 218 ? 4.059 23.594 4.879 1 93.06 218 GLY B C 1
ATOM 7226 O O . GLY B 1 218 ? 3.74 23.172 3.764 1 93.06 218 GLY B O 1
ATOM 7227 N N . ASP B 1 219 ? 3.869 24.844 5.305 1 94.75 219 ASP B N 1
ATOM 7228 C CA . ASP B 1 219 ? 3.332 25.875 4.43 1 94.75 219 ASP B CA 1
ATOM 7229 C C . ASP B 1 219 ? 3.975 27.234 4.723 1 94.75 219 ASP B C 1
ATOM 7231 O O . ASP B 1 219 ? 5.07 27.297 5.281 1 94.75 219 ASP B O 1
ATOM 7235 N N . ALA B 1 220 ? 3.318 28.281 4.312 1 95.81 220 ALA B N 1
ATOM 7236 C CA . ALA B 1 220 ? 3.9 29.609 4.387 1 95.81 220 ALA B CA 1
ATOM 7237 C C . ALA B 1 220 ? 4.066 30.062 5.836 1 95.81 220 ALA B C 1
ATOM 7239 O O . ALA B 1 220 ? 4.754 31.047 6.117 1 95.81 220 ALA B O 1
ATOM 7240 N N . SER B 1 221 ? 3.502 29.359 6.793 1 96.25 221 SER B N 1
ATOM 7241 C CA . SER B 1 221 ? 3.691 29.672 8.203 1 96.25 221 SER B CA 1
ATOM 7242 C C . SER B 1 221 ? 5.098 29.312 8.672 1 96.25 221 SER B C 1
ATOM 7244 O O . SER B 1 221 ? 5.527 29.734 9.742 1 96.25 221 SER B O 1
ATOM 7246 N N . ASP B 1 222 ? 5.879 28.609 7.879 1 98 222 ASP B N 1
ATOM 7247 C CA . ASP B 1 222 ? 7.219 28.156 8.242 1 98 222 ASP B CA 1
ATOM 7248 C C . ASP B 1 222 ? 8.258 29.25 7.949 1 98 222 ASP B C 1
ATOM 7250 O O . ASP B 1 222 ? 9.438 29.094 8.281 1 98 222 ASP B O 1
ATOM 7254 N N . TYR B 1 223 ? 7.844 30.344 7.309 1 98.5 223 TYR B N 1
ATOM 7255 C CA . TYR B 1 223 ? 8.805 31.406 7.027 1 98.5 223 TYR B CA 1
ATOM 7256 C C . TYR B 1 223 ? 8.141 32.781 7.094 1 98.5 223 TYR B C 1
ATOM 7258 O O . TYR B 1 223 ? 6.91 32.875 7.109 1 98.5 223 TYR B O 1
ATOM 7266 N N . ASP B 1 224 ? 8.969 33.812 7.238 1 98.69 224 ASP B N 1
ATOM 7267 C CA . ASP B 1 224 ? 8.531 35.219 7.285 1 98.69 224 ASP B CA 1
ATOM 7268 C C . ASP B 1 224 ? 9.594 36.125 6.684 1 98.69 224 ASP B C 1
ATOM 7270 O O . ASP B 1 224 ? 10.758 35.75 6.551 1 98.69 224 ASP B O 1
ATOM 7274 N N . ILE B 1 225 ? 9.172 37.281 6.223 1 98.69 225 ILE B N 1
ATOM 7275 C CA . ILE B 1 225 ? 10.055 38.281 5.66 1 98.69 225 ILE B CA 1
ATOM 7276 C C . ILE B 1 225 ? 9.945 39.562 6.473 1 98.69 225 ILE B C 1
ATOM 7278 O O . ILE B 1 225 ? 8.852 39.969 6.902 1 98.69 225 ILE B O 1
ATOM 7282 N N . SER B 1 226 ? 11.117 40.219 6.719 1 98.44 226 SER B N 1
ATOM 7283 C CA . SER B 1 226 ? 11.125 41.469 7.492 1 98.44 226 SER B CA 1
ATOM 7284 C C . SER B 1 226 ? 10.391 42.562 6.75 1 98.44 226 SER B C 1
ATOM 7286 O O . SER B 1 226 ? 10.289 42.531 5.523 1 98.44 226 SER B O 1
ATOM 7288 N N . SER B 1 227 ? 9.961 43.562 7.523 1 95.81 227 SER B N 1
ATOM 7289 C CA . SER B 1 227 ? 9.117 44.625 6.973 1 95.81 227 SER B CA 1
ATOM 7290 C C . SER B 1 227 ? 9.844 45.406 5.891 1 95.81 227 SER B C 1
ATOM 7292 O O . SER B 1 227 ? 9.219 45.906 4.957 1 95.81 227 SER B O 1
ATOM 7294 N N . ASN B 1 228 ? 11.133 45.5 6.004 1 96.25 228 ASN B N 1
ATOM 7295 C CA . ASN B 1 228 ? 11.906 46.25 5.008 1 96.25 228 ASN B CA 1
ATOM 7296 C C . ASN B 1 228 ? 12.352 45.344 3.861 1 96.25 228 ASN B C 1
ATOM 7298 O O . ASN B 1 228 ? 13.055 45.781 2.955 1 96.25 228 ASN B O 1
ATOM 7302 N N . GLY B 1 229 ? 12.055 44.062 3.934 1 97.75 229 GLY B N 1
ATOM 7303 C CA . GLY B 1 229 ? 12.281 43.125 2.85 1 97.75 229 GLY B CA 1
ATOM 7304 C C . GLY B 1 229 ? 13.711 42.594 2.795 1 97.75 229 GLY B C 1
ATOM 7305 O O . GLY B 1 229 ? 14.102 41.938 1.835 1 97.75 229 GLY B O 1
ATOM 7306 N N . LYS B 1 230 ? 14.477 42.781 3.828 1 97.81 230 LYS B N 1
ATOM 7307 C CA . LYS B 1 230 ? 15.906 42.5 3.727 1 97.81 230 LYS B CA 1
ATOM 7308 C C . LYS B 1 230 ? 16.25 41.125 4.293 1 97.81 230 LYS B C 1
ATOM 7310 O O . LYS B 1 230 ? 17.234 40.531 3.883 1 97.81 230 LYS B O 1
ATOM 7315 N N . LEU B 1 231 ? 15.477 40.719 5.273 1 98.44 231 LEU B N 1
ATOM 7316 C CA . LEU B 1 231 ? 15.781 39.469 5.949 1 98.44 231 LEU B CA 1
ATOM 7317 C C . LEU B 1 231 ? 14.602 38.5 5.848 1 98.44 231 LEU B C 1
ATOM 7319 O O . LEU B 1 231 ? 13.445 38.906 5.797 1 98.44 231 LEU B O 1
ATOM 7323 N N . VAL B 1 232 ? 14.93 37.219 5.785 1 98.69 232 VAL B N 1
ATOM 7324 C CA . VAL B 1 232 ? 13.969 36.125 5.781 1 98.69 232 VAL B CA 1
ATOM 7325 C C . VAL B 1 232 ? 14.273 35.188 6.93 1 98.69 232 VAL B C 1
ATOM 7327 O O . VAL B 1 232 ? 15.43 34.844 7.176 1 98.69 232 VAL B O 1
ATOM 7330 N N . ALA B 1 233 ? 13.289 34.844 7.719 1 98.75 233 ALA B N 1
ATOM 7331 C CA . ALA B 1 233 ? 13.375 33.781 8.727 1 98.75 233 ALA B CA 1
ATOM 7332 C C . ALA B 1 233 ? 12.594 32.531 8.297 1 98.75 233 ALA B C 1
ATOM 7334 O O . ALA B 1 233 ? 11.523 32.656 7.699 1 98.75 233 ALA B O 1
ATOM 7335 N N . PHE B 1 234 ? 13.125 31.344 8.539 1 98.5 234 PHE B N 1
ATOM 7336 C CA . PHE B 1 234 ? 12.383 30.141 8.188 1 98.5 234 PHE B CA 1
ATOM 7337 C C . PHE B 1 234 ? 12.758 28.984 9.117 1 98.5 234 PHE B C 1
ATOM 7339 O O . PHE B 1 234 ? 13.812 29.016 9.758 1 98.5 234 PHE B O 1
ATOM 7346 N N . LYS B 1 235 ? 11.875 28.078 9.242 1 97.94 235 LYS B N 1
ATOM 7347 C CA . LYS B 1 235 ? 12.062 26.859 10.039 1 97.94 235 LYS B CA 1
ATOM 7348 C C . LYS B 1 235 ? 12.555 25.703 9.172 1 97.94 235 LYS B C 1
ATOM 7350 O O . LYS B 1 235 ? 12.086 25.531 8.039 1 97.94 235 LYS B O 1
ATOM 7355 N N . SER B 1 236 ? 13.43 24.922 9.664 1 97.12 236 SER B N 1
ATOM 7356 C CA . SER B 1 236 ? 13.828 23.641 9.094 1 97.12 236 SER B CA 1
ATOM 7357 C C . SER B 1 236 ? 14.156 22.625 10.18 1 97.12 236 SER B C 1
ATOM 7359 O O . SER B 1 236 ? 14.609 23 11.266 1 97.12 236 SER B O 1
ATOM 7361 N N . LYS B 1 237 ? 13.906 21.406 9.914 1 95.25 237 LYS B N 1
ATOM 7362 C CA . LYS B 1 237 ? 14.391 20.359 10.82 1 95.25 237 LYS B CA 1
ATOM 7363 C C . LYS B 1 237 ? 15.898 20.438 11 1 95.25 237 LYS B C 1
ATOM 7365 O O . LYS B 1 237 ? 16.609 20.938 10.117 1 95.25 237 LYS B O 1
ATOM 7370 N N . ALA B 1 238 ? 16.328 19.922 12.148 1 95.44 238 ALA B N 1
ATOM 7371 C CA . ALA B 1 238 ? 17.766 19.859 12.391 1 95.44 238 ALA B CA 1
ATOM 7372 C C . ALA B 1 238 ? 18.469 19.031 11.328 1 95.44 238 ALA B C 1
ATOM 7374 O O . ALA B 1 238 ? 18.172 17.844 11.164 1 95.44 238 ALA B O 1
ATOM 7375 N N . PRO B 1 239 ? 19.359 19.594 10.594 1 92.25 239 PRO B N 1
ATOM 7376 C CA . PRO B 1 239 ? 19.938 18.891 9.445 1 92.25 239 PRO B CA 1
ATOM 7377 C C . PRO B 1 239 ? 20.922 17.812 9.859 1 92.25 239 PRO B C 1
ATOM 7379 O O . PRO B 1 239 ? 21.25 16.938 9.062 1 92.25 239 PRO B O 1
ATOM 7382 N N . GLU B 1 240 ? 21.422 17.844 11.125 1 91.88 240 GLU B N 1
ATOM 7383 C CA . GLU B 1 240 ? 22.469 16.938 11.562 1 91.88 240 GLU B CA 1
ATOM 7384 C C . GLU B 1 240 ? 21.875 15.727 12.289 1 91.88 240 GLU B C 1
ATOM 7386 O O . GLU B 1 240 ? 22.609 14.844 12.727 1 91.88 240 GLU B O 1
ATOM 7391 N N . LEU B 1 241 ? 20.578 15.664 12.453 1 92.75 241 LEU B N 1
ATOM 7392 C CA . LEU B 1 241 ? 19.938 14.594 13.203 1 92.75 241 LEU B CA 1
ATOM 7393 C C . LEU B 1 241 ? 19.078 13.734 12.281 1 92.75 241 LEU B C 1
ATOM 7395 O O . LEU B 1 241 ? 18.547 14.227 11.281 1 92.75 241 LEU B O 1
ATOM 7399 N N . PRO B 1 242 ? 18.906 12.398 12.688 1 90.69 242 PRO B N 1
ATOM 7400 C CA . PRO B 1 242 ? 17.953 11.578 11.93 1 90.69 242 PRO B CA 1
ATOM 7401 C C . PRO B 1 242 ? 16.531 12.117 12 1 90.69 242 PRO B C 1
ATOM 7403 O O . PRO B 1 242 ? 16 12.328 13.102 1 90.69 242 PRO B O 1
ATOM 7406 N N . ARG B 1 243 ? 15.883 12.266 10.883 1 91.81 243 ARG B N 1
ATOM 7407 C CA . ARG B 1 243 ? 14.578 12.922 10.781 1 91.81 243 ARG B CA 1
ATOM 7408 C C . ARG B 1 243 ? 13.492 12.078 11.438 1 91.81 243 ARG B C 1
ATOM 7410 O O . ARG B 1 243 ? 12.531 12.617 11.992 1 91.81 243 ARG B O 1
ATOM 7417 N N . ALA B 1 244 ? 13.641 10.758 11.43 1 93 244 ALA B N 1
ATOM 7418 C CA . ALA B 1 244 ? 12.594 9.867 11.922 1 93 244 ALA B CA 1
ATOM 7419 C C . ALA B 1 244 ? 12.609 9.789 13.445 1 93 244 ALA B C 1
ATOM 7421 O O . ALA B 1 244 ? 11.609 9.406 14.062 1 93 244 ALA B O 1
ATOM 7422 N N . ASN B 1 245 ? 13.711 10.117 14.086 1 94 245 ASN B N 1
ATOM 7423 C CA . ASN B 1 245 ? 13.906 9.836 15.5 1 94 245 ASN B CA 1
ATOM 7424 C C . ASN B 1 245 ? 13.773 11.094 16.344 1 94 245 ASN B C 1
ATOM 7426 O O . ASN B 1 245 ? 13.672 11.016 17.578 1 94 245 ASN B O 1
ATOM 7430 N N . HIS B 1 246 ? 13.758 12.266 15.656 1 94.88 246 HIS B N 1
ATOM 7431 C CA . HIS B 1 246 ? 13.758 13.508 16.422 1 94.88 246 HIS B CA 1
ATOM 7432 C C . HIS B 1 246 ? 12.812 14.531 15.797 1 94.88 246 HIS B C 1
ATOM 7434 O O . HIS B 1 246 ? 12.68 14.602 14.578 1 94.88 246 HIS B O 1
ATOM 7440 N N . THR B 1 247 ? 12.227 15.367 16.656 1 96.5 247 THR B N 1
ATOM 7441 C CA . THR B 1 247 ? 11.375 16.469 16.234 1 96.5 247 THR B CA 1
ATOM 7442 C C . THR B 1 247 ? 12.188 17.75 16.047 1 96.5 247 THR B C 1
ATOM 7444 O O . THR B 1 247 ? 11.703 18.719 15.484 1 96.5 247 THR B O 1
ATOM 7447 N N . ALA B 1 248 ? 13.414 17.75 16.422 1 96.75 248 ALA B N 1
ATOM 7448 C CA . ALA B 1 248 ? 14.266 18.938 16.516 1 96.75 248 ALA B CA 1
ATOM 7449 C C . ALA B 1 248 ? 14.219 19.734 15.219 1 96.75 248 ALA B C 1
ATOM 7451 O O . ALA B 1 248 ? 14.32 19.172 14.125 1 96.75 248 ALA B O 1
ATOM 7452 N N . SER B 1 249 ? 14.039 21.031 15.391 1 97.31 249 SER B N 1
ATOM 7453 C CA . SER B 1 249 ? 14.086 21.969 14.273 1 97.31 249 SER B CA 1
ATOM 7454 C C . SER B 1 249 ? 14.586 23.344 14.727 1 97.31 249 SER B C 1
ATOM 7456 O O . SER B 1 249 ? 14.562 23.641 15.922 1 97.31 249 SER B O 1
ATOM 7458 N N . TYR B 1 250 ? 15.055 24.109 13.789 1 97.88 250 TYR B N 1
ATOM 7459 C CA . TYR B 1 250 ? 15.633 25.422 14.078 1 97.88 250 TYR B CA 1
ATOM 7460 C C . TYR B 1 250 ? 14.977 26.516 13.242 1 97.88 250 TYR B C 1
ATOM 7462 O O . TYR B 1 250 ? 14.328 26.219 12.234 1 97.88 250 TYR B O 1
ATOM 7470 N N . ILE B 1 251 ? 15.086 27.703 13.781 1 98.31 251 ILE B N 1
ATOM 7471 C CA . ILE B 1 251 ? 14.766 28.906 13.008 1 98.31 251 ILE B CA 1
ATOM 7472 C C . ILE B 1 251 ? 16.047 29.484 12.406 1 98.31 251 ILE B C 1
ATOM 7474 O O . ILE B 1 251 ? 17.016 29.719 13.117 1 98.31 251 ILE B O 1
ATOM 7478 N N . TYR B 1 252 ? 16.016 29.688 11.133 1 98 252 TYR B N 1
ATOM 7479 C CA . TYR B 1 252 ? 17.125 30.266 10.391 1 98 252 TYR B CA 1
ATOM 7480 C C . TYR B 1 252 ? 16.828 31.688 9.961 1 98 252 TYR B C 1
ATOM 7482 O O . TYR B 1 252 ? 15.672 32.062 9.797 1 98 252 TYR B O 1
ATOM 7490 N N . VAL B 1 253 ? 17.891 32.438 9.828 1 97.94 253 VAL B N 1
ATOM 7491 C CA . VAL B 1 253 ? 17.812 33.781 9.234 1 97.94 253 VAL B CA 1
ATOM 7492 C C . VAL B 1 253 ? 18.734 33.844 8.016 1 97.94 253 VAL B C 1
ATOM 7494 O O . VAL B 1 253 ? 19.859 33.312 8.047 1 97.94 253 VAL B O 1
ATOM 7497 N N . VAL B 1 254 ? 18.297 34.5 7 1 98.25 254 VAL B N 1
ATOM 7498 C CA . VAL B 1 254 ? 19.031 34.625 5.75 1 98.25 254 VAL B CA 1
ATOM 7499 C C . VAL B 1 254 ? 18.672 35.938 5.059 1 98.25 254 VAL B C 1
ATOM 7501 O O . VAL B 1 254 ? 17.531 36.406 5.148 1 98.25 254 VAL B O 1
ATOM 7504 N N . PRO B 1 255 ? 19.688 36.594 4.379 1 98.19 255 PRO B N 1
ATOM 7505 C CA . PRO B 1 255 ? 19.328 37.75 3.578 1 98.19 255 PRO B CA 1
ATOM 7506 C C . PRO B 1 255 ? 18.406 37.406 2.406 1 98.19 255 PRO B C 1
ATOM 7508 O O . PRO B 1 255 ? 18.594 36.375 1.771 1 98.19 255 PRO B O 1
ATOM 7511 N N . HIS B 1 256 ? 17.5 38.281 2.129 1 98.19 256 HIS B N 1
ATOM 7512 C CA . HIS B 1 256 ? 16.562 38.094 1.031 1 98.19 256 HIS B CA 1
ATOM 7513 C C . HIS B 1 256 ? 17.297 37.906 -0.295 1 98.19 256 HIS B C 1
ATOM 7515 O O . HIS B 1 256 ? 16.844 37.156 -1.161 1 98.19 256 HIS B O 1
ATOM 7521 N N . ASP B 1 257 ? 18.406 38.531 -0.461 1 96.44 257 ASP B N 1
ATOM 7522 C CA . ASP B 1 257 ? 19.109 38.5 -1.743 1 96.44 257 ASP B CA 1
ATOM 7523 C C . ASP B 1 257 ? 20.031 37.281 -1.853 1 96.44 257 ASP B C 1
ATOM 7525 O O . ASP B 1 257 ? 20.719 37.125 -2.859 1 96.44 257 ASP B O 1
ATOM 7529 N N . GLY B 1 258 ? 20.078 36.5 -0.809 1 95.69 258 GLY B N 1
ATOM 7530 C CA . GLY B 1 258 ? 20.875 35.312 -0.835 1 95.69 258 GLY B CA 1
ATOM 7531 C C . GLY B 1 258 ? 22.359 35.562 -0.787 1 95.69 258 GLY B C 1
ATOM 7532 O O . GLY B 1 258 ? 23.172 34.719 -1.19 1 95.69 258 GLY B O 1
ATOM 7533 N N . SER B 1 259 ? 22.734 36.656 -0.352 1 96.31 259 SER B N 1
ATOM 7534 C CA . SER B 1 259 ? 24.141 37.062 -0.365 1 96.31 259 SER B CA 1
ATOM 7535 C C . SER B 1 259 ? 24.938 36.281 0.659 1 96.31 259 SER B C 1
ATOM 7537 O O . SER B 1 259 ? 26.172 36.188 0.553 1 96.31 259 SER B O 1
ATOM 7539 N N . LYS B 1 260 ? 24.281 35.781 1.674 1 96.31 260 LYS B N 1
ATOM 7540 C CA . LYS B 1 260 ? 24.891 34.906 2.682 1 96.31 260 LYS B CA 1
ATOM 7541 C C . LYS B 1 260 ? 24.062 33.656 2.898 1 96.31 260 LYS B C 1
ATOM 7543 O O . LYS B 1 260 ? 22.875 33.625 2.553 1 96.31 260 LYS B O 1
ATOM 7548 N N . LYS B 1 261 ? 24.734 32.688 3.463 1 96.06 261 LYS B N 1
ATOM 7549 C CA . LYS B 1 261 ? 24.031 31.438 3.799 1 96.06 261 LYS B CA 1
ATOM 7550 C C . LYS B 1 261 ? 23.156 31.625 5.035 1 96.06 261 LYS B C 1
ATOM 7552 O O . LYS B 1 261 ? 23.422 32.5 5.867 1 96.06 261 LYS B O 1
ATOM 7557 N N . ALA B 1 262 ? 22.125 30.828 5.086 1 97.38 262 ALA B N 1
ATOM 7558 C CA . ALA B 1 262 ? 21.234 30.859 6.238 1 97.38 262 ALA B CA 1
ATOM 7559 C C . ALA B 1 262 ? 21.953 30.438 7.512 1 97.38 262 ALA B C 1
ATOM 7561 O O . ALA B 1 262 ? 22.797 29.531 7.484 1 97.38 262 ALA B O 1
ATOM 7562 N N . VAL B 1 263 ? 21.641 31.078 8.57 1 96.56 263 VAL B N 1
ATOM 7563 C CA . VAL B 1 263 ? 22.25 30.75 9.859 1 96.56 263 VAL B CA 1
ATOM 7564 C C . VAL B 1 263 ? 21.156 30.484 10.891 1 96.56 263 VAL B C 1
ATOM 7566 O O . VAL B 1 263 ? 20.188 31.234 10.992 1 96.56 263 VAL B O 1
ATOM 7569 N N . ALA B 1 264 ? 21.344 29.438 11.695 1 97.19 264 ALA B N 1
ATOM 7570 C CA . ALA B 1 264 ? 20.375 29.094 12.742 1 97.19 264 ALA B CA 1
ATOM 7571 C C . ALA B 1 264 ? 20.5 30.047 13.93 1 97.19 264 ALA B C 1
ATOM 7573 O O . ALA B 1 264 ? 21.609 30.359 14.367 1 97.19 264 ALA B O 1
ATOM 7574 N N . ILE B 1 265 ? 19.359 30.422 14.484 1 97.75 265 ILE B N 1
ATOM 7575 C CA . ILE B 1 265 ? 19.422 31.328 15.625 1 97.75 265 ILE B CA 1
ATOM 7576 C C . ILE B 1 265 ? 19.281 30.531 16.922 1 97.75 265 ILE B C 1
ATOM 7578 O O . ILE B 1 265 ? 19.641 31.016 18 1 97.75 265 ILE B O 1
ATOM 7582 N N . ASN B 1 266 ? 18.703 29.375 16.828 1 97.69 266 ASN B N 1
ATOM 7583 C CA . ASN B 1 266 ? 18.453 28.547 18.016 1 97.69 266 ASN B CA 1
ATOM 7584 C C . ASN B 1 266 ? 18.984 27.141 17.844 1 97.69 266 ASN B C 1
ATOM 7586 O O . ASN B 1 266 ? 18.391 26.172 18.344 1 97.69 266 ASN B O 1
ATOM 7590 N N . GLY B 1 267 ? 19.969 26.953 17 1 95.94 267 GLY B N 1
ATOM 7591 C CA . GLY B 1 267 ? 20.641 25.672 16.844 1 95.94 267 GLY B CA 1
ATOM 7592 C C . GLY B 1 267 ? 21.625 25.375 17.953 1 95.94 267 GLY B C 1
ATOM 7593 O O . GLY B 1 267 ? 21.844 26.203 18.844 1 95.94 267 GLY B O 1
ATOM 7594 N N . PRO B 1 268 ? 22.188 24.234 17.953 1 93.5 268 PRO B N 1
ATOM 7595 C CA . PRO B 1 268 ? 23.078 23.828 19.047 1 93.5 268 PRO B CA 1
ATOM 7596 C C . PRO B 1 268 ? 24.312 24.703 19.141 1 93.5 268 PRO B C 1
ATOM 7598 O O . PRO B 1 268 ? 24.875 24.859 20.234 1 93.5 268 PRO B O 1
ATOM 7601 N N . ASP B 1 269 ? 24.75 25.266 18.031 1 91 269 ASP B N 1
ATOM 7602 C CA . ASP B 1 269 ? 25.969 26.062 18.016 1 91 269 ASP B CA 1
ATOM 7603 C C . ASP B 1 269 ? 25.641 27.562 18.062 1 91 269 ASP B C 1
ATOM 7605 O O . ASP B 1 269 ? 26.547 28.391 18.016 1 91 269 ASP B O 1
ATOM 7609 N N . SER B 1 270 ? 24.391 27.875 18.156 1 94.62 270 SER B N 1
ATOM 7610 C CA . SER B 1 270 ? 24.016 29.281 18.219 1 94.62 270 SER B CA 1
ATOM 7611 C C . SER B 1 270 ? 24.203 29.844 19.625 1 94.62 270 SER B C 1
ATOM 7613 O O . SER B 1 270 ? 23.797 29.219 20.609 1 94.62 270 SER B O 1
ATOM 7615 N N . PRO B 1 271 ? 24.812 30.938 19.719 1 90.94 271 PRO B N 1
ATOM 7616 C CA . PRO B 1 271 ? 25.172 31.469 21.047 1 90.94 271 PRO B CA 1
ATOM 7617 C C . PRO B 1 271 ? 23.938 31.75 21.906 1 90.94 271 PRO B C 1
ATOM 7619 O O . PRO B 1 271 ? 24 31.641 23.125 1 90.94 271 PRO B O 1
ATOM 7622 N N . GLY B 1 272 ? 22.875 32.031 21.422 1 91.5 272 GLY B N 1
ATOM 7623 C CA . GLY B 1 272 ? 21.734 32.469 22.203 1 91.5 272 GLY B CA 1
ATOM 7624 C C . GLY B 1 272 ? 20.75 31.344 22.484 1 91.5 272 GLY B C 1
ATOM 7625 O O . GLY B 1 272 ? 19.719 31.547 23.125 1 91.5 272 GLY B O 1
ATOM 7626 N N . THR B 1 273 ? 21.078 30.125 22.125 1 94.75 273 THR B N 1
ATOM 7627 C CA . THR B 1 273 ? 20.156 29.016 22.312 1 94.75 273 THR B CA 1
ATOM 7628 C C . THR B 1 273 ? 19.953 28.703 23.797 1 94.75 273 THR B C 1
ATOM 7630 O O . THR B 1 273 ? 20.922 28.5 24.531 1 94.75 273 THR B O 1
ATOM 7633 N N . PRO B 1 274 ? 18.688 28.688 24.188 1 94.62 274 PRO B N 1
ATOM 7634 C CA . PRO B 1 274 ? 18.453 28.359 25.594 1 94.62 274 PRO B CA 1
ATOM 7635 C C . PRO B 1 274 ? 18.875 26.922 25.938 1 94.62 274 PRO B C 1
ATOM 7637 O O . PRO B 1 274 ? 18.672 26.016 25.125 1 94.62 274 PRO B O 1
ATOM 7640 N N . LYS B 1 275 ? 19.281 26.734 27.172 1 93.31 275 LYS B N 1
ATOM 7641 C CA . LYS B 1 275 ? 19.75 25.422 27.625 1 93.31 275 LYS B CA 1
ATOM 7642 C C . LYS B 1 275 ? 18.594 24.422 27.641 1 93.31 275 LYS B C 1
ATOM 7644 O O . LYS B 1 275 ? 17.484 24.734 28.078 1 93.31 275 LYS B O 1
ATOM 7649 N N . ASP B 1 276 ? 18.844 23.25 27.156 1 93.81 276 ASP B N 1
ATOM 7650 C CA . ASP B 1 276 ? 18 22.062 27.234 1 93.81 276 ASP B CA 1
ATOM 7651 C C . ASP B 1 276 ? 16.719 22.234 26.422 1 93.81 276 ASP B C 1
ATOM 7653 O O . ASP B 1 276 ? 15.734 21.516 26.641 1 93.81 276 ASP B O 1
ATOM 7657 N N . ILE B 1 277 ? 16.625 23.266 25.594 1 96.94 277 ILE B N 1
ATOM 7658 C CA . ILE B 1 277 ? 15.523 23.438 24.656 1 96.94 277 ILE B CA 1
ATOM 7659 C C . ILE B 1 277 ? 15.906 22.875 23.297 1 96.94 277 ILE B C 1
ATOM 7661 O O . ILE B 1 277 ? 16.703 23.469 22.562 1 96.94 277 ILE B O 1
ATOM 7665 N N . LYS B 1 278 ? 15.258 21.719 22.906 1 97.5 278 LYS B N 1
ATOM 7666 C CA . LYS B 1 278 ? 15.797 20.969 21.766 1 97.5 278 LYS B CA 1
ATOM 7667 C C . LYS B 1 278 ? 14.688 20.516 20.828 1 97.5 278 LYS B C 1
ATOM 7669 O O . LYS B 1 278 ? 14.945 19.828 19.844 1 97.5 278 LYS B O 1
ATOM 7674 N N . GLY B 1 279 ? 13.461 20.812 21.156 1 98 279 GLY B N 1
ATOM 7675 C CA . GLY B 1 279 ? 12.344 20.266 20.406 1 98 279 GLY B CA 1
ATOM 7676 C C . GLY B 1 279 ? 12.031 21.047 19.141 1 98 279 GLY B C 1
ATOM 7677 O O . GLY B 1 279 ? 12.883 21.781 18.625 1 98 279 GLY B O 1
ATOM 7678 N N . ASP B 1 280 ? 10.922 20.781 18.562 1 97.81 280 ASP B N 1
ATOM 7679 C CA . ASP B 1 280 ? 10.453 21.406 17.328 1 97.81 280 ASP B CA 1
ATOM 7680 C C . ASP B 1 280 ? 10.195 22.891 17.516 1 97.81 280 ASP B C 1
ATOM 7682 O O . ASP B 1 280 ? 9.711 23.312 18.562 1 97.81 280 ASP B O 1
ATOM 7686 N N . SER B 1 281 ? 10.531 23.688 16.5 1 97.81 281 SER B N 1
ATOM 7687 C CA . SER B 1 281 ? 10.234 25.125 16.438 1 97.81 281 SER B CA 1
ATOM 7688 C C . SER B 1 281 ? 9.133 25.406 15.414 1 97.81 281 SER B C 1
ATOM 7690 O O . SER B 1 281 ? 8.875 24.578 14.523 1 97.81 281 SER B O 1
ATOM 7692 N N . SER B 1 282 ? 8.461 26.562 15.625 1 97.69 282 SER B N 1
ATOM 7693 C CA . SER B 1 282 ? 7.43 26.922 14.664 1 97.69 282 SER B CA 1
ATOM 7694 C C . SER B 1 282 ? 7.109 28.406 14.727 1 97.69 282 SER B C 1
ATOM 7696 O O . SER B 1 282 ? 7.547 29.109 15.648 1 97.69 282 SER B O 1
ATOM 7698 N N . SER B 1 283 ? 6.43 28.906 13.711 1 97.44 283 SER B N 1
ATOM 7699 C CA . SER B 1 283 ? 5.781 30.219 13.633 1 97.44 283 SER B CA 1
ATOM 7700 C C . SER B 1 283 ? 6.789 31.344 13.812 1 97.44 283 SER B C 1
ATOM 7702 O O . SER B 1 283 ? 6.602 32.219 14.664 1 97.44 283 SER B O 1
ATOM 7704 N N . PRO B 1 284 ? 7.871 31.359 13.07 1 98.62 284 PRO B N 1
ATOM 7705 C CA . PRO B 1 284 ? 8.75 32.531 13.117 1 98.62 284 PRO B CA 1
ATOM 7706 C C . PRO B 1 284 ? 8.102 33.781 12.547 1 98.62 284 PRO B C 1
ATOM 7708 O O . PRO B 1 284 ? 7.512 33.719 11.461 1 98.62 284 PRO B O 1
ATOM 7711 N N . VAL B 1 285 ? 8.227 34.938 13.273 1 98.69 285 VAL B N 1
ATOM 7712 C CA . VAL B 1 285 ? 7.637 36.156 12.797 1 98.69 285 VAL B CA 1
ATOM 7713 C C . VAL B 1 285 ? 8.523 37.344 13.195 1 98.69 285 VAL B C 1
ATOM 7715 O O . VAL B 1 285 ? 8.984 37.438 14.336 1 98.69 285 VAL B O 1
ATOM 7718 N N . PHE B 1 286 ? 8.773 38.281 12.266 1 98.62 286 PHE B N 1
ATOM 7719 C CA . PHE B 1 286 ? 9.539 39.5 12.539 1 98.62 286 PHE B CA 1
ATOM 7720 C C . PHE B 1 286 ? 8.688 40.531 13.266 1 98.62 286 PHE B C 1
ATOM 7722 O O . PHE B 1 286 ? 7.5 40.656 12.977 1 98.62 286 PHE B O 1
ATOM 7729 N N . SER B 1 287 ? 9.383 41.219 14.219 1 98.44 287 SER B N 1
ATOM 7730 C CA . SER B 1 287 ? 8.742 42.406 14.75 1 98.44 287 SER B CA 1
ATOM 7731 C C . SER B 1 287 ? 8.57 43.469 13.672 1 98.44 287 SER B C 1
ATOM 7733 O O . SER B 1 287 ? 9.266 43.438 12.656 1 98.44 287 SER B O 1
ATOM 7735 N N . PRO B 1 288 ? 7.652 44.375 13.914 1 96.94 288 PRO B N 1
ATOM 7736 C CA . PRO B 1 288 ? 7.395 45.406 12.883 1 96.94 288 PRO B CA 1
ATOM 7737 C C . PRO B 1 288 ? 8.648 46.188 12.516 1 96.94 288 PRO B C 1
ATOM 7739 O O . PRO B 1 288 ? 8.789 46.656 11.375 1 96.94 288 PRO B O 1
ATOM 7742 N N . ASP B 1 289 ? 9.562 46.406 13.422 1 96.62 289 ASP B N 1
ATOM 7743 C CA . ASP B 1 289 ? 10.773 47.188 13.156 1 96.62 289 ASP B CA 1
ATOM 7744 C C . ASP B 1 289 ? 11.867 46.312 12.555 1 96.62 289 ASP B C 1
ATOM 7746 O O . ASP B 1 289 ? 12.953 46.812 12.227 1 96.62 289 ASP B O 1
ATOM 7750 N N . GLY B 1 290 ? 11.641 45.031 12.461 1 96.94 290 GLY B N 1
ATOM 7751 C CA . GLY B 1 290 ? 12.578 44.125 11.828 1 96.94 290 GLY B CA 1
ATOM 7752 C C . GLY B 1 290 ? 13.758 43.75 12.711 1 96.94 290 GLY B C 1
ATOM 7753 O O . GLY B 1 290 ? 14.695 43.094 12.266 1 96.94 290 GLY B O 1
ATOM 7754 N N . ARG B 1 291 ? 13.695 44.062 13.969 1 96.44 291 ARG B N 1
ATOM 7755 C CA . ARG B 1 291 ? 14.867 43.938 14.836 1 96.44 291 ARG B CA 1
ATOM 7756 C C . ARG B 1 291 ? 14.758 42.656 15.68 1 96.44 291 ARG B C 1
ATOM 7758 O O . ARG B 1 291 ? 15.75 42.188 16.25 1 96.44 291 ARG B O 1
ATOM 7765 N N . ARG B 1 292 ? 13.602 42.125 15.852 1 98.06 292 ARG B N 1
ATOM 7766 C CA . ARG B 1 292 ? 13.391 40.938 16.672 1 98.06 292 ARG B CA 1
ATOM 7767 C C . ARG B 1 292 ? 12.609 39.875 15.883 1 98.06 292 ARG B C 1
ATOM 7769 O O . ARG B 1 292 ? 11.883 40.188 14.945 1 98.06 292 ARG B O 1
ATOM 7776 N N . ILE B 1 293 ? 12.82 38.594 16.219 1 98.44 293 ILE B N 1
ATOM 7777 C CA . ILE B 1 293 ? 12.062 37.438 15.727 1 98.44 293 ILE B CA 1
ATOM 7778 C C . ILE B 1 293 ? 11.438 36.688 16.891 1 98.44 293 ILE B C 1
ATOM 7780 O O . ILE B 1 293 ? 12.133 36.281 17.828 1 98.44 293 ILE B O 1
ATOM 7784 N N . ALA B 1 294 ? 10.117 36.594 16.922 1 98.81 294 ALA B N 1
ATOM 7785 C CA . ALA B 1 294 ? 9.43 35.719 17.844 1 98.81 294 ALA B CA 1
ATOM 7786 C C . ALA B 1 294 ? 9.164 34.344 17.203 1 98.81 294 ALA B C 1
ATOM 7788 O O . ALA B 1 294 ? 8.969 34.25 15.992 1 98.81 294 ALA B O 1
ATOM 7789 N N . TYR B 1 295 ? 9.195 33.312 17.938 1 98.56 295 TYR B N 1
ATOM 7790 C CA . TYR B 1 295 ? 8.883 31.953 17.484 1 98.56 295 TYR B CA 1
ATOM 7791 C C . TYR B 1 295 ? 8.453 31.062 18.656 1 98.56 295 TYR B C 1
ATOM 7793 O O . TYR B 1 295 ? 8.531 31.484 19.812 1 98.56 295 TYR B O 1
ATOM 7801 N N . LEU B 1 296 ? 7.879 29.953 18.375 1 98.62 296 LEU B N 1
ATOM 7802 C CA . LEU B 1 296 ? 7.488 28.938 19.344 1 98.62 296 LEU B CA 1
ATOM 7803 C C . LEU B 1 296 ? 8.453 27.75 19.312 1 98.62 296 LEU B C 1
ATOM 7805 O O . LEU B 1 296 ? 8.984 27.406 18.25 1 98.62 296 LEU B O 1
ATOM 7809 N N . GLN B 1 297 ? 8.625 27.141 20.469 1 98.44 297 GLN B N 1
ATOM 7810 C CA . GLN B 1 297 ? 9.516 25.984 20.469 1 98.44 297 GLN B CA 1
ATOM 7811 C C . GLN B 1 297 ? 9.195 25.031 21.625 1 98.44 297 GLN B C 1
ATOM 7813 O O . GLN B 1 297 ? 8.875 25.484 22.734 1 98.44 297 GLN B O 1
ATOM 7818 N N . MET B 1 298 ? 9.273 23.781 21.359 1 98.19 298 MET B N 1
ATOM 7819 C CA . MET B 1 298 ? 9.133 22.719 22.344 1 98.19 298 MET B CA 1
ATOM 7820 C C . MET B 1 298 ? 10.445 22.484 23.078 1 98.19 298 MET B C 1
ATOM 7822 O O . MET B 1 298 ? 11.516 22.828 22.578 1 98.19 298 MET B O 1
ATOM 7826 N N . GLU B 1 299 ? 10.344 21.922 24.25 1 97.75 299 GLU B N 1
ATOM 7827 C CA . GLU B 1 299 ? 11.523 21.578 25.031 1 97.75 299 GLU B CA 1
ATOM 7828 C C . GLU B 1 299 ? 12.086 20.219 24.609 1 97.75 299 GLU B C 1
ATOM 7830 O O . GLU B 1 299 ? 13.273 20.094 24.328 1 97.75 299 GLU B O 1
ATOM 7835 N N . ASP B 1 300 ? 11.227 19.25 24.547 1 97.38 300 ASP B N 1
ATOM 7836 C CA . ASP B 1 300 ? 11.625 17.859 24.359 1 97.38 300 ASP B CA 1
ATOM 7837 C C . ASP B 1 300 ? 12.008 17.594 22.906 1 97.38 300 ASP B C 1
ATOM 7839 O O . ASP B 1 300 ? 11.273 17.969 21.984 1 97.38 300 ASP B O 1
ATOM 7843 N N . ILE B 1 301 ? 13.094 16.875 22.672 1 97.19 301 ILE B N 1
ATOM 7844 C CA . ILE B 1 301 ? 13.68 16.641 21.359 1 97.19 301 ILE B CA 1
ATOM 7845 C C . ILE B 1 301 ? 12.883 15.578 20.609 1 97.19 301 ILE B C 1
ATOM 7847 O O . ILE B 1 301 ? 12.984 15.453 19.391 1 97.19 301 ILE B O 1
ATOM 7851 N N . SER B 1 302 ? 12.055 14.789 21.312 1 96.69 302 SER B N 1
ATOM 7852 C CA . SER B 1 302 ? 11.438 13.625 20.688 1 96.69 302 SER B CA 1
ATOM 7853 C C . SER B 1 302 ? 9.977 13.492 21.109 1 96.69 302 SER B C 1
ATOM 7855 O O . SER B 1 302 ? 9.469 12.375 21.281 1 96.69 302 SER B O 1
ATOM 7857 N N . TYR B 1 303 ? 9.297 14.609 21.328 1 96.56 303 TYR B N 1
ATOM 7858 C CA . TYR B 1 303 ? 7.879 14.586 21.688 1 96.56 303 TYR B CA 1
ATOM 7859 C C . TYR B 1 303 ? 7.059 15.422 20.719 1 96.56 303 TYR B C 1
ATOM 7861 O O . TYR B 1 303 ? 7.27 16.641 20.594 1 96.56 303 TYR B O 1
ATOM 7869 N N . GLU B 1 304 ? 6.129 14.836 20.094 1 94.12 304 GLU B N 1
ATOM 7870 C CA . GLU B 1 304 ? 5.348 15.469 19.031 1 94.12 304 GLU B CA 1
ATOM 7871 C C . GLU B 1 304 ? 4.441 16.562 19.594 1 94.12 304 GLU B C 1
ATOM 7873 O O . GLU B 1 304 ? 4.188 17.562 18.922 1 94.12 304 GLU B O 1
ATOM 7878 N N . SER B 1 305 ? 3.928 16.328 20.828 1 96.81 305 SER B N 1
ATOM 7879 C CA . SER B 1 305 ? 2.893 17.219 21.375 1 96.81 305 SER B CA 1
ATOM 7880 C C . SER B 1 305 ? 3.383 17.938 22.625 1 96.81 305 SER B C 1
ATOM 7882 O O . SER B 1 305 ? 2.584 18.312 23.484 1 96.81 305 SER B O 1
ATOM 7884 N N . ASP B 1 306 ? 4.684 18.109 22.688 1 97.5 306 ASP B N 1
ATOM 7885 C CA . ASP B 1 306 ? 5.25 18.875 23.781 1 97.5 306 ASP B CA 1
ATOM 7886 C C . ASP B 1 306 ? 4.715 20.312 23.781 1 97.5 306 ASP B C 1
ATOM 7888 O O . ASP B 1 306 ? 4.383 20.844 22.719 1 97.5 306 ASP B O 1
ATOM 7892 N N . ARG B 1 307 ? 4.598 20.844 25 1 97.94 307 ARG B N 1
ATOM 7893 C CA . ARG B 1 307 ? 4.133 22.234 25.109 1 97.94 307 ARG B CA 1
ATOM 7894 C C . ARG B 1 307 ? 5.086 23.188 24.422 1 97.94 307 ARG B C 1
ATOM 7896 O O . ARG B 1 307 ? 6.301 23.109 24.609 1 97.94 307 ARG B O 1
ATOM 7903 N N . ARG B 1 308 ? 4.535 24.078 23.625 1 98.25 308 ARG B N 1
ATOM 7904 C CA . ARG B 1 308 ? 5.324 25.141 22.984 1 98.25 308 ARG B CA 1
ATOM 7905 C C . ARG B 1 308 ? 5.387 26.375 23.875 1 98.25 308 ARG B C 1
ATOM 7907 O O . ARG B 1 308 ? 4.395 26.75 24.5 1 98.25 308 ARG B O 1
ATOM 7914 N N . THR B 1 309 ? 6.555 26.953 23.875 1 98.06 309 THR B N 1
ATOM 7915 C CA . THR B 1 309 ? 6.812 28.203 24.609 1 98.06 309 THR B CA 1
ATOM 7916 C C . THR B 1 309 ? 7.223 29.312 23.641 1 98.06 309 THR B C 1
ATOM 7918 O O . THR B 1 309 ? 7.766 29.047 22.578 1 98.06 309 THR B O 1
ATOM 7921 N N . VAL B 1 310 ? 6.938 30.578 24.047 1 98.56 310 VAL B N 1
ATOM 7922 C CA . VAL B 1 310 ? 7.262 31.734 23.219 1 98.56 310 VAL B CA 1
ATOM 7923 C C . VAL B 1 310 ? 8.703 32.156 23.469 1 98.56 310 VAL B C 1
ATOM 7925 O O . VAL B 1 310 ? 9.109 32.344 24.625 1 98.56 310 VAL B O 1
ATOM 7928 N N . TYR B 1 311 ? 9.43 32.312 22.422 1 98.31 311 TYR B N 1
ATOM 7929 C CA . TYR B 1 311 ? 10.797 32.812 22.453 1 98.31 311 TYR B CA 1
ATOM 7930 C C . TYR B 1 311 ? 10.945 34.094 21.594 1 98.31 311 TYR B C 1
ATOM 7932 O O . TYR B 1 311 ? 10.297 34.219 20.547 1 98.31 311 TYR B O 1
ATOM 7940 N N . VAL B 1 312 ? 11.805 35.031 22.031 1 98.31 312 VAL B N 1
ATOM 7941 C CA . VAL B 1 312 ? 12.062 36.25 21.266 1 98.31 312 VAL B CA 1
ATOM 7942 C C . VAL B 1 312 ? 13.57 36.438 21.094 1 98.31 312 VAL B C 1
ATOM 7944 O O . VAL B 1 312 ? 14.297 36.594 22.078 1 98.31 312 VAL B O 1
ATOM 7947 N N . TYR B 1 313 ? 13.984 36.469 19.906 1 98.06 313 TYR B N 1
ATOM 7948 C CA . TYR B 1 313 ? 15.375 36.656 19.531 1 98.06 313 TYR B CA 1
ATOM 7949 C C . TYR B 1 313 ? 15.602 38.062 19 1 98.06 313 TYR B C 1
ATOM 7951 O O . TYR B 1 313 ? 14.828 38.562 18.172 1 98.06 313 TYR B O 1
ATOM 7959 N N . THR B 1 314 ? 16.641 38.75 19.5 1 97.25 314 THR B N 1
ATOM 7960 C CA . THR B 1 314 ? 17.078 40.031 18.922 1 97.25 314 THR B CA 1
ATOM 7961 C C . THR B 1 314 ? 18.141 39.781 17.859 1 97.25 314 THR B C 1
ATOM 7963 O O . THR B 1 314 ? 19.188 39.188 18.125 1 97.25 314 THR B O 1
ATOM 7966 N N . ILE B 1 315 ? 17.938 40.281 16.719 1 96.31 315 ILE B N 1
ATOM 7967 C CA . ILE B 1 315 ? 18.797 40.031 15.562 1 96.31 315 ILE B CA 1
ATOM 7968 C C . ILE B 1 315 ? 20.234 40.469 15.898 1 96.31 315 ILE B C 1
ATOM 7970 O O . ILE B 1 315 ? 20.453 41.562 16.406 1 96.31 315 ILE B O 1
ATOM 7974 N N . ASP B 1 316 ? 21.172 39.594 15.641 1 91.12 316 ASP B N 1
ATOM 7975 C CA . ASP B 1 316 ? 22.609 39.75 15.773 1 91.12 316 ASP B CA 1
ATOM 7976 C C . ASP B 1 316 ? 23.016 39.812 17.25 1 91.12 316 ASP B C 1
ATOM 7978 O O . ASP B 1 316 ? 24.141 40.219 17.562 1 91.12 316 ASP B O 1
ATOM 7982 N N . SER B 1 317 ? 22.094 39.531 18.062 1 93.75 317 SER B N 1
ATOM 7983 C CA . SER B 1 317 ? 22.422 39.469 19.484 1 93.75 317 SER B CA 1
ATOM 7984 C C . SER B 1 317 ? 23.062 38.156 19.859 1 93.75 317 SER B C 1
ATOM 7986 O O . SER B 1 317 ? 22.719 37.094 19.297 1 93.75 317 SER B O 1
ATOM 7988 N N . LYS B 1 318 ? 23.922 38.156 20.859 1 93.5 318 LYS B N 1
ATOM 7989 C CA . LYS B 1 318 ? 24.531 36.938 21.375 1 93.5 318 LYS B CA 1
ATOM 7990 C C . LYS B 1 318 ? 23.953 36.562 22.734 1 93.5 318 LYS B C 1
ATOM 7992 O O . LYS B 1 318 ? 24.359 35.594 23.344 1 93.5 318 LYS B O 1
ATOM 7997 N N . ASP B 1 319 ? 23.031 37.344 23.156 1 93.75 319 ASP B N 1
ATOM 7998 C CA . ASP B 1 319 ? 22.375 37.062 24.438 1 93.75 319 ASP B CA 1
ATOM 7999 C C . ASP B 1 319 ? 21.516 35.812 24.344 1 93.75 319 ASP B C 1
ATOM 8001 O O . ASP B 1 319 ? 21.062 35.438 23.266 1 93.75 319 ASP B O 1
ATOM 8005 N N . THR B 1 320 ? 21.422 35.219 25.516 1 94.5 320 THR B N 1
ATOM 8006 C CA . THR B 1 320 ? 20.484 34.094 25.562 1 94.5 320 THR B CA 1
ATOM 8007 C C . THR B 1 320 ? 19.094 34.531 25.141 1 94.5 320 THR B C 1
ATOM 8009 O O . THR B 1 320 ? 18.594 35.594 25.578 1 94.5 320 THR B O 1
ATOM 8012 N N . ILE B 1 321 ? 18.547 33.75 24.281 1 96.62 321 ILE B N 1
ATOM 8013 C CA . ILE B 1 321 ? 17.219 34.094 23.797 1 96.62 321 ILE B CA 1
ATOM 8014 C C . ILE B 1 321 ? 16.219 34.031 24.938 1 96.62 321 ILE B C 1
ATOM 8016 O O . ILE B 1 321 ? 16.156 33.031 25.672 1 96.62 321 ILE B O 1
ATOM 8020 N N . ARG B 1 322 ? 15.398 34.969 25.016 1 94.94 322 ARG B N 1
ATOM 8021 C CA . ARG B 1 322 ? 14.492 35.125 26.156 1 94.94 322 ARG B CA 1
ATOM 8022 C C . ARG B 1 322 ? 13.195 34.344 25.906 1 94.94 322 ARG B C 1
ATOM 8024 O O . ARG B 1 322 ? 12.695 34.312 24.781 1 94.94 322 ARG B O 1
ATOM 8031 N N . THR B 1 323 ? 12.633 33.812 27.047 1 96.56 323 THR B N 1
ATOM 8032 C CA . THR B 1 323 ? 11.305 33.219 27.047 1 96.56 323 THR B CA 1
ATOM 8033 C C . THR B 1 323 ? 10.258 34.188 27.578 1 96.56 323 THR B C 1
ATOM 8035 O O . THR B 1 323 ? 10.562 35.031 28.438 1 96.56 323 THR B O 1
ATOM 8038 N N . LEU B 1 324 ? 9.117 34.062 26.969 1 97.94 324 LEU B N 1
ATOM 8039 C CA . LEU B 1 324 ? 7.98 34.812 27.5 1 97.94 324 LEU B CA 1
ATOM 8040 C C . LEU B 1 324 ? 6.938 33.875 28.078 1 97.94 324 LEU B C 1
ATOM 8042 O O . LEU B 1 324 ? 6.613 32.844 27.484 1 97.94 324 LEU B O 1
ATOM 8046 N N . ALA B 1 325 ? 6.414 34.219 29.266 1 98 325 ALA B N 1
ATOM 8047 C CA . ALA B 1 325 ? 5.352 33.469 29.938 1 98 325 ALA B CA 1
ATOM 8048 C C . ALA B 1 325 ? 5.695 32 30.062 1 98 325 ALA B C 1
ATOM 8050 O O . ALA B 1 325 ? 4.883 31.141 29.719 1 98 325 ALA B O 1
ATOM 8051 N N . LYS B 1 326 ? 6.863 31.719 30.453 1 96.94 326 LYS B N 1
ATOM 8052 C CA . LYS B 1 326 ? 7.398 30.359 30.516 1 96.94 326 LYS B CA 1
ATOM 8053 C C . LYS B 1 326 ? 6.512 29.453 31.359 1 96.94 326 LYS B C 1
ATOM 8055 O O . LYS B 1 326 ? 6.359 28.266 31.062 1 96.94 326 LYS B O 1
ATOM 8060 N N . ASP B 1 327 ? 5.914 29.969 32.375 1 97.38 327 ASP B N 1
ATOM 8061 C CA . ASP B 1 327 ? 5.176 29.172 33.344 1 97.38 327 ASP B CA 1
ATOM 8062 C C . ASP B 1 327 ? 3.719 29 32.906 1 97.38 327 ASP B C 1
ATOM 8064 O O . ASP B 1 327 ? 2.955 28.281 33.562 1 97.38 327 ASP B O 1
ATOM 8068 N N . TRP B 1 328 ? 3.283 29.672 31.828 1 97.94 328 TRP B N 1
ATOM 8069 C CA . TRP B 1 328 ? 1.901 29.594 31.375 1 97.94 328 TRP B CA 1
ATOM 8070 C C . TRP B 1 328 ? 1.581 28.188 30.859 1 97.94 328 TRP B C 1
ATOM 8072 O O . TRP B 1 328 ? 2.266 27.672 29.969 1 97.94 328 TRP B O 1
ATOM 8082 N N . ASP B 1 329 ? 0.542 27.578 31.406 1 97.62 329 ASP B N 1
ATOM 8083 C CA . ASP B 1 329 ? 0.212 26.172 31.156 1 97.62 329 ASP B CA 1
ATOM 8084 C C . ASP B 1 329 ? -0.702 26.031 29.953 1 97.62 329 ASP B C 1
ATOM 8086 O O . ASP B 1 329 ? -1.766 25.422 30.031 1 97.62 329 ASP B O 1
ATOM 8090 N N . ARG B 1 330 ? -0.384 26.688 28.844 1 97.81 330 ARG B N 1
ATOM 8091 C CA . ARG B 1 330 ? -1.006 26.547 27.531 1 97.81 330 ARG B CA 1
ATOM 8092 C C . ARG B 1 330 ? 0.047 26.5 26.438 1 97.81 330 ARG B C 1
ATOM 8094 O O . ARG B 1 330 ? 1.158 27.016 26.609 1 97.81 330 ARG B O 1
ATOM 8101 N N . SER B 1 331 ? -0.258 25.828 25.406 1 98.12 331 SER B N 1
ATOM 8102 C CA . SER B 1 331 ? 0.644 25.656 24.266 1 98.12 331 SER B CA 1
ATOM 8103 C C . SER B 1 331 ? 0.161 26.453 23.062 1 98.12 331 SER B C 1
ATOM 8105 O O . SER B 1 331 ? -0.694 25.984 22.297 1 98.12 331 SER B O 1
ATOM 8107 N N . PRO B 1 332 ? 0.699 27.672 22.828 1 98.06 332 PRO B N 1
ATOM 8108 C CA . PRO B 1 332 ? 0.276 28.438 21.656 1 98.06 332 PRO B CA 1
ATOM 8109 C C . PRO B 1 332 ? 0.608 27.719 20.344 1 98.06 332 PRO B C 1
ATOM 8111 O O . PRO B 1 332 ? 1.655 27.078 20.234 1 98.06 332 PRO B O 1
ATOM 8114 N N . GLY B 1 333 ? -0.315 27.891 19.391 1 96.94 333 GLY B N 1
ATOM 8115 C CA . GLY B 1 333 ? -0.115 27.266 18.094 1 96.94 333 GLY B CA 1
ATOM 8116 C C . GLY B 1 333 ? 0.45 28.234 17.062 1 96.94 333 GLY B C 1
ATOM 8117 O O . GLY B 1 333 ? 1.101 27.797 16.094 1 96.94 333 GLY B O 1
ATOM 8118 N N . ALA B 1 334 ? 0.19 29.5 17.172 1 97.62 334 ALA B N 1
ATOM 8119 C CA . ALA B 1 334 ? 0.666 30.547 16.266 1 97.62 334 ALA B CA 1
ATOM 8120 C C . ALA B 1 334 ? 0.804 31.875 17 1 97.62 334 ALA B C 1
ATOM 8122 O O . ALA B 1 334 ? 0.125 32.125 18 1 97.62 334 ALA B O 1
ATOM 8123 N N . ILE B 1 335 ? 1.752 32.75 16.5 1 98 335 ILE B N 1
ATOM 8124 C CA . ILE B 1 335 ? 1.958 34.062 17.109 1 98 335 ILE B CA 1
ATOM 8125 C C . ILE B 1 335 ? 2.115 35.125 16.016 1 98 335 ILE B C 1
ATOM 8127 O O . ILE B 1 335 ? 2.557 34.812 14.914 1 98 335 ILE B O 1
ATOM 8131 N N . LYS B 1 336 ? 1.72 36.312 16.312 1 97.81 336 LYS B N 1
ATOM 8132 C CA . LYS B 1 336 ? 1.956 37.531 15.516 1 97.81 336 LYS B CA 1
ATOM 8133 C C . LYS B 1 336 ? 2.26 38.719 16.422 1 97.81 336 LYS B C 1
ATOM 8135 O O . LYS B 1 336 ? 1.726 38.844 17.516 1 97.81 336 LYS B O 1
ATOM 8140 N N . TRP B 1 337 ? 3.07 39.656 15.914 1 98.06 337 TRP B N 1
ATOM 8141 C CA . TRP B 1 337 ? 3.332 40.906 16.641 1 98.06 337 TRP B CA 1
ATOM 8142 C C . TRP B 1 337 ? 2.174 41.875 16.469 1 98.06 337 TRP B C 1
ATOM 8144 O O . TRP B 1 337 ? 1.528 41.906 15.422 1 98.06 337 TRP B O 1
ATOM 8154 N N . THR B 1 338 ? 1.966 42.656 17.547 1 97.06 338 THR B N 1
ATOM 8155 C CA . THR B 1 338 ? 1.135 43.812 17.359 1 97.06 338 THR B CA 1
ATOM 8156 C C . THR B 1 338 ? 1.851 44.844 16.484 1 97.06 338 THR B C 1
ATOM 8158 O O . THR B 1 338 ? 3.074 44.812 16.328 1 97.06 338 THR B O 1
ATOM 8161 N N . ALA B 1 339 ? 1.054 45.75 15.945 1 94.38 339 ALA B N 1
ATOM 8162 C CA . ALA B 1 339 ? 1.593 46.75 15 1 94.38 339 ALA B CA 1
ATOM 8163 C C . ALA B 1 339 ? 2.672 47.594 15.656 1 94.38 339 ALA B C 1
ATOM 8165 O O . ALA B 1 339 ? 3.627 48 14.992 1 94.38 339 ALA B O 1
ATOM 8166 N N . ASP B 1 340 ? 2.541 47.844 16.953 1 95.31 340 ASP B N 1
ATOM 8167 C CA . ASP B 1 340 ? 3.484 48.719 17.641 1 95.31 340 ASP B CA 1
ATOM 8168 C C . ASP B 1 340 ? 4.691 47.938 18.141 1 95.31 340 ASP B C 1
ATOM 8170 O O . ASP B 1 340 ? 5.629 48.531 18.703 1 95.31 340 ASP B O 1
ATOM 8174 N N . GLY B 1 341 ? 4.699 46.625 18 1 97 341 GLY B N 1
ATOM 8175 C CA . GLY B 1 341 ? 5.828 45.812 18.375 1 97 341 GLY B CA 1
ATOM 8176 C C . GLY B 1 341 ? 5.953 45.594 19.875 1 97 341 GLY B C 1
ATOM 8177 O O . GLY B 1 341 ? 6.965 45.094 20.359 1 97 341 GLY B O 1
ATOM 8178 N N . LYS B 1 342 ? 4.934 45.906 20.594 1 97.12 342 LYS B N 1
ATOM 8179 C CA . LYS B 1 342 ? 5.039 45.875 22.047 1 97.12 342 LYS B CA 1
ATOM 8180 C C . LYS B 1 342 ? 4.465 44.594 22.625 1 97.12 342 LYS B C 1
ATOM 8182 O O . LYS B 1 342 ? 4.734 44.25 23.781 1 97.12 342 LYS B O 1
ATOM 8187 N N . SER B 1 343 ? 3.646 44 21.859 1 97.88 343 SER B N 1
ATOM 8188 C CA . SER B 1 343 ? 3.01 42.781 22.312 1 97.88 343 SER B CA 1
ATOM 8189 C C . SER B 1 343 ? 2.918 41.75 21.188 1 97.88 343 SER B C 1
ATOM 8191 O O . SER B 1 343 ? 3.229 42.062 20.031 1 97.88 343 SER B O 1
ATOM 8193 N N . LEU B 1 344 ? 2.613 40.531 21.609 1 98.31 344 LEU B N 1
ATOM 8194 C CA . LEU B 1 344 ? 2.299 39.438 20.703 1 98.31 344 LEU B CA 1
ATOM 8195 C C . LEU B 1 344 ? 0.858 38.969 20.891 1 98.31 344 LEU B C 1
ATOM 8197 O O . LEU B 1 344 ? 0.344 38.938 22.016 1 98.31 344 LEU B O 1
ATOM 8201 N N . VAL B 1 345 ? 0.197 38.625 19.812 1 98.44 345 VAL B N 1
ATOM 8202 C CA . VAL B 1 345 ? -1.089 37.938 19.844 1 98.44 345 VAL B CA 1
ATOM 8203 C C . VAL B 1 345 ? -0.885 36.438 19.578 1 98.44 345 VAL B C 1
ATOM 8205 O O . VAL B 1 345 ? -0.303 36.062 18.562 1 98.44 345 VAL B O 1
ATOM 8208 N N . LEU B 1 346 ? -1.367 35.625 20.547 1 98.38 346 LEU B N 1
ATOM 8209 C CA . LEU B 1 346 ? -1.192 34.188 20.484 1 98.38 346 LEU B CA 1
ATOM 8210 C C . LEU B 1 346 ? -2.508 33.5 20.141 1 98.38 346 LEU B C 1
ATOM 8212 O O . LEU B 1 346 ? -3.541 33.781 20.75 1 98.38 346 LEU B O 1
ATOM 8216 N N . ASN B 1 347 ? -2.535 32.688 19.109 1 98.25 347 ASN B N 1
ATOM 8217 C CA . ASN B 1 347 ? -3.607 31.703 18.906 1 98.25 347 ASN B CA 1
ATOM 8218 C C . ASN B 1 347 ? -3.367 30.422 19.703 1 98.25 347 ASN B C 1
ATOM 8220 O O . ASN B 1 347 ? -2.406 29.703 19.453 1 98.25 347 ASN B O 1
ATOM 8224 N N . THR B 1 348 ? -4.285 30.109 20.672 1 97.94 348 THR B N 1
ATOM 8225 C CA . THR B 1 348 ? -4 29.062 21.641 1 97.94 348 THR B CA 1
ATOM 8226 C C . THR B 1 348 ? -5.246 28.219 21.922 1 97.94 348 THR B C 1
ATOM 8228 O O . THR B 1 348 ? -6.34 28.766 22.094 1 97.94 348 THR B O 1
ATOM 8231 N N . GLU B 1 349 ? -5.023 26.875 21.922 1 97.5 349 GLU B N 1
ATOM 8232 C CA . GLU B 1 349 ? -6.086 26 22.406 1 97.5 349 GLU B CA 1
ATOM 8233 C C . GLU B 1 349 ? -6.316 26.188 23.906 1 97.5 349 GLU B C 1
ATOM 8235 O O . GLU B 1 349 ? -5.363 26.203 24.688 1 97.5 349 GLU B O 1
ATOM 8240 N N . ASP B 1 350 ? -7.59 26.375 24.25 1 97.44 350 ASP B N 1
ATOM 8241 C CA . ASP B 1 350 ? -7.969 26.578 25.641 1 97.44 350 ASP B CA 1
ATOM 8242 C C . ASP B 1 350 ? -9.391 26.078 25.906 1 97.44 350 ASP B C 1
ATOM 8244 O O . ASP B 1 350 ? -10.359 26.672 25.438 1 97.44 350 ASP B O 1
ATOM 8248 N N . SER B 1 351 ? -9.484 24.953 26.656 1 96.88 351 SER B N 1
ATOM 8249 C CA . SER B 1 351 ? -10.758 24.391 27.094 1 96.88 351 SER B CA 1
ATOM 8250 C C . SER B 1 351 ? -11.664 24.078 25.906 1 96.88 351 SER B C 1
ATOM 8252 O O . SER B 1 351 ? -12.812 24.531 25.859 1 96.88 351 SER B O 1
ATOM 8254 N N . ALA B 1 352 ? -11.156 23.406 24.953 1 97.62 352 ALA B N 1
ATOM 8255 C CA . ALA B 1 352 ? -11.852 22.859 23.797 1 97.62 352 ALA B CA 1
ATOM 8256 C C . ALA B 1 352 ? -12.195 23.953 22.781 1 97.62 352 ALA B C 1
ATOM 8258 O O . ALA B 1 352 ? -13.055 23.766 21.922 1 97.62 352 ALA B O 1
ATOM 8259 N N . ARG B 1 353 ? -11.586 25.156 22.984 1 98 353 ARG B N 1
ATOM 8260 C CA . ARG B 1 353 ? -11.656 26.25 22.016 1 98 353 ARG B CA 1
ATOM 8261 C C . ARG B 1 353 ? -10.258 26.672 21.562 1 98 353 ARG B C 1
ATOM 8263 O O . ARG B 1 353 ? -9.266 26.297 22.188 1 98 353 ARG B O 1
ATOM 8270 N N . SER B 1 354 ? -10.172 27.297 20.422 1 97.62 354 SER B N 1
ATOM 8271 C CA . SER B 1 354 ? -8.977 28.031 20 1 97.62 354 SER B CA 1
ATOM 8272 C C . SER B 1 354 ? -9.211 29.531 20.078 1 97.62 354 SER B C 1
ATOM 8274 O O . SER B 1 354 ? -10.078 30.062 19.375 1 97.62 354 SER B O 1
ATOM 8276 N N . ARG B 1 355 ? -8.352 30.234 20.859 1 97.56 355 ARG B N 1
ATOM 8277 C CA . ARG B 1 355 ? -8.617 31.625 21.234 1 97.56 355 ARG B CA 1
ATOM 8278 C C . ARG B 1 355 ? -7.375 32.5 21.047 1 97.56 355 ARG B C 1
ATOM 8280 O O . ARG B 1 355 ? -6.262 31.969 20.906 1 97.56 355 ARG B O 1
ATOM 8287 N N . LEU B 1 356 ? -7.707 33.812 21.016 1 98.56 356 LEU B N 1
ATOM 8288 C CA . LEU B 1 356 ? -6.605 34.781 20.938 1 98.56 356 LEU B CA 1
ATOM 8289 C C . LEU B 1 356 ? -6.273 35.344 22.312 1 98.56 356 LEU B C 1
ATOM 8291 O O . LEU B 1 356 ? -7.172 35.719 23.078 1 98.56 356 LEU B O 1
ATOM 8295 N N . PHE B 1 357 ? -4.996 35.375 22.625 1 98.31 357 PHE B N 1
ATOM 8296 C CA . PHE B 1 357 ? -4.457 35.938 23.859 1 98.31 357 PHE B CA 1
ATOM 8297 C C . PHE B 1 357 ? -3.455 37.062 23.547 1 98.31 357 PHE B C 1
ATOM 8299 O O . PHE B 1 357 ? -2.779 37.031 22.516 1 98.31 357 PHE B O 1
ATOM 8306 N N . LEU B 1 358 ? -3.385 38 24.422 1 97.94 358 LEU B N 1
ATOM 8307 C CA . LEU B 1 358 ? -2.396 39.094 24.312 1 97.94 358 LEU B CA 1
ATOM 8308 C C . LEU B 1 358 ? -1.248 38.844 25.297 1 97.94 358 LEU B C 1
ATOM 8310 O O . LEU B 1 358 ? -1.477 38.594 26.469 1 97.94 358 LEU B O 1
ATOM 8314 N N . LEU B 1 359 ? -0.007 38.969 24.797 1 98.38 359 LEU B N 1
ATOM 8315 C CA . LEU B 1 359 ? 1.201 38.75 25.578 1 98.38 359 LEU B CA 1
ATOM 8316 C C . LEU B 1 359 ? 2.191 39.875 25.391 1 98.38 359 LEU B C 1
ATOM 8318 O O . LEU B 1 359 ? 2.768 40.031 24.312 1 98.38 359 LEU B O 1
ATOM 8322 N N . PRO B 1 360 ? 2.473 40.625 26.422 1 98.12 360 PRO B N 1
ATOM 8323 C CA . PRO B 1 360 ? 3.498 41.656 26.281 1 98.12 360 PRO B CA 1
ATOM 8324 C C . PRO B 1 360 ? 4.867 41.094 25.922 1 98.12 360 PRO B C 1
ATOM 8326 O O . PRO B 1 360 ? 5.254 40.031 26.438 1 98.12 360 PRO B O 1
ATOM 8329 N N . ALA B 1 361 ? 5.562 41.812 25.031 1 97.38 361 ALA B N 1
ATOM 8330 C CA . ALA B 1 361 ? 6.848 41.312 24.531 1 97.38 361 ALA B CA 1
ATOM 8331 C C . ALA B 1 361 ? 7.906 41.344 25.625 1 97.38 361 ALA B C 1
ATOM 8333 O O . ALA B 1 361 ? 8.977 40.75 25.469 1 97.38 361 ALA B O 1
ATOM 8334 N N . ASP B 1 362 ? 7.629 41.969 26.688 1 95.88 362 ASP B N 1
ATOM 8335 C CA . ASP B 1 362 ? 8.555 42 27.828 1 95.88 362 ASP B CA 1
ATOM 8336 C C . ASP B 1 362 ? 8.008 41.219 29.016 1 95.88 362 ASP B C 1
ATOM 8338 O O . ASP B 1 362 ? 8.438 41.406 30.156 1 95.88 362 ASP B O 1
ATOM 8342 N N . ALA B 1 363 ? 7.055 40.406 28.781 1 98.12 363 ALA B N 1
ATOM 8343 C CA . ALA B 1 363 ? 6.402 39.625 29.828 1 98.12 363 ALA B CA 1
ATOM 8344 C C . ALA B 1 363 ? 7.41 38.719 30.562 1 98.12 363 ALA B C 1
ATOM 8346 O O . ALA B 1 363 ? 8.312 38.156 29.938 1 98.12 363 ALA B O 1
ATOM 8347 N N . GLY B 1 364 ? 7.262 38.562 31.891 1 97.44 364 GLY B N 1
ATOM 8348 C CA . GLY B 1 364 ? 8.07 37.625 32.688 1 97.44 364 GLY B CA 1
ATOM 8349 C C . GLY B 1 364 ? 7.559 36.219 32.625 1 97.44 364 GLY B C 1
ATOM 8350 O O . GLY B 1 364 ? 6.523 35.938 32 1 97.44 364 GLY B O 1
ATOM 8351 N N . ASP B 1 365 ? 8.266 35.375 33.312 1 97.12 365 ASP B N 1
ATOM 8352 C CA . ASP B 1 365 ? 7.992 33.938 33.281 1 97.12 365 ASP B CA 1
ATOM 8353 C C . ASP B 1 365 ? 6.609 33.625 33.844 1 97.12 365 ASP B C 1
ATOM 8355 O O . ASP B 1 365 ? 5.93 32.719 33.375 1 97.12 365 ASP B O 1
ATOM 8359 N N . ASP B 1 366 ? 6.148 34.375 34.781 1 97.62 366 ASP B N 1
ATOM 8360 C CA . ASP B 1 366 ? 4.926 34.062 35.5 1 97.62 366 ASP B CA 1
ATOM 8361 C C . ASP B 1 366 ? 3.721 34.781 34.906 1 97.62 366 ASP B C 1
ATOM 8363 O O . ASP B 1 366 ? 2.6 34.625 35.406 1 97.62 366 ASP B O 1
ATOM 8367 N N . PHE B 1 367 ? 4.023 35.531 33.875 1 97.88 367 PHE B N 1
ATOM 8368 C CA . PHE B 1 367 ? 2.926 36.281 33.25 1 97.88 367 PHE B CA 1
ATOM 8369 C C . PHE B 1 367 ? 1.882 35.312 32.688 1 97.88 367 PHE B C 1
ATOM 8371 O O . PHE B 1 367 ? 2.227 34.281 32.094 1 97.88 367 PHE B O 1
ATOM 8378 N N . LYS B 1 368 ? 0.578 35.656 32.875 1 97 368 LYS B N 1
ATOM 8379 C CA . LYS B 1 368 ? -0.525 34.906 32.281 1 97 368 LYS B CA 1
ATOM 8380 C C . LYS B 1 368 ? -1.265 35.719 31.234 1 97 368 LYS B C 1
ATOM 8382 O O . LYS B 1 368 ? -2.008 36.656 31.562 1 97 368 LYS B O 1
ATOM 8387 N N . PRO B 1 369 ? -1.053 35.344 30 1 97.25 369 PRO B N 1
ATOM 8388 C CA . PRO B 1 369 ? -1.757 36.062 28.938 1 97.25 369 PRO B CA 1
ATOM 8389 C C . PRO B 1 369 ? -3.271 36.062 29.141 1 97.25 369 PRO B C 1
ATOM 8391 O O . PRO B 1 369 ? -3.83 35.125 29.672 1 97.25 369 PRO B O 1
ATOM 8394 N N . LYS B 1 370 ? -3.914 37.094 28.625 1 95.19 370 LYS B N 1
ATOM 8395 C CA . LYS B 1 370 ? -5.363 37.219 28.766 1 95.19 370 LYS B CA 1
ATOM 8396 C C . LYS B 1 370 ? -6.066 37 27.438 1 95.19 370 LYS B C 1
ATOM 8398 O O . LYS B 1 370 ? -5.648 37.531 26.406 1 95.19 370 LYS B O 1
ATOM 8403 N N . ASN B 1 371 ? -7.07 36.219 27.516 1 96.69 371 ASN B N 1
ATOM 8404 C CA . ASN B 1 371 ? -7.895 35.938 26.344 1 96.69 371 ASN B CA 1
ATOM 8405 C C . ASN B 1 371 ? -8.773 37.156 25.984 1 96.69 371 ASN B C 1
ATOM 8407 O O . ASN B 1 371 ? -9.25 37.875 26.859 1 96.69 371 ASN B O 1
ATOM 8411 N N . PHE B 1 372 ? -9 37.375 24.625 1 97.06 372 PHE B N 1
ATOM 8412 C CA . PHE B 1 372 ? -9.898 38.469 24.266 1 97.06 372 PHE B CA 1
ATOM 8413 C C . PHE B 1 372 ? -10.844 38.062 23.141 1 97.06 372 PHE B C 1
ATOM 8415 O O . PHE B 1 37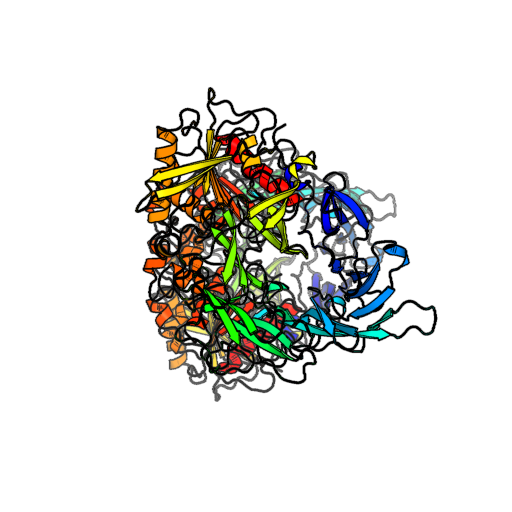2 ? -11.391 38.906 22.422 1 97.06 372 PHE B O 1
ATOM 8422 N N . THR B 1 373 ? -10.922 36.812 22.922 1 95.62 373 THR B N 1
ATOM 8423 C CA . THR B 1 373 ? -11.961 36.25 22.062 1 95.62 373 THR B CA 1
ATOM 8424 C C . THR B 1 373 ? -12.844 35.281 22.844 1 95.62 373 THR B C 1
ATOM 8426 O O . THR B 1 373 ? -12.648 35.062 24.047 1 95.62 373 THR B O 1
ATOM 8429 N N . ASP B 1 374 ? -13.969 34.656 22.281 1 82.5 374 ASP B N 1
ATOM 8430 C CA . ASP B 1 374 ? -14.914 33.781 22.984 1 82.5 374 ASP B CA 1
ATOM 8431 C C . ASP B 1 374 ? -14.906 32.375 22.406 1 82.5 374 ASP B C 1
ATOM 8433 O O . ASP B 1 374 ? -13.844 31.75 22.297 1 82.5 374 ASP B O 1
ATOM 8437 N N . GLY B 1 375 ? -16.062 31.969 21.953 1 90.44 375 GLY B N 1
ATOM 8438 C CA . GLY B 1 375 ? -16.281 30.609 21.453 1 90.44 375 GLY B CA 1
ATOM 8439 C C . GLY B 1 375 ? -15.688 30.391 20.078 1 90.44 375 GLY B C 1
ATOM 8440 O O . GLY B 1 375 ? -15.141 31.312 19.469 1 90.44 375 GLY B O 1
ATOM 8441 N N . GLY B 1 376 ? -15.539 29.109 19.75 1 96 376 GLY B N 1
ATOM 8442 C CA . GLY B 1 376 ? -15.117 28.734 18.406 1 96 376 GLY B CA 1
ATOM 8443 C C . GLY B 1 376 ? -13.641 28.422 18.312 1 96 376 GLY B C 1
ATOM 8444 O O . GLY B 1 376 ? -12.977 28.188 19.328 1 96 376 GLY B O 1
ATOM 8445 N N . SER B 1 377 ? -13.188 28.234 17.125 1 97.75 377 SER B N 1
ATOM 8446 C CA . SER B 1 377 ? -11.797 27.922 16.812 1 97.75 377 SER B CA 1
ATOM 8447 C C . SER B 1 377 ? -11.227 28.922 15.797 1 97.75 377 SER B C 1
ATOM 8449 O O . SER B 1 377 ? -11.57 28.859 14.617 1 97.75 377 SER B O 1
ATOM 8451 N N . VAL B 1 378 ? -10.305 29.734 16.266 1 98.12 378 VAL B N 1
ATOM 8452 C CA . VAL B 1 378 ? -9.703 30.781 15.43 1 98.12 378 VAL B CA 1
ATOM 8453 C C . VAL B 1 378 ? -8.812 30.141 14.367 1 98.12 378 VAL B C 1
ATOM 8455 O O . VAL B 1 378 ? -7.957 29.312 14.688 1 98.12 378 VAL B O 1
ATOM 8458 N N . ALA B 1 379 ? -9.086 30.531 13.133 1 96.44 379 ALA B N 1
ATOM 8459 C CA . ALA B 1 379 ? -8.266 30.047 12.023 1 96.44 379 ALA B CA 1
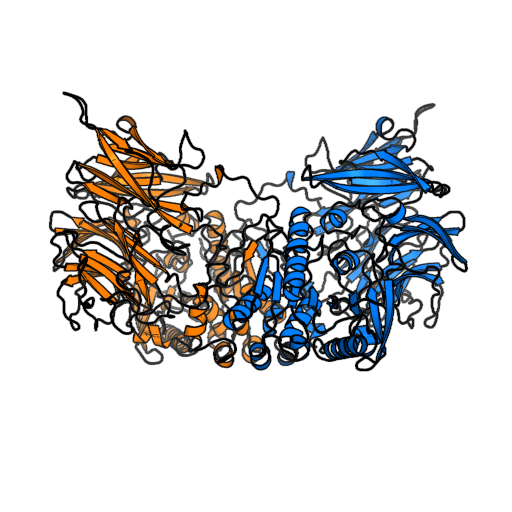ATOM 8460 C C . ALA B 1 379 ? -7.227 31.078 11.625 1 96.44 379 ALA B C 1
ATOM 8462 O O . ALA B 1 379 ? -6.109 30.734 11.227 1 96.44 379 ALA B O 1
ATOM 8463 N N . ALA B 1 380 ? -7.605 32.344 11.625 1 97.69 380 ALA B N 1
ATOM 8464 C CA . ALA B 1 380 ? -6.727 33.438 11.227 1 97.69 380 ALA B CA 1
ATOM 8465 C C . ALA B 1 380 ? -7.137 34.75 11.898 1 97.69 380 ALA B C 1
ATOM 8467 O O . ALA B 1 380 ? -8.289 34.906 12.312 1 97.69 380 ALA B O 1
ATOM 8468 N N . TYR B 1 381 ? -6.234 35.656 12.031 1 98.19 381 TYR B N 1
ATOM 8469 C CA . TYR B 1 381 ? -6.473 36.969 12.633 1 98.19 381 TYR B CA 1
ATOM 8470 C C . TYR B 1 381 ? -5.523 38 12.062 1 98.19 381 TYR B C 1
ATOM 8472 O O . TYR B 1 381 ? -4.363 37.688 11.766 1 98.19 381 TYR B O 1
ATOM 8480 N N . TYR B 1 382 ? -6.047 39.219 11.82 1 97.5 382 TYR B N 1
ATOM 8481 C CA . TYR B 1 382 ? -5.297 40.344 11.258 1 97.5 382 TYR B CA 1
ATOM 8482 C C . TYR B 1 382 ? -5.59 41.625 12.008 1 97.5 382 TYR B C 1
ATOM 8484 O O . TYR B 1 382 ? -6.746 41.938 12.312 1 97.5 382 TYR B O 1
ATOM 8492 N N . GLY B 1 383 ? -4.523 42.375 12.344 1 96.62 383 GLY B N 1
ATOM 8493 C CA . GLY B 1 383 ? -4.719 43.656 12.961 1 96.62 383 GLY B CA 1
ATOM 8494 C C . GLY B 1 383 ? -5.305 44.688 12.016 1 96.62 383 GLY B C 1
ATOM 8495 O O . GLY B 1 383 ? -4.926 44.75 10.844 1 96.62 383 GLY B O 1
ATOM 8496 N N . LEU B 1 384 ? -6.27 45.469 12.539 1 96.5 384 LEU B N 1
ATOM 8497 C CA . LEU B 1 384 ? -6.875 46.562 11.797 1 96.5 384 LEU B CA 1
ATOM 8498 C C . LEU B 1 384 ? -6.344 47.906 12.281 1 96.5 384 LEU B C 1
ATOM 8500 O O . LEU B 1 384 ? -5.836 48 13.398 1 96.5 384 LEU B O 1
ATOM 8504 N N . PRO B 1 385 ? -6.5 48.969 11.438 1 93.44 385 PRO B N 1
ATOM 8505 C CA . PRO B 1 385 ? -5.973 50.281 11.82 1 93.44 385 PRO B CA 1
ATOM 8506 C C . PRO B 1 385 ? -6.625 50.844 13.086 1 93.44 385 PRO B C 1
ATOM 8508 O O . PRO B 1 385 ? -5.992 51.594 13.836 1 93.44 385 PRO B O 1
ATOM 8511 N N . ASN B 1 386 ? -7.781 50.5 13.398 1 92.25 386 ASN B N 1
ATOM 8512 C CA . ASN B 1 386 ? -8.5 51.031 14.547 1 92.25 386 ASN B CA 1
ATOM 8513 C C . ASN B 1 386 ? -8.164 50.281 15.828 1 92.25 386 ASN B C 1
ATOM 8515 O O . ASN B 1 386 ? -8.773 50.5 16.875 1 92.25 386 ASN B O 1
ATOM 8519 N N . GLY B 1 387 ? -7.324 49.312 15.68 1 92.44 387 GLY B N 1
ATOM 8520 C CA . GLY B 1 387 ? -6.891 48.594 16.859 1 92.44 387 GLY B CA 1
ATOM 8521 C C . GLY B 1 387 ? -7.613 47.25 17.047 1 92.44 387 GLY B C 1
ATOM 8522 O O . GLY B 1 387 ? -7.219 46.438 17.891 1 92.44 387 GLY B O 1
ATOM 8523 N N . GLU B 1 388 ? -8.586 47.062 16.266 1 96.06 388 GLU B N 1
ATOM 8524 C CA . GLU B 1 388 ? -9.289 45.781 16.297 1 96.06 388 GLU B CA 1
ATOM 8525 C C . GLU B 1 388 ? -8.547 44.719 15.492 1 96.06 388 GLU B C 1
ATOM 8527 O O . GLU B 1 388 ? -7.617 45.031 14.75 1 96.06 388 GLU B O 1
ATOM 8532 N N . TYR B 1 389 ? -8.93 43.531 15.797 1 98 389 TYR B N 1
ATOM 8533 C CA . TYR B 1 389 ? -8.484 42.406 14.977 1 98 389 TYR B CA 1
ATOM 8534 C C . TYR B 1 389 ? -9.648 41.812 14.164 1 98 389 TYR B C 1
ATOM 8536 O O . TYR B 1 389 ? -10.758 41.688 14.68 1 98 389 TYR B O 1
ATOM 8544 N N . LEU B 1 390 ? -9.445 41.656 12.859 1 98.44 390 LEU B N 1
ATOM 8545 C CA . LEU B 1 390 ? -10.344 40.844 12.055 1 98.44 390 LEU B CA 1
ATOM 8546 C C . LEU B 1 390 ? -10.031 39.344 12.234 1 98.44 390 LEU B C 1
ATOM 8548 O O . LEU B 1 390 ? -8.914 38.906 11.969 1 98.44 390 LEU B O 1
ATOM 8552 N N . VAL B 1 391 ? -11.016 38.562 12.68 1 98.5 391 VAL B N 1
ATOM 8553 C CA . VAL B 1 391 ? -10.805 37.188 13.039 1 98.5 391 VAL B CA 1
ATOM 8554 C C . VAL B 1 391 ? -11.664 36.281 12.156 1 98.5 391 VAL B C 1
ATOM 8556 O O . VAL B 1 391 ? -12.867 36.5 12.016 1 98.5 391 VAL B O 1
ATOM 8559 N N . SER B 1 392 ? -11.047 35.406 11.438 1 98.38 392 SER B N 1
ATOM 8560 C CA . SER B 1 392 ? -11.758 34.281 10.812 1 98.38 392 SER B CA 1
ATOM 8561 C C . SER B 1 392 ? -11.773 33.062 11.727 1 98.38 392 SER B C 1
ATOM 8563 O O . SER B 1 392 ? -10.734 32.656 12.242 1 98.38 392 SER B O 1
ATOM 8565 N N . SER B 1 393 ? -12.906 32.5 11.945 1 97.94 393 SER B N 1
ATOM 8566 C CA . SER B 1 393 ? -13.094 31.422 12.898 1 97.94 393 SER B CA 1
ATOM 8567 C C . SER B 1 393 ? -14.141 30.422 12.406 1 97.94 393 SER B C 1
ATOM 8569 O O . SER B 1 393 ? -14.711 30.594 11.328 1 97.94 393 SER B O 1
ATOM 8571 N N . SER B 1 394 ? -14.266 29.328 13.109 1 97.12 394 SER B N 1
ATOM 8572 C CA . SER B 1 394 ? -15.336 28.344 12.945 1 97.12 394 SER B CA 1
ATOM 8573 C C . SER B 1 394 ? -15.867 27.859 14.289 1 97.12 394 SER B C 1
ATOM 8575 O O . SER B 1 394 ? -15.336 28.25 15.336 1 97.12 394 SER B O 1
ATOM 8577 N N . ALA B 1 395 ? -16.859 27.125 14.297 1 96.25 395 ALA B N 1
ATOM 8578 C CA . ALA B 1 395 ? -17.453 26.469 15.461 1 96.25 395 ALA B CA 1
ATOM 8579 C C . ALA B 1 395 ? -18.188 25.188 15.047 1 96.25 395 ALA B C 1
ATOM 8581 O O . ALA B 1 395 ? -18.312 24.891 13.859 1 96.25 395 ALA B O 1
ATOM 8582 N N . ILE B 1 396 ? -18.656 24.469 16.031 1 94.94 396 ILE B N 1
ATOM 8583 C CA . ILE B 1 396 ? -19.422 23.25 15.766 1 94.94 396 ILE B CA 1
ATOM 8584 C C . ILE B 1 396 ? -20.641 23.578 14.906 1 94.94 396 ILE B C 1
ATOM 8586 O O . ILE B 1 396 ? -21.016 22.781 14.031 1 94.94 396 ILE B O 1
ATOM 8590 N N . HIS B 1 397 ? -21.234 24.797 15.039 1 91.88 397 HIS B N 1
ATOM 8591 C CA . HIS B 1 397 ? -22.5 25.125 14.414 1 91.88 397 HIS B CA 1
ATOM 8592 C C . HIS B 1 397 ? -22.297 25.938 13.133 1 91.88 397 HIS B C 1
ATOM 8594 O O . HIS B 1 397 ? -23.266 26.266 12.445 1 91.88 397 HIS B O 1
ATOM 8600 N N . THR B 1 398 ? -21.031 26.266 12.797 1 93.75 398 THR B N 1
ATOM 8601 C CA . THR B 1 398 ? -20.797 27.078 11.609 1 93.75 398 THR B CA 1
ATOM 8602 C C . THR B 1 398 ? -19.406 26.797 11.031 1 93.75 398 THR B C 1
ATOM 8604 O O . THR B 1 398 ? -18.453 26.609 11.781 1 93.75 398 THR B O 1
ATOM 8607 N N . SER B 1 399 ? -19.375 26.781 9.664 1 95.56 399 SER B N 1
ATOM 8608 C CA . SER B 1 399 ? -18.125 26.469 9 1 95.56 399 SER B CA 1
ATOM 8609 C C . SER B 1 399 ? -17.188 27.656 8.969 1 95.56 399 SER B C 1
ATOM 8611 O O . SER B 1 399 ? -15.969 27.5 8.875 1 95.56 399 SER B O 1
ATOM 8613 N N . ARG B 1 400 ? -17.719 28.891 9 1 97 400 ARG B N 1
ATOM 8614 C CA . ARG B 1 400 ? -16.922 30.109 8.953 1 97 400 ARG B CA 1
ATOM 8615 C C . ARG B 1 400 ? -17.656 31.281 9.602 1 97 400 ARG B C 1
ATOM 8617 O O . ARG B 1 400 ? -18.859 31.453 9.391 1 97 400 ARG B O 1
ATOM 8624 N N . THR B 1 401 ? -17 31.922 10.422 1 96.44 401 THR B N 1
ATOM 8625 C CA . THR B 1 401 ? -17.422 33.219 10.961 1 96.44 401 THR B CA 1
ATOM 8626 C C . THR B 1 401 ? -16.297 34.25 10.836 1 96.44 401 THR B C 1
ATOM 8628 O O . THR B 1 401 ? -15.125 33.938 11.016 1 96.44 401 THR B O 1
ATOM 8631 N N . VAL B 1 402 ? -16.672 35.438 10.406 1 98.25 402 VAL B N 1
ATOM 8632 C CA . VAL B 1 402 ? -15.742 36.562 10.422 1 98.25 402 VAL B CA 1
ATOM 8633 C C . VAL B 1 402 ? -16.234 37.625 11.398 1 98.25 402 VAL B C 1
ATOM 8635 O O . VAL B 1 402 ? -17.375 38.094 11.297 1 98.25 402 VAL B O 1
ATOM 8638 N N . TYR B 1 403 ? -15.438 37.969 12.375 1 97.81 403 TYR B N 1
ATOM 8639 C CA . TYR B 1 403 ? -15.828 38.938 13.383 1 97.81 403 TYR B CA 1
ATOM 8640 C C . TYR B 1 403 ? -14.648 39.812 13.781 1 97.81 403 TYR B C 1
ATOM 8642 O O . TYR B 1 403 ? -13.508 39.562 13.391 1 97.81 403 TYR B O 1
ATOM 8650 N N . THR B 1 404 ? -14.93 40.875 14.492 1 97.75 404 THR B N 1
ATOM 8651 C CA . THR B 1 404 ? -13.898 41.75 15.039 1 97.75 404 THR B CA 1
ATOM 8652 C C . THR B 1 404 ? -13.805 41.562 16.547 1 97.75 404 THR B C 1
ATOM 8654 O O . THR B 1 404 ? -14.797 41.25 17.219 1 97.75 404 THR B O 1
ATOM 8657 N N . ALA B 1 405 ? -12.617 41.719 17.016 1 98.19 405 ALA B N 1
ATOM 8658 C CA . ALA B 1 405 ? -12.336 41.656 18.453 1 98.19 405 ALA B CA 1
ATOM 8659 C C . ALA B 1 405 ? -11.227 42.625 18.844 1 98.19 405 ALA B C 1
ATOM 8661 O O . ALA B 1 405 ? -10.414 43 18 1 98.19 405 ALA B O 1
ATOM 8662 N N . LYS B 1 406 ? -11.227 43 20.016 1 96.19 406 LYS B N 1
ATOM 8663 C CA . LYS B 1 406 ? -10.234 43.938 20.547 1 96.19 406 LYS B CA 1
ATOM 8664 C C . LYS B 1 406 ? -9.766 43.531 21.938 1 96.19 406 LYS B C 1
ATOM 8666 O O . LYS B 1 406 ? -10.57 43.125 22.781 1 96.19 406 LYS B O 1
ATOM 8671 N N . PRO B 1 407 ? -8.383 43.688 22.078 1 93.31 407 PRO B N 1
ATOM 8672 C CA . PRO B 1 407 ? -7.91 43.438 23.438 1 93.31 407 PRO B CA 1
ATOM 8673 C C . PRO B 1 407 ? -8.625 44.281 24.484 1 93.31 407 PRO B C 1
ATOM 8675 O O . PRO B 1 407 ? -8.883 45.469 24.25 1 93.31 407 PRO B O 1
ATOM 8678 N N . ASP B 1 408 ? -9.039 43.75 25.641 1 88.69 408 ASP B N 1
ATOM 8679 C CA . ASP B 1 408 ? -9.68 44.375 26.797 1 88.69 408 ASP B CA 1
ATOM 8680 C C . ASP B 1 408 ? -11.188 44.531 26.562 1 88.69 408 ASP B C 1
ATOM 8682 O O . ASP B 1 408 ? -11.938 44.781 27.516 1 88.69 408 ASP B O 1
ATOM 8686 N N . GLU B 1 409 ? -11.648 44.344 25.219 1 93.81 409 GLU B N 1
ATOM 8687 C CA . GLU B 1 409 ? -13.07 44.5 24.953 1 93.81 409 GLU B CA 1
ATOM 8688 C C . GLU B 1 409 ? -13.727 43.219 24.531 1 93.81 409 GLU B C 1
ATOM 8690 O O . GLU B 1 409 ? -14.945 43.031 24.625 1 93.81 409 GLU B O 1
ATOM 8695 N N . GLY B 1 410 ? -12.93 42.438 24.078 1 96.31 410 GLY B N 1
ATOM 8696 C CA . GLY B 1 410 ? -13.508 41.188 23.562 1 96.31 410 GLY B CA 1
ATOM 8697 C C . GLY B 1 410 ? -14.055 41.312 22.156 1 96.31 410 GLY B C 1
ATOM 8698 O O . GLY B 1 410 ? -13.531 42.062 21.344 1 96.31 410 GLY B O 1
ATOM 8699 N N . VAL B 1 411 ? -14.984 40.406 21.828 1 96.06 411 VAL B N 1
ATOM 8700 C CA . VAL B 1 411 ? -15.617 40.438 20.516 1 96.06 411 VAL B CA 1
ATOM 8701 C C . VAL B 1 411 ? -16.438 41.719 20.375 1 96.06 411 VAL B C 1
ATOM 8703 O O . VAL B 1 411 ? -17.297 42.031 21.219 1 96.06 411 VAL B O 1
ATOM 8706 N N . THR B 1 412 ? -16.25 42.406 19.297 1 95.44 412 THR B N 1
ATOM 8707 C CA .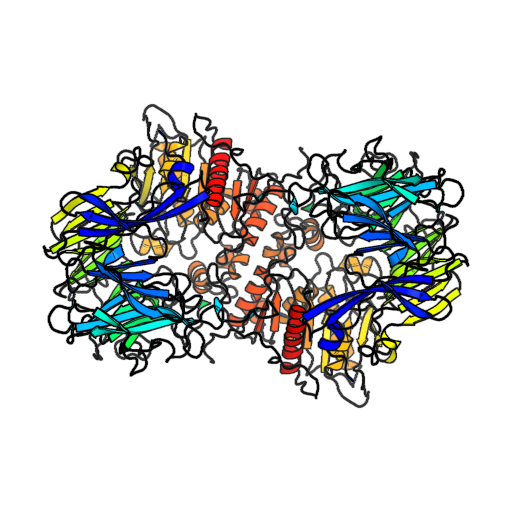 THR B 1 412 ? -16.875 43.719 19.156 1 95.44 412 THR B CA 1
ATOM 8708 C C . THR B 1 412 ? -17.969 43.656 18.078 1 95.44 412 THR B C 1
ATOM 8710 O O . THR B 1 412 ? -18.828 44.562 18.016 1 95.44 412 THR B O 1
ATOM 8713 N N . GLY B 1 413 ? -17.922 42.688 17.188 1 95.19 413 GLY B N 1
ATOM 8714 C CA . GLY B 1 413 ? -18.953 42.562 16.172 1 95.19 413 GLY B CA 1
ATOM 8715 C C . GLY B 1 413 ? -18.766 41.344 15.297 1 95.19 413 GLY B C 1
ATOM 8716 O O . GLY B 1 413 ? -17.641 40.969 14.977 1 95.19 413 GLY B O 1
ATOM 8717 N N . VAL B 1 414 ? -19.922 40.812 14.875 1 95.94 414 VAL B N 1
ATOM 8718 C CA . VAL B 1 414 ? -19.922 39.719 13.914 1 95.94 414 VAL B CA 1
ATOM 8719 C C . VAL B 1 414 ? -20.297 40.219 12.531 1 95.94 414 VAL B C 1
ATOM 8721 O O . VAL B 1 414 ? -21.344 40.844 12.352 1 95.94 414 VAL B O 1
ATOM 8724 N N . ILE B 1 415 ? -19.469 39.938 11.547 1 97.69 415 ILE B N 1
ATOM 8725 C CA . ILE B 1 415 ? -19.609 40.5 10.203 1 97.69 415 ILE B CA 1
ATOM 8726 C C . ILE B 1 415 ? -20.266 39.469 9.289 1 97.69 415 ILE B C 1
ATOM 8728 O O . ILE B 1 415 ? -21.062 39.812 8.414 1 97.69 415 ILE B O 1
ATOM 8732 N N . PHE B 1 416 ? -19.859 38.281 9.422 1 96.06 416 PHE B N 1
ATOM 8733 C CA . PHE B 1 416 ? -20.297 37.188 8.555 1 96.06 416 PHE B CA 1
ATOM 8734 C C . PHE B 1 416 ? -20.391 35.875 9.328 1 96.06 416 PHE B C 1
ATOM 8736 O O . PHE B 1 416 ? -19.531 35.594 10.164 1 96.06 416 PHE B O 1
ATOM 8743 N N . SER B 1 417 ? -21.391 35.125 9.102 1 94.19 417 SER B N 1
ATOM 8744 C CA . SER B 1 417 ? -21.547 33.781 9.594 1 94.19 417 SER B CA 1
ATOM 8745 C C . SER B 1 417 ? -22.125 32.844 8.516 1 94.19 417 SER B C 1
ATOM 8747 O O . SER B 1 417 ? -23.219 33.094 8.016 1 94.19 417 SER B O 1
ATOM 8749 N N . ALA B 1 418 ? -21.406 31.812 8.25 1 94.12 418 ALA B N 1
ATOM 8750 C CA . ALA B 1 418 ? -21.766 30.922 7.148 1 94.12 418 ALA B CA 1
ATOM 8751 C C . ALA B 1 418 ? -23.156 30.344 7.348 1 94.12 418 ALA B C 1
ATOM 8753 O O . ALA B 1 418 ? -23.922 30.188 6.387 1 94.12 418 ALA B O 1
ATOM 8754 N N . ASN B 1 419 ? -23.531 29.922 8.586 1 90.88 419 ASN B N 1
ATOM 8755 C CA . ASN B 1 419 ? -24.812 29.266 8.852 1 90.88 419 ASN B CA 1
ATOM 8756 C C . ASN B 1 419 ? -25.984 30.219 8.602 1 90.88 419 ASN B C 1
ATOM 8758 O O . ASN B 1 419 ? -27.125 29.781 8.445 1 90.88 419 ASN B O 1
ATOM 8762 N N . GLU B 1 420 ? -25.688 31.484 8.562 1 90.5 420 GLU B N 1
ATOM 8763 C CA . GLU B 1 420 ? -26.734 32.469 8.281 1 90.5 420 GLU B CA 1
ATOM 8764 C C . GLU B 1 420 ? -26.875 32.719 6.777 1 90.5 420 GLU B C 1
ATOM 8766 O O . GLU B 1 420 ? -27.906 33.188 6.316 1 90.5 420 GLU B O 1
ATOM 8771 N N . VAL B 1 421 ? -25.859 32.406 6.09 1 90.88 421 VAL B N 1
ATOM 8772 C CA . VAL B 1 421 ? -25.844 32.781 4.676 1 90.88 421 VAL B CA 1
ATOM 8773 C C . VAL B 1 421 ? -26.062 31.531 3.82 1 90.88 421 VAL B C 1
ATOM 8775 O O . VAL B 1 421 ? -26.719 31.594 2.775 1 90.88 421 VAL B O 1
ATOM 8778 N N . ASP B 1 422 ? -25.562 30.453 4.199 1 90.5 422 ASP B N 1
ATOM 8779 C CA . ASP B 1 422 ? -25.609 29.234 3.395 1 90.5 422 ASP B CA 1
ATOM 8780 C C . ASP B 1 422 ? -26.859 28.406 3.715 1 90.5 422 ASP B C 1
ATOM 8782 O O . ASP B 1 422 ? -27.047 27.984 4.852 1 90.5 422 ASP B O 1
ATOM 8786 N N . PRO B 1 423 ? -27.609 28.047 2.717 1 86.06 423 PRO B N 1
ATOM 8787 C CA . PRO B 1 423 ? -28.828 27.281 2.959 1 86.06 423 PRO B CA 1
ATOM 8788 C C . PRO B 1 423 ? -28.562 25.891 3.551 1 86.06 423 PRO B C 1
ATOM 8790 O O . PRO B 1 423 ? -29.328 25.422 4.391 1 86.06 423 PRO B O 1
ATOM 8793 N N . ALA B 1 424 ? -27.469 25.359 3.182 1 82.19 424 ALA B N 1
ATOM 8794 C CA . ALA B 1 424 ? -27.141 24 3.621 1 82.19 424 ALA B CA 1
ATOM 8795 C C . ALA B 1 424 ? -26.828 23.969 5.113 1 82.19 424 ALA B C 1
ATOM 8797 O O . ALA B 1 424 ? -26.844 22.906 5.734 1 82.19 424 ALA B O 1
ATOM 8798 N N . LEU B 1 425 ? -26.578 25.172 5.699 1 85.5 425 LEU B N 1
ATOM 8799 C CA . LEU B 1 425 ? -26.156 25.219 7.09 1 85.5 425 LEU B CA 1
ATOM 8800 C C . LEU B 1 425 ? -27.188 25.922 7.953 1 85.5 425 LEU B C 1
ATOM 8802 O O . LEU B 1 425 ? -26.938 26.203 9.133 1 85.5 425 LEU B O 1
ATOM 8806 N N . LYS B 1 426 ? -28.297 26.172 7.422 1 80.12 426 LYS B N 1
ATOM 8807 C CA . LYS B 1 426 ? -29.281 27.047 8.055 1 80.12 426 LYS B CA 1
ATOM 8808 C C . LYS B 1 426 ? -29.797 26.438 9.367 1 80.12 426 LYS B C 1
ATOM 8810 O O . LYS B 1 426 ? -30.156 27.172 10.289 1 80.12 426 LYS B O 1
ATOM 8815 N N . ASN B 1 427 ? -29.766 25.188 9.5 1 76.12 427 ASN B N 1
ATOM 8816 C CA . ASN B 1 427 ? -30.344 24.547 10.68 1 76.12 427 ASN B CA 1
ATOM 8817 C C . ASN B 1 427 ? -29.312 24.359 11.781 1 76.12 427 ASN B C 1
ATOM 8819 O O . ASN B 1 427 ? -29.641 23.859 12.859 1 76.12 427 ASN B O 1
ATOM 8823 N N . LEU B 1 428 ? -28.156 24.859 11.523 1 82.81 428 LEU B N 1
ATOM 8824 C CA . LEU B 1 428 ? -27.094 24.672 12.516 1 82.81 428 LEU B CA 1
ATOM 8825 C C . LEU B 1 428 ? -27.031 25.875 13.453 1 82.81 428 LEU B C 1
ATOM 8827 O O . LEU B 1 428 ? -26.688 26.984 13.031 1 82.81 428 LEU B O 1
ATOM 8831 N N . ASP B 1 429 ? -27.75 25.766 14.578 1 81.56 429 ASP B N 1
ATOM 8832 C CA . ASP B 1 429 ? -27.75 26.859 15.555 1 81.56 429 ASP B CA 1
ATOM 8833 C C . ASP B 1 429 ? -26.953 26.469 16.797 1 81.56 429 ASP B C 1
ATOM 8835 O O . ASP B 1 429 ? -26.859 25.281 17.141 1 81.56 429 ASP B O 1
ATOM 8839 N N . PRO B 1 430 ? -26.375 27.438 17.453 1 86.19 430 PRO B N 1
ATOM 8840 C CA . PRO B 1 430 ? -25.562 27.188 18.641 1 86.19 430 PRO B CA 1
ATOM 8841 C C . PRO B 1 430 ? -26.359 26.531 19.781 1 86.19 430 PRO B C 1
ATOM 8843 O O . PRO B 1 430 ? -25.766 25.922 20.672 1 86.19 430 PRO B O 1
ATOM 8846 N N . SER B 1 431 ? -27.656 26.578 19.75 1 85.94 431 SER B N 1
ATOM 8847 C CA . SER B 1 431 ? -28.469 26.047 20.844 1 85.94 431 SER B CA 1
ATOM 8848 C C . SER B 1 431 ? -28.406 24.531 20.891 1 85.94 431 SER B C 1
ATOM 8850 O O . SER B 1 431 ? -28.719 23.922 21.922 1 85.94 431 SER B O 1
ATOM 8852 N N . GLY B 1 432 ? -27.984 23.938 19.844 1 89.25 432 GLY B N 1
ATOM 8853 C CA . GLY B 1 432 ? -27.891 22.484 19.797 1 89.25 432 GLY B CA 1
ATOM 8854 C C . GLY B 1 432 ? -26.578 21.969 20.344 1 89.25 432 GLY B C 1
ATOM 8855 O O . GLY B 1 432 ? -26.281 20.766 20.234 1 89.25 432 GLY B O 1
ATOM 8856 N N . VAL B 1 433 ? -25.75 22.828 20.906 1 94.69 433 VAL B N 1
ATOM 8857 C CA . VAL B 1 433 ? -24.438 22.469 21.406 1 94.69 433 VAL B CA 1
ATOM 8858 C C . VAL B 1 433 ? -24.312 22.844 22.875 1 94.69 433 VAL B C 1
ATOM 8860 O O . VAL B 1 433 ? -24.625 23.984 23.266 1 94.69 433 VAL B O 1
ATOM 8863 N N . ASP B 1 434 ? -23.953 21.938 23.656 1 96.56 434 ASP B N 1
ATOM 8864 C CA . ASP B 1 434 ? -23.688 22.188 25.062 1 96.56 434 ASP B CA 1
ATOM 8865 C C . ASP B 1 434 ? -22.469 21.406 25.547 1 96.56 434 ASP B C 1
ATOM 8867 O O . ASP B 1 434 ? -21.812 20.734 24.75 1 96.56 434 ASP B O 1
ATOM 8871 N N . GLU B 1 435 ? -22.062 21.609 26.797 1 97.88 435 GLU B N 1
ATOM 8872 C CA . GLU B 1 435 ? -20.906 20.922 27.375 1 97.88 435 GLU B CA 1
ATOM 8873 C C . GLU B 1 435 ? -21.141 20.609 28.844 1 97.88 435 GLU B C 1
ATOM 8875 O O . GLU B 1 435 ? -22.016 21.188 29.484 1 97.88 435 GLU B O 1
ATOM 8880 N N . PHE B 1 436 ? -20.453 19.594 29.391 1 98.5 436 PHE B N 1
ATOM 8881 C CA . PHE B 1 436 ? -20.5 19.25 30.797 1 98.5 436 PHE B CA 1
ATOM 8882 C C . PHE B 1 436 ? -19.156 18.703 31.266 1 98.5 436 PHE B C 1
ATOM 8884 O O . PHE B 1 436 ? -18.281 18.391 30.438 1 98.5 436 PHE B O 1
ATOM 8891 N N . TYR B 1 437 ? -18.922 18.719 32.531 1 98.56 437 TYR B N 1
ATOM 8892 C CA . TYR B 1 437 ? -17.781 18.078 33.156 1 98.56 437 TYR B CA 1
ATOM 8893 C C . TYR B 1 437 ? -18.219 16.906 34.031 1 98.56 437 TYR B C 1
ATOM 8895 O O . TYR B 1 437 ? -19.344 16.891 34.531 1 98.56 437 TYR B O 1
ATOM 8903 N N . TYR B 1 438 ? -17.438 15.922 34.188 1 98.69 438 TYR B N 1
ATOM 8904 C CA . TYR B 1 438 ? -17.641 14.758 35.031 1 98.69 438 TYR B CA 1
ATOM 8905 C C . TYR B 1 438 ? -16.328 14.305 35.656 1 98.69 438 TYR B C 1
ATOM 8907 O O . TYR B 1 438 ? -15.25 14.703 35.219 1 98.69 438 TYR B O 1
ATOM 8915 N N . LYS B 1 439 ? -16.438 13.492 36.719 1 98.44 439 LYS B N 1
ATOM 8916 C CA . LYS B 1 439 ? -15.242 12.977 37.406 1 98.44 439 LYS B CA 1
ATOM 8917 C C . LYS B 1 439 ? -14.594 11.859 36.594 1 98.44 439 LYS B C 1
ATOM 8919 O O . LYS B 1 439 ? -15.203 10.805 36.375 1 98.44 439 LYS B O 1
ATOM 8924 N N . GLY B 1 440 ? -13.375 12.172 36.094 1 98.25 440 GLY B N 1
ATOM 8925 C CA . GLY B 1 440 ? -12.617 11.148 35.375 1 98.25 440 GLY B CA 1
ATOM 8926 C C . GLY B 1 440 ? -11.797 10.273 36.312 1 98.25 440 GLY B C 1
ATOM 8927 O O . GLY B 1 440 ? -12.172 10.062 37.469 1 98.25 440 GLY B O 1
ATOM 8928 N N . ASN B 1 441 ? -10.758 9.625 35.719 1 98.06 441 ASN B N 1
ATOM 8929 C CA . ASN B 1 441 ? -9.891 8.75 36.5 1 98.06 441 ASN B CA 1
ATOM 8930 C C . ASN B 1 441 ? -9.172 9.516 37.625 1 98.06 441 ASN B C 1
ATOM 8932 O O . ASN B 1 441 ? -9.148 9.07 38.781 1 98.06 441 ASN B O 1
ATOM 8936 N N . TRP B 1 442 ? -8.578 10.688 37.312 1 98.25 442 TRP B N 1
ATOM 8937 C CA . TRP B 1 442 ? -7.77 11.367 38.344 1 98.25 442 TRP B CA 1
ATOM 8938 C C . TRP B 1 442 ? -8.07 12.867 38.344 1 98.25 442 TRP B C 1
ATOM 8940 O O . TRP B 1 442 ? -7.559 13.594 39.188 1 98.25 442 TRP B O 1
ATOM 8950 N N . THR B 1 443 ? -8.883 13.352 37.406 1 98.12 443 THR B N 1
ATOM 8951 C CA . THR B 1 443 ? -9.273 14.758 37.312 1 98.12 443 THR B CA 1
ATOM 8952 C C . THR B 1 443 ? -10.641 14.891 36.656 1 98.12 443 THR B C 1
ATOM 8954 O O . THR B 1 443 ? -11.211 13.906 36.188 1 98.12 443 THR B O 1
ATOM 8957 N N . ASP B 1 444 ? -11.242 16.078 36.688 1 98.31 444 ASP B N 1
ATOM 8958 C CA . ASP B 1 444 ? -12.477 16.344 35.969 1 98.31 444 ASP B CA 1
ATOM 8959 C C . ASP B 1 444 ? -12.227 16.375 34.469 1 98.31 444 ASP B C 1
ATOM 8961 O O . ASP B 1 444 ? -11.219 16.906 34 1 98.31 444 ASP B O 1
ATOM 8965 N N . ILE B 1 445 ? -13.125 15.742 33.719 1 98.81 445 ILE B N 1
ATOM 8966 C CA . ILE B 1 445 ? -12.977 15.602 32.281 1 98.81 445 ILE B CA 1
ATOM 8967 C C . ILE B 1 445 ? -14.109 16.344 31.578 1 98.81 445 ILE B C 1
ATOM 8969 O O . ILE B 1 445 ? -15.266 16.25 31.984 1 98.81 445 ILE B O 1
ATOM 8973 N N . HIS B 1 446 ? -13.75 17.078 30.562 1 98.75 446 HIS B N 1
ATOM 8974 C CA . HIS B 1 446 ? -14.68 17.844 29.719 1 98.75 446 HIS B CA 1
ATOM 8975 C C . HIS B 1 446 ? -15.336 16.953 28.672 1 98.75 446 HIS B C 1
ATOM 8977 O O . HIS B 1 446 ? -14.703 16.031 28.141 1 98.75 446 HIS B O 1
ATOM 8983 N N . SER B 1 447 ? -16.609 17.234 28.359 1 98.81 447 SER B N 1
ATOM 8984 C CA . SER B 1 447 ? -17.25 16.625 27.203 1 98.81 447 SER B CA 1
ATOM 8985 C C . SER B 1 447 ? -18.203 17.594 26.516 1 98.81 447 SER B C 1
ATOM 8987 O O . SER B 1 447 ? -18.875 18.391 27.188 1 98.81 447 SER B O 1
ATOM 8989 N N . TRP B 1 448 ? -18.234 17.484 25.219 1 98.5 448 TRP B N 1
ATOM 8990 C CA . TRP B 1 448 ? -19.312 18.109 24.453 1 98.5 448 TRP B CA 1
ATOM 8991 C C . TRP B 1 448 ? -20.562 17.219 24.469 1 98.5 448 TRP B C 1
ATOM 8993 O O . TRP B 1 448 ? -20.453 16 24.594 1 98.5 448 TRP B O 1
ATOM 9003 N N . ILE B 1 449 ? -21.719 17.797 24.375 1 98.38 449 ILE B N 1
ATOM 9004 C CA . ILE B 1 449 ? -23 17.141 24.125 1 98.38 449 ILE B CA 1
ATOM 9005 C C . ILE B 1 449 ? -23.734 17.875 23 1 98.38 449 ILE B C 1
ATOM 9007 O O . ILE B 1 449 ? -23.969 19.094 23.094 1 98.38 449 ILE B O 1
ATOM 9011 N N . ILE B 1 450 ? -24 17.234 21.906 1 97 450 ILE B N 1
ATOM 9012 C CA . ILE B 1 450 ? -24.641 17.812 20.734 1 97 450 ILE B CA 1
ATOM 9013 C C . ILE B 1 450 ? -26 17.156 20.516 1 97 450 ILE B C 1
ATOM 9015 O O . ILE B 1 450 ? -26.109 15.93 20.469 1 97 450 ILE B O 1
ATOM 9019 N N . TYR B 1 451 ? -27.016 17.969 20.312 1 95.62 451 TYR B N 1
ATOM 9020 C CA . TYR B 1 451 ? -28.391 17.5 20.156 1 95.62 451 TYR B CA 1
ATOM 9021 C C . TYR B 1 451 ? -28.797 17.516 18.688 1 95.62 451 TYR B C 1
ATOM 9023 O O . TYR B 1 451 ? -28.281 18.297 17.906 1 95.62 451 TYR B O 1
ATOM 9031 N N . PRO B 1 452 ? -29.688 16.641 18.344 1 92.31 452 PRO B N 1
ATOM 9032 C CA . PRO B 1 452 ? -30.25 16.75 16.984 1 92.31 452 PRO B CA 1
ATOM 9033 C C . PRO B 1 452 ? -31.094 18 16.797 1 92.31 452 PRO B C 1
ATOM 9035 O O . PRO B 1 452 ? -31.5 18.625 17.781 1 92.31 452 PRO B O 1
ATOM 9038 N N . SER B 1 453 ? -31.281 18.609 15.602 1 86.25 453 SER B N 1
ATOM 9039 C CA . SER B 1 453 ? -31.984 19.844 15.289 1 86.25 453 SER B CA 1
ATOM 9040 C C . SER B 1 453 ? -33.406 19.828 15.883 1 86.25 453 SER B C 1
ATOM 9042 O O . SER B 1 453 ? -33.875 20.875 16.328 1 86.25 453 SER B O 1
ATOM 9044 N N . ASP B 1 454 ? -34.125 18.75 16.062 1 84.62 454 ASP B N 1
ATOM 9045 C CA . ASP B 1 454 ? -35.469 18.688 16.609 1 84.62 454 ASP B CA 1
ATOM 9046 C C . ASP B 1 454 ? -35.5 18.016 17.984 1 84.62 454 ASP B C 1
ATOM 9048 O O . ASP B 1 454 ? -36.438 17.312 18.328 1 84.62 454 ASP B O 1
ATOM 9052 N N . PHE B 1 455 ? -34.5 18.469 18.703 1 92.94 455 PHE B N 1
ATOM 9053 C CA . PHE B 1 455 ? -34.344 17.844 20.016 1 92.94 455 PHE B CA 1
ATOM 9054 C C . PHE B 1 455 ? -35.531 18.172 20.922 1 92.94 455 PHE B C 1
ATOM 9056 O O . PHE B 1 455 ? -35.969 19.328 20.984 1 92.94 455 PHE B O 1
ATOM 9063 N N . ASP B 1 456 ? -36 17.203 21.547 1 94.81 456 ASP B N 1
ATOM 9064 C CA . ASP B 1 456 ? -37.031 17.234 22.578 1 94.81 456 ASP B CA 1
ATOM 9065 C C . ASP B 1 456 ? -36.625 16.453 23.812 1 94.81 456 ASP B C 1
ATOM 9067 O O . ASP B 1 456 ? -36.5 15.227 23.766 1 94.81 456 ASP B O 1
ATOM 9071 N N . LYS B 1 457 ? -36.438 17.172 24.906 1 95.19 457 LYS B N 1
ATOM 9072 C CA . LYS B 1 457 ? -35.938 16.578 26.141 1 95.19 457 LYS B CA 1
ATOM 9073 C C . LYS B 1 457 ? -36.844 15.492 26.656 1 95.19 457 LYS B C 1
ATOM 9075 O O . LYS B 1 457 ? -36.438 14.648 27.469 1 95.19 457 LYS B O 1
ATOM 9080 N N . SER B 1 458 ? -38.094 15.539 26.25 1 96.62 458 SER B N 1
ATOM 9081 C CA . SER B 1 458 ? -39.062 14.562 26.719 1 96.62 458 SER B CA 1
ATOM 9082 C C . SER B 1 458 ? -38.938 13.258 25.953 1 96.62 458 SER B C 1
ATOM 9084 O O . SER B 1 458 ? -39.531 12.242 26.344 1 96.62 458 SER B O 1
ATOM 9086 N N . LYS B 1 459 ? -38.156 13.281 24.906 1 95.75 459 LYS B N 1
ATOM 9087 C CA . LYS B 1 459 ? -37.969 12.078 24.094 1 95.75 459 LYS B CA 1
ATOM 9088 C C . LYS B 1 459 ? -36.656 11.391 24.469 1 95.75 459 LYS B C 1
ATOM 9090 O O . LYS B 1 459 ? -35.938 11.844 25.359 1 95.75 459 LYS B O 1
ATOM 9095 N N . SER B 1 460 ? -36.531 10.219 23.859 1 96.25 460 SER B N 1
ATOM 9096 C CA . SER B 1 460 ? -35.312 9.438 24.078 1 96.25 460 SER B CA 1
ATOM 9097 C C . SER B 1 460 ? -34.531 9.266 22.781 1 96.25 460 SER B C 1
ATOM 9099 O O . SER B 1 460 ? -35.125 9.008 21.719 1 96.25 460 SER B O 1
ATOM 9101 N N . TYR B 1 461 ? -33.25 9.477 22.844 1 97.19 461 TYR B N 1
ATOM 9102 C CA . TYR B 1 461 ? -32.344 9.391 21.703 1 97.19 461 TYR B CA 1
ATOM 9103 C C . TYR B 1 461 ? -31.203 8.422 21.969 1 97.19 461 TYR B C 1
ATOM 9105 O O . TYR B 1 461 ? -30.641 8.422 23.062 1 97.19 461 TYR B O 1
ATOM 9113 N N . PRO B 1 462 ? -30.875 7.598 20.969 1 98.06 462 PRO B N 1
ATOM 9114 C CA . PRO B 1 462 ? -29.672 6.773 21.172 1 98.06 462 PRO B CA 1
ATOM 9115 C C . PRO B 1 462 ? -28.406 7.602 21.312 1 98.06 462 PRO B C 1
ATOM 9117 O O . PRO B 1 462 ? -28.312 8.703 20.75 1 98.06 462 PRO B O 1
ATOM 9120 N N . LEU B 1 463 ? -27.422 7.008 22 1 98.62 463 LEU B N 1
ATOM 9121 C CA . LEU B 1 463 ? -26.109 7.621 22.219 1 98.62 463 LEU B CA 1
ATOM 9122 C C . LEU B 1 463 ? -25.172 7.344 21.031 1 98.62 463 LEU B C 1
ATOM 9124 O O . LEU B 1 463 ? -25.078 6.203 20.578 1 98.62 463 LEU B O 1
ATOM 9128 N N . LEU B 1 464 ? -24.578 8.32 20.5 1 98.56 464 LEU B N 1
ATOM 9129 C CA . LEU B 1 464 ? -23.359 8.164 19.719 1 98.56 464 LEU B CA 1
ATOM 9130 C C . LEU B 1 464 ? -22.141 8.672 20.5 1 98.56 464 LEU B C 1
ATOM 9132 O O . LEU B 1 464 ? -22.047 9.859 20.812 1 98.56 464 LEU B O 1
ATOM 9136 N N . PHE B 1 465 ? -21.266 7.793 20.844 1 98.81 465 PHE B N 1
ATOM 9137 C CA . PHE B 1 465 ? -20.062 8.055 21.641 1 98.81 465 PHE B CA 1
ATOM 9138 C C . PHE B 1 465 ? -18.859 8.297 20.75 1 98.81 465 PHE B C 1
ATOM 9140 O O . PHE B 1 465 ? -18.344 7.359 20.125 1 98.81 465 PHE B O 1
ATOM 9147 N N . TYR B 1 466 ? -18.406 9.578 20.734 1 97.81 466 TYR B N 1
ATOM 9148 C CA . TYR B 1 466 ? -17.359 10.047 19.828 1 97.81 466 TYR B CA 1
ATOM 9149 C C . TYR B 1 466 ? -16.016 10.102 20.531 1 97.81 466 TYR B C 1
ATOM 9151 O O . TYR B 1 466 ? -15.844 10.852 21.484 1 97.81 466 TYR B O 1
ATOM 9159 N N . ILE B 1 467 ? -15.039 9.344 20.016 1 98.56 467 ILE B N 1
ATOM 9160 C CA . ILE B 1 467 ? -13.719 9.289 20.641 1 98.56 467 ILE B CA 1
ATOM 9161 C C . ILE B 1 467 ? -12.688 9.945 19.719 1 98.56 467 ILE B C 1
ATOM 9163 O O . ILE B 1 467 ? -12.531 9.539 18.562 1 98.56 467 ILE B O 1
ATOM 9167 N N . HIS B 1 468 ? -12 10.945 20.172 1 98.06 468 HIS B N 1
ATOM 9168 C CA . HIS B 1 468 ? -11.125 11.727 19.297 1 98.06 468 HIS B CA 1
ATOM 9169 C C . HIS B 1 468 ? -9.805 11.008 19.047 1 98.06 468 HIS B C 1
ATOM 9171 O O . HIS B 1 468 ? -9.453 10.078 19.781 1 98.06 468 HIS B O 1
ATOM 9177 N N . GLY B 1 469 ? -9.102 11.469 17.969 1 97 469 GLY B N 1
ATOM 9178 C CA . GLY B 1 469 ? -7.773 10.969 17.656 1 97 469 GLY B CA 1
ATOM 9179 C C . GLY B 1 469 ? -6.676 11.688 18.422 1 97 469 GLY B C 1
ATOM 9180 O O . GLY B 1 469 ? -6.949 12.461 19.344 1 97 469 GLY B O 1
ATOM 9181 N N . GLY B 1 470 ? -5.445 11.445 18.031 1 93.38 470 GLY B N 1
ATOM 9182 C CA . GLY B 1 470 ? -4.258 11.969 18.688 1 93.38 470 GLY B CA 1
ATOM 9183 C C . GLY B 1 470 ? -3.176 10.93 18.891 1 93.38 470 GLY B C 1
ATOM 9184 O O . GLY B 1 470 ? -2.674 10.352 17.922 1 93.38 470 GLY B O 1
ATOM 9185 N N . PRO B 1 471 ? -2.752 10.555 20.016 1 95.12 471 PRO B N 1
ATOM 9186 C CA . PRO B 1 471 ? -3.535 10.562 21.25 1 95.12 471 PRO B CA 1
ATOM 9187 C C . PRO B 1 471 ? -3.635 11.953 21.891 1 95.12 471 PRO B C 1
ATOM 9189 O O . PRO B 1 471 ? -4.535 12.203 22.688 1 95.12 471 PRO B O 1
ATOM 9192 N N . GLN B 1 472 ? -2.588 12.688 21.609 1 97.94 472 GLN B N 1
ATOM 9193 C CA . GLN B 1 472 ? -2.682 14.07 22.094 1 97.94 472 GLN B CA 1
ATOM 9194 C C . GLN B 1 472 ? -3.461 14.938 21.109 1 97.94 472 GLN B C 1
ATOM 9196 O O . GLN B 1 472 ? -2.951 15.289 20.031 1 97.94 472 GLN B O 1
ATOM 9201 N N . GLY B 1 473 ? -4.652 15.219 21.328 1 96.31 473 GLY B N 1
ATOM 9202 C CA . GLY B 1 473 ? -5.617 16 20.562 1 96.31 473 GLY B CA 1
ATOM 9203 C C . GLY B 1 473 ? -6.891 16.281 21.328 1 96.31 473 GLY B C 1
ATOM 9204 O O . GLY B 1 473 ? -6.973 16.016 22.531 1 96.31 473 GLY B O 1
ATOM 9205 N N . SER B 1 474 ? -7.863 16.922 20.734 1 97.5 474 SER B N 1
ATOM 9206 C CA . SER B 1 474 ? -9.117 17.188 21.438 1 97.5 474 SER B CA 1
ATOM 9207 C C . SER B 1 474 ? -10.266 17.406 20.469 1 97.5 474 SER B C 1
ATOM 9209 O O . SER B 1 474 ? -10.039 17.703 19.297 1 97.5 474 SER B O 1
ATOM 9211 N N . TRP B 1 475 ? -11.438 17.047 20.938 1 97.81 475 TRP B N 1
ATOM 9212 C CA . TRP B 1 475 ? -12.641 17.594 20.312 1 97.81 475 TRP B CA 1
ATOM 9213 C C . TRP B 1 475 ? -12.82 19.062 20.656 1 97.81 475 TRP B C 1
ATOM 9215 O O . TRP B 1 475 ? -13 19.422 21.828 1 97.81 475 TRP B O 1
ATOM 9225 N N . GLY B 1 476 ? -12.68 19.875 19.641 1 97.44 476 GLY B N 1
ATOM 9226 C CA . GLY B 1 476 ? -12.812 21.312 19.844 1 97.44 476 GLY B CA 1
ATOM 9227 C C . GLY B 1 476 ? -14.117 21.875 19.328 1 97.44 476 GLY B C 1
ATOM 9228 O O . GLY B 1 476 ? -14.891 21.156 18.672 1 97.44 476 GLY B O 1
ATOM 9229 N N . ASP B 1 477 ? -14.445 23.125 19.781 1 97.31 477 ASP B N 1
ATOM 9230 C CA . ASP B 1 477 ? -15.516 23.891 19.156 1 97.31 477 ASP B CA 1
ATOM 9231 C C . ASP B 1 477 ? -15.133 24.328 17.734 1 97.31 477 ASP B C 1
ATOM 9233 O O . ASP B 1 477 ? -14.891 25.5 17.484 1 97.31 477 ASP B O 1
ATOM 9237 N N . SER B 1 478 ? -15.125 23.375 16.891 1 96.38 478 SER B N 1
ATOM 9238 C CA . SER B 1 478 ? -14.641 23.594 15.531 1 96.38 478 SER B CA 1
ATOM 9239 C C . SER B 1 478 ? -15.508 22.844 14.516 1 96.38 478 SER B C 1
ATOM 9241 O O . SER B 1 478 ? -16.266 21.953 14.883 1 96.38 478 SER B O 1
ATOM 9243 N N . TRP B 1 479 ? -15.352 23.266 13.297 1 95.06 479 TRP B N 1
ATOM 9244 C CA . TRP B 1 479 ? -16.062 22.672 12.172 1 95.06 479 TRP B CA 1
ATOM 9245 C C . TRP B 1 479 ? -15.25 21.562 11.531 1 95.06 479 TRP B C 1
ATOM 9247 O O . TRP B 1 479 ? -14.031 21.672 11.398 1 95.06 479 TRP B O 1
ATOM 9257 N N . SER B 1 480 ? -15.891 20.453 11.211 1 94.31 480 SER B N 1
ATOM 9258 C CA . SER B 1 480 ? -15.273 19.359 10.469 1 94.31 480 SER B CA 1
ATOM 9259 C C . SER B 1 480 ? -16.141 18.938 9.281 1 94.31 480 SER B C 1
ATOM 9261 O O . SER B 1 480 ? -17.359 18.875 9.406 1 94.31 480 SER B O 1
ATOM 9263 N N . THR B 1 481 ? -15.508 18.688 8.172 1 93.62 481 THR B N 1
ATOM 9264 C CA . THR B 1 481 ? -16.234 18.156 7.023 1 93.62 481 THR B CA 1
ATOM 9265 C C . THR B 1 481 ? -16.188 16.641 7.012 1 93.62 481 THR B C 1
ATOM 9267 O O . THR B 1 481 ? -16.75 16 6.113 1 93.62 481 THR B O 1
ATOM 9270 N N . ARG B 1 482 ? -15.539 16.016 7.871 1 91.5 482 ARG B N 1
ATOM 9271 C CA . ARG B 1 482 ? -15.414 14.57 7.98 1 91.5 482 ARG B CA 1
ATOM 9272 C C . ARG B 1 482 ? -16.156 14.039 9.203 1 91.5 482 ARG B C 1
ATOM 9274 O O . ARG B 1 482 ? -17.203 13.414 9.078 1 91.5 482 ARG B O 1
ATOM 9281 N N . TRP B 1 483 ? -15.742 14.43 10.383 1 91.94 483 TRP B N 1
ATOM 9282 C CA . TRP B 1 483 ? -16.328 14.031 11.664 1 91.94 483 TRP B CA 1
ATOM 9283 C C . TRP B 1 483 ? -17.188 15.148 12.234 1 91.94 483 TRP B C 1
ATOM 9285 O O . TRP B 1 483 ? -16.922 15.648 13.336 1 91.94 483 TRP B O 1
ATOM 9295 N N . ASN B 1 484 ? -18.188 15.477 11.445 1 94.25 484 ASN B N 1
ATOM 9296 C CA . ASN B 1 484 ? -19.062 16.578 11.812 1 94.25 484 ASN B CA 1
ATOM 9297 C C . ASN B 1 484 ? -20.094 16.156 12.859 1 94.25 484 ASN B C 1
ATOM 9299 O O . ASN B 1 484 ? -20.922 15.281 12.602 1 94.25 484 ASN B O 1
ATOM 9303 N N . TYR B 1 485 ? -20.156 16.797 14 1 93.88 485 TYR B N 1
ATOM 9304 C CA . TYR B 1 485 ? -21.031 16.453 15.109 1 93.88 485 TYR B CA 1
ATOM 9305 C C . TYR B 1 485 ? -22.5 16.469 14.68 1 93.88 485 TYR B C 1
ATOM 9307 O O . TYR B 1 485 ? -23.266 15.57 15.031 1 93.88 485 TYR B O 1
ATOM 9315 N N . LYS B 1 486 ? -22.781 17.422 13.961 1 91.56 486 LYS B N 1
ATOM 9316 C CA . LYS B 1 486 ? -24.188 17.688 13.688 1 91.56 486 LYS B CA 1
ATOM 9317 C C . LYS B 1 486 ? -24.75 16.703 12.672 1 91.56 486 LYS B C 1
ATOM 9319 O O . LYS B 1 486 ? -25.922 16.328 12.75 1 91.56 486 LYS B O 1
ATOM 9324 N N . VAL B 1 487 ? -23.953 16.344 11.688 1 92.06 487 VAL B N 1
ATOM 9325 C CA . VAL B 1 487 ? -24.391 15.344 10.711 1 92.06 487 VAL B CA 1
ATOM 9326 C C . VAL B 1 487 ? -24.703 14.031 11.414 1 92.06 487 VAL B C 1
ATOM 9328 O O . VAL B 1 487 ? -25.672 13.352 11.078 1 92.06 487 VAL B O 1
ATOM 9331 N N . PHE B 1 488 ? -23.969 13.703 12.391 1 93.12 488 PHE B N 1
ATOM 9332 C CA . PHE B 1 488 ? -24.203 12.484 13.164 1 93.12 488 PHE B CA 1
ATOM 9333 C C . PHE B 1 488 ? -25.406 12.648 14.078 1 93.12 488 PHE B C 1
ATOM 9335 O O . PHE B 1 488 ? -26.266 11.758 14.156 1 93.12 488 PHE B O 1
ATOM 9342 N N . ALA B 1 489 ? -25.453 13.773 14.75 1 94.44 489 ALA B N 1
ATOM 9343 C CA . ALA B 1 489 ? -26.578 14.047 15.648 1 94.44 489 ALA B CA 1
ATOM 9344 C C . ALA B 1 489 ? -27.906 14.031 14.883 1 94.44 489 ALA B C 1
ATOM 9346 O O . ALA B 1 489 ? -28.906 13.508 15.375 1 94.44 489 ALA B O 1
ATOM 9347 N N . ASP B 1 490 ? -27.906 14.531 13.688 1 92.94 490 ASP B N 1
ATOM 9348 C CA . ASP B 1 490 ? -29.125 14.719 12.914 1 92.94 490 ASP B CA 1
ATOM 9349 C C . ASP B 1 490 ? -29.609 13.406 12.312 1 92.94 490 ASP B C 1
ATOM 9351 O O . ASP B 1 490 ? -30.656 13.359 11.672 1 92.94 490 ASP B O 1
ATOM 9355 N N . GLN B 1 491 ? -28.797 12.352 12.461 1 94.19 491 GLN B N 1
ATOM 9356 C CA . GLN B 1 491 ? -29.344 11.023 12.188 1 94.19 491 GLN B CA 1
ATOM 9357 C C . GLN B 1 491 ? -30.391 10.633 13.219 1 94.19 491 GLN B C 1
ATOM 9359 O O . GLN B 1 491 ? -31.188 9.727 12.984 1 94.19 491 GLN B O 1
ATOM 9364 N N . GLY B 1 492 ? -30.344 11.203 14.398 1 94.75 492 GLY B N 1
ATOM 9365 C CA . GLY B 1 492 ? -31.219 10.891 15.508 1 94.75 492 GLY B CA 1
ATOM 9366 C C . GLY B 1 492 ? -30.469 10.516 16.781 1 94.75 492 GLY B C 1
ATOM 9367 O O . GLY B 1 492 ? -31.031 9.867 17.656 1 94.75 492 GLY B O 1
ATOM 9368 N N . TYR B 1 493 ? -29.234 10.914 16.859 1 96.81 493 TYR B N 1
ATOM 9369 C CA . TYR B 1 493 ? -28.406 10.625 18.031 1 96.81 493 TYR B CA 1
ATOM 9370 C C . TYR B 1 493 ? -28.234 11.859 18.906 1 96.81 493 TYR B C 1
ATOM 9372 O O . TYR B 1 493 ? -28.359 12.984 18.422 1 96.81 493 TYR B O 1
ATOM 9380 N N . VAL B 1 494 ? -28.047 11.641 20.188 1 97.81 494 VAL B N 1
ATOM 9381 C CA . VAL B 1 494 ? -27.266 12.602 20.969 1 97.81 494 VAL B CA 1
ATOM 9382 C C . VAL B 1 494 ? -25.781 12.227 20.938 1 97.81 494 VAL B C 1
ATOM 9384 O O . VAL B 1 494 ? -25.422 11.094 21.266 1 97.81 494 VAL B O 1
ATOM 9387 N N . VAL B 1 495 ? -24.984 13.156 20.531 1 98.25 495 VAL B N 1
ATOM 9388 C CA . VAL B 1 495 ? -23.562 12.906 20.391 1 98.25 495 VAL B CA 1
ATOM 9389 C C . VAL B 1 495 ? -22.828 13.344 21.672 1 98.25 495 VAL B C 1
ATOM 9391 O O . VAL B 1 495 ? -23 14.477 22.125 1 98.25 495 VAL B O 1
ATOM 9394 N N . ILE B 1 496 ? -22.109 12.438 22.266 1 98.81 496 ILE B N 1
ATOM 9395 C CA . ILE B 1 496 ? -21.219 12.719 23.391 1 98.81 496 ILE B CA 1
ATOM 9396 C C . ILE B 1 496 ? -19.766 12.602 22.938 1 98.81 496 ILE B C 1
ATOM 9398 O O . ILE B 1 496 ? -19.344 11.562 22.438 1 98.81 496 ILE B O 1
ATOM 9402 N N . ALA B 1 497 ? -19 13.711 23.094 1 98.75 497 ALA B N 1
ATOM 9403 C CA . ALA B 1 497 ? -17.609 13.773 22.641 1 98.75 497 ALA B CA 1
ATOM 9404 C C . ALA B 1 497 ? -16.688 14.203 23.781 1 98.75 497 ALA B C 1
ATOM 9406 O O . ALA B 1 497 ? -16.344 15.383 23.906 1 98.75 497 ALA B O 1
ATOM 9407 N N . PRO B 1 498 ? -16.188 13.234 24.578 1 98.81 498 PRO B N 1
ATOM 9408 C CA . PRO B 1 498 ? -15.328 13.555 25.719 1 98.81 498 PRO B CA 1
ATOM 9409 C C . PRO B 1 498 ? -13.898 13.906 25.312 1 98.81 498 PRO B C 1
ATOM 9411 O O . PRO B 1 498 ? -13.43 13.469 24.266 1 98.81 498 PRO B O 1
ATOM 9414 N N . ASN B 1 499 ? -13.242 14.688 26.125 1 98.88 499 ASN B N 1
ATOM 9415 C CA . ASN B 1 499 ? -11.812 14.977 26.047 1 98.88 499 ASN B CA 1
ATOM 9416 C C . ASN B 1 499 ? -11.047 14.344 27.203 1 98.88 499 ASN B C 1
ATOM 9418 O O . ASN B 1 499 ? -10.617 15.039 28.125 1 98.88 499 ASN B O 1
ATOM 9422 N N . PRO B 1 500 ? -10.789 13.055 27.094 1 98.81 500 PRO B N 1
ATOM 9423 C CA . PRO B 1 500 ? -10.172 12.289 28.188 1 98.81 500 PRO B CA 1
ATOM 9424 C C . PRO B 1 500 ? -8.695 12.617 28.359 1 98.81 500 PRO B C 1
ATOM 9426 O O . PRO B 1 500 ? -8.18 13.547 27.734 1 98.81 500 PRO B O 1
ATOM 9429 N N . THR B 1 501 ? -8.047 11.875 29.312 1 98.75 501 THR B N 1
ATOM 9430 C CA . THR B 1 501 ? -6.598 11.984 29.469 1 98.75 501 THR B CA 1
ATOM 9431 C C . THR B 1 501 ? -5.898 11.883 28.125 1 98.75 501 THR B C 1
ATOM 9433 O O . THR B 1 501 ? -6.199 10.992 27.328 1 98.75 501 THR B O 1
ATOM 9436 N N . GLY B 1 502 ? -4.938 12.781 27.891 1 98.44 502 GLY B N 1
ATOM 9437 C CA . GLY B 1 502 ? -4.293 12.898 26.594 1 98.44 502 GLY B CA 1
ATOM 9438 C C . GLY B 1 502 ? -4.77 14.094 25.797 1 98.44 502 GLY B C 1
ATOM 9439 O O . GLY B 1 502 ? -4.09 14.539 24.859 1 98.44 502 GLY B O 1
ATOM 9440 N N . SER B 1 503 ? -5.949 14.68 26.156 1 98.75 503 SER B N 1
ATOM 9441 C CA . SER B 1 503 ? -6.539 15.773 25.391 1 98.75 503 SER B CA 1
ATOM 9442 C C . SER B 1 503 ? -5.734 17.062 25.547 1 98.75 503 SER B C 1
ATOM 9444 O O . SER B 1 503 ? -5.234 17.359 26.641 1 98.75 503 SER B O 1
ATOM 9446 N N . THR B 1 504 ? -5.617 17.781 24.516 1 98.38 504 THR B N 1
ATOM 9447 C CA . THR B 1 504 ? -4.918 19.062 24.516 1 98.38 504 THR B CA 1
ATOM 9448 C C . THR B 1 504 ? -5.871 20.203 24.875 1 98.38 504 THR B C 1
ATOM 9450 O O . THR B 1 504 ? -7.09 20.047 24.781 1 98.38 504 THR B O 1
ATOM 9453 N N . GLY B 1 505 ? -5.328 21.344 25.312 1 97.75 505 GLY B N 1
ATOM 9454 C CA . GLY B 1 505 ? -6.109 22.531 25.594 1 97.75 505 GLY B CA 1
ATOM 9455 C C . GLY B 1 505 ? -6.645 22.578 27 1 97.75 505 GLY B C 1
ATOM 9456 O O . GLY B 1 505 ? -7.387 23.5 27.375 1 97.75 505 GLY B O 1
ATOM 9457 N N . PHE B 1 506 ? -6.297 21.609 27.875 1 98.06 506 PHE B N 1
ATOM 9458 C CA . PHE B 1 506 ? -6.773 21.547 29.25 1 98.06 506 PHE B CA 1
ATOM 9459 C C . PHE B 1 506 ? -5.605 21.516 30.219 1 98.06 506 PHE B C 1
ATOM 9461 O O . PHE B 1 506 ? -5.777 21.172 31.391 1 98.06 506 PHE B O 1
ATOM 9468 N N . GLY B 1 507 ? -4.398 21.828 29.719 1 96.94 507 GLY B N 1
ATOM 9469 C CA . GLY B 1 507 ? -3.195 21.812 30.531 1 96.94 507 GLY B CA 1
ATOM 9470 C C . GLY B 1 507 ? -2.238 20.688 30.141 1 96.94 507 GLY B C 1
ATOM 9471 O O . GLY B 1 507 ? -2.656 19.672 29.609 1 96.94 507 GLY B O 1
ATOM 9472 N N . ASP B 1 508 ? -0.937 20.938 30.547 1 96.56 508 ASP B N 1
ATOM 9473 C CA . ASP B 1 508 ? 0.151 20.047 30.156 1 96.56 508 ASP B CA 1
ATOM 9474 C C . ASP B 1 508 ? -0.021 18.672 30.797 1 96.56 508 ASP B C 1
ATOM 9476 O O . ASP B 1 508 ? 0.266 17.641 30.172 1 96.56 508 ASP B O 1
ATOM 9480 N N . LYS B 1 509 ? -0.413 18.672 31.984 1 97.75 509 LYS B N 1
ATOM 9481 C CA . LYS B 1 509 ? -0.488 17.406 32.719 1 97.75 509 LYS B CA 1
ATOM 9482 C C . LYS B 1 509 ? -1.496 16.453 32.062 1 97.75 509 LYS B C 1
ATOM 9484 O O . LYS B 1 509 ? -1.212 15.273 31.891 1 97.75 509 LYS B O 1
ATOM 9489 N N . LEU B 1 510 ? -2.723 16.953 31.781 1 98.31 510 LEU B N 1
ATOM 9490 C CA . LEU B 1 510 ? -3.717 16.109 31.141 1 98.31 510 LEU B CA 1
ATOM 9491 C C . LEU B 1 510 ? -3.191 15.555 29.828 1 98.31 510 LEU B C 1
ATOM 9493 O O . LEU B 1 510 ? -3.438 14.391 29.484 1 98.31 510 LEU B O 1
ATOM 9497 N N . THR B 1 511 ? -2.477 16.359 29.062 1 98.31 511 THR B N 1
ATOM 9498 C CA . THR B 1 511 ? -1.926 15.977 27.766 1 98.31 511 THR B CA 1
ATOM 9499 C C . THR B 1 511 ? -0.837 14.922 27.938 1 98.31 511 THR B C 1
ATOM 9501 O O . THR B 1 511 ? -0.847 13.898 27.25 1 98.31 511 THR B O 1
ATOM 9504 N N . ASP B 1 512 ? 0.048 15.039 28.875 1 97.81 512 ASP B N 1
ATOM 9505 C CA . ASP B 1 512 ? 1.275 14.258 28.984 1 97.81 512 ASP B CA 1
ATOM 9506 C C . ASP B 1 512 ? 1.013 12.906 29.641 1 97.81 512 ASP B C 1
ATOM 9508 O O . ASP B 1 512 ? 1.749 11.945 29.422 1 97.81 512 ASP B O 1
ATOM 9512 N N . GLU B 1 513 ? -0.06 12.812 30.391 1 98 513 GLU B N 1
ATOM 9513 C CA . GLU B 1 513 ? -0.291 11.625 31.203 1 98 513 GLU B CA 1
ATOM 9514 C C . GLU B 1 513 ? -0.708 10.43 30.359 1 98 513 GLU B C 1
ATOM 9516 O O . GLU B 1 513 ? -0.758 9.305 30.844 1 98 513 GLU B O 1
ATOM 9521 N N . ILE B 1 514 ? -0.931 10.641 29.141 1 98.12 514 ILE B N 1
ATOM 9522 C CA . ILE B 1 514 ? -1.362 9.539 28.297 1 98.12 514 ILE B CA 1
ATOM 9523 C C . ILE B 1 514 ? -0.152 8.703 27.891 1 98.12 514 ILE B C 1
ATOM 9525 O O . ILE B 1 514 ? -0.294 7.543 27.5 1 98.12 514 ILE B O 1
ATOM 9529 N N . ALA B 1 515 ? 1.092 9.258 27.875 1 97.12 515 ALA B N 1
ATOM 9530 C CA . ALA B 1 515 ? 2.297 8.516 27.5 1 97.12 515 ALA B CA 1
ATOM 9531 C C . ALA B 1 515 ? 2.42 7.234 28.312 1 97.12 515 ALA B C 1
ATOM 9533 O O . ALA B 1 515 ? 2.311 7.254 29.547 1 97.12 515 ALA B O 1
ATOM 9534 N N . ASN B 1 516 ? 2.553 6.121 27.594 1 96.69 516 ASN B N 1
ATOM 9535 C CA . ASN B 1 516 ? 2.666 4.777 28.141 1 96.69 516 ASN B CA 1
ATOM 9536 C C . ASN B 1 516 ? 1.382 4.348 28.844 1 96.69 516 ASN B C 1
ATOM 9538 O O . ASN B 1 516 ? 1.393 3.418 29.656 1 96.69 516 ASN B O 1
ATOM 9542 N N . ASN B 1 517 ? 0.241 5.086 28.562 1 97.75 517 ASN B N 1
ATOM 9543 C CA . ASN B 1 517 ? -1.036 4.828 29.219 1 97.75 517 ASN B CA 1
ATOM 9544 C C . ASN B 1 517 ? -2.189 4.828 28.219 1 97.75 517 ASN B C 1
ATOM 9546 O O . ASN B 1 517 ? -3.297 5.266 28.547 1 97.75 517 ASN B O 1
ATOM 9550 N N . TRP B 1 518 ? -1.933 4.383 27.031 1 97.88 518 TRP B N 1
ATOM 9551 C CA . TRP B 1 518 ? -2.898 4.477 25.938 1 97.88 518 TRP B CA 1
ATOM 9552 C C . TRP B 1 518 ? -4.227 3.842 26.328 1 97.88 518 TRP B C 1
ATOM 9554 O O . TRP B 1 518 ? -5.293 4.34 25.969 1 97.88 518 TRP B O 1
ATOM 9564 N N . GLY B 1 519 ? -4.215 2.713 27.109 1 98.06 519 GLY B N 1
ATOM 9565 C CA . GLY B 1 519 ? -5.43 1.951 27.359 1 98.06 519 GLY B CA 1
ATOM 9566 C C . GLY B 1 519 ? -5.863 1.992 28.812 1 98.06 519 GLY B C 1
ATOM 9567 O O . GLY B 1 519 ? -6.777 1.269 29.203 1 98.06 519 GLY B O 1
ATOM 9568 N N . SER B 1 520 ? -5.266 2.848 29.641 1 98.06 520 SER B N 1
ATOM 9569 C CA . SER B 1 520 ? -5.617 2.906 31.062 1 98.06 520 SER B CA 1
ATOM 9570 C C . SER B 1 520 ? -6.43 4.156 31.375 1 98.06 520 SER B C 1
ATOM 9572 O O . SER B 1 520 ? -7.652 4.164 31.219 1 98.06 520 SER B O 1
ATOM 9574 N N . TYR B 1 521 ? -5.723 5.32 31.562 1 98.44 521 TYR B N 1
ATOM 9575 C CA . TYR B 1 521 ? -6.391 6.535 32.031 1 98.44 521 TYR B CA 1
ATOM 9576 C C . TYR B 1 521 ? -7.461 6.969 31.031 1 98.44 521 TYR B C 1
ATOM 9578 O O . TYR B 1 521 ? -8.602 7.254 31.422 1 98.44 521 TYR B O 1
ATOM 9586 N N . PRO B 1 522 ? -7.125 7.02 29.781 1 98.69 522 PRO B N 1
ATOM 9587 C CA . PRO B 1 522 ? -8.18 7.434 28.844 1 98.69 522 PRO B CA 1
ATOM 9588 C C . PRO B 1 522 ? -9.359 6.469 28.828 1 98.69 522 PRO B C 1
ATOM 9590 O O . PRO B 1 522 ? -10.508 6.902 28.719 1 98.69 522 PRO B O 1
ATOM 9593 N N . TYR B 1 523 ? -9.109 5.141 28.859 1 98.81 523 TYR B N 1
ATOM 9594 C CA . TYR B 1 523 ? -10.195 4.168 28.891 1 98.81 523 TYR B CA 1
ATOM 9595 C C . TYR B 1 523 ? -11.062 4.359 30.125 1 98.81 523 TYR B C 1
ATOM 9597 O O . TYR B 1 523 ? -12.289 4.363 30.047 1 98.81 523 TYR B O 1
ATOM 9605 N N . ASP B 1 524 ? -10.438 4.543 31.266 1 98.81 524 ASP B N 1
ATOM 9606 C CA . ASP B 1 524 ? -11.18 4.785 32.5 1 98.81 524 ASP B CA 1
ATOM 9607 C C . ASP B 1 524 ? -12.039 6.043 32.375 1 98.81 524 ASP B C 1
ATOM 9609 O O . ASP B 1 524 ? -13.188 6.055 32.844 1 98.81 524 ASP B O 1
ATOM 9613 N N . ASP B 1 525 ? -11.453 7.062 31.844 1 98.94 525 ASP B N 1
ATOM 9614 C CA . ASP B 1 525 ? -12.195 8.305 31.641 1 98.94 525 ASP B CA 1
ATOM 9615 C C . ASP B 1 525 ? -13.414 8.078 30.766 1 98.94 525 ASP B C 1
ATOM 9617 O O . ASP B 1 525 ? -14.484 8.648 31 1 98.94 525 ASP B O 1
ATOM 9621 N N . LEU B 1 526 ? -13.305 7.285 29.75 1 98.94 526 LEU B N 1
ATOM 9622 C CA . LEU B 1 526 ? -14.406 7.008 28.828 1 98.94 526 LEU B CA 1
ATOM 9623 C C . LEU B 1 526 ? -15.484 6.18 29.516 1 98.94 526 LEU B C 1
ATOM 9625 O O . LEU B 1 526 ? -16.672 6.418 29.312 1 98.94 526 LEU B O 1
ATOM 9629 N N . VAL B 1 527 ? -15.078 5.172 30.281 1 98.88 527 VAL B N 1
ATOM 9630 C CA . VAL B 1 527 ? -16.031 4.383 31.047 1 98.88 527 VAL B CA 1
ATOM 9631 C C . VAL B 1 527 ? -16.828 5.297 31.984 1 98.88 527 VAL B C 1
ATOM 9633 O O . VAL B 1 527 ? -18.062 5.223 32.031 1 98.88 527 VAL B O 1
ATOM 9636 N N . LYS B 1 528 ? -16.125 6.16 32.656 1 98.81 528 LYS B N 1
ATOM 9637 C CA . LYS B 1 528 ? -16.766 7.082 33.594 1 98.81 528 LYS B CA 1
ATOM 9638 C C . LYS B 1 528 ? -17.688 8.055 32.844 1 98.81 528 LYS B C 1
ATOM 9640 O O . LYS B 1 528 ? -18.734 8.445 33.406 1 98.81 528 LYS B O 1
ATOM 9645 N N . CYS B 1 529 ? -17.266 8.477 31.719 1 98.88 529 CYS B N 1
ATOM 9646 C CA . CYS B 1 529 ? -18.156 9.32 30.906 1 98.88 529 CYS B CA 1
ATOM 9647 C C . CYS B 1 529 ? -19.438 8.594 30.562 1 98.88 529 CYS B C 1
ATOM 9649 O O . CYS B 1 529 ? -20.531 9.141 30.719 1 98.88 529 CYS B O 1
ATOM 9651 N N . TRP B 1 530 ? -19.328 7.387 30.062 1 98.81 530 TRP B N 1
ATOM 9652 C CA . TRP B 1 530 ? -20.484 6.57 29.703 1 98.81 530 TRP B CA 1
ATOM 9653 C C . TRP B 1 530 ? -21.406 6.387 30.891 1 98.81 530 TRP B C 1
ATOM 9655 O O . TRP B 1 530 ? -22.625 6.539 30.781 1 98.81 530 TRP B O 1
ATOM 9665 N N . GLU B 1 531 ? -20.859 6.102 32.094 1 98.75 531 GLU B N 1
ATOM 9666 C CA . GLU B 1 531 ? -21.641 5.949 33.312 1 98.75 531 GLU B CA 1
ATOM 9667 C C . GLU B 1 531 ? -22.359 7.25 33.688 1 98.75 531 GLU B C 1
ATOM 9669 O O . GLU B 1 531 ? -23.531 7.234 34.062 1 98.75 531 GLU B O 1
ATOM 9674 N N . HIS B 1 532 ? -21.625 8.328 33.594 1 98.75 532 HIS B N 1
ATOM 9675 C CA . HIS B 1 532 ? -22.203 9.625 33.906 1 98.75 532 HIS B CA 1
ATOM 9676 C C . HIS B 1 532 ? -23.391 9.93 33.031 1 98.75 532 HIS B C 1
ATOM 9678 O O . HIS B 1 532 ? -24.438 10.383 33.5 1 98.75 532 HIS B O 1
ATOM 9684 N N . VAL B 1 533 ? -23.234 9.695 31.781 1 98.69 533 VAL B N 1
ATOM 9685 C CA . VAL B 1 533 ? -24.266 9.938 30.781 1 98.69 533 VAL B CA 1
ATOM 9686 C C . VAL B 1 533 ? -25.469 9.047 31.078 1 98.69 533 VAL B C 1
ATOM 9688 O O . VAL B 1 533 ? -26.609 9.523 31.109 1 98.69 533 VAL B O 1
ATOM 9691 N N . ARG B 1 534 ? -25.25 7.781 31.25 1 98.44 534 ARG B N 1
ATOM 9692 C CA . ARG B 1 534 ? -26.297 6.816 31.578 1 98.44 534 ARG B CA 1
ATOM 9693 C C . ARG B 1 534 ? -27.094 7.254 32.812 1 98.44 534 ARG B C 1
ATOM 9695 O O . ARG B 1 534 ? -28.312 7.168 32.812 1 98.44 534 ARG B O 1
ATOM 9702 N N . ASP B 1 535 ? -26.438 7.789 33.75 1 98.38 535 ASP B N 1
ATOM 9703 C CA . ASP B 1 535 ? -27.047 7.996 35.062 1 98.38 535 ASP B CA 1
ATOM 9704 C C . ASP B 1 535 ? -27.672 9.383 35.188 1 98.38 535 ASP B C 1
ATOM 9706 O O . ASP B 1 535 ? -28.531 9.617 36.031 1 98.38 535 ASP B O 1
ATOM 9710 N N . ASN B 1 536 ? -27.297 10.336 34.312 1 98.06 536 ASN B N 1
ATOM 9711 C CA . ASN B 1 536 ? -27.688 11.711 34.594 1 98.06 536 ASN B CA 1
ATOM 9712 C C . ASN B 1 536 ? -28.5 12.312 33.469 1 98.06 536 ASN B C 1
ATOM 9714 O O . ASN B 1 536 ? -29.125 13.352 33.625 1 98.06 536 ASN B O 1
ATOM 9718 N N . PHE B 1 537 ? -28.484 11.711 32.312 1 98.31 537 PHE B N 1
ATOM 9719 C CA . PHE B 1 537 ? -29.25 12.234 31.203 1 98.31 537 PHE B CA 1
ATOM 9720 C C . PHE B 1 537 ? -30.344 11.258 30.797 1 98.31 537 PHE B C 1
ATOM 9722 O O . PHE B 1 537 ? -30.125 10.391 29.938 1 98.31 537 PHE B O 1
ATOM 9729 N N . ASP B 1 538 ? -31.578 11.531 31.188 1 97.31 538 ASP B N 1
ATOM 9730 C CA . ASP B 1 538 ? -32.688 10.609 31 1 97.31 538 ASP B CA 1
ATOM 9731 C C . ASP B 1 538 ? -33.062 10.508 29.516 1 97.31 538 ASP B C 1
ATOM 9733 O O . ASP B 1 538 ? -33.594 9.477 29.078 1 97.31 538 ASP B O 1
ATOM 9737 N N . PHE B 1 539 ? -32.781 11.516 28.797 1 97.94 539 PHE B N 1
ATOM 9738 C CA . PHE B 1 539 ? -33.188 11.539 27.391 1 97.94 539 PHE B CA 1
ATOM 9739 C C . PHE B 1 539 ? -32.188 10.773 26.516 1 97.94 539 PHE B C 1
ATOM 9741 O O . PHE B 1 539 ? -32.375 10.641 25.312 1 97.94 539 PHE B O 1
ATOM 9748 N N . ILE B 1 540 ? -31.109 10.242 27.078 1 98.56 540 ILE B N 1
ATOM 9749 C CA . ILE B 1 540 ? -30.141 9.461 26.312 1 98.56 540 ILE B CA 1
ATOM 9750 C C . ILE B 1 540 ? -30.328 7.973 26.594 1 98.56 540 ILE B C 1
ATOM 9752 O O . ILE B 1 540 ? -30.203 7.539 27.75 1 98.56 540 ILE B O 1
ATOM 9756 N N . ASP B 1 541 ? -30.625 7.211 25.578 1 98.31 541 ASP B N 1
ATOM 9757 C CA . ASP B 1 541 ? -30.766 5.758 25.656 1 98.31 541 ASP B CA 1
ATOM 9758 C C . ASP B 1 541 ? -29.438 5.059 25.391 1 98.31 541 ASP B C 1
ATOM 9760 O O . ASP B 1 541 ? -29.109 4.746 24.25 1 98.31 541 ASP B O 1
ATOM 9764 N N . THR B 1 542 ? -28.734 4.676 26.375 1 98.12 542 THR B N 1
ATOM 9765 C CA . THR B 1 542 ? -27.422 4.055 26.25 1 98.12 542 THR B CA 1
ATOM 9766 C C . THR B 1 542 ? -27.562 2.604 25.797 1 98.12 542 THR B C 1
ATOM 9768 O O . THR B 1 542 ? -26.594 2.01 25.312 1 98.12 542 THR B O 1
ATOM 9771 N N . SER B 1 543 ? -28.688 1.986 25.875 1 98.06 543 SER B N 1
ATOM 9772 C CA . SER B 1 543 ? -28.875 0.602 25.453 1 98.06 543 SER B CA 1
ATOM 9773 C C . SER B 1 543 ? -28.875 0.48 23.938 1 98.06 543 SER B C 1
ATOM 9775 O O . SER B 1 543 ? -28.688 -0.613 23.391 1 98.06 543 SER B O 1
ATOM 9777 N N . ARG B 1 544 ? -29.062 1.578 23.297 1 98 544 ARG B N 1
ATOM 9778 C CA . ARG B 1 544 ? -28.953 1.646 21.844 1 98 544 ARG B CA 1
ATOM 9779 C C . ARG B 1 544 ? -27.734 2.459 21.422 1 98 544 ARG B C 1
ATOM 9781 O O . ARG B 1 544 ? -27.719 3.041 20.344 1 98 544 ARG B O 1
ATOM 9788 N N . GLY B 1 545 ? -26.734 2.551 22.281 1 98.69 545 GLY B N 1
ATOM 9789 C CA . GLY B 1 545 ? -25.547 3.352 22.031 1 98.69 545 GLY B CA 1
ATOM 9790 C C . GLY B 1 545 ? -24.609 2.738 21 1 98.69 545 GLY B C 1
ATOM 9791 O O . GLY B 1 545 ? -24.547 1.514 20.875 1 98.69 545 GLY B O 1
ATOM 9792 N N . VAL B 1 546 ? -23.938 3.572 20.25 1 98.88 546 VAL B N 1
ATOM 9793 C CA . VAL B 1 546 ? -22.859 3.205 19.328 1 98.88 546 VAL B CA 1
ATOM 9794 C C . VAL B 1 546 ? -21.641 4.078 19.578 1 98.88 546 VAL B C 1
ATOM 9796 O O . VAL B 1 546 ? -21.734 5.125 20.219 1 98.88 546 VAL B O 1
ATOM 9799 N N . ALA B 1 547 ? -20.438 3.613 19.125 1 98.88 547 ALA B N 1
ATOM 9800 C CA . ALA B 1 547 ? -19.203 4.363 19.328 1 98.88 547 ALA B CA 1
ATOM 9801 C C . ALA B 1 547 ? -18.375 4.391 18.047 1 98.88 547 ALA B C 1
ATOM 9803 O O . ALA B 1 547 ? -18.422 3.451 17.25 1 98.88 547 ALA B O 1
ATOM 9804 N N . ALA B 1 548 ? -17.688 5.469 17.844 1 98.75 548 ALA B N 1
ATOM 9805 C CA . ALA B 1 548 ? -16.844 5.641 16.672 1 98.75 548 ALA B CA 1
ATOM 9806 C C . ALA B 1 548 ? -15.609 6.477 17 1 98.75 548 ALA B C 1
ATOM 9808 O O . ALA B 1 548 ? -15.648 7.324 17.906 1 98.75 548 ALA B O 1
ATOM 9809 N N . GLY B 1 549 ? -14.555 6.242 16.359 1 98.31 549 GLY B N 1
ATOM 9810 C CA . GLY B 1 549 ? -13.328 7.004 16.516 1 98.31 549 GLY B CA 1
ATOM 9811 C C . GLY B 1 549 ? -12.32 6.746 15.414 1 98.31 549 GLY B C 1
ATOM 9812 O O . GLY B 1 549 ? -12.344 5.691 14.773 1 98.31 549 GLY B O 1
ATOM 9813 N N . ALA B 1 550 ? -11.406 7.703 15.195 1 97.94 550 ALA B N 1
ATOM 9814 C CA . ALA B 1 550 ? -10.375 7.609 14.164 1 97.94 550 ALA B CA 1
ATOM 9815 C C . ALA B 1 550 ? -8.977 7.699 14.781 1 97.94 550 ALA B C 1
ATOM 9817 O O . ALA B 1 550 ? -8.797 8.297 15.844 1 97.94 550 ALA B O 1
ATOM 9818 N N . SER B 1 551 ? -7.938 7.148 14.055 1 97.88 551 SER B N 1
ATOM 9819 C CA . SER B 1 551 ? -6.551 7.207 14.5 1 97.88 551 SER B CA 1
ATOM 9820 C C . SER B 1 551 ? -6.398 6.641 15.906 1 97.88 551 SER B C 1
ATOM 9822 O O . SER B 1 551 ? -6.785 5.5 16.172 1 97.88 551 SER B O 1
ATOM 9824 N N . TYR B 1 552 ? -5.965 7.426 16.922 1 97.81 552 TYR B N 1
ATOM 9825 C CA . TYR B 1 552 ? -5.977 6.953 18.312 1 97.81 552 TYR B CA 1
ATOM 9826 C C . TYR B 1 552 ? -7.387 6.578 18.75 1 97.81 552 TYR B C 1
ATOM 9828 O O . TYR B 1 552 ? -7.582 5.605 19.469 1 97.81 552 TYR B O 1
ATOM 9836 N N . GLY B 1 553 ? -8.391 7.395 18.344 1 98.62 553 GLY B N 1
ATOM 9837 C CA . GLY B 1 553 ? -9.766 7 18.594 1 98.62 553 GLY B CA 1
ATOM 9838 C C . GLY B 1 553 ? -10.109 5.637 18.016 1 98.62 553 GLY B C 1
ATOM 9839 O O . GLY B 1 553 ? -10.898 4.891 18.609 1 98.62 553 GLY B O 1
ATOM 9840 N N . GLY B 1 554 ? -9.523 5.363 16.797 1 98.62 554 GLY B N 1
ATOM 9841 C CA . GLY B 1 554 ? -9.664 4.035 16.234 1 98.62 554 GLY B CA 1
ATOM 9842 C C . GLY B 1 554 ? -9.008 2.951 17.062 1 98.62 554 GLY B C 1
ATOM 9843 O O . GLY B 1 554 ? -9.578 1.872 17.25 1 98.62 554 GLY B O 1
ATOM 9844 N N . PHE B 1 555 ? -7.797 3.184 17.594 1 98.5 555 PHE B N 1
ATOM 9845 C CA . PHE B 1 555 ? -7.168 2.289 18.562 1 98.5 555 PHE B CA 1
ATOM 9846 C C . PHE B 1 555 ? -8.094 2.033 19.75 1 98.5 555 PHE B C 1
ATOM 9848 O O . PHE B 1 555 ? -8.281 0.888 20.156 1 98.5 555 PHE B O 1
ATOM 9855 N N . MET B 1 556 ? -8.641 3.088 20.266 1 98.88 556 MET B N 1
ATOM 9856 C CA . MET B 1 556 ? -9.477 2.975 21.453 1 98.88 556 MET B CA 1
ATOM 9857 C C . MET B 1 556 ? -10.734 2.162 21.156 1 98.88 556 MET B C 1
ATOM 9859 O O . MET B 1 556 ? -11.195 1.395 22 1 98.88 556 MET B O 1
ATOM 9863 N N . ILE B 1 557 ? -11.305 2.33 19.984 1 98.94 557 ILE B N 1
ATOM 9864 C CA . ILE B 1 557 ? -12.438 1.502 19.578 1 98.94 557 ILE B CA 1
ATOM 9865 C C . ILE B 1 557 ? -12.031 0.03 19.594 1 98.94 557 ILE B C 1
ATOM 9867 O O . ILE B 1 557 ? -12.773 -0.82 20.094 1 98.94 557 ILE B O 1
ATOM 9871 N N . ASN B 1 558 ? -10.82 -0.266 19.016 1 98.88 558 ASN B N 1
ATOM 9872 C CA . ASN B 1 558 ? -10.32 -1.638 19.016 1 98.88 558 ASN B CA 1
ATOM 9873 C C . ASN B 1 558 ? -10.078 -2.154 20.422 1 98.88 558 ASN B C 1
ATOM 9875 O O . ASN B 1 558 ? -10.312 -3.33 20.703 1 98.88 558 ASN B O 1
ATOM 9879 N N . TRP B 1 559 ? -9.609 -1.269 21.297 1 98.88 559 TRP B N 1
ATOM 9880 C CA . TRP B 1 559 ? -9.391 -1.594 22.703 1 98.88 559 TRP B CA 1
ATOM 9881 C C . TRP B 1 559 ? -10.711 -1.843 23.406 1 98.88 559 TRP B C 1
ATOM 9883 O O . TRP B 1 559 ? -10.852 -2.828 24.141 1 98.88 559 TRP B O 1
ATOM 9893 N N . ILE B 1 560 ? -11.672 -0.989 23.156 1 98.81 560 ILE B N 1
ATOM 9894 C CA . ILE B 1 560 ? -13.016 -1.107 23.719 1 98.81 560 ILE B CA 1
ATOM 9895 C C . ILE B 1 560 ? -13.641 -2.434 23.281 1 98.81 560 ILE B C 1
ATOM 9897 O O . ILE B 1 560 ? -14.281 -3.113 24.094 1 98.81 560 ILE B O 1
ATOM 9901 N N . GLN B 1 561 ? -13.477 -2.871 22.062 1 98.81 561 GLN B N 1
ATOM 9902 C CA . GLN B 1 561 ? -13.992 -4.121 21.516 1 98.81 561 GLN B CA 1
ATOM 9903 C C . GLN B 1 561 ? -13.602 -5.309 22.406 1 98.81 561 GLN B C 1
ATOM 9905 O O . GLN B 1 561 ? -14.383 -6.246 22.578 1 98.81 561 GLN B O 1
ATOM 9910 N N . GLY B 1 562 ? -12.391 -5.254 22.938 1 98.75 562 GLY B N 1
ATOM 9911 C CA . GLY B 1 562 ? -11.875 -6.371 23.719 1 98.75 562 GLY B CA 1
ATOM 9912 C C . GLY B 1 562 ? -12.062 -6.191 25.203 1 98.75 562 GLY B C 1
ATOM 9913 O O . GLY B 1 562 ? -11.562 -6.988 26 1 98.75 562 GLY B O 1
ATOM 9914 N N . ASN B 1 563 ? -12.742 -5.168 25.656 1 98.75 563 ASN B N 1
ATOM 9915 C CA . ASN B 1 563 ? -12.945 -4.844 27.062 1 98.75 563 ASN B CA 1
ATOM 9916 C C . ASN B 1 563 ? -14.43 -4.652 27.391 1 98.75 563 ASN B C 1
ATOM 9918 O O . ASN B 1 563 ? -15.258 -4.551 26.484 1 98.75 563 ASN B O 1
ATOM 9922 N N . PRO B 1 564 ? -14.852 -4.543 28.625 1 98.5 564 PRO B N 1
ATOM 9923 C CA . PRO B 1 564 ? -16.25 -4.566 29.016 1 98.5 564 PRO B CA 1
ATOM 9924 C C . PRO B 1 564 ? -17.078 -3.453 28.375 1 98.5 564 PRO B C 1
ATOM 9926 O O . PRO B 1 564 ? -18.234 -3.662 28.031 1 98.5 564 PRO B O 1
ATOM 9929 N N . LEU B 1 565 ? -16.516 -2.291 28.188 1 98.75 565 LEU B N 1
ATOM 9930 C CA . LEU B 1 565 ? -17.266 -1.182 27.594 1 98.75 565 LEU B CA 1
ATOM 9931 C C . LEU B 1 565 ? -17.781 -1.538 26.203 1 98.75 565 LEU B C 1
ATOM 9933 O O . LEU B 1 565 ? -18.797 -1.02 25.75 1 98.75 565 LEU B O 1
ATOM 9937 N N . GLY B 1 566 ? -17.062 -2.408 25.594 1 98.62 566 GLY B N 1
ATOM 9938 C CA . GLY B 1 566 ? -17.453 -2.824 24.25 1 98.62 566 GLY B CA 1
ATOM 9939 C C . GLY B 1 566 ? -18.812 -3.502 24.203 1 98.62 566 GLY B C 1
ATOM 9940 O O . GLY B 1 566 ? -19.5 -3.457 23.188 1 98.62 566 GLY B O 1
ATOM 9941 N N . ARG B 1 567 ? -19.188 -4.141 25.266 1 98.44 567 ARG B N 1
ATOM 9942 C CA . ARG B 1 567 ? -20.453 -4.863 25.312 1 98.44 567 ARG B CA 1
ATOM 9943 C C . ARG B 1 567 ? -21.609 -3.916 25.594 1 98.44 567 ARG B C 1
ATOM 9945 O O . ARG B 1 567 ? -22.781 -4.305 25.469 1 98.44 567 ARG B O 1
ATOM 9952 N N . GLU B 1 568 ? -21.312 -2.645 25.859 1 98.62 568 GLU B N 1
ATOM 9953 C CA . GLU B 1 568 ? -22.359 -1.66 26.141 1 98.62 568 GLU B CA 1
ATOM 9954 C C . GLU B 1 568 ? -22.844 -1.001 24.859 1 98.62 568 GLU B C 1
ATOM 9956 O O . GLU B 1 568 ? -23.859 -0.291 24.859 1 98.62 568 GLU B O 1
ATOM 9961 N N . PHE B 1 569 ? -22.203 -1.271 23.734 1 98.88 569 PHE B N 1
ATOM 9962 C CA . PHE B 1 569 ? -22.562 -0.625 22.484 1 98.88 569 PHE B CA 1
ATOM 9963 C C . PHE B 1 569 ? -23.172 -1.63 21.516 1 98.88 569 PHE B C 1
ATOM 9965 O O . PHE B 1 569 ? -22.812 -2.811 21.531 1 98.88 569 PHE B O 1
ATOM 9972 N N . LYS B 1 570 ? -24.016 -1.131 20.609 1 98.81 570 LYS B N 1
ATOM 9973 C CA . LYS B 1 570 ? -24.641 -1.961 19.578 1 98.81 570 LYS B CA 1
ATOM 9974 C C . LYS B 1 570 ? -23.75 -2.084 18.344 1 98.81 570 LYS B C 1
ATOM 9976 O O . LYS B 1 570 ? -23.875 -3.041 17.578 1 98.81 570 LYS B O 1
ATOM 9981 N N . ALA B 1 571 ? -22.875 -1.114 18.172 1 98.88 571 ALA B N 1
ATOM 9982 C CA . ALA B 1 571 ? -21.953 -1.12 17.031 1 98.88 571 ALA B CA 1
ATOM 9983 C C . ALA B 1 571 ? -20.75 -0.222 17.297 1 98.88 571 ALA B C 1
ATOM 9985 O O . ALA B 1 571 ? -20.828 0.705 18.109 1 98.88 571 ALA B O 1
ATOM 9986 N N . LEU B 1 572 ? -19.688 -0.55 16.609 1 98.94 572 LEU B N 1
ATOM 9987 C CA . LEU B 1 572 ? -18.438 0.198 16.672 1 98.94 572 LEU B CA 1
ATOM 9988 C C . LEU B 1 572 ? -17.953 0.562 15.266 1 98.94 572 LEU B C 1
ATOM 9990 O O . LEU B 1 572 ? -18.188 -0.179 14.312 1 98.94 572 LEU B O 1
ATOM 9994 N N . ALA B 1 573 ? -17.328 1.677 15.102 1 98.88 573 ALA B N 1
ATOM 9995 C CA . ALA B 1 573 ? -16.641 2.072 13.875 1 98.88 573 ALA B CA 1
ATOM 9996 C C . ALA B 1 573 ? -15.211 2.539 14.172 1 98.88 573 ALA B C 1
ATOM 9998 O O . ALA B 1 573 ? -15.016 3.508 14.914 1 98.88 573 ALA B O 1
ATOM 9999 N N . SER B 1 574 ? -14.25 1.816 13.656 1 98.81 574 SER B N 1
ATOM 10000 C CA . SER B 1 574 ? -12.836 2.141 13.805 1 98.81 574 SER B CA 1
ATOM 10001 C C . SER B 1 574 ? -12.242 2.631 12.484 1 98.81 574 SER B C 1
ATOM 10003 O O . SER B 1 574 ? -12.195 1.883 11.508 1 98.81 574 SER B O 1
ATOM 10005 N N . HIS B 1 575 ? -11.82 3.904 12.414 1 98.5 575 HIS B N 1
ATOM 10006 C CA . HIS B 1 575 ? -11.195 4.504 11.242 1 98.5 575 HIS B CA 1
ATOM 10007 C C . HIS B 1 575 ? -9.703 4.719 11.461 1 98.5 575 HIS B C 1
ATOM 10009 O O . HIS B 1 575 ? -9.305 5.594 12.234 1 98.5 575 HIS B O 1
ATOM 10015 N N . ASP B 1 576 ? -8.82 3.896 10.789 1 97.88 576 ASP B N 1
ATOM 10016 C CA . ASP B 1 576 ? -7.367 4.027 10.82 1 97.88 576 ASP B CA 1
ATOM 10017 C C . ASP B 1 576 ? -6.832 3.814 12.234 1 97.88 576 ASP B C 1
ATOM 10019 O O . ASP B 1 576 ? -6.043 4.621 12.734 1 97.88 576 ASP B O 1
ATOM 10023 N N . GLY B 1 577 ? -7.246 2.801 12.93 1 97.25 577 GLY B N 1
ATOM 10024 C CA . GLY B 1 577 ? -6.762 2.441 14.25 1 97.25 577 GLY B CA 1
ATOM 10025 C C . GLY B 1 577 ? -5.688 1.37 14.219 1 97.25 577 GLY B C 1
ATOM 10026 O O . GLY B 1 577 ? -5.699 0.496 13.352 1 97.25 577 GLY B O 1
ATOM 10027 N N . THR B 1 578 ? -4.777 1.404 15.195 1 97.19 578 THR B N 1
ATOM 10028 C CA . THR B 1 578 ? -3.812 0.32 15.336 1 97.19 578 THR B CA 1
ATOM 10029 C C . THR B 1 578 ? -4.465 -0.907 15.969 1 97.19 578 THR B C 1
ATOM 10031 O O . THR B 1 578 ? -5.453 -0.786 16.703 1 97.19 578 THR B O 1
ATOM 10034 N N . PHE B 1 579 ? -3.893 -2.088 15.68 1 98.25 579 PHE B N 1
ATOM 10035 C CA . PHE B 1 579 ? -4.441 -3.334 16.203 1 98.25 579 PHE B CA 1
ATOM 10036 C C . PHE B 1 579 ? -3.342 -4.211 16.781 1 98.25 579 PHE B C 1
ATOM 10038 O O . PHE B 1 579 ? -3.324 -4.48 17.984 1 98.25 579 PHE B O 1
ATOM 10045 N N . VAL B 1 580 ? -2.359 -4.621 16 1 98.06 580 VAL B N 1
ATOM 10046 C CA . VAL B 1 580 ? -1.253 -5.445 16.469 1 98.06 580 VAL B CA 1
ATOM 10047 C C . VAL B 1 580 ? -0.178 -4.559 17.094 1 98.06 580 VAL B C 1
ATOM 10049 O O . VAL B 1 580 ? 0.443 -3.748 16.406 1 98.06 580 VAL B O 1
ATOM 10052 N N . ALA B 1 581 ? 0.098 -4.805 18.375 1 97.56 581 ALA B N 1
ATOM 10053 C CA . ALA B 1 581 ? 0.951 -3.91 19.156 1 97.56 581 ALA B CA 1
ATOM 10054 C C . ALA B 1 581 ? 2.348 -3.818 18.547 1 97.56 581 ALA B C 1
ATOM 10056 O O . ALA B 1 581 ? 2.854 -2.719 18.297 1 97.56 581 ALA B O 1
ATOM 10057 N N . ASP B 1 582 ? 2.92 -4.953 18.172 1 96.94 582 ASP B N 1
ATOM 10058 C CA . ASP B 1 582 ? 4.305 -4.992 17.719 1 96.94 582 ASP B CA 1
ATOM 10059 C C . ASP B 1 582 ? 4.438 -4.398 16.312 1 96.94 582 ASP B C 1
ATOM 10061 O O . ASP B 1 582 ? 5.531 -4.004 15.906 1 96.94 582 ASP B O 1
ATOM 10065 N N . ALA B 1 583 ? 3.385 -4.332 15.594 1 96 583 ALA B N 1
ATOM 10066 C CA . ALA B 1 583 ? 3.424 -3.881 14.203 1 96 583 ALA B CA 1
ATOM 10067 C C . ALA B 1 583 ? 3.625 -2.369 14.125 1 96 583 ALA B C 1
ATOM 10069 O O . ALA B 1 583 ? 3.955 -1.836 13.062 1 96 583 ALA B O 1
ATOM 10070 N N . LYS B 1 584 ? 3.562 -1.59 15.25 1 95.06 584 LYS B N 1
ATOM 10071 C CA . LYS B 1 584 ? 3.656 -0.134 15.312 1 95.06 584 LYS B CA 1
ATOM 10072 C C . LYS B 1 584 ? 5.039 0.344 14.875 1 95.06 584 LYS B C 1
ATOM 10074 O O . LYS B 1 584 ? 5.215 1.512 14.523 1 95.06 584 LYS B O 1
ATOM 10079 N N . VAL B 1 585 ? 6.02 -0.536 14.844 1 95.81 585 VAL B N 1
ATOM 10080 C CA . VAL B 1 585 ? 7.398 -0.152 14.57 1 95.81 585 VAL B CA 1
ATOM 10081 C C . VAL B 1 585 ? 7.562 0.171 13.086 1 95.81 585 VAL B C 1
ATOM 10083 O O . VAL B 1 585 ? 8.562 0.764 12.68 1 95.81 585 VAL B O 1
ATOM 10086 N N . SER B 1 586 ? 6.578 -0.117 12.234 1 95.06 586 SER B N 1
ATOM 10087 C CA . SER B 1 586 ? 6.648 0.178 10.812 1 95.06 586 SER B CA 1
ATOM 10088 C C . SER B 1 586 ? 6.266 1.627 10.523 1 95.06 586 SER B C 1
ATOM 10090 O O . SER B 1 586 ? 6.289 2.066 9.375 1 95.06 586 SER B O 1
ATOM 10092 N N . THR B 1 587 ? 5.949 2.445 11.531 1 94.12 587 THR B N 1
ATOM 10093 C CA . THR B 1 587 ? 5.516 3.83 11.375 1 94.12 587 THR B CA 1
ATOM 10094 C C . THR B 1 587 ? 6.652 4.691 10.828 1 94.12 587 THR B C 1
ATOM 10096 O O . THR B 1 587 ? 7.824 4.332 10.945 1 94.12 587 THR B O 1
ATOM 10099 N N . GLU B 1 588 ? 6.328 5.801 10.25 1 93.5 588 GLU B N 1
ATOM 10100 C CA . GLU B 1 588 ? 7.305 6.707 9.648 1 93.5 588 GLU B CA 1
ATOM 10101 C C . GLU B 1 588 ? 7.902 7.641 10.695 1 93.5 588 GLU B C 1
ATOM 10103 O O . GLU B 1 588 ? 9.008 8.164 10.508 1 93.5 588 GLU B O 1
ATOM 10108 N N . GLU B 1 589 ? 7.254 7.926 11.812 1 94.69 589 GLU B N 1
ATOM 10109 C CA . GLU B 1 589 ? 7.742 8.75 12.906 1 94.69 589 GLU B CA 1
ATOM 10110 C C . GLU B 1 589 ? 8.07 7.902 14.133 1 94.69 589 GLU B C 1
ATOM 10112 O O . GLU B 1 589 ? 7.23 7.73 15.016 1 94.69 589 GLU B O 1
ATOM 10117 N N . LEU B 1 590 ? 9.32 7.543 14.305 1 95.75 590 LEU B N 1
ATOM 10118 C CA . LEU B 1 590 ? 9.734 6.66 15.383 1 95.75 590 LEU B CA 1
ATOM 10119 C C . LEU B 1 590 ? 9.75 7.402 16.719 1 95.75 590 LEU B C 1
ATOM 10121 O O . LEU B 1 590 ? 9.477 6.809 17.766 1 95.75 590 LEU B O 1
ATOM 10125 N N . TRP B 1 591 ? 10.062 8.734 16.672 1 95.94 591 TRP B N 1
ATOM 10126 C CA . TRP B 1 591 ? 10.039 9.516 17.906 1 95.94 591 TRP B CA 1
ATOM 10127 C C . TRP B 1 591 ? 8.672 9.438 18.562 1 95.94 591 TRP B C 1
ATOM 10129 O O . TRP B 1 591 ? 8.57 9.445 19.797 1 95.94 591 TRP B O 1
ATOM 10139 N N . PHE B 1 592 ? 7.621 9.367 17.781 1 96.12 592 PHE B N 1
ATOM 10140 C CA . PHE B 1 592 ? 6.258 9.289 18.297 1 96.12 592 PHE B CA 1
ATOM 10141 C C . PHE B 1 592 ? 6.059 8.008 19.109 1 96.12 592 PHE B C 1
ATOM 10143 O O . PHE B 1 592 ? 5.703 8.062 20.281 1 96.12 592 PHE B O 1
ATOM 10150 N N . MET B 1 593 ? 6.363 6.887 18.547 1 96.38 593 MET B N 1
ATOM 10151 C CA . MET B 1 593 ? 6.164 5.602 19.203 1 96.38 593 MET B CA 1
ATOM 10152 C C . MET B 1 593 ? 7.102 5.453 20.406 1 96.38 593 MET B C 1
ATOM 10154 O O . MET B 1 593 ? 6.691 4.988 21.469 1 96.38 593 MET B O 1
ATOM 10158 N N . GLN B 1 594 ? 8.297 5.883 20.219 1 96.88 594 GLN B N 1
ATOM 10159 C CA . GLN B 1 594 ? 9.273 5.73 21.297 1 96.88 594 GLN B CA 1
ATOM 10160 C C . GLN B 1 594 ? 8.922 6.605 22.484 1 96.88 594 GLN B C 1
ATOM 10162 O O . GLN B 1 594 ? 9.141 6.215 23.641 1 96.88 594 GLN B O 1
ATOM 10167 N N . HIS B 1 595 ? 8.359 7.777 22.203 1 97.31 595 HIS B N 1
ATOM 10168 C CA . HIS B 1 595 ? 7.871 8.617 23.297 1 97.31 595 HIS B CA 1
ATOM 10169 C C . HIS B 1 595 ? 6.66 7.98 23.984 1 97.31 595 HIS B C 1
ATOM 10171 O O . HIS B 1 595 ? 6.625 7.859 25.203 1 97.31 595 HIS B O 1
ATOM 10177 N N . GLU B 1 596 ? 5.715 7.566 23.219 1 97.19 596 GLU B N 1
ATOM 10178 C CA . GLU B 1 596 ? 4.445 7.066 23.734 1 97.19 596 GLU B CA 1
ATOM 10179 C C . GLU B 1 596 ? 4.641 5.766 24.516 1 97.19 596 GLU B C 1
ATOM 10181 O O . GLU B 1 596 ? 3.891 5.473 25.438 1 97.19 596 GLU B O 1
ATOM 10186 N N . PHE B 1 597 ? 5.68 5.012 24.125 1 97.5 597 PHE B N 1
ATOM 10187 C CA . PHE B 1 597 ? 5.848 3.711 24.766 1 97.5 597 PHE B CA 1
ATOM 10188 C C . PHE B 1 597 ? 7.16 3.652 25.547 1 97.5 597 PHE B C 1
ATOM 10190 O O . PHE B 1 597 ? 7.656 2.566 25.844 1 97.5 597 PHE B O 1
ATOM 10197 N N . ASN B 1 598 ? 7.73 4.746 25.844 1 96.38 598 ASN B N 1
ATOM 10198 C CA . ASN B 1 598 ? 8.82 4.969 26.781 1 96.38 598 ASN B CA 1
ATOM 10199 C C . ASN B 1 598 ? 10.055 4.152 26.406 1 96.38 598 ASN B C 1
ATOM 10201 O O . ASN B 1 598 ? 10.602 3.434 27.25 1 96.38 598 ASN B O 1
ATOM 10205 N N . GLY B 1 599 ? 10.523 4.215 25.188 1 96.19 599 GLY B N 1
ATOM 10206 C CA . GLY B 1 599 ? 11.773 3.58 24.812 1 96.19 599 GLY B CA 1
ATOM 10207 C C . GLY B 1 599 ? 11.742 2.988 23.422 1 96.19 599 GLY B C 1
ATOM 10208 O O . GLY B 1 599 ? 10.727 3.074 22.719 1 96.19 599 GLY B O 1
ATOM 10209 N N . THR B 1 600 ? 12.906 2.426 23.016 1 96.56 600 THR B N 1
ATOM 10210 C CA . THR B 1 600 ? 13.008 1.79 21.719 1 96.56 600 THR B CA 1
ATOM 10211 C C . THR B 1 600 ? 12.281 0.448 21.703 1 96.56 600 THR B C 1
ATOM 10213 O O . THR B 1 600 ? 11.992 -0.113 22.766 1 96.56 600 THR B O 1
ATOM 10216 N N . PHE B 1 601 ? 12.031 -0.042 20.562 1 96.75 601 PHE B N 1
ATOM 10217 C CA . PHE B 1 601 ? 11.281 -1.271 20.344 1 96.75 601 PHE B CA 1
ATOM 10218 C C . PHE B 1 601 ? 11.977 -2.459 21 1 96.75 601 PHE B C 1
ATOM 10220 O O . PHE B 1 601 ? 11.328 -3.334 21.562 1 96.75 601 PHE B O 1
ATOM 10227 N N . TRP B 1 602 ? 13.305 -2.535 20.984 1 96.94 602 TRP B N 1
ATOM 10228 C CA . TRP B 1 602 ? 14.023 -3.701 21.484 1 96.94 602 TRP B CA 1
ATOM 10229 C C . TRP B 1 602 ? 14.398 -3.533 22.953 1 96.94 602 TRP B C 1
ATOM 10231 O O . TRP B 1 602 ? 14.664 -4.516 23.641 1 96.94 602 TRP B O 1
ATOM 10241 N N . ASP B 1 603 ? 14.398 -2.332 23.438 1 96.81 603 ASP B N 1
ATOM 10242 C CA . ASP B 1 603 ? 14.781 -2.133 24.828 1 96.81 603 ASP B CA 1
ATOM 10243 C C . ASP B 1 603 ? 13.555 -2.178 25.75 1 96.81 603 ASP B C 1
ATOM 10245 O O . ASP B 1 603 ? 13.656 -2.545 26.922 1 96.81 603 ASP B O 1
ATOM 10249 N N . ASN B 1 604 ? 12.375 -1.76 25.234 1 96.81 604 ASN B N 1
ATOM 10250 C CA . ASN B 1 604 ? 11.164 -1.696 26.047 1 96.81 604 ASN B CA 1
ATOM 10251 C C . ASN B 1 604 ? 9.977 -2.342 25.344 1 96.81 604 ASN B C 1
ATOM 10253 O O . ASN B 1 604 ? 8.906 -1.744 25.25 1 96.81 604 ASN B O 1
ATOM 10257 N N . ARG B 1 605 ? 10.188 -3.539 24.859 1 95.81 605 ARG B N 1
ATOM 10258 C CA . ARG B 1 605 ? 9.18 -4.25 24.078 1 95.81 605 ARG B CA 1
ATOM 10259 C C . ARG B 1 605 ? 7.887 -4.41 24.859 1 95.81 605 ARG B C 1
ATOM 10261 O O . ARG B 1 605 ? 6.793 -4.324 24.297 1 95.81 605 ARG B O 1
ATOM 10268 N N . GLU B 1 606 ? 7.957 -4.613 26.078 1 96.56 606 GLU B N 1
ATOM 10269 C CA . GLU B 1 606 ? 6.793 -4.859 26.922 1 96.56 606 GLU B CA 1
ATOM 10270 C C . GLU B 1 606 ? 5.891 -3.633 26.984 1 96.56 606 GLU B C 1
ATOM 10272 O O . GLU B 1 606 ? 4.668 -3.76 27.094 1 96.56 606 GLU B O 1
ATOM 10277 N N . ASN B 1 607 ? 6.441 -2.459 26.906 1 97.5 607 ASN B N 1
ATOM 10278 C CA . ASN B 1 607 ? 5.645 -1.237 26.906 1 97.5 607 ASN B CA 1
ATOM 10279 C C . ASN B 1 607 ? 4.762 -1.144 25.672 1 97.5 607 ASN B C 1
ATOM 10281 O O . ASN B 1 607 ? 3.637 -0.648 25.734 1 97.5 607 ASN B O 1
ATOM 10285 N N . TYR B 1 608 ? 5.289 -1.639 24.562 1 96.56 608 TYR B N 1
ATOM 10286 C CA . TYR B 1 608 ? 4.508 -1.651 23.328 1 96.56 608 TYR B CA 1
ATOM 10287 C C . TYR B 1 608 ? 3.307 -2.58 23.453 1 96.56 608 TYR B C 1
ATOM 10289 O O . TYR B 1 608 ? 2.254 -2.324 22.859 1 96.56 608 TYR B O 1
ATOM 10297 N N . ARG B 1 609 ? 3.438 -3.6 24.219 1 96.88 609 ARG B N 1
ATOM 10298 C CA . ARG B 1 609 ? 2.434 -4.656 24.312 1 96.88 609 ARG B CA 1
ATOM 10299 C C . ARG B 1 609 ? 1.483 -4.418 25.469 1 96.88 609 ARG B C 1
ATOM 10301 O O . ARG B 1 609 ? 0.483 -5.121 25.625 1 96.88 609 ARG B O 1
ATOM 10308 N N . ARG B 1 610 ? 1.74 -3.445 26.281 1 96.88 610 ARG B N 1
ATOM 10309 C CA . ARG B 1 610 ? 1.004 -3.217 27.516 1 96.88 610 ARG B CA 1
ATOM 10310 C C . ARG B 1 610 ? -0.489 -3.062 27.25 1 96.88 610 ARG B C 1
ATOM 10312 O O . ARG B 1 610 ? -1.319 -3.562 28.016 1 96.88 610 ARG B O 1
ATOM 10319 N N . PHE B 1 611 ? -0.857 -2.416 26.219 1 97.56 611 PHE B N 1
ATOM 10320 C CA . PHE B 1 611 ? -2.24 -2.203 25.812 1 97.56 611 PHE B CA 1
ATOM 10321 C C . PHE B 1 611 ? -2.463 -2.691 24.391 1 97.56 611 PHE B C 1
ATOM 10323 O O . PHE B 1 611 ? -2.85 -1.912 23.516 1 97.56 611 PHE B O 1
ATOM 10330 N N . ASP B 1 612 ? -2.322 -3.984 24.25 1 98.12 612 ASP B N 1
ATOM 10331 C CA . ASP B 1 612 ? -2.412 -4.645 22.953 1 98.12 612 ASP B CA 1
ATOM 10332 C C . ASP B 1 612 ? -3.836 -5.129 22.688 1 98.12 612 ASP B C 1
ATOM 10334 O O . ASP B 1 612 ? -4.281 -6.125 23.266 1 98.12 612 ASP B O 1
ATOM 10338 N N . PRO B 1 613 ? -4.598 -4.477 21.734 1 98.44 613 PRO B N 1
ATOM 10339 C CA . PRO B 1 613 ? -5.941 -4.965 21.406 1 98.44 613 PRO B CA 1
ATOM 10340 C C . PRO B 1 613 ? -5.93 -6.383 20.844 1 98.44 613 PRO B C 1
ATOM 10342 O O . PRO B 1 613 ? -6.945 -7.082 20.906 1 98.44 613 PRO B O 1
ATOM 10345 N N . SER B 1 614 ? -4.797 -6.812 20.328 1 98.44 614 SER B N 1
ATOM 10346 C CA . SER B 1 614 ? -4.73 -8.102 19.641 1 98.44 614 SER B CA 1
ATOM 10347 C C . SER B 1 614 ? -4.324 -9.211 20.609 1 98.44 614 SER B C 1
ATOM 10349 O O . SER B 1 614 ? -4.07 -10.344 20.188 1 98.44 614 SER B O 1
ATOM 10351 N N . ALA B 1 615 ? -4.188 -8.93 21.875 1 98.06 615 ALA B N 1
ATOM 10352 C CA . ALA B 1 615 ? -3.898 -9.977 22.844 1 98.06 615 ALA B CA 1
ATOM 10353 C C . ALA B 1 615 ? -5.023 -11.008 22.906 1 98.06 615 ALA B C 1
ATOM 10355 O O . ALA B 1 615 ? -6.199 -10.656 22.766 1 98.06 615 ALA B O 1
ATOM 10356 N N . PRO B 1 616 ? -4.641 -12.305 23.141 1 98 616 PRO B N 1
ATOM 10357 C CA . PRO B 1 616 ? -5.633 -13.383 23.125 1 98 616 PRO B CA 1
ATOM 10358 C C . PRO B 1 616 ? -6.812 -13.125 24.062 1 98 616 PRO B C 1
ATOM 10360 O O . PRO B 1 616 ? -7.965 -13.359 23.688 1 98 616 PRO B O 1
ATOM 10363 N N . GLU B 1 617 ? -6.57 -12.602 25.234 1 97.94 617 GLU B N 1
ATOM 10364 C CA . GLU B 1 617 ? -7.625 -12.375 26.219 1 97.94 617 GLU B CA 1
ATOM 10365 C C . GLU B 1 617 ? -8.625 -11.336 25.719 1 97.94 617 GLU B C 1
ATOM 10367 O O . GLU B 1 617 ? -9.805 -11.391 26.078 1 97.94 617 GLU B O 1
ATOM 10372 N N . HIS B 1 618 ? -8.195 -10.391 24.938 1 98.5 618 HIS B N 1
ATOM 10373 C CA . HIS B 1 618 ? -9.078 -9.383 24.375 1 98.5 618 HIS B CA 1
ATOM 10374 C C . HIS B 1 618 ? -9.836 -9.938 23.172 1 98.5 618 HIS B C 1
ATOM 10376 O O . HIS B 1 618 ? -11.055 -9.781 23.078 1 98.5 618 HIS B O 1
ATOM 10382 N N . ILE B 1 619 ? -9.102 -10.625 22.25 1 98.56 619 ILE B N 1
ATOM 10383 C CA . ILE B 1 619 ? -9.719 -11.18 21.047 1 98.56 619 ILE B CA 1
ATOM 10384 C C . ILE B 1 619 ? -10.867 -12.094 21.438 1 98.56 619 ILE B C 1
ATOM 10386 O O . ILE B 1 619 ? -11.93 -12.07 20.812 1 98.56 619 ILE B O 1
ATOM 10390 N N . LYS B 1 620 ? -10.711 -12.883 22.438 1 98.12 620 LYS B N 1
ATOM 10391 C CA . LYS B 1 620 ? -11.703 -13.867 22.859 1 98.12 620 LYS B CA 1
ATOM 10392 C C . LYS B 1 620 ? -12.969 -13.18 23.375 1 98.12 620 LYS B C 1
ATOM 10394 O O . LYS B 1 620 ? -14.016 -13.82 23.516 1 98.12 620 LYS B O 1
ATOM 10399 N N . GLN B 1 621 ? -12.914 -11.844 23.594 1 98.31 621 GLN B N 1
ATOM 10400 C CA . GLN B 1 621 ? -14.07 -11.094 24.078 1 98.31 621 GLN B CA 1
ATOM 10401 C C . GLN B 1 621 ? -14.789 -10.398 22.938 1 98.31 621 GLN B C 1
ATOM 10403 O O . GLN B 1 621 ? -15.859 -9.805 23.125 1 98.31 621 GLN B O 1
ATOM 10408 N N . PHE B 1 622 ? -14.266 -10.43 21.766 1 98.69 622 PHE B N 1
ATOM 10409 C CA . PHE B 1 622 ? -14.875 -9.727 20.641 1 98.69 622 PHE B CA 1
ATOM 10410 C C . PHE B 1 622 ? -16.312 -10.195 20.422 1 98.69 622 PHE B C 1
ATOM 10412 O O . PHE B 1 622 ? -16.562 -11.391 20.328 1 98.69 622 PHE B O 1
ATOM 10419 N N . ALA B 1 623 ? -17.219 -9.227 20.328 1 98.62 623 ALA B N 1
ATOM 10420 C CA . ALA B 1 623 ? -18.609 -9.641 20.156 1 98.62 623 ALA B CA 1
ATOM 10421 C C . ALA B 1 623 ? -19.438 -8.539 19.516 1 98.62 623 ALA B C 1
ATOM 10423 O O . ALA B 1 623 ? -20.516 -8.797 18.984 1 98.62 623 ALA B O 1
ATOM 10424 N N . THR B 1 624 ? -19.016 -7.301 19.531 1 98.81 624 THR B N 1
ATOM 10425 C CA . THR B 1 624 ? -19.797 -6.172 19.047 1 98.81 624 THR B CA 1
ATOM 10426 C C . THR B 1 624 ? -19.562 -5.938 17.562 1 98.81 624 THR B C 1
ATOM 10428 O O . THR B 1 624 ? -18.406 -5.82 17.125 1 98.81 624 THR B O 1
ATOM 10431 N N . PRO B 1 625 ? -20.656 -5.816 16.719 1 98.75 625 PRO B N 1
ATOM 10432 C CA . PRO B 1 625 ? -20.453 -5.512 15.305 1 98.75 625 PRO B CA 1
ATOM 10433 C C . PRO B 1 625 ? -19.547 -4.309 15.078 1 98.75 625 PRO B C 1
ATOM 10435 O O . PRO B 1 625 ? -19.641 -3.314 15.805 1 98.75 625 PRO B O 1
ATOM 10438 N N . GLN B 1 626 ? -18.688 -4.41 14.031 1 98.88 626 GLN B N 1
ATOM 10439 C CA . GLN B 1 626 ? -17.688 -3.355 13.891 1 98.88 626 GLN B CA 1
ATOM 10440 C C . GLN B 1 626 ? -17.391 -3.072 12.422 1 98.88 626 GLN B C 1
ATOM 10442 O O . GLN B 1 626 ? -17.141 -3.998 11.648 1 98.88 626 GLN B O 1
ATOM 10447 N N . LEU B 1 627 ? -17.453 -1.794 12.031 1 98.88 627 LEU B N 1
ATOM 10448 C CA . LEU B 1 627 ? -16.984 -1.293 10.742 1 98.88 627 LEU B CA 1
ATOM 10449 C C . LEU B 1 627 ? -15.523 -0.85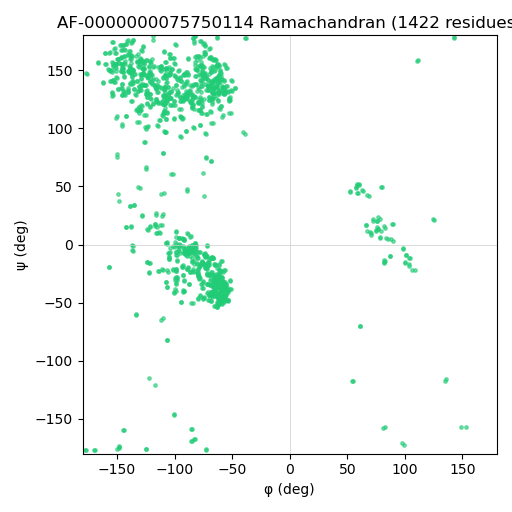4 10.828 1 98.88 627 LEU B C 1
ATOM 10451 O O . LEU B 1 627 ? -15.141 -0.125 11.742 1 98.88 627 LEU B O 1
ATOM 10455 N N . ILE B 1 628 ? -14.695 -1.349 9.93 1 98.88 628 ILE B N 1
ATOM 10456 C CA . ILE B 1 628 ? -13.297 -0.944 9.844 1 98.88 628 ILE B CA 1
ATOM 10457 C C . ILE B 1 628 ? -13.078 -0.103 8.586 1 98.88 628 ILE B C 1
ATOM 10459 O O . ILE B 1 628 ? -13.469 -0.503 7.488 1 98.88 628 ILE B O 1
ATOM 10463 N N . ILE B 1 629 ? -12.5 1.066 8.703 1 98.81 629 ILE B N 1
ATOM 10464 C CA . ILE B 1 629 ? -12.094 1.903 7.578 1 98.81 629 ILE B CA 1
ATOM 10465 C C . ILE B 1 629 ? -10.578 2.066 7.578 1 98.81 629 ILE B C 1
ATOM 10467 O O . ILE B 1 629 ? -9.984 2.441 8.594 1 98.81 629 ILE B O 1
ATOM 10471 N N . HIS B 1 630 ? -9.883 1.757 6.539 1 98.5 630 HIS B N 1
ATOM 10472 C CA . HIS B 1 630 ? -8.438 1.905 6.426 1 98.5 630 HIS B CA 1
ATOM 10473 C C . HIS B 1 630 ? -8.008 2.074 4.973 1 98.5 630 HIS B C 1
ATOM 10475 O O . HIS B 1 630 ? -8.344 1.245 4.121 1 98.5 630 HIS B O 1
ATOM 10481 N N . SER B 1 631 ? -7.191 3.129 4.586 1 97.88 631 SER B N 1
ATOM 10482 C CA . SER B 1 631 ? -6.871 3.451 3.199 1 97.88 631 SER B CA 1
ATOM 10483 C C . SER B 1 631 ? -5.414 3.133 2.883 1 97.88 631 SER B C 1
ATOM 10485 O O . SER B 1 631 ? -4.59 2.99 3.791 1 97.88 631 SER B O 1
ATOM 10487 N N . ASP B 1 632 ? -5.055 3.109 1.595 1 96.88 632 ASP B N 1
ATOM 10488 C CA . ASP B 1 632 ? -3.773 2.584 1.133 1 96.88 632 ASP B CA 1
ATOM 10489 C C . ASP B 1 632 ? -2.656 3.604 1.335 1 96.88 632 ASP B C 1
ATOM 10491 O O . ASP B 1 632 ? -1.494 3.232 1.506 1 96.88 632 ASP B O 1
ATOM 10495 N N . LEU B 1 633 ? -2.936 4.863 1.374 1 97.31 633 LEU B N 1
ATOM 10496 C CA . LEU B 1 633 ? -1.878 5.867 1.413 1 97.31 633 LEU B CA 1
ATOM 10497 C C . LEU B 1 633 ? -1.644 6.355 2.84 1 97.31 633 LEU B C 1
ATOM 10499 O O . LEU B 1 633 ? -0.965 7.363 3.053 1 97.31 633 LEU B O 1
ATOM 10503 N N . ASP B 1 634 ? -2.217 5.684 3.812 1 97.12 634 ASP B N 1
ATOM 10504 C CA . ASP B 1 634 ? -1.896 5.949 5.211 1 97.12 634 ASP B CA 1
ATOM 10505 C C . ASP B 1 634 ? -0.571 5.305 5.605 1 97.12 634 ASP B C 1
ATOM 10507 O O . ASP B 1 634 ? -0.525 4.109 5.914 1 97.12 634 ASP B O 1
ATOM 10511 N N . TYR B 1 635 ? 0.51 6.16 5.688 1 95.44 635 TYR B N 1
ATOM 10512 C CA . TYR B 1 635 ? 1.816 5.594 6 1 95.44 635 TYR B CA 1
ATOM 10513 C C . TYR B 1 635 ? 2.141 5.75 7.48 1 95.44 635 TYR B C 1
ATOM 10515 O O . TYR B 1 635 ? 3.098 5.156 7.98 1 95.44 635 TYR B O 1
ATOM 10523 N N . ARG B 1 636 ? 1.302 6.52 8.188 1 95.12 636 ARG B N 1
ATOM 10524 C CA . ARG B 1 636 ? 1.413 6.586 9.648 1 95.12 636 ARG B CA 1
ATOM 10525 C C . ARG B 1 636 ? 0.967 5.277 10.289 1 95.12 636 ARG B C 1
ATOM 10527 O O . ARG B 1 636 ? 1.623 4.777 11.203 1 95.12 636 ARG B O 1
ATOM 10534 N N . LEU B 1 637 ? -0.12 4.797 9.891 1 95.81 637 LEU B N 1
ATOM 10535 C CA . LEU B 1 637 ? -0.665 3.486 10.234 1 95.81 637 LEU B CA 1
ATOM 10536 C C . LEU B 1 637 ? -0.992 2.688 8.977 1 95.81 637 LEU B C 1
ATOM 10538 O O . LEU B 1 637 ? -2.059 2.865 8.391 1 95.81 637 LEU B O 1
ATOM 10542 N N . PRO B 1 638 ? -0.117 1.767 8.625 1 95.5 638 PRO B N 1
ATOM 10543 C CA . PRO B 1 638 ? -0.304 1.075 7.344 1 95.5 638 PRO B CA 1
ATOM 10544 C C . PRO B 1 638 ? -1.59 0.253 7.301 1 95.5 638 PRO B C 1
ATOM 10546 O O . PRO B 1 638 ? -2.072 -0.201 8.344 1 95.5 638 PRO B O 1
ATOM 10549 N N . ILE B 1 639 ? -2.156 0.033 6.121 1 96.56 639 ILE B N 1
ATOM 10550 C CA . ILE B 1 639 ? -3.439 -0.617 5.871 1 96.56 639 ILE B CA 1
ATOM 10551 C C . ILE B 1 639 ? -3.439 -2.012 6.492 1 96.56 639 ILE B C 1
ATOM 10553 O O . ILE B 1 639 ? -4.5 -2.553 6.816 1 96.56 639 ILE B O 1
ATOM 10557 N N . SER B 1 640 ? -2.26 -2.605 6.742 1 96.75 640 SER B N 1
ATOM 10558 C CA . SER B 1 640 ? -2.158 -3.934 7.34 1 96.75 640 SER B CA 1
ATOM 10559 C C . SER B 1 640 ? -2.832 -3.979 8.711 1 96.75 640 SER B C 1
ATOM 10561 O O . SER B 1 640 ? -3.336 -5.023 9.125 1 96.75 640 SER B O 1
ATOM 10563 N N . GLU B 1 641 ? -2.889 -2.855 9.453 1 97.25 641 GLU B N 1
ATOM 10564 C CA . GLU B 1 641 ? -3.564 -2.779 10.742 1 97.25 641 GLU B CA 1
ATOM 10565 C C . GLU B 1 641 ? -5.051 -3.088 10.602 1 97.25 641 GLU B C 1
ATOM 10567 O O . GLU B 1 641 ? -5.598 -3.895 11.359 1 97.25 641 GLU B O 1
ATOM 10572 N N . GLY B 1 642 ? -5.676 -2.43 9.617 1 97.94 642 GLY B N 1
ATOM 10573 C CA . GLY B 1 642 ? -7.09 -2.662 9.375 1 97.94 642 GLY B CA 1
ATOM 10574 C C . GLY B 1 642 ? -7.391 -4.066 8.883 1 97.94 642 GLY B C 1
ATOM 10575 O O . GLY B 1 642 ? -8.383 -4.672 9.289 1 97.94 642 GLY B O 1
ATOM 10576 N N . LEU B 1 643 ? -6.508 -4.641 8.047 1 97.56 643 LEU B N 1
ATOM 10577 C CA . LEU B 1 643 ? -6.695 -5.98 7.5 1 97.56 643 LEU B CA 1
ATOM 10578 C C . LEU B 1 643 ? -6.586 -7.035 8.594 1 97.56 643 LEU B C 1
ATOM 10580 O O . LEU B 1 643 ? -7.391 -7.969 8.648 1 97.56 643 LEU B O 1
ATOM 10584 N N . ALA B 1 644 ? -5.602 -6.895 9.477 1 97.81 644 ALA B N 1
ATOM 10585 C CA . ALA B 1 644 ? -5.434 -7.824 10.586 1 97.81 644 ALA B CA 1
ATOM 10586 C C . ALA B 1 644 ? -6.676 -7.855 11.469 1 97.81 644 ALA B C 1
ATOM 10588 O O . ALA B 1 644 ? -7.168 -8.93 11.828 1 97.81 644 ALA B O 1
ATOM 10589 N N . LEU B 1 645 ? -7.172 -6.688 11.797 1 98.62 645 LEU B N 1
ATOM 10590 C CA . LEU B 1 645 ? -8.367 -6.586 12.625 1 98.62 645 LEU B CA 1
ATOM 10591 C C . LEU B 1 645 ? -9.562 -7.238 11.938 1 98.62 645 LEU B C 1
ATOM 10593 O O . LEU B 1 645 ? -10.289 -8.023 12.562 1 98.62 645 LEU B O 1
ATOM 10597 N N . PHE B 1 646 ? -9.781 -6.961 10.688 1 98.19 646 PHE B N 1
ATOM 10598 C CA . PHE B 1 646 ? -10.898 -7.516 9.938 1 98.19 646 PHE B CA 1
ATOM 10599 C C . PHE B 1 646 ? -10.82 -9.039 9.891 1 98.19 646 PHE B C 1
ATOM 10601 O O . PHE B 1 646 ? -11.828 -9.727 10.094 1 98.19 646 PHE B O 1
ATOM 10608 N N . ASN B 1 647 ? -9.633 -9.531 9.641 1 97.12 647 ASN B N 1
ATOM 10609 C CA . ASN B 1 647 ? -9.414 -10.977 9.625 1 97.12 647 ASN B CA 1
ATOM 10610 C C . ASN B 1 647 ? -9.859 -11.617 10.938 1 97.12 647 ASN B C 1
ATOM 10612 O O . ASN B 1 647 ? -10.602 -12.602 10.938 1 97.12 647 ASN B O 1
ATOM 10616 N N . ILE B 1 648 ? -9.461 -11.062 12.039 1 97.69 648 ILE B N 1
ATOM 10617 C CA . ILE B 1 648 ? -9.719 -11.641 13.352 1 97.69 648 ILE B CA 1
ATOM 10618 C C . ILE B 1 648 ? -11.203 -11.531 13.68 1 97.69 648 ILE B C 1
ATOM 10620 O O . ILE B 1 648 ? -11.812 -12.484 14.18 1 97.69 648 ILE B O 1
ATOM 10624 N N . LEU B 1 649 ? -11.82 -10.367 13.398 1 98.12 649 LEU B N 1
ATOM 10625 C CA . LEU B 1 649 ? -13.25 -10.211 13.625 1 98.12 649 LEU B CA 1
ATOM 10626 C C . LEU B 1 649 ? -14.039 -11.266 12.867 1 98.12 649 LEU B C 1
ATOM 10628 O O . LEU B 1 649 ? -14.938 -11.898 13.43 1 98.12 649 LEU B O 1
ATOM 10632 N N . GLN B 1 650 ? -13.703 -11.484 11.625 1 96.56 650 GLN B N 1
ATOM 10633 C CA . GLN B 1 650 ? -14.383 -12.461 10.781 1 96.56 650 GLN B CA 1
ATOM 10634 C C . GLN B 1 650 ? -14.188 -13.875 11.32 1 96.56 650 GLN B C 1
ATOM 10636 O O . GLN B 1 650 ? -15.141 -14.656 11.406 1 96.56 650 GLN B O 1
ATOM 10641 N N . GLU B 1 651 ? -13.016 -14.211 11.703 1 95.31 651 GLU B N 1
ATOM 10642 C CA . GLU B 1 651 ? -12.742 -15.555 12.219 1 95.31 651 GLU B CA 1
ATOM 10643 C C . GLU B 1 651 ? -13.469 -15.797 13.539 1 95.31 651 GLU B C 1
ATOM 10645 O O . GLU B 1 651 ? -13.836 -16.938 13.844 1 95.31 651 GLU B O 1
ATOM 10650 N N . ARG B 1 652 ? -13.695 -14.727 14.312 1 96.75 652 ARG B N 1
ATOM 10651 C CA . ARG B 1 652 ? -14.398 -14.812 15.586 1 96.75 652 ARG B CA 1
ATOM 10652 C C . ARG B 1 652 ? -15.906 -14.82 15.375 1 96.75 652 ARG B C 1
ATOM 10654 O O . ARG B 1 652 ? -16.672 -14.945 16.344 1 96.75 652 ARG B O 1
ATOM 10661 N N . GLY B 1 653 ? -16.391 -14.68 14.164 1 95.44 653 GLY B N 1
ATOM 10662 C CA . GLY B 1 653 ? -17.812 -14.688 13.844 1 95.44 653 GLY B CA 1
ATOM 10663 C C . GLY B 1 653 ? -18.516 -13.398 14.219 1 95.44 653 GLY B C 1
ATOM 10664 O O . GLY B 1 653 ? -19.734 -13.375 14.398 1 95.44 653 GLY B O 1
ATOM 10665 N N . VAL B 1 654 ? -17.766 -12.305 14.391 1 97.81 654 VAL B N 1
ATOM 10666 C CA . VAL B 1 654 ? -18.344 -11 14.703 1 97.81 654 VAL B CA 1
ATOM 10667 C C . VAL B 1 654 ? -18.766 -10.297 13.422 1 97.81 654 VAL B C 1
ATOM 10669 O O . VAL B 1 654 ? -17.969 -10.148 12.492 1 97.81 654 VAL B O 1
ATOM 10672 N N . PRO B 1 655 ? -20.062 -9.859 13.312 1 97.38 655 PRO B N 1
ATOM 10673 C CA . PRO B 1 655 ? -20.422 -9.086 12.125 1 97.38 655 PRO B CA 1
ATOM 10674 C C . PRO B 1 655 ? -19.5 -7.895 11.883 1 97.38 655 PRO B C 1
ATOM 10676 O O . PRO B 1 655 ? -19.281 -7.094 12.797 1 97.38 655 PRO B O 1
ATOM 10679 N N . SER B 1 656 ? -18.938 -7.844 10.734 1 98 656 SER B N 1
ATOM 10680 C CA . SER B 1 656 ? -17.969 -6.785 10.43 1 98 656 SER B CA 1
ATOM 10681 C C . SER B 1 656 ? -17.953 -6.465 8.938 1 98 656 SER B C 1
ATOM 10683 O O . SER B 1 656 ? -18.406 -7.262 8.125 1 98 656 SER B O 1
ATOM 10685 N N . ARG B 1 657 ? -17.562 -5.289 8.57 1 98.06 657 ARG B N 1
ATOM 10686 C CA . ARG B 1 657 ? -17.391 -4.77 7.223 1 98.06 657 ARG B CA 1
ATOM 10687 C C . ARG B 1 657 ? -16.094 -3.973 7.109 1 98.06 657 ARG B C 1
ATOM 10689 O O . ARG B 1 657 ? -15.719 -3.246 8.031 1 98.06 657 ARG B O 1
ATOM 10696 N N . LEU B 1 658 ? -15.281 -4.102 5.988 1 98.5 658 LEU B N 1
ATOM 10697 C CA . LEU B 1 658 ? -14.094 -3.316 5.688 1 98.5 658 LEU B CA 1
ATOM 10698 C C . LEU B 1 658 ? -14.367 -2.32 4.566 1 98.5 658 LEU B C 1
ATOM 10700 O O . LEU B 1 658 ? -14.875 -2.695 3.508 1 98.5 658 LEU B O 1
ATOM 10704 N N . LEU B 1 659 ? -14.148 -1.082 4.773 1 98.62 659 LEU B N 1
ATOM 10705 C CA . LEU B 1 659 ? -14.156 -0.011 3.785 1 98.62 659 LEU B CA 1
ATOM 10706 C C . LEU B 1 659 ? -12.742 0.518 3.547 1 98.62 659 LEU B C 1
ATOM 10708 O O . LEU B 1 659 ? -12.055 0.911 4.492 1 98.62 659 LEU B O 1
ATOM 10712 N N . SER B 1 660 ? -12.281 0.517 2.328 1 98.38 660 SER B N 1
ATOM 10713 C CA . SER B 1 660 ? -10.945 1.019 2.018 1 98.38 660 SER B CA 1
ATOM 10714 C C . SER B 1 660 ? -10.953 1.855 0.742 1 98.38 660 SER B C 1
ATOM 10716 O O . SER B 1 660 ? -11.883 1.765 -0.061 1 98.38 660 SER B O 1
ATOM 10718 N N . PHE B 1 661 ? -9.953 2.697 0.545 1 98.56 661 PHE B N 1
ATOM 10719 C CA . PHE B 1 661 ? -9.742 3.535 -0.63 1 98.56 661 PHE B CA 1
ATOM 10720 C C . PHE B 1 661 ? -8.297 3.463 -1.098 1 98.56 661 PHE B C 1
ATOM 10722 O O . PHE B 1 661 ? -7.371 3.658 -0.306 1 98.56 661 PHE B O 1
ATOM 10729 N N . PRO B 1 662 ? -8.062 3.195 -2.402 1 97.44 662 PRO B N 1
ATOM 10730 C CA . PRO B 1 662 ? -6.684 3.111 -2.896 1 97.44 662 PRO B CA 1
ATOM 10731 C C . PRO B 1 662 ? -6.004 4.473 -2.982 1 97.44 662 PRO B C 1
ATOM 10733 O O . PRO B 1 662 ? -4.773 4.551 -3.041 1 97.44 662 PRO B O 1
ATOM 10736 N N . ASP B 1 663 ? -6.836 5.52 -2.986 1 97.88 663 ASP B N 1
ATOM 10737 C CA . ASP B 1 663 ? -6.273 6.828 -3.311 1 97.88 663 ASP B CA 1
ATOM 10738 C C . ASP B 1 663 ? -6.496 7.82 -2.174 1 97.88 663 ASP B C 1
ATOM 10740 O O . ASP B 1 663 ? -6.48 9.031 -2.391 1 97.88 663 ASP B O 1
ATOM 10744 N N . GLU B 1 664 ? -6.848 7.305 -1.007 1 98.38 664 GLU B N 1
ATOM 10745 C CA . GLU B 1 664 ? -6.977 8.148 0.178 1 98.38 664 GLU B CA 1
ATOM 10746 C C . GLU B 1 664 ? -5.883 7.836 1.198 1 98.38 664 GLU B C 1
ATOM 10748 O O . GLU B 1 664 ? -5.281 6.762 1.163 1 98.38 664 GLU B O 1
ATOM 10753 N N . ASN B 1 665 ? -5.5 8.75 1.98 1 97.44 665 ASN B N 1
ATOM 10754 C CA . ASN B 1 665 ? -4.492 8.625 3.029 1 97.44 665 ASN B CA 1
ATOM 10755 C C . ASN B 1 665 ? -5.137 8.469 4.406 1 97.44 665 ASN B C 1
ATOM 10757 O O . ASN B 1 665 ? -6.129 7.746 4.551 1 97.44 665 ASN B O 1
ATOM 10761 N N . HIS B 1 666 ? -4.523 9.016 5.523 1 96.81 666 HIS B N 1
ATOM 10762 C CA . HIS B 1 666 ? -5.027 8.914 6.891 1 96.81 666 HIS B CA 1
ATOM 10763 C C . HIS B 1 666 ? -6.414 9.531 7.012 1 96.81 666 HIS B C 1
ATOM 10765 O O . HIS B 1 666 ? -7.137 9.266 7.977 1 96.81 666 HIS B O 1
ATOM 10771 N N . TRP B 1 667 ? -6.816 10.305 6 1 96.69 667 TRP B N 1
ATOM 10772 C CA . TRP B 1 667 ? -8.117 10.953 5.895 1 96.69 667 TRP B CA 1
ATOM 10773 C C . TRP B 1 667 ? -8.789 10.617 4.562 1 96.69 667 TRP B C 1
ATOM 10775 O O . TRP B 1 667 ? -8.109 10.305 3.582 1 96.69 667 TRP B O 1
ATOM 10785 N N . VAL B 1 668 ? -10.055 10.609 4.551 1 98 668 VAL B N 1
ATOM 10786 C CA . VAL B 1 668 ? -10.836 10.5 3.326 1 98 668 VAL B CA 1
ATOM 10787 C C . VAL B 1 668 ? -11.344 11.875 2.91 1 98 668 VAL B C 1
ATOM 10789 O O . VAL B 1 668 ? -12.273 12.414 3.516 1 98 668 VAL B O 1
ATOM 10792 N N . ILE B 1 669 ? -10.75 12.398 1.837 1 96 669 ILE B N 1
ATOM 10793 C CA . ILE B 1 669 ? -10.969 13.82 1.604 1 96 669 ILE B CA 1
ATOM 10794 C C . ILE B 1 669 ? -11.586 14.031 0.223 1 96 669 ILE B C 1
ATOM 10796 O O . ILE B 1 669 ? -12.242 15.047 -0.024 1 96 669 ILE B O 1
ATOM 10800 N N . ASN B 1 670 ? -11.422 13.086 -0.775 1 97.69 670 ASN B N 1
ATOM 10801 C CA . ASN B 1 670 ? -12.125 13.195 -2.051 1 97.69 670 ASN B CA 1
ATOM 10802 C C . ASN B 1 670 ? -13.641 13.25 -1.856 1 97.69 670 ASN B C 1
ATOM 10804 O O . ASN B 1 670 ? -14.203 12.438 -1.121 1 97.69 670 ASN B O 1
ATOM 10808 N N . LYS B 1 671 ? -14.328 14.156 -2.547 1 98 671 LYS B N 1
ATOM 10809 C CA . LYS B 1 671 ? -15.734 14.445 -2.273 1 98 671 LYS B CA 1
ATOM 10810 C C . LYS B 1 671 ? -16.609 13.211 -2.516 1 98 671 LYS B C 1
ATOM 10812 O O . LYS B 1 671 ? -17.469 12.891 -1.704 1 98 671 LYS B O 1
ATOM 10817 N N . GLU B 1 672 ? -16.359 12.547 -3.598 1 98.12 672 GLU B N 1
ATOM 10818 C CA . GLU B 1 672 ? -17.141 11.352 -3.885 1 98.12 672 GLU B CA 1
ATOM 10819 C C . GLU B 1 672 ? -16.828 10.234 -2.885 1 98.12 672 GLU B C 1
ATOM 10821 O O . GLU B 1 672 ? -17.734 9.492 -2.484 1 98.12 672 GLU B O 1
ATOM 10826 N N . ASN B 1 673 ? -15.578 10.039 -2.531 1 98.44 673 ASN B N 1
ATOM 10827 C CA . ASN B 1 673 ? -15.188 9.078 -1.503 1 98.44 673 ASN B CA 1
ATOM 10828 C C . ASN B 1 673 ? -15.797 9.438 -0.148 1 98.44 673 ASN B C 1
ATOM 10830 O O . ASN B 1 673 ? -16.234 8.555 0.59 1 98.44 673 ASN B O 1
ATOM 10834 N N . SER B 1 674 ? -15.734 10.734 0.168 1 98.06 674 SER B N 1
ATOM 10835 C CA . SER B 1 674 ? -16.297 11.211 1.422 1 98.06 674 SER B CA 1
ATOM 10836 C C . SER B 1 674 ? -17.781 10.859 1.529 1 98.06 674 SER B C 1
ATOM 10838 O O . SER B 1 674 ? -18.266 10.5 2.607 1 98.06 674 SER B O 1
ATOM 10840 N N . LEU B 1 675 ? -18.516 11.016 0.471 1 97.44 675 LEU B N 1
ATOM 10841 C CA . LEU B 1 675 ? -19.922 10.648 0.48 1 97.44 675 LEU B CA 1
ATOM 10842 C C . LEU B 1 675 ? -20.094 9.172 0.829 1 97.44 675 LEU B C 1
ATOM 10844 O O . LEU B 1 675 ? -20.922 8.828 1.685 1 97.44 675 LEU B O 1
ATOM 10848 N N . VAL B 1 676 ? -19.312 8.32 0.191 1 97.75 676 VAL B N 1
ATOM 10849 C CA . VAL B 1 676 ? -19.406 6.895 0.466 1 97.75 676 VAL B CA 1
ATOM 10850 C C . VAL B 1 676 ? -19 6.617 1.91 1 97.75 676 VAL B C 1
ATOM 10852 O O . VAL B 1 676 ? -19.609 5.789 2.59 1 97.75 676 VAL B O 1
ATOM 10855 N N . TRP B 1 677 ? -17.969 7.273 2.352 1 98.25 677 TRP B N 1
ATOM 10856 C CA . TRP B 1 677 ? -17.547 7.137 3.742 1 98.25 677 TRP B CA 1
ATOM 10857 C C . TRP B 1 677 ? -18.703 7.422 4.691 1 98.25 677 TRP B C 1
ATOM 10859 O O . TRP B 1 677 ? -19 6.609 5.574 1 98.25 677 TRP B O 1
ATOM 10869 N N . HIS B 1 678 ? -19.438 8.508 4.496 1 97.44 678 HIS B N 1
ATOM 10870 C CA . HIS B 1 678 ? -20.562 8.875 5.352 1 97.44 678 HIS B CA 1
ATOM 10871 C C . HIS B 1 678 ? -21.688 7.852 5.25 1 97.44 678 HIS B C 1
ATOM 10873 O O . HIS B 1 678 ? -22.281 7.477 6.262 1 97.44 678 HIS B O 1
ATOM 10879 N N . GLN B 1 679 ? -21.922 7.445 4.055 1 97.12 679 GLN B N 1
ATOM 10880 C CA . GLN B 1 679 ? -22.984 6.465 3.842 1 97.12 679 GLN B CA 1
ATOM 10881 C C . GLN B 1 679 ? -22.719 5.18 4.617 1 97.12 679 GLN B C 1
ATOM 10883 O O . GLN B 1 679 ? -23.609 4.633 5.262 1 97.12 679 GLN B O 1
ATOM 10888 N N . GLN B 1 680 ? -21.5 4.762 4.586 1 98 680 GLN B N 1
ATOM 10889 C CA . GLN B 1 680 ? -21.156 3.49 5.215 1 98 680 GLN B CA 1
ATOM 10890 C C . GLN B 1 680 ? -21.062 3.637 6.73 1 98 680 GLN B C 1
ATOM 10892 O O . GLN B 1 680 ? -21.531 2.773 7.473 1 98 680 GLN B O 1
ATOM 10897 N N . VAL B 1 681 ? -20.438 4.676 7.246 1 98.25 681 VAL B N 1
ATOM 10898 C CA . VAL B 1 681 ? -20.297 4.879 8.68 1 98.25 681 VAL B CA 1
ATOM 10899 C C . VAL B 1 681 ? -21.656 5.094 9.32 1 98.25 681 VAL B C 1
ATOM 10901 O O . VAL B 1 681 ? -22.031 4.383 10.258 1 98.25 681 VAL B O 1
ATOM 10904 N N . LEU B 1 682 ? -22.453 6.039 8.805 1 97.44 682 LEU B N 1
ATOM 10905 C CA . LEU B 1 682 ? -23.781 6.312 9.359 1 97.44 682 LEU B CA 1
ATOM 10906 C C . LEU B 1 682 ? -24.703 5.121 9.148 1 97.44 682 LEU B C 1
ATOM 10908 O O . LEU B 1 682 ? -25.453 4.746 10.062 1 97.44 682 LEU B O 1
ATOM 10912 N N . GLY B 1 683 ? -24.641 4.555 7.922 1 97.81 683 GLY B N 1
ATOM 10913 C CA . GLY B 1 683 ? -25.484 3.396 7.656 1 97.81 683 GLY B CA 1
ATOM 10914 C C . GLY B 1 683 ? -25.234 2.242 8.609 1 97.81 683 GLY B C 1
ATOM 10915 O O . GLY B 1 683 ? -26.172 1.596 9.07 1 97.81 683 GLY B O 1
ATOM 10916 N N . TRP B 1 684 ? -23.969 1.942 8.891 1 98.31 684 TRP B N 1
ATOM 10917 C CA . TRP B 1 684 ? -23.594 0.865 9.805 1 98.31 684 TRP B CA 1
ATOM 10918 C C . TRP B 1 684 ? -24.125 1.142 11.211 1 98.31 684 TRP B C 1
ATOM 10920 O O . TRP B 1 684 ? -24.766 0.281 11.828 1 98.31 684 TRP B O 1
ATOM 10930 N N . LEU B 1 685 ? -23.844 2.32 11.711 1 98.38 685 LEU B N 1
ATOM 10931 C CA . LEU B 1 685 ? -24.266 2.693 13.055 1 98.38 685 LEU B CA 1
ATOM 10932 C C . LEU B 1 685 ? -25.781 2.711 13.164 1 98.38 685 LEU B C 1
ATOM 10934 O O . LEU B 1 685 ? -26.344 2.205 14.133 1 98.38 685 LEU B O 1
ATOM 10938 N N . ASN B 1 686 ? -26.484 3.264 12.188 1 98.12 686 ASN B N 1
ATOM 10939 C CA . ASN B 1 686 ? -27.938 3.318 12.18 1 98.12 686 ASN B CA 1
ATOM 10940 C C . ASN B 1 686 ? -28.547 1.922 12.188 1 98.12 686 ASN B C 1
ATOM 10942 O O . ASN B 1 686 ? -29.5 1.666 12.922 1 98.12 686 ASN B O 1
ATOM 10946 N N . LYS B 1 687 ? -27.984 1.064 11.383 1 97.69 687 LYS B N 1
ATOM 10947 C CA . LYS B 1 687 ? -28.5 -0.301 11.289 1 97.69 687 LYS B CA 1
ATOM 10948 C C . LYS B 1 687 ? -28.531 -0.967 12.664 1 97.69 687 LYS B C 1
ATOM 10950 O O . LYS B 1 687 ? -29.547 -1.534 13.055 1 97.69 687 LYS B O 1
ATOM 10955 N N . TYR B 1 688 ? -27.531 -0.818 13.461 1 98.19 688 TYR B N 1
ATOM 10956 C CA . TYR B 1 688 ? -27.391 -1.602 14.688 1 98.19 688 TYR B CA 1
ATOM 10957 C C . TYR B 1 688 ? -28 -0.863 15.875 1 98.19 688 TYR B C 1
ATOM 10959 O O . TYR B 1 688 ? -28.422 -1.486 16.859 1 98.19 688 TYR B O 1
ATOM 10967 N N . SER B 1 689 ? -28.047 0.464 15.797 1 98 689 SER B N 1
ATOM 10968 C CA . SER B 1 689 ? -28.672 1.223 16.875 1 98 689 SER B CA 1
ATOM 10969 C C . SER B 1 689 ? -30.188 1.231 16.734 1 98 689 SER B C 1
ATOM 10971 O O . SER B 1 689 ? -30.906 1.623 17.656 1 98 689 SER B O 1
ATOM 10973 N N . GLY B 1 690 ? -30.688 0.897 15.578 1 96.56 690 GLY B N 1
ATOM 10974 C CA . GLY B 1 690 ? -32.125 0.835 15.336 1 96.56 690 GLY B CA 1
ATOM 10975 C C . GLY B 1 690 ? -32.688 2.154 14.859 1 96.56 690 GLY B C 1
ATOM 10976 O O . GLY B 1 690 ? -33.906 2.375 14.953 1 96.56 690 GLY B O 1
ATOM 10977 N N . ILE B 1 691 ? -31.844 3.025 14.398 1 94.75 691 ILE B N 1
ATOM 10978 C CA . ILE B 1 691 ? -32.312 4.285 13.836 1 94.75 691 ILE B CA 1
ATOM 10979 C C . ILE B 1 691 ? -32.844 4.043 12.43 1 94.75 691 ILE B C 1
ATOM 10981 O O . ILE B 1 691 ? -32.156 3.479 11.578 1 94.75 691 ILE B O 1
ATOM 10985 N N . ASP B 1 692 ? -34.031 4.453 12.172 1 88.69 692 ASP B N 1
ATOM 10986 C CA . ASP B 1 692 ? -34.656 4.34 10.859 1 88.69 692 ASP B CA 1
ATOM 10987 C C . ASP B 1 692 ? -35.625 5.496 10.625 1 88.69 692 ASP B C 1
ATOM 10989 O O . ASP B 1 692 ? -36.75 5.285 10.133 1 88.69 692 ASP B O 1
ATOM 10993 N N . THR B 1 693 ? -35.312 6.605 11.047 1 85.25 693 THR B N 1
ATOM 10994 C CA . THR B 1 693 ? -36.156 7.773 10.836 1 85.25 693 THR B CA 1
ATOM 10995 C C . THR B 1 693 ? -36 8.312 9.414 1 85.25 693 THR B C 1
ATOM 10997 O O . THR B 1 693 ? -35 8.016 8.742 1 85.25 693 THR B O 1
ATOM 11000 N N . PRO B 1 694 ? -37.031 8.984 8.898 1 82.94 694 PRO B N 1
ATOM 11001 C CA . PRO B 1 694 ? -36.875 9.57 7.566 1 82.94 694 PRO B CA 1
ATOM 11002 C C . PRO B 1 694 ? -35.625 10.438 7.426 1 82.94 694 PRO B C 1
ATOM 11004 O O . PRO B 1 694 ? -35.375 11.281 8.281 1 82.94 694 PRO B O 1
ATOM 11007 N N . GLY B 1 695 ? -34.844 10.141 6.441 1 83.88 695 GLY B N 1
ATOM 11008 C CA . GLY B 1 695 ? -33.656 10.93 6.199 1 83.88 695 GLY B CA 1
ATOM 11009 C C . GLY B 1 695 ? -32.406 10.273 6.727 1 83.88 695 GLY B C 1
ATOM 11010 O O . GLY B 1 695 ? -31.281 10.688 6.383 1 83.88 695 GLY B O 1
ATOM 11011 N N . SER B 1 696 ? -32.656 9.281 7.594 1 92.25 696 SER B N 1
ATOM 11012 C CA . SER B 1 696 ? -31.469 8.57 8.086 1 92.25 696 SER B CA 1
ATOM 11013 C C . SER B 1 696 ? -30.812 7.75 6.984 1 92.25 696 SER B C 1
ATOM 11015 O O . SER B 1 696 ? -31.484 7.32 6.039 1 92.25 696 SER B O 1
ATOM 11017 N N . VAL B 1 697 ? -29.547 7.605 7.059 1 95.31 697 VAL B N 1
ATOM 11018 C CA . VAL B 1 697 ? -28.75 6.918 6.047 1 95.31 697 VAL B CA 1
ATOM 11019 C C . VAL B 1 697 ? -28.875 5.406 6.23 1 95.31 697 VAL B C 1
ATOM 11021 O O . VAL B 1 697 ? -28.859 4.906 7.359 1 95.31 697 VAL B O 1
ATOM 11024 N N . ASN B 1 698 ? -29.094 4.781 5.125 1 94.38 698 ASN B N 1
ATOM 11025 C CA . ASN B 1 698 ? -29.078 3.322 5.117 1 94.38 698 ASN B CA 1
ATOM 11026 C C . ASN B 1 698 ? -27.75 2.781 4.582 1 94.38 698 ASN B C 1
ATOM 11028 O O . ASN B 1 698 ? -27.156 3.365 3.674 1 94.38 698 ASN B O 1
ATOM 11032 N N . LEU B 1 699 ? -27.406 1.707 5.156 1 92.31 699 LEU B N 1
ATOM 11033 C CA . LEU B 1 699 ? -26.125 1.105 4.805 1 92.31 699 LEU B CA 1
ATOM 11034 C C . LEU B 1 699 ? -26.078 0.769 3.318 1 92.31 699 LEU B C 1
ATOM 11036 O O . LEU B 1 699 ? -25 0.739 2.721 1 92.31 699 LEU B O 1
ATOM 11040 N N . ASP B 1 700 ? -27.188 0.61 2.68 1 89.81 700 ASP B N 1
ATOM 11041 C CA . ASP B 1 700 ? -27.25 0.231 1.272 1 89.81 700 ASP B CA 1
ATOM 11042 C C . ASP B 1 700 ? -27.312 1.464 0.374 1 89.81 700 ASP B C 1
ATOM 11044 O O . ASP B 1 700 ? -27.406 1.343 -0.85 1 89.81 700 ASP B O 1
ATOM 11048 N N . ASP B 1 701 ? -27.203 2.604 0.985 1 90.06 701 ASP B N 1
ATOM 11049 C CA . ASP B 1 701 ? -27.188 3.84 0.208 1 90.06 701 ASP B CA 1
ATOM 11050 C C . ASP B 1 701 ? -25.844 4.031 -0.486 1 90.06 701 ASP B C 1
ATOM 11052 O O . ASP B 1 701 ? -25.094 4.953 -0.151 1 90.06 701 ASP B O 1
ATOM 11056 N N . THR B 1 702 ? -25.453 3.191 -1.326 1 91.25 702 THR B N 1
ATOM 11057 C CA . THR B 1 702 ? -24.234 3.277 -2.109 1 91.25 702 THR B CA 1
ATOM 11058 C C . THR B 1 702 ? -24.391 2.559 -3.445 1 91.25 702 THR B C 1
ATOM 11060 O O . THR B 1 702 ? -25.188 1.633 -3.566 1 91.25 702 THR B O 1
ATOM 11063 N N . THR B 1 703 ? -23.672 3.098 -4.387 1 90.69 703 THR B N 1
ATOM 11064 C CA . THR B 1 703 ? -23.656 2.447 -5.691 1 90.69 703 THR B CA 1
ATOM 11065 C C . THR B 1 703 ? -22.438 1.543 -5.84 1 90.69 703 THR B C 1
ATOM 11067 O O . THR B 1 703 ? -22.281 0.879 -6.867 1 90.69 703 THR B O 1
ATOM 11070 N N . ILE B 1 704 ? -21.578 1.581 -4.82 1 94.81 704 ILE B N 1
ATOM 11071 C CA . ILE B 1 704 ? -20.406 0.722 -4.836 1 94.81 704 ILE B CA 1
ATOM 11072 C C . ILE B 1 704 ? -20.797 -0.699 -4.438 1 94.81 704 ILE B C 1
ATOM 11074 O O . ILE B 1 704 ? -21.391 -0.911 -3.379 1 94.81 704 ILE B O 1
ATOM 11078 N N . PRO B 1 705 ? -20.469 -1.666 -5.293 1 93.12 705 PRO B N 1
ATOM 11079 C CA . PRO B 1 705 ? -20.812 -3.045 -4.945 1 93.12 705 PRO B CA 1
ATOM 11080 C C . PRO B 1 705 ? -20.078 -3.545 -3.705 1 93.12 705 PRO B C 1
ATOM 11082 O O . PRO B 1 705 ? -18.891 -3.27 -3.533 1 93.12 705 PRO B O 1
ATOM 11085 N N . VAL B 1 706 ? -20.797 -4.234 -2.838 1 95.38 706 VAL B N 1
ATOM 11086 C CA . VAL B 1 706 ? -20.234 -4.855 -1.642 1 95.38 706 VAL B CA 1
ATOM 11087 C C . VAL B 1 706 ? -19.828 -6.289 -1.953 1 95.38 706 VAL B C 1
ATOM 11089 O O . VAL B 1 706 ? -20.609 -7.078 -2.475 1 95.38 706 VAL B O 1
ATOM 11092 N N . VAL B 1 707 ? -18.594 -6.641 -1.702 1 95 707 VAL B N 1
ATOM 11093 C CA . VAL B 1 707 ? -18.078 -7.984 -1.934 1 95 707 VAL B CA 1
ATOM 11094 C C . VAL B 1 707 ? -18.375 -8.867 -0.726 1 95 707 VAL B C 1
ATOM 11096 O O . VAL B 1 707 ? -17.938 -8.578 0.387 1 95 707 VAL B O 1
ATOM 11099 N N . ASP B 1 708 ? -19.047 -9.914 -0.907 1 92.56 708 ASP B N 1
ATOM 11100 C CA . ASP B 1 708 ? -19.406 -10.867 0.14 1 92.56 708 ASP B CA 1
ATOM 11101 C C . ASP B 1 708 ? -19.422 -12.289 -0.405 1 92.56 708 ASP B C 1
ATOM 11103 O O . ASP B 1 708 ? -20.406 -12.711 -1.024 1 92.56 708 ASP B O 1
ATOM 11107 N N . TYR B 1 709 ? -18.344 -13.102 -0.127 1 83.19 709 TYR B N 1
ATOM 11108 C CA . TYR B 1 709 ? -18.266 -14.461 -0.639 1 83.19 709 TYR B CA 1
ATOM 11109 C C . TYR B 1 709 ? -18.578 -15.477 0.455 1 83.19 709 TYR B C 1
ATOM 11111 O O . TYR B 1 709 ? -18.453 -16.688 0.241 1 83.19 709 TYR B O 1
ATOM 11119 N N . ASN B 1 710 ? -18.734 -14.938 1.73 1 73.69 710 ASN B N 1
ATOM 11120 C CA . ASN B 1 710 ? -19 -15.883 2.811 1 73.69 710 ASN B CA 1
ATOM 11121 C C . ASN B 1 710 ? -20.344 -16.562 2.645 1 73.69 710 ASN B C 1
ATOM 11123 O O . ASN B 1 710 ? -21.344 -15.906 2.311 1 73.69 710 ASN B O 1
ATOM 11127 N N . PRO B 1 711 ? -20.25 -17.984 2.707 1 61.94 711 PRO B N 1
ATOM 11128 C CA . PRO B 1 711 ? -21.516 -18.734 2.668 1 61.94 711 PRO B CA 1
ATOM 11129 C C . PRO B 1 711 ? -22.453 -18.359 3.805 1 61.94 711 PRO B C 1
ATOM 11131 O O . PRO B 1 711 ? -22.016 -17.953 4.879 1 61.94 711 PRO B O 1
ATOM 11134 N N . GLN B 1 712 ? -23.609 -17.656 3.557 1 49.72 712 GLN B N 1
ATOM 11135 C CA . GLN B 1 712 ? -24.562 -17.422 4.629 1 49.72 712 GLN B CA 1
ATOM 11136 C C . GLN B 1 712 ? -24.688 -18.641 5.535 1 49.72 712 GLN B C 1
ATOM 11138 O O . GLN B 1 712 ? -24.859 -19.766 5.051 1 49.72 712 GLN B O 1
ATOM 11143 N N . LEU B 1 713 ? -23.891 -18.656 6.719 1 43.78 713 LEU B N 1
ATOM 11144 C CA . LEU B 1 713 ? -24.234 -19.688 7.684 1 43.78 713 LEU B CA 1
ATOM 11145 C C . LEU B 1 713 ? -25.75 -19.797 7.844 1 43.78 713 LEU B C 1
ATOM 11147 O O . LEU B 1 713 ? -26.453 -18.781 7.855 1 43.78 713 LEU B O 1
#

Foldseek 3Di:
DFFALLLLLQAKFKDAWDAFQQRQKTKIKIWGADPVVRDIWIFMWIAGQVALDIGTQGRPPQFPAKDAPNPDRWKIKTKGQADPVAGQWIFIWIAGSVRRVVRIDTADTGNHRWALWDWAQAPQRKIKIKIKAKDALVQHHDGPVPDDDDPDPDDDDPAALCDDFQDGDDNIAMFMKMWMWDWDDDDPPDDIDTHTPDDIGTQQSVDPQWHPPPPDPGGSQQKEAANNRFKIKGKGADRVDRPQAWQFIFIWMATRVNPDHIDTCQDPPHLQHDPQFGHHKTRWYAQNVRFKIKIWGFRDGQAPPGAIWIWMGGPPDNHHIDTALQVAFWHFDYWDADNVRQWIWTFTQAPQETFIWIGGPPHDNNDYTDTQEDAFYWDDWDAHPVQKIWTWGFFLLFQIWTFITHPPHHTDGTSDTSCVPIPSRVLRDCVQKDKDWDDFDDRIWIKIKGAASPDDLVAAFEEEEEEEADLQEANHRGADSFPRLSNLNNLGHTYIGIQWQLYHNHGDRSNLVQQLPLCPRRVRRSVRVLVCCVVPRPRYDQQLYEYEYAHSSLQNLLLCQLDDVVVSYLEYERQLYAAALLVQCQASRQSHVCRSQVHHCVVRVCSSCVRHSNDPSSLLSHAHEYEYEYECSRRRRHSVRSVVVVVSCVVNVHHYYYHYYDPDTSDDSSSVSSSLVCLQVQQRSCVRSVRDDPPGHHNPPDPDDGDDPDDPD/DFFALLLLLQAKFKDAWDAFQQRQKTKIKIWGADPVVRDIWIFMWIAGQVALDIGTQGRPPQFPAKDAPRPDRWKIKTKGQADPVAGQWIFIWIAGSVRRVVRIDTADTGNHRWALWDWAQAPQRKIKIKIKAKDALVQHHDGPVVDDDDPDPDDDDPAALCDDFQGGDDNIAMFMKMWMWDWDDDDPPDDIDTHTPDDIGTQQSVDPQWHPPHPDPGGSQQKEAANNRFKIKGKGADRVDRPQAWQFMFIWMATRVNPDHIDTCQDPPHLQHDPQFGHHKTRWYAFNVRFKIKIWGFRDGQAPPGAIWIWMGGPPDNHHIDTALQVAFWHFDYWDADNVRQWIWTFTQAPQETFIWIGGPPHDNNDYTDTQEDAFYWDDWDAHPVQKIWTWTFFLLFQIWTFITHPPHHTDGTSDTSCVPIPSRVLRDCVQKDKDWDDFDDRIWIKIKGAASPDDLVAAFEEEEEEEADLQEANHRGADSFPRLSNLNNLGHTYIGIQWQLYHNHGDRSNLVQQLPLCPRRVRRSVRVLVCCVVPRPRYDQQLYEYEYAHSSLQNLLLCQLDDVVVSYLEYERQLYAAALLVQCQASRQSHVCRSQVHHCVVRVVSSCVRHSNDPSSLLSHAHEYEYEYECSRRRRHSVRSVVVVVSCVVNVHHYYYHYYDPDTSDDSSSVSSSLVCLQVQQRSCVRSVRDDPPGHHNPPDPDDGDDPDDPD

Organism: Penicillium rubens (strain ATCC 28089 / DSM 1075 / NRRL 1951 / Wisconsin 54-1255) (NCBI:txid500485)

Solvent-accessible surface area (backbone atoms only — not comparable to full-atom values): 71135 Å² total; per-residue (Å²): 116,66,47,43,67,67,39,58,64,35,40,74,46,67,54,61,60,45,64,33,72,75,47,53,38,21,42,33,42,40,37,33,43,36,86,87,77,69,48,74,48,43,33,36,31,37,32,32,62,86,78,40,51,74,44,81,64,46,65,59,70,44,60,68,43,76,47,69,60,68,86,44,74,45,36,29,36,30,35,30,63,52,30,95,85,37,70,52,1,14,24,38,33,36,30,28,72,88,42,41,80,82,54,44,46,78,27,38,83,39,80,21,64,56,42,58,80,46,76,17,56,28,94,88,58,25,35,32,36,36,29,30,37,45,15,41,77,88,37,48,71,44,33,75,75,74,52,82,79,71,86,42,70,64,43,39,32,60,31,74,47,54,36,51,53,70,43,73,65,58,69,55,36,34,25,37,32,23,40,44,32,36,60,42,82,41,60,98,90,48,75,71,44,54,33,51,70,64,76,70,40,56,54,34,57,76,43,81,72,42,29,22,35,46,77,86,80,43,46,59,60,31,37,33,64,19,51,64,34,53,40,30,35,34,36,26,55,44,42,75,44,55,73,25,56,36,47,28,25,24,43,29,41,26,43,46,82,46,84,49,66,57,41,52,56,48,33,94,86,24,73,15,36,53,84,85,52,45,7,36,50,46,35,42,34,48,28,58,84,47,52,33,37,38,30,34,33,18,42,49,38,35,44,89,80,49,61,28,40,43,35,46,37,53,71,94,55,64,55,65,44,43,61,36,28,64,68,41,68,54,41,53,75,40,58,46,58,36,86,86,48,55,31,31,42,30,39,26,44,48,74,38,23,26,31,41,26,48,37,54,70,79,36,47,44,78,38,72,64,48,72,24,54,69,85,20,26,60,74,43,74,43,84,34,77,89,62,33,28,44,33,20,29,20,17,66,40,23,76,35,31,34,31,33,24,24,83,95,67,19,66,74,47,79,48,45,47,39,23,79,69,38,79,66,32,52,64,40,48,68,84,38,53,50,70,53,71,45,71,34,71,88,49,76,28,48,27,42,40,34,44,24,82,83,66,49,79,90,42,74,25,31,29,34,40,41,38,52,36,57,62,66,26,56,62,52,31,37,56,49,91,76,82,31,65,53,46,54,6,35,49,56,21,35,31,38,35,48,37,39,54,5,16,48,32,70,29,60,65,43,28,57,61,24,54,67,23,78,64,46,52,28,45,46,18,48,53,38,48,53,52,49,44,60,74,70,34,84,33,45,35,49,84,32,11,29,38,37,17,34,38,40,10,4,25,47,43,45,38,30,38,30,39,76,69,24,75,53,29,39,25,38,32,26,33,49,22,65,33,52,40,78,52,61,60,36,33,32,52,47,18,52,55,25,47,38,25,68,39,52,71,60,80,28,47,65,48,46,48,69,66,32,36,60,36,40,78,20,52,76,49,51,65,48,30,35,39,37,34,35,20,63,31,10,43,57,59,48,39,56,29,42,44,27,47,50,45,52,37,52,76,68,68,24,58,47,39,42,38,31,27,76,87,25,33,88,54,68,74,54,67,54,42,34,51,50,49,48,23,46,54,47,6,51,44,22,63,52,39,66,54,76,49,93,87,42,54,43,58,74,67,55,90,70,73,69,25,65,68,59,42,82,125,115,66,46,44,68,68,40,58,64,37,38,75,44,65,55,59,61,45,63,33,72,75,47,53,38,23,41,31,41,39,37,34,42,35,87,87,77,69,46,75,49,45,34,35,31,37,32,33,62,85,78,38,50,73,44,81,64,47,65,59,73,46,60,68,42,76,49,69,60,69,84,44,73,46,36,29,35,30,36,30,63,51,28,97,85,38,70,51,2,14,24,37,31,38,29,30,71,91,43,41,80,82,55,44,46,77,26,38,82,41,79,18,66,54,43,58,80,47,76,17,56,28,94,88,58,26,36,32,35,36,30,30,36,46,15,40,79,87,39,47,71,44,32,75,74,74,52,81,78,71,85,41,70,64,43,40,31,59,28,74,46,52,36,51,54,68,42,73,64,60,70,55,36,33,25,37,30,23,43,43,32,37,60,42,81,41,59,99,91,48,74,71,45,54,33,52,72,69,78,68,40,56,57,35,57,75,42,81,71,43,28,21,35,46,78,87,80,43,46,58,59,31,36,35,64,20,51,65,32,53,38,31,37,36,35,24,53,44,42,76,43,56,72,25,57,36,46,27,26,24,44,29,41,27,44,45,84,49,84,50,67,56,41,54,56,47,32,94,86,25,73,14,36,52,86,85,51,43,8,36,49,46,34,45,34,48,27,58,85,48,52,34,37,37,31,35,35,18,40,49,38,36,45,89,80,50,60,27,41,44,35,45,38,52,70,94,54,64,55,66,43,43,60,36,29,64,67,42,67,55,40,53,76,41,59,44,58,35,85,84,49,56,31,30,41,30,39,24,46,48,73,38,22,28,32,42,27,49,36,53,68,78,36,47,45,79,39,71,64,49,72,23,54,70,84,21,26,61,74,42,74,43,83,35,78,88,62,34,29,44,32,20,29,21,18,67,40,24,75,36,31,34,29,33,26,26,84,97,66,20,66,74,43,80,46,43,46,40,23,78,69,37,78,66,32,52,63,40,48,68,85,38,54,49,70,53,73,46,72,33,72,89,50,77,29,48,28,41,39,34,44,23,82,83,66,51,80,90,43,75,24,31,30,34,40,40,38,52,35,58,60,65,27,56,60,53,31,37,54,49,91,77,80,31,66,52,47,54,5,36,50,56,21,35,31,37,35,48,38,38,54,6,17,46,32,70,30,62,63,43,28,55,60,25,54,69,25,78,64,46,54,28,45,47,20,49,54,39,47,54,52,49,45,58,74,70,35,85,33,45,36,49,85,31,11,28,36,37,17,34,38,40,11,4,25,46,43,44,40,30,39,30,38,76,69,23,75,52,30,41,24,39,33,26,32,50,23,61,32,53,39,79,51,60,62,37,32,31,53,47,17,52,54,25,48,39,24,68,39,50,72,60,80,28,48,65,49,49,48,68,65,31,38,61,37,39,80,19,53,77,48,52,63,49,31,35,39,37,34,36,19,62,32,10,42,58,60,49,39,53,29,43,44,27,47,51,43,52,37,53,75,68,70,28,59,44,38,43,39,33,27,76,87,25,33,89,53,70,74,54,67,54,42,35,51,51,49,49,23,43,55,47,4,51,44,21,64,52,40,67,53,76,49,93,86,42,54,43,55,74,64,59,89,67,74,68,25,64,69,55,46,82,125